Protein AF-A0A932UE34-F1 (afdb_monomer_lite)

Structure (mmCIF, N/CA/C/O backbone):
data_AF-A0A932UE34-F1
#
_entry.id   AF-A0A932UE34-F1
#
loop_
_atom_site.group_PDB
_atom_site.id
_atom_site.type_symbol
_atom_site.label_atom_id
_atom_site.label_alt_id
_atom_site.label_comp_id
_atom_site.label_asym_id
_atom_site.label_entity_id
_atom_site.label_seq_id
_atom_site.pdbx_PDB_ins_code
_atom_site.Cartn_x
_atom_site.Cartn_y
_atom_site.Cartn_z
_atom_site.occupancy
_atom_site.B_iso_or_equiv
_atom_site.auth_seq_id
_atom_site.auth_comp_id
_atom_site.auth_asym_id
_atom_site.auth_atom_id
_atom_site.pdbx_PDB_model_num
ATOM 1 N N . MET A 1 1 ? 6.925 -17.186 6.757 1.00 41.88 1 MET A N 1
ATOM 2 C CA . MET A 1 1 ? 7.679 -16.170 7.536 1.00 41.88 1 MET A CA 1
ATOM 3 C C . MET A 1 1 ? 8.395 -15.288 6.534 1.00 41.88 1 MET A C 1
ATOM 5 O O . MET A 1 1 ? 8.803 -15.824 5.514 1.00 41.88 1 MET A O 1
ATOM 9 N N . SER A 1 2 ? 8.545 -13.986 6.788 1.00 60.91 2 SER A N 1
ATOM 10 C CA . SER A 1 2 ? 9.321 -13.133 5.879 1.00 60.91 2 SER A CA 1
ATOM 11 C C . SER A 1 2 ? 10.778 -13.599 5.805 1.00 60.91 2 SER A C 1
ATOM 13 O O . SER A 1 2 ? 11.312 -14.162 6.768 1.00 60.91 2 SER A O 1
ATOM 15 N N . PHE A 1 3 ? 11.429 -13.376 4.662 1.00 75.12 3 PHE A N 1
ATOM 16 C CA . PHE A 1 3 ? 12.823 -13.772 4.479 1.00 75.12 3 PHE A CA 1
ATOM 17 C C . PHE A 1 3 ? 13.746 -13.122 5.510 1.00 75.12 3 PHE A C 1
ATOM 19 O O . PHE A 1 3 ? 13.679 -11.915 5.777 1.00 75.12 3 PHE A O 1
ATOM 26 N N . ASP A 1 4 ? 14.677 -13.914 6.038 1.00 78.31 4 ASP A N 1
ATOM 27 C CA . ASP A 1 4 ? 15.699 -13.388 6.925 1.00 78.31 4 ASP A CA 1
ATOM 28 C C . ASP A 1 4 ? 16.635 -12.406 6.189 1.00 78.31 4 ASP A C 1
ATOM 30 O O . ASP A 1 4 ? 16.701 -12.305 4.958 1.00 78.31 4 ASP A O 1
ATOM 34 N N . ARG A 1 5 ? 17.352 -11.585 6.958 1.00 79.62 5 ARG A N 1
ATOM 35 C CA . ARG A 1 5 ? 18.240 -10.563 6.388 1.00 79.62 5 ARG A CA 1
ATOM 36 C C . ARG A 1 5 ? 19.370 -11.154 5.518 1.00 79.62 5 ARG A C 1
ATOM 38 O O . ARG A 1 5 ? 19.647 -10.556 4.476 1.00 79.62 5 ARG A O 1
ATOM 45 N N . PRO A 1 6 ? 20.036 -12.266 5.893 1.00 85.50 6 PRO A N 1
ATOM 46 C CA . PRO A 1 6 ? 21.023 -12.926 5.035 1.00 85.50 6 PRO A CA 1
ATOM 47 C C . PRO A 1 6 ? 20.479 -13.319 3.658 1.00 85.50 6 PRO A C 1
ATOM 49 O O . PRO A 1 6 ? 21.094 -12.969 2.647 1.00 85.50 6 PRO A O 1
ATOM 52 N N . THR A 1 7 ? 19.314 -13.965 3.620 1.00 86.50 7 THR A N 1
ATOM 53 C CA . THR A 1 7 ? 18.643 -14.413 2.394 1.00 86.50 7 THR A CA 1
ATOM 54 C C . THR A 1 7 ? 18.316 -13.234 1.490 1.00 86.50 7 THR A C 1
ATOM 56 O O . THR A 1 7 ? 18.667 -13.226 0.311 1.00 86.50 7 THR A O 1
ATOM 59 N N . ARG A 1 8 ? 17.747 -12.170 2.062 1.00 85.56 8 ARG A N 1
ATOM 60 C CA . ARG A 1 8 ? 17.431 -10.935 1.333 1.00 85.56 8 ARG A CA 1
ATOM 61 C C . ARG A 1 8 ? 18.658 -10.255 0.738 1.00 85.56 8 ARG A C 1
ATOM 63 O O . ARG A 1 8 ? 18.631 -9.825 -0.411 1.00 85.56 8 ARG A O 1
ATOM 70 N N . ASN A 1 9 ? 19.763 -10.207 1.482 1.00 88.06 9 ASN A N 1
ATOM 71 C CA . ASN A 1 9 ? 21.021 -9.666 0.967 1.00 88.06 9 ASN A CA 1
ATOM 72 C C . ASN A 1 9 ? 21.596 -10.517 -0.177 1.00 88.06 9 ASN A C 1
ATOM 74 O O . ASN A 1 9 ? 22.230 -9.972 -1.079 1.00 88.06 9 ASN A O 1
ATOM 78 N N . ALA A 1 10 ? 21.427 -11.841 -0.129 1.00 90.44 10 ALA A N 1
ATOM 79 C CA . ALA A 1 10 ? 21.859 -12.737 -1.198 1.00 90.44 10 ALA A CA 1
ATOM 80 C C . ALA A 1 10 ? 21.005 -12.559 -2.461 1.00 90.44 10 ALA A C 1
ATOM 82 O O . ALA A 1 10 ? 21.567 -12.391 -3.543 1.00 90.44 10 ALA A O 1
ATOM 83 N N . LEU A 1 11 ? 19.680 -12.477 -2.308 1.00 90.69 11 LEU A N 1
ATOM 84 C CA . LEU A 1 11 ? 18.759 -12.187 -3.405 1.00 90.69 11 LEU A CA 1
ATOM 85 C C . LEU A 1 11 ? 19.058 -10.824 -4.049 1.00 90.69 11 LEU A C 1
ATOM 87 O O . LEU A 1 11 ? 19.144 -10.728 -5.268 1.00 90.69 11 LEU A O 1
ATOM 91 N N . ALA A 1 12 ? 19.315 -9.783 -3.249 1.00 89.81 12 ALA A N 1
ATOM 92 C CA . ALA A 1 12 ? 19.685 -8.465 -3.766 1.00 89.81 12 ALA A CA 1
ATOM 93 C C . ALA A 1 12 ? 20.965 -8.493 -4.624 1.00 89.81 12 ALA A C 1
ATOM 95 O O . ALA A 1 12 ? 21.042 -7.799 -5.638 1.00 89.81 12 ALA A O 1
ATOM 96 N N . ARG A 1 13 ? 21.962 -9.311 -4.250 1.00 91.94 13 ARG A N 1
ATOM 97 C CA . ARG A 1 13 ? 23.181 -9.500 -5.056 1.00 91.94 13 ARG A CA 1
ATOM 98 C C . ARG A 1 13 ? 22.894 -10.223 -6.369 1.00 91.94 13 ARG A C 1
ATOM 100 O O . ARG A 1 13 ? 23.382 -9.762 -7.395 1.00 91.94 13 ARG A O 1
ATOM 107 N N . LEU A 1 14 ? 22.097 -11.295 -6.338 1.00 94.19 14 LEU A N 1
ATOM 108 C CA . LEU A 1 14 ? 21.679 -12.014 -7.547 1.00 94.19 14 LEU A CA 1
ATOM 109 C C . LEU A 1 14 ? 20.990 -11.063 -8.528 1.00 94.19 14 LEU A C 1
ATOM 111 O O . LEU A 1 14 ? 21.369 -11.001 -9.693 1.00 94.19 14 LEU A O 1
ATOM 115 N N . VAL A 1 15 ? 20.017 -10.284 -8.047 1.00 93.69 15 VAL A N 1
ATOM 116 C CA . VAL A 1 15 ? 19.256 -9.349 -8.888 1.00 93.69 15 VAL A CA 1
ATOM 117 C C . VAL A 1 15 ? 20.168 -8.263 -9.465 1.00 93.69 15 VAL A C 1
ATOM 119 O O . VAL A 1 15 ? 20.062 -7.931 -10.643 1.00 93.69 15 VAL A O 1
ATOM 122 N N . GLY A 1 16 ? 21.102 -7.742 -8.664 1.00 92.75 16 GLY A N 1
ATOM 123 C CA . GLY A 1 16 ? 22.090 -6.767 -9.126 1.00 92.75 16 GLY A CA 1
ATOM 124 C C . GLY A 1 16 ? 23.012 -7.310 -10.222 1.00 92.75 16 GLY A C 1
ATOM 125 O O . GLY A 1 16 ? 23.266 -6.603 -11.195 1.00 92.75 16 GLY A O 1
ATOM 126 N N . GLN A 1 17 ? 23.473 -8.559 -10.091 1.00 94.38 17 GLN A N 1
ATOM 127 C CA . GLN A 1 17 ? 24.291 -9.233 -11.106 1.00 94.38 17 GLN A CA 1
ATOM 128 C C . GLN A 1 17 ? 23.490 -9.480 -12.386 1.00 94.38 17 GLN A C 1
ATOM 130 O O . GLN A 1 17 ? 23.916 -9.059 -13.458 1.00 94.38 17 GLN A O 1
ATOM 135 N N . ALA A 1 18 ? 22.298 -10.075 -12.276 1.00 95.25 18 ALA A N 1
ATOM 136 C CA . ALA A 1 18 ? 21.425 -10.354 -13.417 1.00 95.25 18 ALA A CA 1
ATOM 137 C C . ALA A 1 18 ? 21.089 -9.086 -14.218 1.00 95.25 18 ALA A C 1
ATOM 139 O O . ALA A 1 18 ? 21.174 -9.077 -15.446 1.00 95.25 18 ALA A O 1
ATOM 140 N N . ARG A 1 19 ? 20.778 -7.986 -13.519 1.00 94.25 19 ARG A N 1
ATOM 141 C CA . ARG A 1 19 ? 20.542 -6.675 -14.135 1.00 94.25 19 ARG A CA 1
ATOM 142 C C . ARG A 1 19 ? 21.751 -6.189 -14.929 1.00 94.25 19 ARG A C 1
ATOM 144 O O . ARG A 1 19 ? 21.567 -5.638 -16.008 1.00 94.25 19 ARG A O 1
ATOM 151 N N . GLU A 1 20 ? 22.963 -6.354 -14.405 1.00 93.25 20 GLU A N 1
ATOM 152 C CA . GLU A 1 20 ? 24.178 -5.901 -15.087 1.00 93.25 20 GLU A CA 1
ATOM 153 C C . GLU A 1 20 ? 24.499 -6.753 -16.320 1.00 93.25 20 GLU A C 1
ATOM 155 O O . GLU A 1 20 ? 24.782 -6.183 -17.374 1.00 93.25 20 GLU A O 1
ATOM 160 N N . HIS A 1 21 ? 24.365 -8.084 -16.231 1.00 95.31 21 HIS A N 1
ATOM 161 C CA . HIS A 1 21 ? 24.510 -8.980 -17.387 1.00 95.31 21 HIS A CA 1
ATOM 162 C C . HIS A 1 21 ? 23.549 -8.587 -18.517 1.00 95.31 21 HIS A C 1
ATOM 164 O O . HIS A 1 21 ? 23.974 -8.391 -19.655 1.00 95.31 21 HIS A O 1
ATOM 170 N N . LEU A 1 22 ? 22.269 -8.378 -18.190 1.00 95.50 22 LEU A N 1
ATOM 171 C CA . LEU A 1 22 ? 21.260 -7.950 -19.160 1.00 95.50 22 LEU A CA 1
ATOM 172 C C . LEU A 1 22 ? 21.527 -6.550 -19.707 1.00 95.50 22 LEU A C 1
ATOM 174 O O . LEU A 1 22 ? 21.359 -6.320 -20.899 1.00 95.50 22 LEU A O 1
ATOM 178 N N . ARG A 1 23 ? 21.958 -5.606 -18.865 1.00 94.50 23 ARG A N 1
ATOM 179 C CA . ARG A 1 23 ? 22.273 -4.242 -19.305 1.00 94.50 23 ARG A CA 1
ATOM 180 C C . ARG A 1 23 ? 23.373 -4.250 -20.364 1.00 94.50 23 ARG A C 1
ATOM 182 O O . ARG A 1 23 ? 23.232 -3.570 -21.376 1.00 94.50 23 ARG A O 1
ATOM 189 N N . VAL A 1 24 ? 24.456 -4.991 -20.128 1.00 95.50 24 VAL A N 1
ATOM 190 C CA . VAL A 1 24 ? 25.579 -5.096 -21.072 1.00 95.50 24 VAL A CA 1
ATOM 191 C C . VAL A 1 24 ? 25.132 -5.770 -22.368 1.00 95.50 24 VAL A C 1
ATOM 193 O O . VAL A 1 24 ? 25.333 -5.200 -23.440 1.00 95.50 24 VAL A O 1
ATOM 196 N N . ASP A 1 25 ? 24.461 -6.919 -22.270 1.00 96.88 25 ASP A N 1
ATOM 197 C CA . ASP A 1 25 ? 23.999 -7.681 -23.435 1.00 96.88 25 ASP A CA 1
ATOM 198 C C . ASP A 1 25 ? 23.024 -6.874 -24.308 1.00 96.88 25 ASP A C 1
ATOM 200 O O . ASP A 1 25 ? 23.239 -6.723 -25.511 1.00 96.88 25 ASP A O 1
ATOM 204 N N . VAL A 1 26 ? 22.005 -6.255 -23.701 1.00 95.88 26 VAL A N 1
ATOM 205 C CA . VAL A 1 26 ? 21.026 -5.425 -24.420 1.00 95.88 26 VAL A CA 1
ATOM 206 C C . VAL A 1 26 ? 21.706 -4.238 -25.099 1.00 95.88 26 VAL A C 1
ATOM 208 O O . VAL A 1 26 ? 21.404 -3.946 -26.254 1.00 95.88 26 VAL A O 1
ATOM 211 N N . MET A 1 27 ? 22.649 -3.560 -24.437 1.00 95.56 27 MET A N 1
ATOM 212 C CA . MET A 1 27 ? 23.380 -2.450 -25.058 1.00 95.56 27 MET A CA 1
ATOM 213 C C . MET A 1 27 ? 24.205 -2.895 -26.267 1.00 95.56 27 MET A C 1
ATOM 215 O O . MET A 1 27 ? 24.253 -2.180 -27.268 1.00 95.56 27 MET A O 1
ATOM 219 N N . ASP A 1 28 ? 24.844 -4.060 -26.197 1.00 94.94 28 ASP A N 1
ATOM 220 C CA . ASP A 1 28 ? 25.624 -4.585 -27.316 1.00 94.94 28 ASP A CA 1
ATOM 221 C C . ASP A 1 28 ? 24.727 -5.007 -28.485 1.00 94.94 28 ASP A C 1
ATOM 223 O O . ASP A 1 28 ? 25.059 -4.726 -29.640 1.00 94.94 28 ASP A O 1
ATOM 227 N N . GLN A 1 29 ? 23.564 -5.603 -28.209 1.00 94.25 29 GLN A N 1
ATOM 228 C CA . GLN A 1 29 ? 22.566 -5.922 -29.233 1.00 94.25 29 GLN A CA 1
ATOM 229 C C . GLN A 1 29 ? 21.987 -4.657 -29.884 1.00 94.25 29 GLN A C 1
ATOM 231 O O . GLN A 1 29 ? 21.972 -4.543 -31.111 1.00 94.25 29 GLN A O 1
ATOM 236 N N . LEU A 1 30 ? 21.599 -3.655 -29.089 1.00 94.31 30 LEU A N 1
ATOM 237 C CA . LEU A 1 30 ? 21.126 -2.366 -29.600 1.00 94.31 30 LEU A CA 1
ATOM 238 C C . LEU A 1 30 ? 22.204 -1.654 -30.433 1.00 94.31 30 LEU A C 1
ATOM 240 O O . LEU A 1 30 ? 21.894 -1.087 -31.482 1.00 94.31 30 LEU A O 1
ATOM 244 N N . ARG A 1 31 ? 23.484 -1.739 -30.045 1.00 93.38 31 ARG A N 1
ATOM 245 C CA . ARG A 1 31 ? 24.589 -1.180 -30.840 1.00 93.38 31 ARG A CA 1
ATOM 246 C C . ARG A 1 31 ? 24.705 -1.842 -32.213 1.00 93.38 31 ARG A C 1
ATOM 248 O O . ARG A 1 31 ? 24.907 -1.132 -33.195 1.00 93.38 31 ARG A O 1
ATOM 255 N N . ARG A 1 32 ? 24.548 -3.169 -32.310 1.00 90.69 32 ARG A N 1
ATOM 256 C CA . ARG A 1 32 ? 24.527 -3.885 -33.608 1.00 90.69 32 ARG A CA 1
ATOM 257 C C . ARG A 1 32 ? 23.369 -3.430 -34.482 1.00 90.69 32 ARG A C 1
ATOM 259 O O . ARG A 1 32 ? 23.530 -3.279 -35.686 1.00 90.69 32 ARG A O 1
ATOM 266 N N . LEU A 1 33 ? 22.233 -3.148 -33.853 1.00 91.94 33 LEU A N 1
ATOM 267 C CA . LEU A 1 33 ? 21.087 -2.564 -34.524 1.00 91.94 33 LEU A CA 1
ATOM 268 C C . LEU A 1 33 ? 21.272 -1.073 -34.814 1.00 91.94 33 LEU A C 1
ATOM 270 O O . LEU A 1 33 ? 20.348 -0.497 -35.351 1.00 91.94 33 LEU A O 1
ATOM 274 N N . GLY A 1 34 ? 22.392 -0.417 -34.496 1.00 92.06 34 GLY A N 1
ATOM 275 C CA . GLY A 1 34 ? 22.661 0.986 -34.845 1.00 92.06 34 GLY A CA 1
ATOM 276 C C . GLY A 1 34 ? 22.204 2.037 -33.829 1.00 92.06 34 GLY A C 1
ATOM 277 O O . GLY A 1 34 ? 22.196 3.221 -34.162 1.00 92.06 34 GLY A O 1
ATOM 278 N N . PHE A 1 35 ? 21.831 1.648 -32.609 1.00 93.94 35 PHE A N 1
ATOM 279 C CA . PHE A 1 35 ? 21.580 2.597 -31.519 1.00 93.94 35 PHE A CA 1
ATOM 280 C C . PHE A 1 35 ? 22.884 2.989 -30.810 1.00 93.94 35 PHE A C 1
ATOM 282 O O . PHE A 1 35 ? 23.756 2.151 -30.571 1.00 93.94 35 PHE A O 1
ATOM 289 N N . GLN A 1 36 ? 23.008 4.257 -30.427 1.00 91.81 36 GLN A N 1
ATOM 290 C CA . GLN A 1 36 ? 24.124 4.780 -29.639 1.00 91.81 36 GLN A CA 1
ATOM 291 C C . GLN A 1 36 ? 23.684 5.150 -28.218 1.00 91.81 36 GLN A C 1
ATOM 293 O O . GLN A 1 36 ? 22.515 5.420 -27.957 1.00 91.81 36 GLN A O 1
ATOM 298 N N . ALA A 1 37 ? 24.641 5.169 -27.286 1.00 88.50 37 ALA A N 1
ATOM 299 C CA . ALA A 1 37 ? 24.371 5.387 -25.861 1.00 88.50 37 ALA A CA 1
ATOM 300 C C . ALA A 1 37 ? 23.930 6.821 -25.511 1.00 88.50 37 ALA A C 1
ATOM 302 O O . ALA A 1 37 ? 23.403 7.055 -24.429 1.00 88.50 37 ALA A O 1
ATOM 303 N N . ASP A 1 38 ? 24.144 7.782 -26.408 1.00 86.88 38 ASP A N 1
ATOM 304 C CA . ASP A 1 38 ? 23.615 9.146 -26.309 1.00 86.88 38 ASP A CA 1
ATOM 305 C C . ASP A 1 38 ? 22.178 9.269 -26.861 1.00 86.88 38 ASP A C 1
ATOM 307 O O . ASP A 1 38 ? 21.590 10.350 -26.843 1.00 86.88 38 ASP A O 1
ATOM 311 N N . GLY A 1 39 ? 21.597 8.162 -27.338 1.00 86.81 39 GLY A N 1
ATOM 312 C CA . GLY A 1 39 ? 20.274 8.105 -27.953 1.00 86.81 39 GLY A CA 1
ATOM 313 C C . GLY A 1 39 ? 20.247 8.478 -29.438 1.00 86.81 39 GLY A C 1
ATOM 314 O O . GLY A 1 39 ? 19.159 8.577 -30.016 1.00 86.81 39 GLY A O 1
ATOM 315 N N . ALA A 1 40 ? 21.406 8.680 -30.078 1.00 88.69 40 ALA A N 1
ATOM 316 C CA . ALA A 1 40 ? 21.487 8.778 -31.530 1.00 88.69 40 ALA A CA 1
ATOM 317 C C . ALA A 1 40 ? 21.232 7.410 -32.183 1.00 88.69 40 ALA A C 1
ATOM 319 O O . ALA A 1 40 ? 21.562 6.357 -31.633 1.00 88.69 40 ALA A O 1
ATOM 320 N N . VAL A 1 41 ? 20.642 7.419 -33.378 1.00 91.12 41 VAL A N 1
ATOM 321 C CA . VAL A 1 41 ? 20.302 6.201 -34.119 1.00 91.12 41 VAL A CA 1
ATOM 322 C C . VAL A 1 41 ? 20.813 6.322 -35.546 1.00 91.12 41 VAL A C 1
ATOM 324 O O . VAL A 1 41 ? 20.525 7.308 -36.223 1.00 91.12 41 VAL A O 1
ATOM 327 N N . LEU A 1 42 ? 21.574 5.325 -35.992 1.00 89.88 42 LEU A N 1
ATOM 328 C CA . LEU A 1 42 ? 22.001 5.192 -37.381 1.00 89.88 42 LEU A CA 1
ATOM 329 C C . LEU A 1 42 ? 20.840 4.704 -38.248 1.00 89.88 42 LEU A C 1
ATOM 331 O O . LEU A 1 42 ? 20.012 3.890 -37.813 1.00 89.88 42 LEU A O 1
ATOM 335 N N . ASP A 1 43 ? 20.811 5.193 -39.484 1.00 86.31 43 ASP A N 1
ATOM 336 C CA . ASP A 1 43 ? 19.845 4.744 -40.478 1.00 86.31 43 ASP A CA 1
ATOM 337 C C . ASP A 1 43 ? 20.044 3.246 -40.751 1.00 86.31 43 ASP A C 1
ATOM 339 O O . ASP A 1 43 ? 21.176 2.785 -40.911 1.00 86.31 43 ASP A O 1
ATOM 343 N N . LEU A 1 44 ? 18.952 2.480 -40.765 1.00 87.06 44 LEU A N 1
ATOM 344 C CA . LEU A 1 44 ? 19.007 1.022 -40.910 1.00 87.06 44 LEU A CA 1
ATOM 345 C C . LEU A 1 44 ? 19.611 0.622 -42.258 1.00 87.06 44 LEU A C 1
ATOM 347 O O . LEU A 1 44 ? 20.377 -0.337 -42.317 1.00 87.06 44 LEU A O 1
ATOM 351 N N . ASP A 1 45 ? 19.346 1.403 -43.306 1.00 85.06 45 ASP A N 1
ATOM 352 C CA . ASP A 1 45 ? 19.866 1.155 -44.654 1.00 85.06 45 ASP A CA 1
ATOM 353 C C . ASP A 1 45 ? 21.392 1.369 -44.747 1.00 85.06 45 ASP A C 1
ATOM 355 O O . ASP A 1 45 ? 22.041 0.902 -45.683 1.00 85.06 45 ASP A O 1
ATOM 359 N N . GLN A 1 46 ? 21.993 2.049 -43.761 1.00 84.62 46 GLN A N 1
ATOM 360 C CA . GLN A 1 46 ? 23.445 2.248 -43.663 1.00 84.62 46 GLN A CA 1
ATOM 361 C C . GLN A 1 46 ? 24.159 1.088 -42.951 1.00 84.62 46 GLN A C 1
ATOM 363 O O . GLN A 1 46 ? 25.392 1.051 -42.923 1.00 84.62 46 GLN A O 1
ATOM 368 N N . ILE A 1 47 ? 23.417 0.137 -42.376 1.00 87.75 47 ILE A N 1
ATOM 369 C CA . ILE A 1 47 ? 23.971 -0.998 -41.634 1.00 87.75 47 ILE A CA 1
ATOM 370 C C . ILE A 1 47 ? 24.044 -2.209 -42.569 1.00 87.75 47 ILE A C 1
ATOM 372 O O . ILE A 1 47 ? 23.053 -2.881 -42.851 1.00 87.75 47 ILE A O 1
ATOM 376 N N . ALA A 1 48 ? 25.244 -2.496 -43.071 1.00 79.88 48 ALA A N 1
ATOM 377 C CA . ALA A 1 48 ? 25.457 -3.601 -43.998 1.00 79.88 48 ALA A CA 1
ATOM 378 C C . ALA A 1 48 ? 25.285 -4.972 -43.317 1.00 79.88 48 ALA A C 1
ATOM 380 O O . ALA A 1 48 ? 25.870 -5.229 -42.266 1.00 79.88 48 ALA A O 1
ATOM 381 N N . GLY A 1 49 ? 24.552 -5.882 -43.968 1.00 80.19 49 GLY A N 1
ATOM 382 C CA . GLY A 1 49 ? 24.480 -7.296 -43.581 1.00 80.19 49 GLY A CA 1
ATOM 383 C C . GLY A 1 49 ? 23.479 -7.646 -42.475 1.00 80.19 49 GLY A C 1
ATOM 384 O O . GLY A 1 49 ? 23.606 -8.721 -41.893 1.00 80.19 49 GLY A O 1
ATOM 385 N N . LEU A 1 50 ? 22.499 -6.783 -42.180 1.00 85.50 50 LEU A N 1
ATOM 386 C CA . LEU A 1 50 ? 21.406 -7.124 -41.260 1.00 85.50 50 LEU A CA 1
ATOM 387 C C . LEU A 1 50 ? 20.531 -8.251 -41.824 1.00 85.50 50 LEU A C 1
ATOM 389 O O . LEU A 1 50 ? 20.133 -8.218 -42.990 1.00 85.50 50 LEU A O 1
ATOM 393 N N . ALA A 1 51 ? 20.196 -9.228 -40.980 1.00 85.56 51 ALA A N 1
ATOM 394 C CA . ALA A 1 51 ? 19.170 -10.212 -41.302 1.00 85.56 51 ALA A CA 1
ATOM 395 C C . ALA A 1 51 ? 17.781 -9.548 -41.346 1.00 85.56 51 ALA A C 1
ATOM 397 O O . ALA A 1 51 ? 17.545 -8.536 -40.689 1.00 85.56 51 ALA A O 1
ATOM 398 N N . GLU A 1 52 ? 16.829 -10.140 -42.072 1.00 84.88 52 GLU A N 1
ATOM 399 C CA . GLU A 1 52 ? 15.461 -9.603 -42.192 1.00 84.88 52 GLU A CA 1
ATOM 400 C C . GLU A 1 52 ? 14.776 -9.438 -40.821 1.00 84.88 52 GLU A C 1
ATOM 402 O O . GLU A 1 52 ? 14.132 -8.422 -40.556 1.00 84.88 52 GLU A O 1
ATOM 407 N N . ALA A 1 53 ? 14.987 -10.396 -39.912 1.00 82.81 53 ALA A N 1
ATOM 408 C CA . ALA A 1 53 ? 14.487 -10.332 -38.541 1.00 82.81 53 ALA A CA 1
ATOM 409 C C . ALA A 1 53 ? 15.098 -9.165 -37.741 1.00 82.81 53 ALA A C 1
ATOM 411 O O . ALA A 1 53 ? 14.377 -8.480 -37.016 1.00 82.81 53 ALA A O 1
ATOM 412 N N . ASP A 1 54 ? 16.397 -8.898 -37.914 1.00 86.81 54 ASP A N 1
ATOM 413 C CA . ASP A 1 54 ? 17.093 -7.790 -37.248 1.00 86.81 54 ASP A CA 1
ATOM 414 C C . ASP A 1 54 ? 16.662 -6.435 -37.816 1.00 86.81 54 ASP A C 1
ATOM 416 O O . ASP A 1 54 ? 16.511 -5.469 -37.070 1.00 86.81 54 ASP A O 1
ATOM 420 N N . TYR A 1 55 ? 16.402 -6.360 -39.125 1.00 88.12 55 TYR A N 1
ATOM 421 C CA . TYR A 1 55 ? 15.841 -5.166 -39.755 1.00 88.12 55 TYR A CA 1
ATOM 422 C C . TYR A 1 55 ? 14.447 -4.857 -39.190 1.00 88.12 55 TYR A C 1
ATOM 424 O O . TYR A 1 55 ? 14.185 -3.731 -38.764 1.00 88.12 55 TYR A O 1
ATOM 432 N N . ALA A 1 56 ? 13.570 -5.865 -39.111 1.00 86.19 56 ALA A N 1
ATOM 433 C CA . ALA A 1 56 ? 12.232 -5.720 -38.538 1.00 86.19 56 ALA A CA 1
ATOM 434 C C . ALA A 1 56 ? 12.273 -5.318 -37.051 1.00 86.19 56 ALA A C 1
ATOM 436 O O . ALA A 1 56 ? 11.576 -4.384 -36.646 1.00 86.19 56 ALA A O 1
ATOM 437 N N . ALA A 1 57 ? 13.128 -5.966 -36.251 1.00 88.62 57 ALA A N 1
ATOM 438 C CA . ALA A 1 57 ? 13.366 -5.601 -34.853 1.00 88.62 57 ALA A CA 1
ATOM 439 C C . ALA A 1 57 ? 13.885 -4.162 -34.728 1.00 88.62 57 ALA A C 1
ATOM 441 O O . ALA A 1 57 ? 13.395 -3.392 -33.902 1.00 88.62 57 ALA A O 1
ATOM 442 N N . GLY A 1 58 ? 14.825 -3.776 -35.594 1.00 90.00 58 GLY A N 1
ATOM 443 C CA . GLY A 1 58 ? 15.331 -2.418 -35.718 1.00 90.00 58 GLY A CA 1
ATOM 444 C C . GLY A 1 58 ? 14.193 -1.416 -35.881 1.00 90.00 58 GLY A C 1
ATOM 445 O O . GLY A 1 58 ? 14.059 -0.524 -35.046 1.00 90.00 58 GLY A O 1
ATOM 446 N N . VAL A 1 59 ? 13.337 -1.591 -36.892 1.00 89.06 59 VAL A N 1
ATOM 447 C CA . VAL A 1 59 ? 12.193 -0.700 -37.164 1.00 89.06 59 VAL A CA 1
ATOM 448 C C . VAL A 1 59 ? 11.290 -0.531 -35.937 1.00 89.06 59 VAL A C 1
ATOM 450 O O . VAL A 1 59 ? 10.931 0.598 -35.594 1.00 89.06 59 VAL A O 1
ATOM 453 N N . GLU A 1 60 ? 10.936 -1.620 -35.251 1.00 89.50 60 GLU A N 1
ATOM 454 C CA . GLU A 1 60 ? 10.054 -1.548 -34.080 1.00 89.50 60 GLU A CA 1
ATOM 455 C C . GLU A 1 60 ? 10.707 -0.875 -32.870 1.00 89.50 60 GLU A C 1
ATOM 457 O O . GLU A 1 60 ? 10.072 -0.049 -32.213 1.00 89.50 60 GLU A O 1
ATOM 462 N N . LEU A 1 61 ? 11.985 -1.150 -32.607 1.00 92.00 61 LEU A N 1
ATOM 463 C CA . LEU A 1 61 ? 12.712 -0.531 -31.497 1.00 92.00 61 LEU A CA 1
ATOM 464 C C . LEU A 1 61 ? 12.931 0.973 -31.714 1.00 92.00 61 LEU A C 1
ATOM 466 O O . LEU A 1 61 ? 12.943 1.729 -30.746 1.00 92.00 61 LEU A O 1
ATOM 470 N N . ARG A 1 62 ? 13.072 1.440 -32.967 1.00 91.88 62 ARG A N 1
ATOM 471 C CA . ARG A 1 62 ? 13.085 2.889 -33.261 1.00 91.88 62 ARG A CA 1
ATOM 472 C C . ARG A 1 62 ? 11.743 3.530 -32.950 1.00 91.88 62 ARG A C 1
ATOM 474 O O . ARG A 1 62 ? 11.717 4.588 -32.334 1.00 91.88 62 ARG A O 1
ATOM 481 N N . ALA A 1 63 ? 10.648 2.884 -33.353 1.00 89.44 63 ALA A N 1
ATOM 482 C CA . ALA A 1 63 ? 9.306 3.360 -33.042 1.00 89.44 63 ALA A CA 1
ATOM 483 C C . ALA A 1 63 ? 9.084 3.472 -31.525 1.00 89.44 63 ALA A C 1
ATOM 485 O O . ALA A 1 63 ? 8.521 4.468 -31.077 1.00 89.44 63 ALA A O 1
ATOM 486 N N . LEU A 1 64 ? 9.571 2.497 -30.749 1.00 90.12 64 LEU A N 1
ATOM 487 C CA . LEU A 1 64 ? 9.528 2.531 -29.285 1.00 90.12 64 LEU A CA 1
ATOM 488 C C . LEU A 1 64 ? 10.408 3.649 -28.698 1.00 90.12 64 LEU A C 1
ATOM 490 O O . LEU A 1 64 ? 9.971 4.377 -27.809 1.00 90.12 64 LEU A O 1
ATOM 494 N N . LEU A 1 65 ? 11.628 3.836 -29.213 1.00 91.56 65 LEU A N 1
ATOM 495 C CA . LEU A 1 65 ? 12.504 4.926 -28.775 1.00 91.56 65 LEU A CA 1
ATOM 496 C C . LEU A 1 65 ? 11.861 6.296 -29.033 1.00 91.56 65 LEU A C 1
ATOM 498 O O . LEU A 1 65 ? 11.830 7.132 -28.133 1.00 91.56 65 LEU A O 1
ATOM 502 N N . ASP A 1 66 ? 11.336 6.525 -30.238 1.00 89.31 66 ASP A N 1
ATOM 503 C CA . ASP A 1 66 ? 10.665 7.778 -30.603 1.00 89.31 66 ASP A CA 1
ATOM 504 C C . ASP A 1 66 ? 9.439 8.039 -29.718 1.00 89.31 66 ASP A C 1
ATOM 506 O O . ASP A 1 66 ? 9.207 9.176 -29.300 1.00 89.31 66 ASP A O 1
ATOM 510 N N . HIS A 1 67 ? 8.693 6.983 -29.391 1.00 88.00 67 HIS A N 1
ATOM 511 C CA . HIS A 1 67 ? 7.574 7.036 -28.458 1.00 88.00 67 HIS A CA 1
ATOM 512 C C . HIS A 1 67 ? 8.026 7.486 -27.053 1.00 88.00 67 HIS A C 1
ATOM 514 O O . HIS A 1 67 ? 7.492 8.450 -26.501 1.00 88.00 67 HIS A O 1
ATOM 520 N N . PHE A 1 68 ? 9.100 6.905 -26.504 1.00 88.12 68 PHE A N 1
ATOM 521 C CA . PHE A 1 68 ? 9.668 7.368 -25.230 1.00 88.12 68 PHE A CA 1
ATOM 522 C C . PHE A 1 68 ? 10.180 8.810 -25.291 1.00 88.12 68 PHE A C 1
ATOM 524 O O . PHE A 1 68 ? 9.970 9.575 -24.350 1.00 88.12 68 PHE A O 1
ATOM 531 N N . VAL A 1 69 ? 10.805 9.223 -26.397 1.00 88.50 69 VAL A N 1
ATOM 532 C CA . VAL A 1 69 ? 11.263 10.611 -26.590 1.00 88.50 69 VAL A CA 1
ATOM 533 C C . VAL A 1 69 ? 10.092 11.602 -26.582 1.00 88.50 69 VAL A C 1
ATOM 535 O O . VAL A 1 69 ? 10.254 12.729 -26.098 1.00 88.50 69 VAL A O 1
ATOM 538 N N . ALA A 1 70 ? 8.923 11.206 -27.096 1.00 84.94 70 ALA A N 1
ATOM 539 C CA . ALA A 1 70 ? 7.719 12.036 -27.109 1.00 84.94 70 ALA A CA 1
ATOM 540 C C . ALA A 1 70 ? 7.142 12.276 -25.701 1.00 84.94 70 ALA A C 1
ATOM 542 O O . ALA A 1 70 ? 6.602 13.353 -25.445 1.00 84.94 70 ALA A O 1
ATOM 543 N N . ALA A 1 71 ? 7.301 11.316 -24.785 1.00 78.31 71 ALA A N 1
ATOM 544 C CA . ALA A 1 71 ? 6.864 11.435 -23.392 1.00 78.31 71 ALA A CA 1
ATOM 545 C C . ALA A 1 71 ? 7.827 12.265 -22.513 1.00 78.31 71 ALA A C 1
ATOM 547 O O . ALA A 1 71 ? 7.435 12.805 -21.473 1.00 78.31 71 ALA A O 1
ATOM 548 N N . GLU A 1 72 ? 9.092 12.391 -22.920 1.00 77.88 72 GLU A N 1
ATOM 549 C CA . GLU A 1 72 ? 10.133 13.082 -22.157 1.00 77.88 72 GLU A CA 1
ATOM 550 C C . GLU A 1 72 ? 10.122 14.604 -22.362 1.00 77.88 72 GLU A C 1
ATOM 552 O O . GLU A 1 72 ? 9.689 15.141 -23.383 1.00 77.88 72 GLU A O 1
ATOM 557 N N . SER A 1 73 ? 10.644 15.347 -21.384 1.00 74.69 73 SER A N 1
ATOM 558 C CA . SER A 1 73 ? 10.712 16.814 -21.440 1.00 74.69 73 SER A CA 1
ATOM 559 C C . SER A 1 73 ? 12.129 17.336 -21.254 1.00 74.69 73 SER A C 1
ATOM 561 O O . SER A 1 73 ? 12.877 16.841 -20.419 1.00 74.69 73 SER A O 1
ATOM 563 N N . GLY A 1 74 ? 12.480 18.386 -21.995 1.00 80.75 74 GLY A N 1
ATOM 564 C CA . GLY A 1 74 ? 13.810 18.996 -21.973 1.00 80.75 74 GLY A CA 1
ATOM 565 C C . GLY A 1 74 ? 14.445 19.071 -23.366 1.00 80.75 74 GLY A C 1
ATOM 566 O O . GLY A 1 74 ? 13.771 18.794 -24.361 1.00 80.75 74 GLY A O 1
ATOM 567 N N . PRO A 1 75 ? 15.729 19.467 -23.454 1.00 85.56 75 PRO A N 1
ATOM 568 C CA . PRO A 1 75 ? 16.469 19.511 -24.715 1.00 85.56 75 PRO A CA 1
ATOM 569 C C . PRO A 1 75 ? 16.509 18.143 -25.406 1.00 85.56 75 PRO A C 1
ATOM 571 O O . PRO A 1 75 ? 16.577 17.116 -24.732 1.00 85.56 75 PRO A O 1
ATOM 574 N N . ASP A 1 76 ? 16.519 18.124 -26.742 1.00 85.56 76 ASP A N 1
ATOM 575 C CA . ASP A 1 76 ? 16.398 16.889 -27.533 1.00 85.56 76 ASP A CA 1
ATOM 576 C C . ASP A 1 76 ? 17.429 15.815 -27.161 1.00 85.56 76 ASP A C 1
ATOM 578 O O . ASP A 1 76 ? 17.059 14.675 -26.899 1.00 85.56 76 ASP A O 1
ATOM 582 N N . ALA A 1 77 ? 18.700 16.204 -27.024 1.00 86.38 77 ALA A N 1
ATOM 583 C CA . ALA A 1 77 ? 19.778 15.296 -26.637 1.00 86.38 77 ALA A CA 1
ATOM 584 C C . ALA A 1 77 ? 19.527 14.616 -25.276 1.00 86.38 77 ALA A C 1
ATOM 586 O O . ALA A 1 77 ? 19.746 13.419 -25.129 1.00 86.38 77 ALA A O 1
ATOM 587 N N . VAL A 1 78 ? 19.003 15.357 -24.292 1.00 85.81 78 VAL A N 1
ATOM 588 C CA . VAL A 1 78 ? 18.694 14.813 -22.958 1.00 85.81 78 VAL A CA 1
ATOM 589 C C . VAL A 1 78 ? 17.505 13.854 -23.027 1.00 85.81 78 VAL A C 1
ATOM 591 O O . VAL A 1 78 ? 17.535 12.798 -22.397 1.00 85.81 78 VAL A O 1
ATOM 594 N N . ARG A 1 79 ? 16.473 14.191 -23.813 1.00 88.38 79 ARG A N 1
ATOM 595 C CA . ARG A 1 79 ? 15.303 13.319 -24.008 1.00 88.38 79 ARG A CA 1
ATOM 596 C C . ARG A 1 79 ? 15.691 12.005 -24.678 1.00 88.38 79 ARG A C 1
ATOM 598 O O . ARG A 1 79 ? 15.288 10.951 -24.201 1.00 88.38 79 ARG A O 1
ATOM 605 N N . ARG A 1 80 ? 16.502 12.062 -25.739 1.00 90.69 80 ARG A N 1
ATOM 606 C CA . ARG A 1 80 ? 16.994 10.878 -26.463 1.00 90.69 80 ARG A CA 1
ATOM 607 C C . ARG A 1 80 ? 17.848 9.975 -25.585 1.00 90.69 80 ARG A C 1
ATOM 609 O O . ARG A 1 80 ? 17.620 8.769 -25.570 1.00 90.69 80 ARG A O 1
ATOM 616 N N . GLN A 1 81 ? 18.761 10.550 -24.805 1.00 90.19 81 GLN A N 1
ATOM 617 C CA . GLN A 1 81 ? 19.561 9.784 -23.855 1.00 90.19 81 GLN A CA 1
ATOM 618 C C . GLN A 1 81 ? 18.685 9.121 -22.775 1.00 90.19 81 GLN A C 1
ATOM 620 O O . GLN A 1 81 ? 18.819 7.924 -22.530 1.00 90.19 81 GLN A O 1
ATOM 625 N N . SER A 1 82 ? 17.736 9.861 -22.180 1.00 87.06 82 SER A N 1
ATOM 626 C CA . SER A 1 82 ? 16.785 9.310 -21.194 1.00 87.06 82 SER A CA 1
ATOM 627 C C . SER A 1 82 ? 15.953 8.163 -21.777 1.00 87.06 82 SER A C 1
ATOM 629 O O . SER A 1 82 ? 15.801 7.113 -21.149 1.00 87.06 82 SER A O 1
ATOM 631 N N . ALA A 1 83 ? 15.459 8.338 -23.006 1.00 90.44 83 ALA A N 1
ATOM 632 C CA . ALA A 1 83 ? 14.684 7.335 -23.727 1.00 90.44 83 ALA A CA 1
ATOM 633 C C . ALA A 1 83 ? 15.504 6.072 -24.034 1.00 90.44 83 ALA A C 1
ATOM 635 O O . ALA A 1 83 ? 14.999 4.965 -23.860 1.00 90.44 83 ALA A O 1
ATOM 636 N N . TYR A 1 84 ? 16.778 6.213 -24.418 1.00 93.69 84 TYR A N 1
ATOM 637 C CA . TYR A 1 84 ? 17.681 5.075 -24.613 1.00 93.69 84 TYR A CA 1
ATOM 638 C C . TYR A 1 84 ? 17.925 4.314 -23.301 1.00 93.69 84 TYR A C 1
ATOM 640 O O . TYR A 1 84 ? 17.791 3.089 -23.251 1.00 93.69 84 TYR A O 1
ATOM 648 N N . ASP A 1 85 ? 18.203 5.031 -22.209 1.00 90.50 85 ASP A N 1
ATOM 649 C CA . ASP A 1 85 ? 18.386 4.418 -20.890 1.00 90.50 85 ASP A CA 1
ATOM 650 C C . ASP A 1 85 ? 17.114 3.706 -20.405 1.00 90.50 85 ASP A C 1
ATOM 652 O O . ASP A 1 85 ? 17.188 2.683 -19.714 1.00 90.50 85 ASP A O 1
ATOM 656 N N . ARG A 1 86 ? 15.935 4.253 -20.729 1.00 88.81 86 ARG A N 1
ATOM 657 C CA . ARG A 1 86 ? 14.632 3.624 -20.471 1.00 88.81 86 ARG A CA 1
ATOM 658 C C . ARG A 1 86 ? 14.477 2.339 -21.281 1.00 88.81 86 ARG A C 1
ATOM 660 O O . ARG A 1 86 ? 14.189 1.311 -20.674 1.00 88.81 86 ARG A O 1
ATOM 667 N N . LEU A 1 87 ? 14.769 2.374 -22.580 1.00 92.56 87 LEU A N 1
ATOM 668 C CA . LEU A 1 87 ? 14.700 1.217 -23.476 1.00 92.56 87 LEU A CA 1
ATOM 669 C C . LEU A 1 87 ? 15.551 0.042 -22.974 1.00 92.56 87 LEU A C 1
ATOM 671 O O . LEU A 1 87 ? 15.035 -1.058 -22.787 1.00 92.56 87 LEU A O 1
ATOM 675 N N . VAL A 1 88 ? 16.834 0.280 -22.670 1.00 93.69 88 VAL A N 1
ATOM 676 C CA . VAL A 1 88 ? 17.745 -0.758 -22.143 1.00 93.69 88 VAL A CA 1
ATOM 677 C C . VAL A 1 88 ? 17.188 -1.382 -20.862 1.00 93.69 88 VAL A C 1
ATOM 679 O O . VAL A 1 88 ? 17.216 -2.600 -20.667 1.00 93.69 88 VAL A O 1
ATOM 682 N N . ARG A 1 89 ? 16.674 -0.538 -19.966 1.00 89.69 89 ARG A N 1
ATOM 683 C CA . ARG A 1 89 ? 16.163 -0.958 -18.662 1.00 89.69 89 ARG A CA 1
ATOM 684 C C . ARG A 1 89 ? 14.868 -1.756 -18.767 1.00 89.69 89 ARG A C 1
ATOM 686 O O . ARG A 1 89 ? 14.730 -2.711 -18.008 1.00 89.69 89 ARG A O 1
ATOM 693 N N . GLU A 1 90 ? 13.943 -1.376 -19.643 1.00 88.62 90 GLU A N 1
ATOM 694 C CA . GLU A 1 90 ? 12.657 -2.066 -19.813 1.00 88.62 90 GLU A CA 1
ATOM 695 C C . GLU A 1 90 ? 12.815 -3.426 -20.494 1.00 88.62 90 GLU A C 1
ATOM 697 O O . GLU A 1 90 ? 12.243 -4.405 -20.010 1.00 88.62 90 GLU A O 1
ATOM 702 N N . ILE A 1 91 ? 13.677 -3.528 -21.514 1.00 92.75 91 ILE A N 1
ATOM 703 C CA . ILE A 1 91 ? 14.034 -4.814 -22.138 1.00 92.75 91 ILE A CA 1
ATOM 704 C C . ILE A 1 91 ? 14.646 -5.753 -21.090 1.00 92.75 91 ILE A C 1
ATOM 706 O O . ILE A 1 91 ? 14.187 -6.885 -20.915 1.00 92.75 91 ILE A O 1
ATOM 710 N N . GLY A 1 92 ? 15.651 -5.275 -20.343 1.00 93.38 92 GLY A N 1
ATOM 711 C CA . GLY A 1 92 ? 16.289 -6.070 -19.292 1.00 93.38 92 GLY A CA 1
ATOM 712 C C . GLY A 1 92 ? 15.310 -6.467 -18.183 1.00 93.38 92 GLY A C 1
ATOM 713 O O . GLY A 1 92 ? 15.292 -7.618 -17.752 1.00 93.38 92 GLY A O 1
ATOM 714 N N . PHE A 1 93 ? 14.448 -5.542 -17.749 1.00 90.31 93 PHE A N 1
ATOM 715 C CA . PHE A 1 93 ? 13.482 -5.804 -16.682 1.00 90.31 93 PHE A CA 1
ATOM 716 C C . PHE A 1 93 ? 12.476 -6.876 -17.095 1.00 90.31 93 PHE A C 1
ATOM 718 O O . PHE A 1 93 ? 12.270 -7.841 -16.359 1.00 90.31 93 PHE A O 1
ATOM 725 N N . THR A 1 94 ? 11.874 -6.731 -18.273 1.00 90.44 94 THR A N 1
ATOM 726 C CA . THR A 1 94 ? 10.872 -7.671 -18.791 1.00 90.44 94 THR A CA 1
ATOM 727 C C . THR A 1 94 ? 11.478 -9.060 -18.953 1.00 90.44 94 THR A C 1
ATOM 729 O O . THR A 1 94 ? 10.935 -10.047 -18.459 1.00 90.44 94 THR A O 1
ATOM 732 N N . THR A 1 95 ? 12.666 -9.129 -19.551 1.00 93.19 95 THR A N 1
ATOM 733 C CA . THR A 1 95 ? 13.408 -10.378 -19.742 1.00 93.19 95 THR A CA 1
ATOM 734 C C . THR A 1 95 ? 13.703 -11.084 -18.421 1.00 93.19 95 THR A C 1
ATOM 736 O O . THR A 1 95 ? 13.429 -12.276 -18.276 1.00 93.19 95 THR A O 1
ATOM 739 N N . PHE A 1 96 ? 14.236 -10.358 -17.435 1.00 94.25 96 PHE A N 1
ATOM 740 C CA . PHE A 1 96 ? 14.571 -10.954 -16.147 1.00 94.25 96 PHE A CA 1
ATOM 741 C C . PHE A 1 96 ? 13.329 -11.481 -15.426 1.00 94.25 96 PHE A C 1
ATOM 743 O O . PHE A 1 96 ? 13.334 -12.608 -14.932 1.00 94.25 96 PHE A O 1
ATOM 750 N N . ASN A 1 97 ? 12.244 -10.703 -15.410 1.00 92.38 97 ASN A N 1
ATOM 751 C CA . ASN A 1 97 ? 11.016 -11.115 -14.739 1.00 92.38 97 ASN A CA 1
ATOM 752 C C . ASN A 1 97 ? 10.318 -12.282 -15.438 1.00 92.38 97 ASN A C 1
ATOM 754 O O . ASN A 1 97 ? 9.761 -13.120 -14.738 1.00 92.38 97 ASN A O 1
ATOM 758 N N . ARG A 1 98 ? 10.412 -12.419 -16.769 1.00 93.50 98 ARG A N 1
ATOM 759 C CA . ARG A 1 98 ? 9.961 -13.634 -17.478 1.00 93.50 98 ARG A CA 1
ATOM 760 C C . ARG A 1 98 ? 10.688 -14.876 -16.976 1.00 93.50 98 ARG A C 1
ATOM 762 O O . ARG A 1 98 ? 10.051 -15.880 -16.675 1.00 93.50 98 ARG A O 1
ATOM 769 N N . LEU A 1 99 ? 12.014 -14.811 -16.851 1.00 95.31 99 LEU A N 1
ATOM 770 C CA . LEU A 1 99 ? 12.809 -15.941 -16.364 1.00 95.31 99 LEU A CA 1
ATOM 771 C C . LEU A 1 99 ? 12.519 -16.252 -14.890 1.00 95.31 99 LEU A C 1
ATOM 773 O O . LEU A 1 99 ? 12.373 -17.417 -14.531 1.00 95.31 99 LEU A O 1
ATOM 777 N N . VAL A 1 100 ? 12.375 -15.231 -14.042 1.00 95.19 100 VAL A N 1
ATOM 778 C CA . VAL A 1 100 ? 11.978 -15.419 -12.637 1.00 95.19 100 VAL A CA 1
ATOM 779 C C . VAL A 1 100 ? 10.580 -16.034 -12.541 1.00 95.19 100 VAL A C 1
ATOM 781 O O . VAL A 1 100 ? 10.389 -16.985 -11.787 1.00 95.19 100 VAL A O 1
ATOM 784 N N . ALA A 1 101 ? 9.623 -15.554 -13.336 1.00 94.19 101 ALA A N 1
ATOM 785 C CA . ALA A 1 101 ? 8.267 -16.089 -13.395 1.00 94.19 101 ALA A CA 1
ATOM 786 C C . ALA A 1 101 ? 8.256 -17.565 -13.811 1.00 94.19 101 ALA A C 1
ATOM 788 O O . ALA A 1 101 ? 7.628 -18.379 -13.136 1.00 94.19 101 ALA A O 1
ATOM 789 N N . LEU A 1 102 ? 9.014 -17.933 -14.853 1.00 95.12 102 LEU A N 1
ATOM 790 C CA . LEU A 1 102 ? 9.200 -19.331 -15.246 1.00 95.12 102 LEU A CA 1
ATOM 791 C C . LEU A 1 102 ? 9.835 -20.157 -14.122 1.00 95.12 102 LEU A C 1
ATOM 793 O O . LEU A 1 102 ? 9.387 -21.271 -13.861 1.00 95.12 102 LEU A O 1
ATOM 797 N N . ARG A 1 103 ? 10.844 -19.621 -13.419 1.00 95.38 103 ARG A N 1
ATOM 798 C CA . ARG A 1 103 ? 11.525 -20.343 -12.329 1.00 95.38 103 ARG A CA 1
ATOM 799 C C . ARG A 1 103 ? 10.567 -20.621 -11.177 1.00 95.38 103 ARG A C 1
ATOM 801 O O . ARG A 1 103 ? 10.557 -21.727 -10.645 1.00 95.38 103 ARG A O 1
ATOM 808 N N . MET A 1 104 ? 9.758 -19.628 -10.811 1.00 94.81 104 MET A N 1
ATOM 809 C CA . MET A 1 104 ? 8.730 -19.757 -9.779 1.00 94.81 104 MET A CA 1
ATOM 810 C C . MET A 1 104 ? 7.629 -20.729 -10.203 1.00 94.81 104 MET A C 1
ATOM 812 O O . MET A 1 104 ? 7.258 -21.601 -9.421 1.00 94.81 104 MET A O 1
ATOM 816 N N . ALA A 1 105 ? 7.134 -20.623 -11.438 1.00 92.56 105 ALA A N 1
ATOM 817 C CA . ALA A 1 105 ? 6.124 -21.530 -11.971 1.00 92.56 105 ALA A CA 1
ATOM 818 C C . ALA A 1 105 ? 6.622 -22.984 -11.996 1.00 92.56 105 ALA A C 1
ATOM 820 O O . ALA A 1 105 ? 5.890 -23.891 -11.605 1.00 92.56 105 ALA A O 1
ATOM 821 N N . GLU A 1 106 ? 7.877 -23.207 -12.388 1.00 93.38 106 GLU A N 1
ATOM 822 C CA . GLU A 1 106 ? 8.518 -24.522 -12.369 1.00 93.38 106 GLU A CA 1
ATOM 823 C C . GLU A 1 106 ? 8.616 -25.086 -10.945 1.00 93.38 106 GLU A C 1
ATOM 825 O O . GLU A 1 106 ? 8.174 -26.204 -10.689 1.00 93.38 106 GLU A O 1
ATOM 830 N N . GLU A 1 107 ? 9.158 -24.315 -9.998 1.00 93.31 107 GLU A N 1
ATOM 831 C CA . GLU A 1 107 ? 9.371 -24.780 -8.619 1.00 93.31 107 GLU A CA 1
ATOM 832 C C . GLU A 1 107 ? 8.048 -25.057 -7.875 1.00 93.31 107 GLU A C 1
ATOM 834 O O . GLU A 1 107 ? 7.999 -25.843 -6.924 1.00 93.31 107 GLU A O 1
ATOM 839 N N . ARG A 1 108 ? 6.955 -24.436 -8.334 1.00 91.62 108 ARG A N 1
ATOM 840 C CA . ARG A 1 108 ? 5.584 -24.648 -7.848 1.00 91.62 108 ARG A CA 1
ATOM 841 C C . ARG A 1 108 ? 4.826 -25.730 -8.626 1.00 91.62 108 ARG A C 1
ATOM 843 O O . ARG A 1 108 ? 3.658 -25.971 -8.338 1.00 91.62 108 ARG A O 1
ATOM 850 N N . GLY A 1 109 ? 5.452 -26.375 -9.611 1.00 90.06 109 GLY A N 1
ATOM 851 C CA . GLY A 1 109 ? 4.830 -27.430 -10.417 1.00 90.06 109 GLY A CA 1
ATOM 852 C C . GLY A 1 109 ? 3.674 -26.944 -11.299 1.00 90.06 109 GLY A C 1
ATOM 853 O O . GLY A 1 109 ? 2.739 -27.700 -11.560 1.00 90.06 109 GLY A O 1
ATOM 854 N N . LEU A 1 110 ? 3.698 -25.674 -11.713 1.00 88.81 110 LEU A N 1
ATOM 855 C CA . LEU A 1 110 ? 2.734 -25.097 -12.656 1.00 88.81 110 LEU A CA 1
ATOM 856 C C . LEU A 1 110 ? 3.107 -25.388 -14.107 1.00 88.81 110 LEU A C 1
ATOM 858 O O . LEU A 1 110 ? 2.223 -25.573 -14.936 1.00 88.81 110 LEU A O 1
ATOM 862 N N . ILE A 1 111 ? 4.406 -25.466 -14.385 1.00 90.75 111 ILE A N 1
ATOM 863 C CA . ILE A 1 111 ? 4.955 -25.866 -15.679 1.00 90.75 111 ILE A CA 1
ATOM 864 C C . ILE A 1 111 ? 5.932 -27.025 -15.488 1.00 90.75 111 ILE A C 1
ATOM 866 O O . ILE A 1 111 ? 6.482 -27.226 -14.401 1.00 90.75 111 ILE A O 1
ATOM 870 N N . VAL A 1 112 ? 6.171 -27.781 -16.559 1.00 91.56 112 VAL A N 1
ATOM 871 C CA . VAL A 1 112 ? 7.244 -28.785 -16.590 1.00 91.56 112 VAL A CA 1
ATOM 872 C C . VAL A 1 112 ? 8.589 -28.082 -16.411 1.00 91.56 112 VAL A C 1
ATOM 874 O O . VAL A 1 112 ? 8.759 -26.940 -16.843 1.00 91.56 112 VAL A O 1
ATOM 877 N N . GLN A 1 113 ? 9.563 -28.768 -15.806 1.00 94.50 113 GLN A N 1
ATOM 878 C CA . GLN A 1 113 ? 10.917 -28.244 -15.678 1.00 94.50 113 GLN A CA 1
ATOM 879 C C . GLN A 1 113 ? 11.461 -27.766 -17.022 1.00 94.50 113 GLN A C 1
ATOM 881 O O . GLN A 1 113 ? 11.671 -28.557 -17.940 1.00 94.50 113 GLN A O 1
ATOM 886 N N . SER A 1 114 ? 11.694 -26.460 -17.105 1.00 95.25 114 SER A N 1
ATOM 887 C CA . SER A 1 114 ? 11.962 -25.748 -18.350 1.00 95.25 114 SER A CA 1
ATOM 888 C C . SER A 1 114 ? 13.270 -24.988 -18.293 1.00 95.25 114 SER A C 1
ATOM 890 O O . SER A 1 114 ? 13.992 -24.981 -19.284 1.00 95.25 114 SER A O 1
ATOM 892 N N . ILE A 1 115 ? 13.591 -24.394 -17.140 1.00 95.19 115 ILE A N 1
ATOM 893 C CA . ILE A 1 115 ? 14.800 -23.587 -16.971 1.00 95.19 115 ILE A CA 1
ATOM 894 C C . ILE A 1 115 ? 15.682 -24.043 -15.807 1.00 95.19 115 ILE A C 1
ATOM 896 O O . ILE A 1 115 ? 16.866 -23.707 -15.801 1.00 95.19 115 ILE A O 1
ATOM 900 N N . GLY A 1 116 ? 15.167 -24.845 -14.864 1.00 92.19 116 GLY A N 1
ATOM 901 C CA . GLY A 1 116 ? 15.890 -25.274 -13.656 1.00 92.19 116 GLY A CA 1
ATOM 902 C C . GLY A 1 116 ? 17.173 -26.074 -13.888 1.00 92.19 116 GLY A C 1
ATOM 903 O O . GLY A 1 116 ? 18.029 -26.127 -13.008 1.00 92.19 116 GLY A O 1
ATOM 904 N N . ARG A 1 117 ? 17.340 -26.677 -15.073 1.00 92.75 117 ARG A N 1
ATOM 905 C CA . ARG A 1 117 ? 18.581 -27.346 -15.509 1.00 92.75 117 ARG A CA 1
ATOM 906 C C . ARG A 1 117 ? 19.109 -26.797 -16.840 1.00 92.75 117 ARG A C 1
ATOM 908 O O . ARG A 1 117 ? 19.852 -27.480 -17.544 1.00 92.75 117 ARG A O 1
ATOM 915 N N . GLY A 1 118 ? 18.707 -25.580 -17.213 1.00 91.44 118 GLY A N 1
ATOM 916 C CA . GLY A 1 118 ? 19.038 -24.971 -18.504 1.00 91.44 118 GLY A CA 1
ATOM 917 C C . GLY A 1 118 ? 18.702 -25.901 -19.673 1.00 91.44 118 GLY A C 1
ATOM 918 O O . GLY A 1 118 ? 17.616 -26.476 -19.722 1.00 91.44 118 GLY A O 1
ATOM 919 N N . LEU A 1 119 ? 19.664 -26.133 -20.568 1.00 91.81 119 LEU A N 1
ATOM 920 C CA . LEU A 1 119 ? 19.510 -27.022 -21.729 1.00 91.81 119 LEU A CA 1
ATOM 921 C C . LEU A 1 119 ? 19.354 -28.517 -21.361 1.00 91.81 119 LEU A C 1
ATOM 923 O O . LEU A 1 119 ? 19.147 -29.354 -22.240 1.00 91.81 119 LEU A O 1
ATOM 927 N N . ALA A 1 120 ? 19.482 -28.894 -20.088 1.00 93.62 120 ALA A N 1
ATOM 928 C CA . ALA A 1 120 ? 19.212 -30.247 -19.598 1.00 93.62 120 ALA A CA 1
ATOM 929 C C . ALA A 1 120 ? 17.840 -30.376 -18.907 1.00 93.62 120 ALA A C 1
ATOM 931 O O . ALA A 1 120 ? 17.564 -31.403 -18.289 1.00 93.62 120 ALA A O 1
ATOM 932 N N . SER A 1 121 ? 16.990 -29.350 -18.993 1.00 95.50 121 SER A N 1
ATOM 933 C CA . SER A 1 121 ? 15.636 -29.365 -18.430 1.00 95.50 121 SER A CA 1
ATOM 934 C C . SER A 1 121 ? 14.726 -30.347 -19.174 1.00 95.50 121 SER A C 1
ATOM 936 O O . SER A 1 121 ? 14.761 -30.417 -20.403 1.00 95.50 121 SER A O 1
ATOM 938 N N . ASP A 1 122 ? 13.890 -31.088 -18.439 1.00 94.88 122 ASP A N 1
ATOM 939 C CA . ASP A 1 122 ? 13.071 -32.174 -19.003 1.00 94.88 122 ASP A CA 1
ATOM 940 C C . ASP A 1 122 ? 12.120 -31.695 -20.106 1.00 94.88 122 ASP A C 1
ATOM 942 O O . ASP A 1 122 ? 12.010 -32.336 -21.153 1.00 94.88 122 ASP A O 1
ATOM 946 N N . GLY A 1 123 ? 11.466 -30.549 -19.903 1.00 93.88 123 GLY A N 1
ATOM 947 C CA . GLY A 1 123 ? 10.547 -29.957 -20.873 1.00 93.88 123 GLY A CA 1
ATOM 948 C C . GLY A 1 123 ? 11.248 -29.611 -22.185 1.00 93.88 123 GLY A C 1
ATOM 949 O O . GLY A 1 123 ? 10.775 -29.986 -23.260 1.00 93.88 123 GLY A O 1
ATOM 950 N N . PHE A 1 124 ? 12.446 -29.022 -22.104 1.00 95.75 124 PHE A N 1
ATOM 951 C CA . PHE A 1 124 ? 13.249 -28.762 -23.295 1.00 95.75 124 PHE A CA 1
ATOM 952 C C . PHE A 1 124 ? 13.719 -30.055 -23.969 1.00 95.75 124 PHE A C 1
ATOM 954 O O . PHE A 1 124 ? 13.639 -30.154 -25.186 1.00 95.75 124 PHE A O 1
ATOM 961 N N . GLN A 1 125 ? 14.145 -31.078 -23.222 1.00 95.44 125 GLN A N 1
ATOM 962 C CA . GLN A 1 125 ? 14.554 -32.359 -23.819 1.00 95.44 125 GLN A CA 1
ATOM 963 C C . GLN A 1 125 ? 13.411 -33.077 -24.548 1.00 95.44 125 GLN A C 1
ATOM 965 O O . GLN A 1 125 ? 13.647 -33.847 -25.485 1.00 95.44 125 GLN A O 1
ATOM 970 N N . ILE A 1 126 ? 12.165 -32.888 -24.107 1.00 94.12 126 ILE A N 1
ATOM 971 C CA . ILE A 1 126 ? 10.983 -33.383 -24.822 1.00 94.12 126 ILE A CA 1
ATOM 972 C C . ILE A 1 126 ? 10.803 -32.592 -26.120 1.00 94.12 126 ILE A C 1
ATOM 974 O O . ILE A 1 126 ? 10.702 -33.198 -27.186 1.00 94.12 126 ILE A O 1
ATOM 978 N N . TYR A 1 127 ? 10.832 -31.260 -26.045 1.00 94.12 127 TYR A N 1
ATOM 979 C CA . TYR A 1 127 ? 10.694 -30.390 -27.213 1.00 94.12 127 TYR A CA 1
ATOM 980 C C . TYR A 1 127 ? 11.801 -30.617 -28.253 1.00 94.12 127 TYR A C 1
ATOM 982 O O . TYR A 1 127 ? 11.519 -30.761 -29.438 1.00 94.12 127 TYR A O 1
ATOM 990 N N . GLU A 1 128 ? 13.054 -30.733 -27.814 1.00 94.00 128 GLU A N 1
ATOM 991 C CA . GLU A 1 128 ? 14.234 -30.976 -28.650 1.00 94.00 128 GLU A CA 1
ATOM 992 C C . GLU A 1 128 ? 14.099 -32.270 -29.464 1.00 94.00 128 GLU A C 1
ATOM 994 O O . GLU A 1 128 ? 14.384 -32.287 -30.663 1.00 94.00 128 GLU A O 1
ATOM 999 N N . ARG A 1 129 ? 13.593 -33.345 -28.842 1.00 92.81 129 ARG A N 1
ATOM 1000 C CA . ARG A 1 129 ? 13.328 -34.618 -29.530 1.00 92.81 129 ARG A CA 1
ATOM 1001 C C . ARG A 1 129 ? 12.255 -34.489 -30.609 1.00 92.81 129 ARG A C 1
ATOM 1003 O O . ARG A 1 129 ? 12.367 -35.146 -31.640 1.00 92.81 129 ARG A O 1
ATOM 1010 N N . VAL A 1 130 ? 11.238 -33.659 -30.380 1.00 92.19 130 VAL A N 1
ATOM 1011 C CA . VAL A 1 130 ? 10.166 -33.403 -31.356 1.00 92.19 130 VAL A CA 1
ATOM 1012 C C . VAL A 1 130 ? 10.659 -32.504 -32.491 1.00 92.19 130 VAL A C 1
ATOM 1014 O O . VAL A 1 130 ? 10.386 -32.788 -33.654 1.00 92.19 130 VAL A O 1
ATOM 1017 N N . ALA A 1 131 ? 11.418 -31.453 -32.173 1.00 91.06 131 ALA A N 1
ATOM 1018 C CA . ALA A 1 131 ? 11.988 -30.538 -33.158 1.00 91.06 131 ALA A CA 1
ATOM 1019 C C . ALA A 1 131 ? 13.019 -31.228 -34.069 1.00 91.06 131 ALA A C 1
ATOM 1021 O O . ALA A 1 131 ? 13.176 -30.824 -35.218 1.00 91.06 131 ALA A O 1
ATOM 1022 N N . ASN A 1 132 ? 13.716 -32.260 -33.572 1.00 89.06 132 ASN A N 1
ATOM 1023 C CA . ASN A 1 132 ? 14.623 -33.130 -34.333 1.00 89.06 132 ASN A CA 1
ATOM 1024 C C . ASN A 1 132 ? 15.629 -32.359 -35.223 1.00 89.06 132 ASN A C 1
ATOM 1026 O O . ASN A 1 132 ? 15.861 -32.705 -36.380 1.00 89.06 132 ASN A O 1
ATOM 1030 N N . GLY A 1 133 ? 16.192 -31.267 -34.693 1.00 85.25 133 GLY A N 1
ATOM 1031 C CA . GLY A 1 133 ? 17.172 -30.422 -35.389 1.00 85.25 133 GLY A CA 1
ATOM 1032 C C . GLY A 1 133 ? 16.603 -29.457 -36.439 1.00 85.25 133 GLY A C 1
ATOM 1033 O O . GLY A 1 133 ? 17.373 -28.742 -37.077 1.00 85.25 133 GLY A O 1
ATOM 1034 N N . ALA A 1 134 ? 15.280 -29.380 -36.614 1.00 87.94 134 ALA A N 1
ATOM 1035 C CA . ALA A 1 134 ? 14.649 -28.514 -37.617 1.00 87.94 134 ALA A CA 1
ATOM 1036 C C . ALA A 1 134 ? 14.843 -27.005 -37.360 1.00 87.94 134 ALA A C 1
ATOM 1038 O O . ALA A 1 134 ? 14.722 -26.208 -38.286 1.00 87.94 134 ALA A O 1
ATOM 1039 N N . LEU A 1 135 ? 15.148 -26.610 -36.120 1.00 85.75 135 LEU A N 1
ATOM 1040 C CA . LEU A 1 135 ? 15.240 -25.210 -35.677 1.00 85.75 135 LEU A CA 1
ATOM 1041 C C . LEU A 1 135 ? 16.687 -24.701 -35.552 1.00 85.75 135 LEU A C 1
ATOM 1043 O O . LEU A 1 135 ? 16.946 -23.682 -34.914 1.00 85.75 135 LEU A O 1
ATOM 1047 N N . GLY A 1 136 ? 17.642 -25.399 -36.169 1.00 85.94 136 GLY A N 1
ATOM 1048 C CA . GLY A 1 136 ? 19.052 -25.020 -36.161 1.00 85.94 136 GLY A CA 1
ATOM 1049 C C . GLY A 1 136 ? 19.814 -25.607 -34.974 1.00 85.94 136 GLY A C 1
ATOM 1050 O O . GLY A 1 136 ? 19.680 -26.789 -34.659 1.00 85.94 136 GLY A O 1
ATOM 1051 N N . ASN A 1 137 ? 20.679 -24.804 -34.350 1.00 90.06 137 ASN A N 1
ATOM 1052 C CA . ASN A 1 137 ? 21.490 -25.274 -33.230 1.00 90.06 137 ASN A CA 1
ATOM 1053 C C . ASN A 1 137 ? 20.655 -25.422 -31.942 1.00 90.06 137 ASN A C 1
ATOM 1055 O O . ASN A 1 137 ? 19.495 -25.006 -31.848 1.00 90.06 137 ASN A O 1
ATOM 1059 N N . ARG A 1 138 ? 21.258 -26.036 -30.923 1.00 91.06 138 ARG A N 1
ATOM 1060 C CA . ARG A 1 138 ? 20.580 -26.336 -29.658 1.00 91.06 138 ARG A CA 1
ATOM 1061 C C . ARG A 1 138 ? 20.117 -25.079 -28.915 1.00 91.06 138 ARG A C 1
ATOM 1063 O O . ARG A 1 138 ? 19.020 -25.078 -28.367 1.00 91.06 138 ARG A O 1
ATOM 1070 N N . ALA A 1 139 ? 20.909 -24.007 -28.948 1.00 89.75 139 ALA A N 1
ATOM 1071 C CA . ALA A 1 139 ? 20.560 -22.724 -28.340 1.00 89.75 139 ALA A CA 1
ATOM 1072 C C . ALA A 1 139 ? 19.360 -22.056 -29.038 1.00 89.75 139 ALA A C 1
ATOM 1074 O O . ALA A 1 139 ? 18.435 -21.603 -28.369 1.00 89.75 139 ALA A O 1
ATOM 1075 N N . ALA A 1 140 ? 19.318 -22.069 -30.374 1.00 89.56 140 ALA A N 1
ATOM 1076 C CA . ALA A 1 140 ? 18.189 -21.576 -31.164 1.00 89.56 140 ALA A CA 1
ATOM 1077 C C . ALA A 1 140 ? 16.918 -22.401 -30.911 1.00 89.56 140 ALA A C 1
ATOM 1079 O O . ALA A 1 140 ? 15.839 -21.842 -30.723 1.00 89.56 140 ALA A O 1
ATOM 1080 N N . THR A 1 141 ? 17.060 -23.726 -30.809 1.00 93.81 141 THR A N 1
ATOM 1081 C CA . THR A 1 141 ? 15.958 -24.627 -30.434 1.00 93.81 141 THR A CA 1
ATOM 1082 C C . THR A 1 141 ? 15.446 -24.315 -29.022 1.00 93.81 141 THR A C 1
ATOM 1084 O O . THR A 1 141 ? 14.239 -24.294 -28.795 1.00 93.81 141 THR A O 1
ATOM 1087 N N . TYR A 1 142 ? 16.341 -24.037 -28.067 1.00 94.75 142 TYR A N 1
ATOM 1088 C CA . TYR A 1 142 ? 15.968 -23.680 -26.695 1.00 94.75 142 TYR A CA 1
ATOM 1089 C C . TYR A 1 142 ? 15.274 -22.319 -26.614 1.00 94.75 142 TYR A C 1
ATOM 1091 O O . TYR A 1 142 ? 14.274 -22.183 -25.911 1.00 94.75 142 TYR A O 1
ATOM 1099 N N . ARG A 1 143 ? 15.734 -21.330 -27.386 1.00 93.12 143 ARG A N 1
ATOM 1100 C CA . ARG A 1 143 ? 15.033 -20.050 -27.537 1.00 93.12 143 ARG A CA 1
ATOM 1101 C C . ARG A 1 143 ? 13.609 -20.257 -28.052 1.00 93.12 143 ARG A C 1
ATOM 1103 O O . ARG A 1 143 ? 12.681 -19.756 -27.429 1.00 93.12 143 ARG A O 1
ATOM 1110 N N . ALA A 1 144 ? 13.431 -21.027 -29.127 1.00 93.31 144 ALA A N 1
ATOM 1111 C CA . ALA A 1 144 ? 12.107 -21.314 -29.680 1.00 93.31 144 ALA A CA 1
ATOM 1112 C C . ALA A 1 144 ? 11.193 -22.019 -28.660 1.00 93.31 144 ALA A C 1
ATOM 1114 O O . ALA A 1 144 ? 10.018 -21.683 -28.546 1.00 93.31 144 ALA A O 1
ATOM 1115 N N . TYR A 1 145 ? 11.742 -22.943 -27.862 1.00 95.38 145 TYR A N 1
ATOM 1116 C CA . TYR A 1 145 ? 11.021 -23.577 -26.755 1.00 95.38 145 TYR A CA 1
ATOM 1117 C C . TYR A 1 145 ? 10.529 -22.558 -25.715 1.00 95.38 145 TYR A C 1
ATOM 1119 O O . TYR A 1 145 ? 9.352 -22.567 -25.355 1.00 95.38 145 TYR A O 1
ATOM 1127 N N . LEU A 1 146 ? 11.406 -21.661 -25.252 1.00 95.19 146 LEU A N 1
ATOM 1128 C CA . LEU A 1 146 ? 11.032 -20.618 -24.292 1.00 95.19 146 LEU A CA 1
ATOM 1129 C C . LEU A 1 146 ? 10.008 -19.645 -24.881 1.00 95.19 146 LEU A C 1
ATOM 1131 O O . LEU A 1 146 ? 9.063 -19.271 -24.195 1.00 95.19 146 LEU A O 1
ATOM 1135 N N . GLU A 1 147 ? 10.156 -19.274 -26.151 1.00 93.38 147 GLU A N 1
ATOM 1136 C CA . GLU A 1 147 ? 9.178 -18.444 -26.848 1.00 93.38 147 GLU A CA 1
ATOM 1137 C C . GLU A 1 147 ? 7.809 -19.143 -26.903 1.00 93.38 147 GLU A C 1
ATOM 1139 O O . GLU A 1 147 ? 6.804 -18.483 -26.638 1.00 93.38 147 GLU A O 1
ATOM 1144 N N . CYS A 1 148 ? 7.729 -20.452 -27.176 1.00 93.75 148 CYS A N 1
ATOM 1145 C CA . CYS A 1 148 ? 6.466 -21.202 -27.111 1.00 93.75 148 CYS A CA 1
ATOM 1146 C C . CYS A 1 148 ? 5.839 -21.179 -25.708 1.00 93.75 148 CYS A C 1
ATOM 1148 O O . CYS A 1 148 ? 4.630 -20.995 -25.591 1.00 93.75 148 CYS A O 1
ATOM 1150 N N . LEU A 1 149 ? 6.643 -21.314 -24.646 1.00 93.56 149 LEU A N 1
ATOM 1151 C CA . LEU A 1 149 ? 6.145 -21.170 -23.271 1.00 93.56 149 LEU A CA 1
ATOM 1152 C C . LEU A 1 149 ? 5.622 -19.758 -22.994 1.00 93.56 149 LEU A C 1
ATOM 1154 O O . LEU A 1 149 ? 4.643 -19.594 -22.268 1.00 93.56 149 LEU A O 1
ATOM 1158 N N . TYR A 1 150 ? 6.260 -18.733 -23.563 1.00 93.81 150 TYR A N 1
ATOM 1159 C CA . TYR A 1 150 ? 5.774 -17.362 -23.444 1.00 93.81 150 TYR A CA 1
ATOM 1160 C C . TYR A 1 150 ? 4.400 -17.197 -24.099 1.00 93.81 150 TYR A C 1
ATOM 1162 O O . TYR A 1 150 ? 3.535 -16.593 -23.480 1.00 93.81 150 TYR A O 1
ATOM 1170 N N . ASP A 1 151 ? 4.147 -17.786 -25.273 1.00 92.12 151 ASP A N 1
ATOM 1171 C CA . ASP A 1 151 ? 2.807 -17.740 -25.888 1.00 92.12 151 ASP A CA 1
ATOM 1172 C C . ASP A 1 151 ? 1.737 -18.379 -25.007 1.00 92.12 151 ASP A C 1
ATOM 1174 O O . ASP A 1 151 ? 0.634 -17.849 -24.889 1.00 92.12 151 ASP A O 1
ATOM 1178 N N . GLU A 1 152 ? 2.058 -19.523 -24.400 1.00 89.81 152 GLU A N 1
ATOM 1179 C CA . GLU A 1 152 ? 1.130 -20.237 -23.527 1.00 89.81 152 GLU A CA 1
ATOM 1180 C C . GLU A 1 152 ? 0.770 -19.383 -22.305 1.00 89.81 152 GLU A C 1
ATOM 1182 O O . GLU A 1 152 ? -0.406 -19.201 -21.992 1.00 89.81 152 GLU A O 1
ATOM 1187 N N . LEU A 1 153 ? 1.773 -18.785 -21.655 1.00 89.81 153 LEU A N 1
ATOM 1188 C CA . LEU A 1 153 ? 1.563 -17.932 -20.483 1.00 89.81 153 LEU A CA 1
ATOM 1189 C C . LEU A 1 153 ? 0.976 -16.557 -20.830 1.00 89.81 153 LEU A C 1
ATOM 1191 O O . LEU A 1 153 ? 0.301 -15.959 -19.993 1.00 89.81 153 LEU A O 1
ATOM 1195 N N . ALA A 1 154 ? 1.180 -16.054 -22.050 1.00 89.62 154 ALA A N 1
ATOM 1196 C CA . ALA A 1 154 ? 0.619 -14.783 -22.509 1.00 89.62 154 ALA A CA 1
ATOM 1197 C C . ALA A 1 154 ? -0.915 -14.802 -22.602 1.00 89.62 154 ALA A C 1
ATOM 1199 O O . ALA A 1 154 ? -1.527 -13.736 -22.613 1.00 89.62 154 ALA A O 1
ATOM 1200 N N . VAL A 1 155 ? -1.544 -15.984 -22.624 1.00 86.69 155 VAL A N 1
ATOM 1201 C CA . VAL A 1 155 ? -3.010 -16.120 -22.571 1.00 86.69 155 VAL A CA 1
ATOM 1202 C C . VAL A 1 155 ? -3.580 -15.532 -21.277 1.00 86.69 155 VAL A C 1
ATOM 1204 O O . VAL A 1 155 ? -4.598 -14.841 -21.324 1.00 86.69 155 VAL A O 1
ATOM 1207 N N . ASP A 1 156 ? -2.918 -15.779 -20.144 1.00 84.62 156 ASP A N 1
ATOM 1208 C CA . ASP A 1 156 ? -3.337 -15.276 -18.830 1.00 84.62 156 ASP A CA 1
ATOM 1209 C C . ASP A 1 156 ? -2.562 -14.014 -18.406 1.00 84.62 156 ASP A C 1
ATOM 1211 O O . ASP A 1 156 ? -3.087 -13.161 -17.691 1.00 84.62 156 ASP A O 1
ATOM 1215 N N . LEU A 1 157 ? -1.299 -13.886 -18.829 1.00 86.88 157 LEU A N 1
ATOM 1216 C CA . LEU A 1 157 ? -0.373 -12.820 -18.428 1.00 86.88 157 LEU A CA 1
ATOM 1217 C C . LEU A 1 157 ? 0.229 -12.087 -19.643 1.00 86.88 157 LEU A C 1
ATOM 1219 O O . LEU A 1 157 ? 1.459 -12.027 -19.787 1.00 86.88 157 LEU A O 1
ATOM 1223 N N . PRO A 1 158 ? -0.602 -11.487 -20.518 1.00 84.50 158 PRO A N 1
ATOM 1224 C CA . PRO A 1 158 ? -0.124 -10.840 -21.741 1.00 84.50 158 PRO A CA 1
ATOM 1225 C C . PRO A 1 158 ? 0.847 -9.694 -21.441 1.00 84.50 158 PRO A C 1
ATOM 1227 O O . PRO A 1 158 ? 1.859 -9.551 -22.116 1.00 84.50 158 PRO A O 1
ATOM 1230 N N . SER A 1 159 ? 0.617 -8.937 -20.365 1.00 81.06 159 SER A N 1
ATOM 1231 C CA . SER A 1 159 ? 1.459 -7.799 -19.977 1.00 81.06 159 SER A CA 1
ATOM 1232 C C . SER A 1 159 ? 2.919 -8.164 -19.701 1.00 81.06 159 SER A C 1
ATOM 1234 O O . SER A 1 159 ? 3.778 -7.290 -19.765 1.00 81.06 159 SER A O 1
ATOM 1236 N N . LEU A 1 160 ? 3.201 -9.424 -19.346 1.00 87.44 160 LEU A N 1
ATOM 1237 C CA . LEU A 1 160 ? 4.559 -9.901 -19.099 1.00 87.44 160 LEU A CA 1
ATOM 1238 C C . LEU A 1 160 ? 5.070 -10.772 -20.244 1.00 87.44 160 LEU A C 1
ATOM 1240 O O . LEU A 1 160 ? 6.233 -10.637 -20.604 1.00 87.44 160 LEU A O 1
ATOM 1244 N N . PHE A 1 161 ? 4.255 -11.661 -20.816 1.00 90.88 161 PHE A N 1
ATOM 1245 C CA . PHE A 1 161 ? 4.722 -12.698 -21.744 1.00 90.88 161 PHE A CA 1
ATOM 1246 C C . PHE A 1 161 ? 4.410 -12.447 -23.224 1.00 90.88 161 PHE A C 1
ATOM 1248 O O . PHE A 1 161 ? 4.909 -13.198 -24.060 1.00 90.88 161 PHE A O 1
ATOM 1255 N N . ASP A 1 162 ? 3.666 -11.393 -23.576 1.00 88.06 162 ASP A N 1
ATOM 1256 C CA . ASP A 1 162 ? 3.395 -11.077 -24.981 1.00 88.06 162 ASP A CA 1
ATOM 1257 C C . ASP A 1 162 ? 4.698 -10.809 -25.752 1.00 88.06 162 ASP A C 1
ATOM 1259 O O . ASP A 1 162 ? 5.432 -9.852 -25.488 1.00 88.06 162 ASP A O 1
ATOM 1263 N N . ARG A 1 163 ? 4.986 -11.672 -26.730 1.00 87.56 163 ARG A N 1
ATOM 1264 C CA . ARG A 1 163 ? 6.150 -11.540 -27.614 1.00 87.56 163 ARG A CA 1
ATOM 1265 C C . ARG A 1 163 ? 5.960 -10.500 -28.719 1.00 87.56 163 ARG A C 1
ATOM 1267 O O . ARG A 1 163 ? 6.920 -10.174 -29.415 1.00 87.56 163 ARG A O 1
ATOM 1274 N N . GLY A 1 164 ? 4.727 -10.039 -28.928 1.00 83.19 164 GLY A N 1
ATOM 1275 C CA . GLY A 1 164 ? 4.383 -8.989 -29.882 1.00 83.19 164 GLY A CA 1
ATOM 1276 C C . GLY A 1 164 ? 4.777 -7.592 -29.403 1.00 83.19 164 GLY A C 1
ATOM 1277 O O . GLY A 1 164 ? 4.777 -6.656 -30.206 1.00 83.19 164 GLY A O 1
ATOM 1278 N N . SER A 1 165 ? 5.140 -7.452 -28.123 1.00 83.19 165 SER A N 1
ATOM 1279 C CA . SER A 1 165 ? 5.613 -6.193 -27.556 1.00 83.19 165 SER A CA 1
ATOM 1280 C C . SER A 1 165 ? 6.971 -5.791 -28.168 1.00 83.19 165 SER A C 1
ATOM 1282 O O . SER A 1 165 ? 7.835 -6.656 -28.366 1.00 83.19 165 SER A O 1
ATOM 1284 N N . PRO A 1 166 ? 7.221 -4.502 -28.469 1.00 83.25 166 PRO A N 1
ATOM 1285 C CA . PRO A 1 166 ? 8.489 -4.085 -29.075 1.00 83.25 166 PRO A CA 1
ATOM 1286 C C . PRO A 1 166 ? 9.723 -4.385 -28.205 1.00 83.25 166 PRO A C 1
ATOM 1288 O O . PRO A 1 166 ? 10.800 -4.659 -28.733 1.00 83.25 166 PRO A O 1
ATOM 1291 N N . GLU A 1 167 ? 9.577 -4.410 -26.879 1.00 82.94 167 GLU A N 1
ATOM 1292 C CA . GLU A 1 167 ? 10.637 -4.768 -25.925 1.00 82.94 167 GLU A CA 1
ATOM 1293 C C . GLU A 1 167 ? 11.053 -6.240 -26.061 1.00 82.94 167 GLU A C 1
ATOM 1295 O O . GLU A 1 167 ? 12.192 -6.598 -25.765 1.00 82.94 167 GLU A O 1
ATOM 1300 N N . SER A 1 168 ? 10.149 -7.094 -26.549 1.00 87.31 168 SER A N 1
ATOM 1301 C CA . SER A 1 168 ? 10.382 -8.529 -26.748 1.00 87.31 168 SER A CA 1
ATOM 1302 C C . SER A 1 168 ? 11.185 -8.846 -28.009 1.00 87.31 168 SER A C 1
ATOM 1304 O O . SER A 1 168 ? 11.553 -10.000 -28.229 1.00 87.31 168 SER A O 1
ATOM 1306 N N . ARG A 1 169 ? 11.480 -7.839 -28.844 1.00 87.88 169 ARG A N 1
ATOM 1307 C CA . ARG A 1 169 ? 12.291 -8.008 -30.061 1.00 87.88 169 ARG A CA 1
ATOM 1308 C C . ARG A 1 169 ? 13.757 -8.292 -29.768 1.00 87.88 169 ARG A C 1
ATOM 1310 O O . ARG A 1 169 ? 14.438 -8.869 -30.612 1.00 87.88 169 ARG A O 1
ATOM 1317 N N . VAL A 1 170 ? 14.228 -7.922 -28.580 1.00 90.31 170 VAL A N 1
ATOM 1318 C CA . VAL A 1 170 ? 15.569 -8.248 -28.096 1.00 90.31 170 VAL A CA 1
ATOM 1319 C C . VAL A 1 170 ? 15.455 -9.412 -27.120 1.00 90.31 170 VAL A C 1
ATOM 1321 O O . VAL A 1 170 ? 14.874 -9.284 -26.046 1.00 90.31 170 VAL A O 1
ATOM 1324 N N . PHE A 1 171 ? 16.021 -10.552 -27.501 1.00 91.44 171 PHE A N 1
ATOM 1325 C CA . PHE A 1 171 ? 16.128 -11.733 -26.648 1.00 91.44 171 PHE A CA 1
ATOM 1326 C C . PHE A 1 171 ? 17.576 -11.853 -26.147 1.00 91.44 171 PHE A C 1
ATOM 1328 O O . PHE A 1 171 ? 18.481 -11.519 -26.913 1.00 91.44 171 PHE A O 1
ATOM 1335 N N . PRO A 1 172 ? 17.837 -12.320 -24.913 1.00 93.50 172 PRO A N 1
ATOM 1336 C CA . PRO A 1 172 ? 19.200 -12.489 -24.410 1.00 93.50 172 PRO A CA 1
ATOM 1337 C C . PRO A 1 172 ? 20.125 -13.237 -25.363 1.00 93.50 172 PRO A C 1
ATOM 1339 O O . PRO A 1 172 ? 19.759 -14.286 -25.901 1.00 93.50 172 PRO A O 1
ATOM 1342 N N . GLY A 1 173 ? 21.349 -12.736 -25.519 1.00 92.50 173 GLY A N 1
ATOM 1343 C CA . GLY A 1 173 ? 22.415 -13.506 -26.149 1.00 92.50 173 GLY A CA 1
ATOM 1344 C C . GLY A 1 173 ? 22.679 -14.817 -25.397 1.00 92.50 173 GLY A C 1
ATOM 1345 O O . GLY A 1 173 ? 22.410 -14.923 -24.202 1.00 92.50 173 GLY A O 1
ATOM 1346 N N . GLU A 1 174 ? 23.239 -15.817 -26.083 1.00 91.62 174 GLU A N 1
ATOM 1347 C CA . GLU A 1 174 ? 23.484 -17.161 -25.525 1.00 91.62 174 GLU A CA 1
ATOM 1348 C C . GLU A 1 174 ? 24.263 -17.115 -24.200 1.00 91.62 174 GLU A C 1
ATOM 1350 O O . GLU A 1 174 ? 23.783 -17.622 -23.191 1.00 91.62 174 GLU A O 1
ATOM 1355 N N . SER A 1 175 ? 25.393 -16.399 -24.166 1.00 93.12 175 SER A N 1
ATOM 1356 C CA . SER A 1 175 ? 26.203 -16.229 -22.949 1.00 93.12 175 SER A CA 1
ATOM 1357 C C . SER A 1 175 ? 25.436 -15.530 -21.823 1.00 93.12 175 SER A C 1
ATOM 1359 O O . SER A 1 175 ? 25.547 -15.928 -20.668 1.00 93.12 175 SER A O 1
ATOM 1361 N N . ALA A 1 176 ? 24.646 -14.500 -22.142 1.00 95.06 176 ALA A N 1
ATOM 1362 C CA . ALA A 1 176 ? 23.875 -13.780 -21.135 1.00 95.06 176 ALA A CA 1
ATOM 1363 C C . ALA A 1 176 ? 22.757 -14.664 -20.562 1.00 95.06 176 ALA A C 1
ATOM 1365 O O . ALA A 1 176 ? 22.515 -14.648 -19.357 1.00 95.06 176 ALA A O 1
ATOM 1366 N N . LEU A 1 177 ? 22.095 -15.467 -21.403 1.00 95.38 177 LEU A N 1
ATOM 1367 C CA . LEU A 1 177 ? 21.086 -16.425 -20.961 1.00 95.38 177 LEU A CA 1
ATOM 1368 C C . LEU A 1 177 ? 21.692 -17.501 -20.054 1.00 95.38 177 LEU A C 1
ATOM 1370 O O . LEU A 1 177 ? 21.106 -17.813 -19.020 1.00 95.38 177 LEU A O 1
ATOM 1374 N N . GLU A 1 178 ? 22.854 -18.051 -20.408 1.00 94.50 178 GLU A N 1
ATOM 1375 C CA . GLU A 1 178 ? 23.560 -19.033 -19.578 1.00 94.50 178 GLU A CA 1
ATOM 1376 C C . GLU A 1 178 ? 23.926 -18.466 -18.201 1.00 94.50 178 GLU A C 1
ATOM 1378 O O . GLU A 1 178 ? 23.619 -19.098 -17.186 1.00 94.50 178 GLU A O 1
ATOM 1383 N N . ASP A 1 179 ? 24.483 -17.251 -18.153 1.00 95.19 179 ASP A N 1
ATOM 1384 C CA . ASP A 1 179 ? 24.806 -16.556 -16.901 1.00 95.19 179 ASP A CA 1
ATOM 1385 C C . ASP A 1 179 ? 23.552 -16.348 -16.034 1.00 95.19 179 ASP A C 1
ATOM 1387 O O . ASP A 1 179 ? 23.552 -16.626 -14.830 1.00 95.19 179 ASP A O 1
ATOM 1391 N N . LEU A 1 180 ? 22.445 -15.907 -16.640 1.00 96.06 180 LEU A N 1
ATOM 1392 C CA . LEU A 1 180 ? 21.175 -15.700 -15.937 1.00 96.06 180 LEU A CA 1
ATOM 1393 C C . LEU A 1 180 ? 20.611 -17.005 -15.371 1.00 96.06 180 LEU A C 1
ATOM 1395 O O . LEU A 1 180 ? 20.154 -17.034 -14.226 1.00 96.06 180 LEU A O 1
ATOM 1399 N N . LEU A 1 181 ? 20.651 -18.088 -16.149 1.00 95.62 181 LEU A N 1
ATOM 1400 C CA . LEU A 1 181 ? 20.193 -19.402 -15.704 1.00 95.62 181 LEU A CA 1
ATOM 1401 C C . LEU A 1 181 ? 21.071 -19.940 -14.573 1.00 95.62 181 LEU A C 1
ATOM 1403 O O . LEU A 1 181 ? 20.537 -20.467 -13.598 1.00 95.62 181 LEU A O 1
ATOM 1407 N N . ALA A 1 182 ? 22.391 -19.762 -14.648 1.00 95.12 182 ALA A N 1
ATOM 1408 C CA . ALA A 1 182 ? 23.302 -20.140 -13.571 1.00 95.12 182 ALA A CA 1
ATOM 1409 C C . ALA A 1 182 ? 22.976 -19.396 -12.265 1.00 95.12 182 ALA A C 1
ATOM 1411 O O . ALA A 1 182 ? 22.908 -20.013 -11.199 1.00 95.12 182 ALA A O 1
ATOM 1412 N N . LEU A 1 183 ? 22.690 -18.091 -12.346 1.00 95.50 183 LEU A N 1
ATOM 1413 C CA . LEU A 1 183 ? 22.271 -17.294 -11.192 1.00 95.50 183 LEU A CA 1
ATOM 1414 C C . LEU A 1 183 ? 20.951 -17.807 -10.594 1.00 95.50 183 LEU A C 1
ATOM 1416 O O . LEU A 1 183 ? 20.895 -18.109 -9.398 1.00 95.50 183 LEU A O 1
ATOM 1420 N N . LEU A 1 184 ? 19.900 -17.948 -11.409 1.00 95.06 184 LEU A N 1
ATOM 1421 C CA . LEU A 1 184 ? 18.563 -18.371 -10.959 1.00 95.06 184 LEU A CA 1
ATOM 1422 C C . LEU A 1 184 ? 18.530 -19.801 -10.395 1.00 95.06 184 LEU A C 1
ATOM 1424 O O . LEU A 1 184 ? 17.735 -20.095 -9.494 1.00 95.06 184 LEU A O 1
ATOM 1428 N N . ASN A 1 185 ? 19.408 -20.673 -10.893 1.00 94.81 185 ASN A N 1
ATOM 1429 C CA . ASN A 1 185 ? 19.493 -22.082 -10.504 1.00 94.81 185 ASN A CA 1
ATOM 1430 C C . ASN A 1 185 ? 20.494 -22.345 -9.371 1.00 94.81 185 ASN A C 1
ATOM 1432 O O . ASN A 1 185 ? 20.801 -23.499 -9.076 1.00 94.81 185 ASN A O 1
ATOM 1436 N N . THR A 1 186 ? 20.984 -21.299 -8.699 1.00 93.50 186 THR A N 1
ATOM 1437 C CA . THR A 1 186 ? 21.801 -21.470 -7.492 1.00 93.50 186 THR A CA 1
ATOM 1438 C C . THR A 1 186 ? 20.994 -22.223 -6.427 1.00 93.50 186 THR A C 1
ATOM 1440 O O . THR A 1 186 ? 19.929 -21.768 -6.008 1.00 93.50 186 THR A O 1
ATOM 1443 N N . GLU A 1 187 ? 21.519 -23.354 -5.950 1.00 88.19 187 GLU A N 1
ATOM 1444 C CA . GLU A 1 187 ? 20.817 -24.288 -5.053 1.00 88.19 187 GLU A CA 1
ATOM 1445 C C . GLU A 1 187 ? 20.264 -23.613 -3.786 1.00 88.19 187 GLU A C 1
ATOM 1447 O O . GLU A 1 187 ? 19.137 -23.881 -3.368 1.00 88.19 187 GLU A O 1
ATOM 1452 N N . SER A 1 188 ? 21.000 -22.646 -3.223 1.00 87.88 188 SER A N 1
ATOM 1453 C CA . SER A 1 188 ? 20.563 -21.898 -2.038 1.00 87.88 188 SER A CA 1
ATOM 1454 C C . SER A 1 188 ? 19.262 -21.115 -2.239 1.00 87.88 188 SER A C 1
ATOM 1456 O O . SER A 1 188 ? 18.634 -20.744 -1.251 1.00 87.88 188 SER A O 1
ATOM 1458 N N . PHE A 1 189 ? 18.847 -20.846 -3.480 1.00 89.56 189 PHE A N 1
ATOM 1459 C CA . PHE A 1 189 ? 17.630 -20.094 -3.793 1.00 89.56 189 PHE A CA 1
ATOM 1460 C C . PHE A 1 189 ? 16.420 -20.967 -4.129 1.00 89.56 189 PHE A C 1
ATOM 1462 O O . PHE A 1 189 ? 15.328 -20.423 -4.251 1.00 89.56 189 PHE A O 1
ATOM 1469 N N . ALA A 1 190 ? 16.558 -22.297 -4.215 1.00 87.38 190 ALA A N 1
ATOM 1470 C CA . ALA A 1 190 ? 15.452 -23.184 -4.595 1.00 87.38 190 ALA A CA 1
ATOM 1471 C C . ALA A 1 190 ? 14.193 -22.979 -3.729 1.00 87.38 190 ALA A C 1
ATOM 1473 O O . ALA A 1 190 ? 13.087 -22.861 -4.248 1.00 87.38 190 ALA A O 1
ATOM 1474 N N . HIS A 1 191 ? 14.365 -22.838 -2.412 1.00 89.50 191 HIS A N 1
ATOM 1475 C CA . HIS A 1 191 ? 13.256 -22.591 -1.489 1.00 89.50 191 HIS A CA 1
ATOM 1476 C C . HIS A 1 191 ? 12.571 -21.227 -1.692 1.00 89.50 191 HIS A C 1
ATOM 1478 O O . HIS A 1 191 ? 11.385 -21.106 -1.404 1.00 89.50 191 HIS A O 1
ATOM 1484 N N . LEU A 1 192 ? 13.276 -20.215 -2.215 1.00 90.81 192 LEU A N 1
ATOM 1485 C CA . LEU A 1 192 ? 12.714 -18.876 -2.426 1.00 90.81 192 LEU A CA 1
ATOM 1486 C C . LEU A 1 192 ? 11.667 -18.862 -3.529 1.00 90.81 192 LEU A C 1
ATOM 1488 O O . LEU A 1 192 ? 10.679 -18.147 -3.420 1.00 90.81 192 LEU A O 1
ATOM 1492 N N . TRP A 1 193 ? 11.856 -19.661 -4.578 1.00 92.69 193 TRP A N 1
ATOM 1493 C CA . TRP A 1 193 ? 10.964 -19.655 -5.738 1.00 92.69 193 TRP A CA 1
ATOM 1494 C C . TRP A 1 193 ? 9.565 -20.228 -5.427 1.00 92.69 193 TRP A C 1
ATOM 1496 O O . TRP A 1 193 ? 8.614 -19.988 -6.176 1.00 92.69 193 TRP A O 1
ATOM 1506 N N . LYS A 1 194 ? 9.407 -20.903 -4.278 1.00 90.62 194 LYS A N 1
ATOM 1507 C CA . LYS A 1 194 ? 8.109 -21.347 -3.738 1.00 90.62 194 LYS A CA 1
ATOM 1508 C C . LYS A 1 194 ? 7.341 -20.247 -3.013 1.00 90.62 194 LYS A C 1
ATOM 1510 O O . LYS A 1 194 ? 6.127 -20.339 -2.896 1.00 90.62 194 LYS A O 1
ATOM 1515 N N . GLU A 1 195 ? 8.025 -19.208 -2.552 1.00 87.69 195 GLU A N 1
ATOM 1516 C CA . GLU A 1 195 ? 7.461 -18.180 -1.678 1.00 87.69 195 GLU A CA 1
ATOM 1517 C C . GLU A 1 195 ? 6.911 -17.011 -2.504 1.00 87.69 195 GLU A C 1
ATOM 1519 O O . GLU A 1 195 ? 7.521 -16.583 -3.485 1.00 87.69 195 GLU A O 1
ATOM 1524 N N . ASP A 1 196 ? 5.740 -16.489 -2.139 1.00 80.88 196 ASP A N 1
ATOM 1525 C CA . ASP A 1 196 ? 5.050 -15.441 -2.917 1.00 80.88 196 ASP A CA 1
ATOM 1526 C C . ASP A 1 196 ? 5.763 -14.094 -2.862 1.00 80.88 196 ASP A C 1
ATOM 1528 O O . ASP A 1 196 ? 5.793 -13.350 -3.840 1.00 80.88 196 ASP A O 1
ATOM 1532 N N . GLU A 1 197 ? 6.412 -13.804 -1.736 1.00 80.69 197 GLU A N 1
ATOM 1533 C CA . GLU A 1 197 ? 7.121 -12.542 -1.525 1.00 80.69 197 GLU A CA 1
ATOM 1534 C C . GLU A 1 197 ? 8.353 -12.404 -2.443 1.00 80.69 197 GLU A C 1
ATOM 1536 O O . GLU A 1 197 ? 8.842 -11.289 -2.650 1.00 80.69 197 GLU A O 1
ATOM 1541 N N . ALA A 1 198 ? 8.863 -13.509 -3.013 1.00 88.81 198 ALA A N 1
ATOM 1542 C CA . ALA A 1 198 ? 10.092 -13.535 -3.810 1.00 88.81 198 ALA A CA 1
ATOM 1543 C C . ALA A 1 198 ? 10.059 -12.561 -4.989 1.00 88.81 198 ALA A C 1
ATOM 1545 O O . ALA A 1 198 ? 11.004 -11.788 -5.166 1.00 88.81 198 ALA A O 1
ATOM 1546 N N . ILE A 1 199 ? 8.958 -12.532 -5.743 1.00 88.69 199 ILE A N 1
ATOM 1547 C CA . ILE A 1 199 ? 8.825 -11.636 -6.895 1.00 88.69 199 ILE A CA 1
ATOM 1548 C C . ILE A 1 199 ? 8.774 -10.159 -6.470 1.00 88.69 199 ILE A C 1
ATOM 1550 O O . ILE A 1 199 ? 9.377 -9.299 -7.115 1.00 88.69 199 ILE A O 1
ATOM 1554 N N . GLY A 1 200 ? 8.145 -9.859 -5.328 1.00 86.44 200 GLY A N 1
ATOM 1555 C CA . GLY A 1 200 ? 8.121 -8.511 -4.760 1.00 86.44 200 GLY A CA 1
ATOM 1556 C C . GLY A 1 200 ? 9.515 -8.026 -4.353 1.00 86.44 200 GLY A C 1
ATOM 1557 O O . GLY A 1 200 ? 9.881 -6.878 -4.625 1.00 86.44 200 GLY A O 1
ATOM 1558 N N . TRP A 1 201 ? 10.332 -8.909 -3.769 1.00 87.00 201 TRP A N 1
ATOM 1559 C CA . TRP A 1 201 ? 11.733 -8.613 -3.453 1.00 87.00 201 TRP A CA 1
ATOM 1560 C C . TRP A 1 201 ? 12.597 -8.455 -4.706 1.00 87.00 201 TRP A C 1
ATOM 1562 O O . TRP A 1 201 ? 13.418 -7.537 -4.759 1.00 87.00 201 TRP A O 1
ATOM 1572 N N . VAL A 1 202 ? 12.393 -9.295 -5.725 1.00 90.38 202 VAL A N 1
ATOM 1573 C CA . VAL A 1 202 ? 13.057 -9.165 -7.031 1.00 90.38 202 VAL A CA 1
ATOM 1574 C C . VAL A 1 202 ? 12.781 -7.790 -7.641 1.00 90.38 202 VAL A C 1
ATOM 1576 O O . VAL A 1 202 ? 13.725 -7.079 -7.993 1.00 90.38 202 VAL A O 1
ATOM 1579 N N . TYR A 1 203 ? 11.516 -7.363 -7.669 1.00 87.00 203 TYR A N 1
ATOM 1580 C CA . TYR A 1 203 ? 11.124 -6.033 -8.138 1.00 87.00 203 TYR A CA 1
ATOM 1581 C C . TYR A 1 203 ? 11.799 -4.909 -7.334 1.00 87.00 203 TYR A C 1
ATOM 1583 O O . TYR A 1 203 ? 12.353 -3.971 -7.919 1.00 87.00 203 TYR A O 1
ATOM 1591 N N . GLN A 1 204 ? 11.819 -5.007 -5.998 1.00 83.06 204 GLN A N 1
ATOM 1592 C CA . GLN A 1 204 ? 12.462 -4.003 -5.143 1.00 83.06 204 GLN A CA 1
ATOM 1593 C C . GLN A 1 204 ? 13.970 -3.881 -5.394 1.00 83.06 204 GLN A C 1
ATOM 1595 O O . GLN A 1 204 ? 14.499 -2.765 -5.433 1.00 83.06 204 GLN A O 1
ATOM 1600 N N . TYR A 1 205 ? 14.668 -5.007 -5.542 1.00 86.94 205 TYR A N 1
ATOM 1601 C CA . TYR A 1 205 ? 16.121 -5.032 -5.719 1.00 86.94 205 TYR A CA 1
ATOM 1602 C C . TYR A 1 205 ? 16.575 -4.755 -7.152 1.00 86.94 205 TYR A C 1
ATOM 1604 O O . TYR A 1 205 ? 17.752 -4.458 -7.367 1.00 86.94 205 TYR A O 1
ATOM 1612 N N . TYR A 1 206 ? 15.660 -4.784 -8.124 1.00 85.94 206 TYR A N 1
ATOM 1613 C CA . TYR A 1 206 ? 15.987 -4.436 -9.503 1.00 85.94 206 TYR A CA 1
ATOM 1614 C C . TYR A 1 206 ? 16.365 -2.957 -9.655 1.00 85.94 206 TYR A C 1
ATOM 1616 O O . TYR A 1 206 ? 17.178 -2.607 -10.510 1.00 85.94 206 TYR A O 1
ATOM 1624 N N . SER A 1 207 ? 15.848 -2.075 -8.799 1.00 76.00 207 SER A N 1
ATOM 1625 C CA . SER A 1 207 ? 16.290 -0.677 -8.725 1.00 76.00 207 SER A CA 1
ATOM 1626 C C . SER A 1 207 ? 17.603 -0.566 -7.940 1.00 76.00 207 SER A C 1
ATOM 1628 O O . SER A 1 207 ? 17.726 -1.129 -6.854 1.00 76.00 207 SER A O 1
ATOM 1630 N N . ASP A 1 208 ? 18.591 0.174 -8.452 1.00 69.38 208 ASP A N 1
ATOM 1631 C CA . ASP A 1 208 ? 19.898 0.313 -7.797 1.00 69.38 208 ASP A CA 1
ATOM 1632 C C . ASP A 1 208 ? 19.780 1.094 -6.461 1.00 69.38 208 ASP A C 1
ATOM 1634 O O . ASP A 1 208 ? 19.320 2.244 -6.451 1.00 69.38 208 ASP A O 1
ATOM 1638 N N . PRO A 1 209 ? 20.182 0.508 -5.311 1.00 63.94 209 PRO A N 1
ATOM 1639 C CA . PRO A 1 209 ? 20.194 1.205 -4.024 1.00 63.94 209 PRO A CA 1
ATOM 1640 C C . PRO A 1 209 ? 21.031 2.493 -4.025 1.00 63.94 209 PRO A C 1
ATOM 1642 O O . PRO A 1 209 ? 20.642 3.474 -3.379 1.00 63.94 209 PRO A O 1
ATOM 1645 N N . ASP A 1 210 ? 22.146 2.519 -4.761 1.00 66.19 210 ASP A N 1
ATOM 1646 C CA . ASP A 1 210 ? 23.011 3.697 -4.853 1.00 66.19 210 ASP A CA 1
ATOM 1647 C C . ASP A 1 210 ? 22.382 4.785 -5.721 1.00 66.19 210 ASP A C 1
ATOM 1649 O O . ASP A 1 210 ? 22.488 5.972 -5.404 1.00 66.19 210 ASP A O 1
ATOM 1653 N N . GLU A 1 211 ? 21.655 4.401 -6.770 1.00 68.62 211 GLU A N 1
ATOM 1654 C CA . GLU A 1 211 ? 20.844 5.328 -7.559 1.00 68.62 211 GLU A CA 1
ATOM 1655 C C . GLU A 1 211 ? 19.757 5.976 -6.694 1.00 68.62 211 GLU A C 1
ATOM 1657 O O . GLU A 1 211 ? 19.635 7.201 -6.667 1.00 68.62 211 GLU A O 1
ATOM 1662 N N . ARG A 1 212 ? 19.025 5.186 -5.898 1.00 68.31 212 ARG A N 1
ATOM 1663 C CA . ARG A 1 212 ? 18.002 5.704 -4.973 1.00 68.31 212 ARG A CA 1
ATOM 1664 C C . ARG A 1 212 ? 18.581 6.725 -3.991 1.00 68.31 212 ARG A C 1
ATOM 1666 O O . ARG A 1 212 ? 17.941 7.741 -3.709 1.00 68.31 212 ARG A O 1
ATOM 1673 N N . LYS A 1 213 ? 19.785 6.468 -3.470 1.00 68.44 213 LYS A N 1
ATOM 1674 C CA . LYS A 1 213 ? 20.493 7.387 -2.571 1.00 68.44 213 LYS A CA 1
ATOM 1675 C C . LYS A 1 213 ? 20.929 8.664 -3.295 1.00 68.44 213 LYS A C 1
ATOM 1677 O O . LYS A 1 213 ? 20.608 9.750 -2.821 1.00 68.44 213 LYS A O 1
ATOM 1682 N N . LYS A 1 214 ? 21.570 8.544 -4.463 1.00 71.62 214 LYS A N 1
ATOM 1683 C CA . LYS A 1 214 ? 21.994 9.688 -5.294 1.00 71.62 214 LYS A CA 1
ATOM 1684 C C . LYS A 1 214 ? 20.818 10.590 -5.663 1.00 71.62 214 LYS A C 1
ATOM 1686 O O . LYS A 1 214 ? 20.929 11.807 -5.555 1.00 71.62 214 LYS A O 1
ATOM 1691 N N . LEU A 1 215 ? 19.683 10.002 -6.044 1.00 70.38 215 LEU A N 1
ATOM 1692 C CA . LEU A 1 215 ? 18.457 10.738 -6.349 1.00 70.38 215 LEU A CA 1
ATOM 1693 C C . LEU A 1 215 ? 17.984 11.543 -5.132 1.00 70.38 215 LEU A C 1
ATOM 1695 O O . LEU A 1 215 ? 17.770 12.748 -5.247 1.00 70.38 215 LEU A O 1
ATOM 1699 N N . ARG A 1 216 ? 17.899 10.917 -3.950 1.00 67.25 216 ARG A N 1
ATOM 1700 C CA . ARG A 1 216 ? 17.512 11.591 -2.693 1.00 67.25 216 ARG A CA 1
ATOM 1701 C C . ARG A 1 216 ? 18.464 12.718 -2.293 1.00 67.25 216 ARG A C 1
ATOM 1703 O O . ARG A 1 216 ? 17.998 13.752 -1.820 1.00 67.25 216 ARG A O 1
ATOM 1710 N N . ASP A 1 217 ? 19.764 12.522 -2.484 1.00 70.88 217 ASP A N 1
ATOM 1711 C CA . ASP A 1 217 ? 20.780 13.521 -2.147 1.00 70.88 217 ASP A CA 1
ATOM 1712 C C . ASP A 1 217 ? 20.749 14.713 -3.124 1.00 70.88 217 ASP A C 1
ATOM 1714 O O . ASP A 1 217 ? 21.006 15.846 -2.717 1.00 70.88 217 ASP A O 1
ATOM 1718 N N . ALA A 1 218 ? 20.372 14.489 -4.390 1.00 68.50 218 ALA A N 1
ATOM 1719 C CA . ALA A 1 218 ? 20.312 15.528 -5.419 1.00 68.50 218 ALA A CA 1
ATOM 1720 C C . ALA A 1 218 ? 19.148 16.522 -5.244 1.00 68.50 218 ALA A C 1
ATOM 1722 O O . ALA A 1 218 ? 19.268 17.681 -5.639 1.00 68.50 218 ALA A O 1
ATOM 1723 N N . SER A 1 219 ? 18.010 16.097 -4.681 1.00 63.41 219 SER A N 1
ATOM 1724 C CA . SER A 1 219 ? 16.850 16.975 -4.463 1.00 63.41 219 SER A CA 1
ATOM 1725 C C . SER A 1 219 ? 15.943 16.468 -3.343 1.00 63.41 219 SER A C 1
ATOM 1727 O O . SER A 1 219 ? 15.650 15.278 -3.254 1.00 63.41 219 SER A O 1
ATOM 1729 N N . GLN A 1 220 ? 15.387 17.374 -2.536 1.00 60.34 220 GLN A N 1
ATOM 1730 C CA . GLN A 1 220 ? 14.372 17.007 -1.540 1.00 60.34 220 GLN A CA 1
ATOM 1731 C C . GLN A 1 220 ? 13.036 16.592 -2.185 1.00 60.34 220 GLN A C 1
ATOM 1733 O O . GLN A 1 220 ? 12.381 15.688 -1.675 1.00 60.34 220 GLN A O 1
ATOM 1738 N N . ALA A 1 221 ? 12.668 17.175 -3.332 1.00 67.25 221 ALA A N 1
ATOM 1739 C CA . ALA A 1 221 ? 11.461 16.822 -4.086 1.00 67.25 221 ALA A CA 1
ATOM 1740 C C . ALA A 1 221 ? 11.797 15.947 -5.312 1.00 67.25 221 ALA A C 1
ATOM 1742 O O . ALA A 1 221 ? 12.830 16.185 -5.949 1.00 67.25 221 ALA A O 1
ATOM 1743 N N . PRO A 1 222 ? 10.965 14.948 -5.655 1.00 71.38 222 PRO A N 1
ATOM 1744 C CA . PRO A 1 222 ? 11.161 14.158 -6.866 1.00 71.38 222 PRO A CA 1
ATOM 1745 C C . PRO A 1 222 ? 10.967 15.025 -8.117 1.00 71.38 222 PRO A C 1
ATOM 1747 O O . PRO A 1 222 ? 10.063 15.862 -8.175 1.00 71.38 222 PRO A O 1
ATOM 1750 N N . ARG A 1 223 ? 11.830 14.844 -9.120 1.00 70.94 223 ARG A N 1
ATOM 1751 C CA . ARG A 1 223 ? 11.809 15.631 -10.365 1.00 70.94 223 ARG A CA 1
ATOM 1752 C C . ARG A 1 223 ? 11.021 14.961 -11.488 1.00 70.94 223 ARG A C 1
ATOM 1754 O O . ARG A 1 223 ? 10.651 15.642 -12.435 1.00 70.94 223 ARG A O 1
ATOM 1761 N N . SER A 1 224 ? 10.773 13.658 -11.380 1.00 70.81 224 SER A N 1
ATOM 1762 C CA . SER A 1 224 ? 10.023 12.859 -12.352 1.00 70.81 224 SER A CA 1
ATOM 1763 C C . SER A 1 224 ? 9.223 11.748 -11.669 1.00 70.81 224 SER A C 1
ATOM 1765 O O . SER A 1 224 ? 9.490 11.406 -10.510 1.00 70.81 224 SER A O 1
ATOM 1767 N N . SER A 1 225 ? 8.282 11.154 -12.406 1.00 73.31 225 SER A N 1
ATOM 1768 C CA . SER A 1 225 ? 7.519 9.957 -12.013 1.00 73.31 225 SER A CA 1
ATOM 1769 C C . SER A 1 225 ? 8.430 8.805 -11.585 1.00 73.31 225 SER A C 1
ATOM 1771 O O . SER A 1 225 ? 8.272 8.237 -10.505 1.00 73.31 225 SER A O 1
ATOM 1773 N N . ARG A 1 226 ? 9.477 8.533 -12.373 1.00 75.25 226 ARG A N 1
ATOM 1774 C CA . ARG A 1 226 ? 10.498 7.525 -12.062 1.00 75.25 226 ARG A CA 1
ATOM 1775 C C . ARG A 1 226 ? 11.180 7.794 -10.724 1.00 75.25 226 ARG A C 1
ATOM 1777 O O . ARG A 1 226 ? 11.344 6.885 -9.913 1.00 75.25 226 ARG A O 1
ATOM 1784 N N . GLU A 1 227 ? 11.602 9.035 -10.487 1.00 76.12 227 GLU A N 1
ATOM 1785 C CA . GLU A 1 227 ? 12.258 9.400 -9.232 1.00 76.12 227 GLU A CA 1
ATOM 1786 C C . GLU A 1 227 ? 11.300 9.257 -8.038 1.00 76.12 227 GLU A C 1
ATOM 1788 O O . GLU A 1 227 ? 11.724 8.798 -6.976 1.00 76.12 227 GLU A O 1
ATOM 1793 N N . LEU A 1 228 ? 10.014 9.580 -8.212 1.00 79.62 228 LEU A N 1
ATOM 1794 C CA . LEU A 1 228 ? 8.976 9.372 -7.199 1.00 79.62 228 LEU A CA 1
ATOM 1795 C C . LEU A 1 228 ? 8.784 7.879 -6.872 1.00 79.62 228 LEU A C 1
ATOM 1797 O O . LEU A 1 228 ? 8.824 7.522 -5.689 1.00 79.62 228 LEU A O 1
ATOM 1801 N N . ALA A 1 229 ? 8.653 7.022 -7.890 1.00 77.19 229 ALA A N 1
ATOM 1802 C CA . ALA A 1 229 ? 8.484 5.575 -7.737 1.00 77.19 229 ALA A CA 1
ATOM 1803 C C . ALA A 1 229 ? 9.693 4.934 -7.032 1.00 77.19 229 ALA A C 1
ATOM 1805 O O . ALA A 1 229 ? 9.562 4.313 -5.975 1.00 77.19 229 ALA A O 1
ATOM 1806 N N . VAL A 1 230 ? 10.911 5.182 -7.533 1.00 75.25 230 VAL A N 1
ATOM 1807 C CA . VAL A 1 230 ? 12.150 4.612 -6.969 1.00 75.25 230 VAL A CA 1
ATOM 1808 C C . VAL A 1 230 ? 12.374 5.067 -5.524 1.00 75.25 230 VAL A C 1
ATOM 1810 O O . VAL A 1 230 ? 12.859 4.299 -4.690 1.00 75.25 230 VAL A O 1
ATOM 1813 N N . ARG A 1 231 ? 12.018 6.310 -5.176 1.00 74.25 231 ARG A N 1
ATOM 1814 C CA . ARG A 1 231 ? 12.160 6.809 -3.800 1.00 74.25 231 ARG A CA 1
ATOM 1815 C C . ARG A 1 231 ? 11.195 6.138 -2.826 1.00 74.25 231 ARG A C 1
ATOM 1817 O O . ARG A 1 231 ? 11.580 6.020 -1.662 1.00 74.25 231 ARG A O 1
ATOM 1824 N N . ASN A 1 232 ? 10.009 5.723 -3.267 1.00 77.44 232 ASN A N 1
ATOM 1825 C CA . ASN A 1 232 ? 8.925 5.236 -2.405 1.00 77.44 232 ASN A CA 1
ATOM 1826 C C . ASN A 1 232 ? 8.688 3.721 -2.455 1.00 77.44 232 ASN A C 1
ATOM 1828 O O . ASN A 1 232 ? 7.848 3.221 -1.718 1.00 77.44 232 ASN A O 1
ATOM 1832 N N . GLN A 1 233 ? 9.460 2.979 -3.248 1.00 74.25 233 GLN A N 1
ATOM 1833 C CA . GLN A 1 233 ? 9.371 1.521 -3.352 1.00 74.25 233 GLN A CA 1
ATOM 1834 C C . GLN A 1 233 ? 9.858 0.823 -2.062 1.00 74.25 233 GLN A C 1
ATOM 1836 O O . GLN A 1 233 ? 11.029 0.441 -1.964 1.00 74.25 233 GLN A O 1
ATOM 1841 N N . PHE A 1 234 ? 8.984 0.702 -1.061 1.00 78.50 234 PHE A N 1
ATOM 1842 C CA . PHE A 1 234 ? 9.246 0.038 0.219 1.00 78.50 234 PHE A CA 1
ATOM 1843 C C . PHE A 1 234 ? 8.339 -1.178 0.407 1.00 78.50 234 PHE A C 1
ATOM 1845 O O . PHE A 1 234 ? 7.117 -1.055 0.359 1.00 78.50 234 PHE A O 1
ATOM 1852 N N . PHE A 1 235 ? 8.939 -2.333 0.689 1.00 80.56 235 PHE A N 1
ATOM 1853 C CA . PHE A 1 235 ? 8.206 -3.540 1.052 1.00 80.56 235 PHE A CA 1
ATOM 1854 C C . PHE A 1 235 ? 7.483 -3.383 2.395 1.00 80.56 235 PHE A C 1
ATOM 1856 O O . PHE A 1 235 ? 8.084 -2.953 3.386 1.00 80.56 235 PHE A O 1
ATOM 1863 N N . THR A 1 236 ? 6.211 -3.782 2.435 1.00 87.38 236 THR A N 1
ATOM 1864 C CA . THR A 1 236 ? 5.416 -3.816 3.668 1.00 87.38 236 THR A CA 1
ATOM 1865 C C . THR A 1 236 ? 5.511 -5.209 4.292 1.00 87.38 236 THR A C 1
ATOM 1867 O O . THR A 1 236 ? 5.152 -6.179 3.630 1.00 87.38 236 THR A O 1
ATOM 1870 N N . PRO A 1 237 ? 5.979 -5.354 5.548 1.00 88.06 237 PRO A N 1
ATOM 1871 C CA . PRO A 1 237 ? 6.075 -6.660 6.193 1.00 88.06 237 PRO A CA 1
ATOM 1872 C C . PRO A 1 237 ? 4.724 -7.372 6.290 1.00 88.06 237 PRO A C 1
ATOM 1874 O O . PRO A 1 237 ? 3.716 -6.743 6.613 1.00 88.06 237 PRO A O 1
ATOM 1877 N N . ARG A 1 238 ? 4.733 -8.699 6.131 1.00 89.06 238 ARG A N 1
ATOM 1878 C CA . ARG A 1 238 ? 3.534 -9.548 6.152 1.00 89.06 238 ARG A CA 1
ATOM 1879 C C . ARG A 1 238 ? 2.596 -9.290 7.335 1.00 89.06 238 ARG A C 1
ATOM 1881 O O . ARG A 1 238 ? 1.417 -9.070 7.119 1.00 89.06 238 ARG A O 1
ATOM 1888 N N . TYR A 1 239 ? 3.105 -9.198 8.566 1.00 92.38 239 TYR A N 1
ATOM 1889 C CA . TYR A 1 239 ? 2.251 -8.949 9.740 1.00 92.38 239 TYR A CA 1
ATOM 1890 C C . TYR A 1 239 ? 1.511 -7.597 9.699 1.00 92.38 239 TYR A C 1
ATOM 1892 O O . TYR A 1 239 ? 0.471 -7.445 10.334 1.00 92.38 239 TYR A O 1
ATOM 1900 N N . VAL A 1 240 ? 2.050 -6.596 8.988 1.00 95.00 240 VAL A N 1
ATOM 1901 C CA . VAL A 1 240 ? 1.375 -5.306 8.781 1.00 95.00 240 VAL A CA 1
ATOM 1902 C C . VAL A 1 240 ? 0.277 -5.448 7.733 1.00 95.00 240 VAL A C 1
ATOM 1904 O O . VAL A 1 240 ? -0.806 -4.901 7.925 1.00 95.00 240 VAL A O 1
ATOM 1907 N N . VAL A 1 241 ? 0.558 -6.178 6.649 1.00 95.50 241 VAL A N 1
ATOM 1908 C CA . VAL A 1 241 ? -0.427 -6.503 5.607 1.00 95.50 241 VAL A CA 1
ATOM 1909 C C . VAL A 1 241 ? -1.605 -7.259 6.214 1.00 95.50 241 VAL A C 1
ATOM 1911 O O . VAL A 1 241 ? -2.748 -6.837 6.040 1.00 95.50 241 VAL A O 1
ATOM 1914 N N . GLU A 1 242 ? -1.320 -8.303 6.994 1.00 96.94 242 GLU A N 1
ATOM 1915 C CA . GLU A 1 242 ? -2.330 -9.096 7.695 1.00 96.94 242 GLU A CA 1
ATOM 1916 C C . GLU A 1 242 ? -3.111 -8.225 8.682 1.00 96.94 242 GLU A C 1
ATOM 1918 O O . GLU A 1 242 ? -4.326 -8.139 8.578 1.00 96.94 242 GLU A O 1
ATOM 1923 N N . PHE A 1 243 ? -2.441 -7.450 9.546 1.00 98.00 243 PHE A N 1
ATOM 1924 C CA . PHE A 1 243 ? -3.128 -6.536 10.467 1.00 98.00 243 PHE A CA 1
ATOM 1925 C C . PHE A 1 243 ? -4.090 -5.568 9.762 1.00 98.00 243 PHE A C 1
ATOM 1927 O O . PHE A 1 243 ? -5.218 -5.392 10.223 1.00 98.00 243 PHE A O 1
ATOM 1934 N N . LEU A 1 244 ? -3.664 -4.916 8.677 1.00 98.56 244 LEU A N 1
ATOM 1935 C CA . LEU A 1 244 ? -4.509 -3.941 7.985 1.00 98.56 244 LEU A CA 1
ATOM 1936 C C . LEU A 1 244 ? -5.688 -4.611 7.278 1.00 98.56 244 LEU A C 1
ATOM 1938 O O . LEU A 1 244 ? -6.800 -4.097 7.353 1.00 98.56 244 LEU A O 1
ATOM 1942 N N . THR A 1 245 ? -5.469 -5.756 6.639 1.00 98.38 245 THR A N 1
ATOM 1943 C CA . THR A 1 245 ? -6.512 -6.471 5.888 1.00 98.38 245 THR A CA 1
ATOM 1944 C C . THR A 1 245 ? -7.498 -7.171 6.828 1.00 98.38 245 THR A C 1
ATOM 1946 O O . THR A 1 245 ? -8.709 -7.052 6.644 1.00 98.38 245 THR A O 1
ATOM 1949 N N . ASP A 1 246 ? -7.004 -7.801 7.901 1.00 98.44 246 ASP A N 1
ATOM 1950 C CA . ASP A 1 246 ? -7.818 -8.407 8.962 1.00 98.44 246 ASP A CA 1
ATOM 1951 C C . ASP A 1 246 ? -8.758 -7.367 9.569 1.00 98.44 246 ASP A C 1
ATOM 1953 O O . ASP A 1 246 ? -9.942 -7.618 9.744 1.00 98.44 246 ASP A O 1
ATOM 1957 N N . ASN A 1 247 ? -8.251 -6.163 9.856 1.00 97.81 247 ASN A N 1
ATOM 1958 C CA . ASN A 1 247 ? -9.026 -5.093 10.488 1.00 97.81 247 ASN A CA 1
ATOM 1959 C C . ASN A 1 247 ? -9.765 -4.184 9.493 1.00 97.81 247 ASN A C 1
ATOM 1961 O O . ASN A 1 247 ? -10.219 -3.109 9.891 1.00 97.81 247 ASN A O 1
ATOM 1965 N N . THR A 1 248 ? -9.869 -4.598 8.225 1.00 97.88 248 THR A N 1
ATOM 1966 C CA . THR A 1 248 ? -10.674 -3.928 7.192 1.00 97.88 248 THR A CA 1
ATOM 1967 C C . THR A 1 248 ? -11.622 -4.900 6.493 1.00 97.88 248 THR A C 1
ATOM 1969 O O . THR A 1 248 ? -12.801 -4.954 6.832 1.00 97.88 248 THR A O 1
ATOM 1972 N N . LEU A 1 249 ? -11.130 -5.710 5.553 1.00 98.12 249 LEU A N 1
ATOM 1973 C CA . LEU A 1 249 ? -11.920 -6.726 4.854 1.00 98.12 249 LEU A CA 1
ATOM 1974 C C . LEU A 1 249 ? -12.391 -7.820 5.818 1.00 98.12 249 LEU A C 1
ATOM 1976 O O . LEU A 1 249 ? -13.588 -8.092 5.897 1.00 98.12 249 LEU A O 1
ATOM 1980 N N . GLY A 1 250 ? -11.471 -8.383 6.609 1.00 97.62 250 GLY A N 1
ATOM 1981 C CA . GLY A 1 250 ? -11.812 -9.401 7.605 1.00 97.62 250 GLY A CA 1
ATOM 1982 C C . GLY A 1 250 ? -12.813 -8.876 8.635 1.00 97.62 250 GLY A C 1
ATOM 1983 O O . GLY A 1 250 ? -13.787 -9.549 8.958 1.00 97.62 250 GLY A O 1
ATOM 1984 N N . ARG A 1 251 ? -12.628 -7.630 9.090 1.00 96.00 251 ARG A N 1
ATOM 1985 C CA . ARG A 1 251 ? -13.534 -6.950 10.020 1.00 96.00 251 ARG A CA 1
ATOM 1986 C C . ARG A 1 251 ? -14.901 -6.695 9.400 1.00 96.00 251 ARG A C 1
ATOM 1988 O O . ARG A 1 251 ? -15.901 -6.884 10.077 1.00 96.00 251 ARG A O 1
ATOM 1995 N N . THR A 1 252 ? -14.943 -6.305 8.129 1.00 95.56 252 THR A N 1
ATOM 1996 C CA . THR A 1 252 ? -16.188 -6.094 7.384 1.00 95.56 252 THR A CA 1
ATOM 1997 C C . THR A 1 252 ? -17.025 -7.363 7.342 1.00 95.56 252 THR A C 1
ATOM 1999 O O . THR A 1 252 ? -18.194 -7.320 7.717 1.00 95.56 252 THR A O 1
ATOM 2002 N N . TRP A 1 253 ? -16.416 -8.494 6.984 1.00 96.69 253 TRP A N 1
ATOM 2003 C CA . TRP A 1 253 ? -17.113 -9.777 6.982 1.00 96.69 253 TRP A CA 1
ATOM 2004 C C . TRP A 1 253 ? -17.484 -10.242 8.395 1.00 96.69 253 TRP A C 1
ATOM 2006 O O . TRP A 1 253 ? -18.619 -10.627 8.644 1.00 96.69 253 TRP A O 1
ATOM 2016 N N . TYR A 1 254 ? -16.571 -10.121 9.361 1.00 95.62 254 TYR A N 1
ATOM 2017 C CA . TYR A 1 254 ? -16.833 -10.443 10.768 1.00 95.62 254 TYR A CA 1
ATOM 2018 C C . TYR A 1 254 ? -18.034 -9.675 11.345 1.00 95.62 254 TYR A C 1
ATOM 2020 O O . TYR A 1 254 ? -18.814 -10.241 12.108 1.00 95.62 254 TYR A O 1
ATOM 2028 N N . GLU A 1 255 ? -18.197 -8.402 10.975 1.00 91.94 255 GLU A N 1
ATOM 2029 C CA . GLU A 1 255 ? -19.337 -7.570 11.374 1.00 91.94 255 GLU A CA 1
ATOM 2030 C C . GLU A 1 255 ? -20.644 -7.993 10.696 1.00 91.94 255 GLU A C 1
ATOM 2032 O O . GLU A 1 255 ? -21.651 -8.107 11.394 1.00 91.94 255 GLU A O 1
ATOM 2037 N N . MET A 1 256 ? -20.617 -8.269 9.384 1.00 91.50 256 MET A N 1
ATOM 2038 C CA . MET A 1 256 ? -21.774 -8.784 8.632 1.00 91.50 256 MET A CA 1
ATOM 2039 C C . MET A 1 256 ? -22.274 -10.106 9.222 1.00 91.50 256 MET A C 1
ATOM 2041 O O . MET A 1 256 ? -23.463 -10.278 9.442 1.00 91.50 256 MET A O 1
ATOM 2045 N N . ARG A 1 257 ? -21.349 -11.005 9.575 1.00 91.75 257 ARG A N 1
ATOM 2046 C CA . ARG A 1 257 ? -21.655 -12.336 10.121 1.00 91.75 257 ARG A CA 1
ATOM 2047 C C . ARG A 1 257 ? -21.882 -12.360 11.631 1.00 91.75 257 ARG A C 1
ATOM 2049 O O . ARG A 1 257 ? -21.928 -13.436 12.220 1.00 91.75 257 ARG A O 1
ATOM 2056 N N . HIS A 1 258 ? -21.939 -11.206 12.297 1.00 87.75 258 HIS A N 1
ATOM 2057 C CA . HIS A 1 258 ? -22.110 -11.114 13.756 1.00 87.75 258 HIS A CA 1
ATOM 2058 C C . HIS A 1 258 ? -21.122 -11.989 14.555 1.00 87.75 258 HIS A C 1
ATOM 2060 O O . HIS A 1 258 ? -21.472 -12.640 15.541 1.00 87.75 258 HIS A O 1
ATOM 2066 N N . GLY A 1 259 ? -19.873 -12.048 14.089 1.00 89.50 259 GLY A N 1
ATOM 2067 C CA . GLY A 1 259 ? -18.803 -12.863 14.662 1.00 89.50 259 GLY A CA 1
ATOM 2068 C C . GLY A 1 259 ? -18.831 -14.354 14.302 1.00 89.50 259 GLY A C 1
ATOM 2069 O O . GLY A 1 259 ? -17.893 -15.073 14.653 1.00 89.50 259 GLY A O 1
ATOM 2070 N N . GLN A 1 260 ? -19.847 -14.822 13.574 1.00 91.19 260 GLN A N 1
ATOM 2071 C CA . GLN A 1 260 ? -20.024 -16.215 13.152 1.00 91.19 260 GLN A CA 1
ATOM 2072 C C . GLN A 1 260 ? -19.329 -16.483 11.809 1.00 91.19 260 GLN A C 1
ATOM 2074 O O . GLN A 1 260 ? -19.959 -16.683 10.775 1.00 91.19 260 GLN A O 1
ATOM 2079 N N . THR A 1 261 ? -17.997 -16.464 11.817 1.00 94.94 261 THR A N 1
ATOM 2080 C CA . THR A 1 261 ? -17.161 -16.707 10.630 1.00 94.94 261 THR A CA 1
ATOM 2081 C C . THR A 1 261 ? -15.865 -17.417 11.015 1.00 94.94 261 THR A C 1
ATOM 2083 O O . THR A 1 261 ? -15.316 -17.178 12.097 1.00 94.94 261 THR A O 1
ATOM 2086 N N . ARG A 1 262 ? -15.322 -18.252 10.120 1.00 95.50 262 ARG A N 1
ATOM 2087 C CA . ARG A 1 262 ? -13.991 -18.866 10.279 1.00 95.50 262 ARG A CA 1
ATOM 2088 C C . ARG A 1 262 ? -12.884 -17.816 10.311 1.00 95.50 262 ARG A C 1
ATOM 2090 O O . ARG A 1 262 ? -11.884 -18.008 11.003 1.00 95.50 262 ARG A O 1
ATOM 2097 N N . LEU A 1 263 ? -13.107 -16.651 9.692 1.00 95.88 263 LEU A N 1
ATOM 2098 C CA . LEU A 1 263 ? -12.171 -15.526 9.736 1.00 95.88 263 LEU A CA 1
ATOM 2099 C C . LEU A 1 263 ? -11.873 -15.046 11.161 1.00 95.88 263 LEU A C 1
ATOM 2101 O O . LEU A 1 263 ? -10.804 -14.499 11.409 1.00 95.88 263 LEU A O 1
ATOM 2105 N N . ALA A 1 264 ? -12.758 -15.294 12.131 1.00 93.06 264 ALA A N 1
ATOM 2106 C CA . ALA A 1 264 ? -12.488 -14.988 13.534 1.00 93.06 264 ALA A CA 1
ATOM 2107 C C . ALA A 1 264 ? -11.293 -15.786 14.108 1.00 93.06 264 ALA A C 1
ATOM 2109 O O . ALA A 1 264 ? -10.686 -15.357 15.095 1.00 93.06 264 ALA A O 1
ATOM 2110 N N . ALA A 1 265 ? -10.970 -16.941 13.520 1.00 92.19 265 ALA A N 1
ATOM 2111 C CA . ALA A 1 265 ? -9.809 -17.762 13.855 1.00 92.19 265 ALA A CA 1
ATOM 2112 C C . ALA A 1 265 ? -8.640 -17.547 12.878 1.00 92.19 265 ALA A C 1
ATOM 2114 O O . ALA A 1 265 ? -7.494 -17.471 13.326 1.00 92.19 265 ALA A O 1
ATOM 2115 N N . ASP A 1 266 ? -8.927 -17.412 11.579 1.00 93.50 266 ASP A N 1
ATOM 2116 C CA . ASP A 1 266 ? -7.901 -17.309 10.531 1.00 93.50 266 ASP A CA 1
ATOM 2117 C C . ASP A 1 266 ? -7.196 -15.942 10.521 1.00 93.50 266 ASP A C 1
ATOM 2119 O O . ASP A 1 266 ? -5.978 -15.865 10.340 1.00 93.50 266 ASP A O 1
ATOM 2123 N N . CYS A 1 267 ? -7.933 -14.858 10.792 1.00 96.69 267 CYS A N 1
ATOM 2124 C CA . CYS A 1 267 ? -7.390 -13.502 10.877 1.00 96.69 267 CYS A CA 1
ATOM 2125 C C . CYS A 1 267 ? -6.613 -13.307 12.189 1.00 96.69 267 CYS A C 1
ATOM 2127 O O . CYS A 1 267 ? -7.127 -12.791 13.192 1.00 96.69 267 CYS A O 1
ATOM 2129 N N . ARG A 1 268 ? -5.342 -13.720 12.188 1.00 94.31 268 ARG A N 1
ATOM 2130 C CA . ARG A 1 268 ? -4.433 -13.704 13.349 1.00 94.31 268 ARG A CA 1
ATOM 2131 C C . ARG A 1 268 ? -4.318 -12.338 14.030 1.00 94.31 268 ARG A C 1
ATOM 2133 O O . ARG A 1 268 ? -4.075 -12.276 15.240 1.00 94.31 268 ARG A O 1
ATOM 2140 N N . TYR A 1 269 ? -4.443 -11.252 13.272 1.00 96.88 269 TYR A N 1
ATOM 2141 C CA . TYR A 1 269 ? -4.267 -9.885 13.750 1.00 96.88 269 TYR A CA 1
ATOM 2142 C C . TYR A 1 269 ? -5.581 -9.106 13.861 1.00 96.88 269 TYR A C 1
ATOM 2144 O O . TYR A 1 269 ? -5.544 -7.900 14.129 1.00 96.88 269 TYR A O 1
ATOM 2152 N N . LEU A 1 270 ? -6.733 -9.773 13.731 1.00 96.44 270 LEU A N 1
ATOM 2153 C CA . LEU A 1 270 ? -8.041 -9.166 13.960 1.00 96.44 270 LEU A CA 1
ATOM 2154 C C . LEU A 1 270 ? -8.158 -8.663 15.407 1.00 96.44 270 LEU A C 1
ATOM 2156 O O . LEU A 1 270 ? -8.067 -9.415 16.387 1.00 96.44 270 LEU A O 1
ATOM 2160 N N . VAL A 1 271 ? -8.378 -7.358 15.543 1.00 94.38 271 VAL A N 1
ATOM 2161 C CA . VAL A 1 271 ? -8.615 -6.703 16.824 1.00 94.38 271 VAL A CA 1
ATOM 2162 C C . VAL A 1 271 ? -10.036 -7.038 17.241 1.00 94.38 271 VAL A C 1
ATOM 2164 O O . VAL A 1 271 ? -11.004 -6.528 16.680 1.00 94.38 271 VAL A O 1
ATOM 2167 N N . ARG A 1 272 ? -10.137 -7.898 18.250 1.00 91.00 272 ARG A N 1
ATOM 2168 C CA . ARG A 1 272 ? -11.386 -8.208 18.937 1.00 91.00 272 ARG A CA 1
ATOM 2169 C C . ARG A 1 272 ? -11.261 -7.827 20.391 1.00 91.00 272 ARG A C 1
ATOM 2171 O O . ARG A 1 272 ? -10.202 -7.986 21.010 1.00 91.00 272 ARG A O 1
ATOM 2178 N N . ARG A 1 273 ? -12.348 -7.290 20.916 1.00 85.19 273 ARG A N 1
ATOM 2179 C CA . ARG A 1 273 ? -12.479 -6.960 22.329 1.00 85.19 273 ARG A CA 1
ATOM 2180 C C . ARG A 1 273 ? -13.121 -8.135 23.054 1.00 85.19 273 ARG A C 1
ATOM 2182 O O . ARG A 1 273 ? -13.871 -8.889 22.455 1.00 85.19 273 ARG A O 1
ATOM 2189 N N . TYR A 1 274 ? -12.775 -8.295 24.329 1.00 79.62 274 TYR A N 1
ATOM 2190 C CA . TYR A 1 274 ? -13.246 -9.412 25.152 1.00 79.62 274 TYR A CA 1
ATOM 2191 C C . TYR A 1 274 ? -14.777 -9.552 25.167 1.00 79.62 274 TYR A C 1
ATOM 2193 O O . TYR A 1 274 ? -15.289 -10.664 25.157 1.00 79.62 274 TYR A O 1
ATOM 2201 N N . ASP A 1 275 ? -15.488 -8.425 25.176 1.00 78.56 275 ASP A N 1
ATOM 2202 C CA . ASP A 1 275 ? -16.946 -8.373 25.229 1.00 78.56 275 ASP A CA 1
ATOM 2203 C C . ASP A 1 275 ? -17.456 -7.485 24.084 1.00 78.56 275 ASP A C 1
ATOM 2205 O O . ASP A 1 275 ? -17.557 -6.264 24.222 1.00 78.56 275 ASP A O 1
ATOM 2209 N N . GLU A 1 276 ? -17.658 -8.082 22.907 1.00 81.31 276 GLU A N 1
ATOM 2210 C CA . GLU A 1 276 ? -18.254 -7.429 21.737 1.00 81.31 276 GLU A CA 1
ATOM 2211 C C . GLU A 1 276 ? -19.744 -7.766 21.658 1.00 81.31 276 GLU A C 1
ATOM 2213 O O . GLU A 1 276 ? -20.137 -8.930 21.647 1.00 81.31 276 GLU A O 1
ATOM 2218 N N . VAL A 1 277 ? -20.574 -6.730 21.572 1.00 76.00 277 VAL A N 1
ATOM 2219 C CA . VAL A 1 277 ? -22.027 -6.849 21.460 1.00 76.00 277 VAL A CA 1
ATOM 2220 C C . VAL A 1 277 ? -22.440 -6.350 20.084 1.00 76.00 277 VAL A C 1
ATOM 2222 O O . VAL A 1 277 ? -22.369 -5.149 19.818 1.00 76.00 277 VAL A O 1
ATOM 2225 N N . PHE A 1 278 ? -22.894 -7.258 19.224 1.00 75.69 278 PHE A N 1
ATOM 2226 C CA . PHE A 1 278 ? -23.457 -6.908 17.922 1.00 75.69 278 PHE A CA 1
ATOM 2227 C C . PHE A 1 278 ? -24.864 -6.349 18.097 1.00 75.69 278 PHE A C 1
ATOM 2229 O O . PHE A 1 278 ? -25.715 -6.962 18.740 1.00 75.69 278 PHE A O 1
ATOM 2236 N N . LEU A 1 279 ? -25.086 -5.154 17.560 1.00 68.88 279 LEU A N 1
ATOM 2237 C CA . LEU A 1 279 ? -26.392 -4.517 17.559 1.00 68.88 279 LEU A CA 1
ATOM 2238 C C . LEU A 1 279 ? -27.237 -5.073 16.406 1.00 68.88 279 LEU A C 1
ATOM 2240 O O . LEU A 1 279 ? -26.718 -5.340 15.322 1.00 68.88 279 LEU A O 1
ATOM 2244 N N . ALA A 1 280 ? -28.538 -5.224 16.649 1.00 57.91 280 ALA A N 1
ATOM 2245 C CA . ALA A 1 280 ? -29.518 -5.526 15.611 1.00 57.91 280 ALA A CA 1
ATOM 2246 C C . ALA A 1 280 ? -29.678 -4.330 14.646 1.00 57.91 280 ALA A C 1
ATOM 2248 O O . ALA A 1 280 ? -29.313 -3.205 15.015 1.00 57.91 280 ALA A O 1
ATOM 2249 N N . PRO A 1 281 ? -30.218 -4.541 13.429 1.00 55.72 281 PRO A N 1
ATOM 2250 C CA . PRO A 1 281 ? -30.602 -3.439 12.557 1.00 55.72 281 PRO A CA 1
ATOM 2251 C C . PRO A 1 281 ? -31.515 -2.478 13.320 1.00 55.72 281 PRO A C 1
ATOM 2253 O O . PRO A 1 281 ? -32.470 -2.900 13.974 1.00 55.72 281 PRO A O 1
ATOM 2256 N N . LEU A 1 282 ? -31.220 -1.182 13.250 1.00 47.62 282 LEU A N 1
ATOM 2257 C CA . LEU A 1 282 ? -32.224 -0.181 13.581 1.00 47.62 282 LEU A CA 1
ATOM 2258 C C . LEU A 1 282 ? -33.219 -0.224 12.417 1.00 47.62 282 LEU A C 1
ATOM 2260 O O . LEU A 1 282 ? -32.845 0.131 11.305 1.00 47.62 282 LEU A O 1
ATOM 2264 N N . GLU A 1 283 ? -34.433 -0.735 12.629 1.00 35.91 283 GLU A N 1
ATOM 2265 C CA . GLU A 1 283 ? -35.515 -0.510 11.665 1.00 35.91 283 GLU A CA 1
ATOM 2266 C C . GLU A 1 283 ? -35.675 1.005 11.513 1.00 35.91 283 GLU A C 1
ATOM 2268 O O . GLU A 1 283 ? -35.852 1.696 12.518 1.00 35.91 283 GLU A O 1
ATOM 2273 N N . ASP A 1 284 ? -35.542 1.510 10.286 1.00 30.28 284 ASP A N 1
ATOM 2274 C CA . ASP A 1 284 ? -35.523 2.937 9.975 1.00 30.28 284 ASP A CA 1
ATOM 2275 C C . ASP A 1 284 ? -36.671 3.685 10.677 1.00 30.28 284 ASP A C 1
ATOM 2277 O O . ASP A 1 284 ? -37.847 3.531 10.334 1.00 30.28 284 ASP A O 1
ATOM 2281 N N . ALA A 1 285 ? -36.327 4.559 11.628 1.00 27.64 285 ALA A N 1
ATOM 2282 C CA . ALA A 1 285 ? -37.109 5.765 11.840 1.00 27.64 285 ALA A CA 1
ATOM 2283 C C . ALA A 1 285 ? -36.965 6.565 10.541 1.00 27.64 285 ALA A C 1
ATOM 2285 O O . ALA A 1 285 ? -35.888 7.074 10.227 1.00 27.64 285 ALA A O 1
ATOM 2286 N N . ALA A 1 286 ? -38.014 6.545 9.723 1.00 27.23 286 ALA A N 1
ATOM 2287 C CA . ALA A 1 286 ? -38.043 7.217 8.436 1.00 27.23 286 ALA A CA 1
ATOM 2288 C C . ALA A 1 286 ? -37.576 8.676 8.566 1.00 27.23 286 ALA A C 1
ATOM 2290 O O . ALA A 1 286 ? -37.959 9.366 9.504 1.00 27.23 286 ALA A O 1
ATOM 2291 N N . ASP A 1 287 ? -36.786 9.122 7.586 1.00 29.33 287 ASP A N 1
ATOM 2292 C CA . ASP A 1 287 ? -36.373 10.504 7.333 1.00 29.33 287 ASP A CA 1
ATOM 2293 C C . ASP A 1 287 ? -37.367 11.572 7.858 1.00 29.33 287 ASP A C 1
ATOM 2295 O O . ASP A 1 287 ? -38.304 11.969 7.151 1.00 29.33 287 ASP A O 1
ATOM 2299 N N . GLU A 1 288 ? -37.136 12.109 9.061 1.00 24.94 288 GLU A N 1
ATOM 2300 C CA . GLU A 1 288 ? -37.760 13.355 9.512 1.00 24.94 288 GLU A CA 1
ATOM 2301 C C . GLU A 1 288 ? -36.805 14.543 9.272 1.00 24.94 288 GLU A C 1
ATOM 2303 O O . GLU A 1 288 ? -35.651 14.546 9.715 1.00 24.94 288 GLU A O 1
ATOM 2308 N N . PRO A 1 289 ? -37.239 15.576 8.525 1.00 27.25 289 PRO A N 1
ATOM 2309 C CA . PRO A 1 289 ? -36.416 16.737 8.234 1.00 27.25 289 PRO A CA 1
ATOM 2310 C C . PRO A 1 289 ? -36.342 17.661 9.452 1.00 27.25 289 PRO A C 1
ATOM 2312 O O . PRO A 1 289 ? -37.358 18.181 9.909 1.00 27.25 289 PRO A O 1
ATOM 2315 N N . ALA A 1 290 ? -35.123 17.962 9.904 1.00 26.44 290 ALA A N 1
ATOM 2316 C CA . ALA A 1 290 ? -34.864 19.008 10.889 1.00 26.44 290 ALA A CA 1
ATOM 2317 C C . ALA A 1 290 ? -35.544 20.329 10.472 1.00 26.44 290 ALA A C 1
ATOM 2319 O O . ALA A 1 290 ? -35.155 20.967 9.489 1.00 26.44 290 ALA A O 1
ATOM 2320 N N . SER A 1 291 ? -36.574 20.742 11.211 1.00 28.00 291 SER A N 1
ATOM 2321 C CA . SER A 1 291 ? -37.293 21.987 10.966 1.00 28.00 291 SER A CA 1
ATOM 2322 C C . SER A 1 291 ? -36.381 23.193 11.207 1.00 28.00 291 SER A C 1
ATOM 2324 O O . SER A 1 291 ? -35.831 23.382 12.292 1.00 28.00 291 SER A O 1
ATOM 2326 N N . SER A 1 292 ? -36.247 24.037 10.187 1.00 29.94 292 SER A N 1
ATOM 2327 C CA . SER A 1 292 ? -35.640 25.367 10.241 1.00 29.94 292 SER A CA 1
ATOM 2328 C C . SER A 1 292 ? -36.466 26.335 11.097 1.00 29.94 292 SER A C 1
ATOM 2330 O O . SER A 1 292 ? -37.634 26.565 10.786 1.00 29.94 292 SER A O 1
ATOM 2332 N N . GLY A 1 293 ? -35.846 26.994 12.084 1.00 25.22 293 GLY A N 1
ATOM 2333 C CA . GLY A 1 293 ? -36.475 28.098 12.815 1.00 25.22 293 GLY A CA 1
ATOM 2334 C C . GLY A 1 293 ? -35.555 28.855 13.784 1.00 25.22 293 GLY A C 1
ATOM 2335 O O . GLY A 1 293 ? -35.380 28.441 14.918 1.00 25.22 293 GLY A O 1
ATOM 2336 N N . SER A 1 294 ? -35.042 30.001 13.313 1.00 25.14 294 SER A N 1
ATOM 2337 C CA . SER A 1 294 ? -34.609 31.219 14.037 1.00 25.14 294 SER A CA 1
ATOM 2338 C C . SER A 1 294 ? -33.488 31.190 15.100 1.00 25.14 294 SER A C 1
ATOM 2340 O O . SER A 1 294 ? -33.720 30.796 16.231 1.00 25.14 294 SER A O 1
ATOM 2342 N N . GLY A 1 295 ? -32.362 31.843 14.758 1.00 26.41 295 GLY A N 1
ATOM 2343 C CA . GLY A 1 295 ? -31.663 32.864 15.573 1.00 26.41 295 GLY A CA 1
ATOM 2344 C C . GLY A 1 295 ? -30.906 32.429 16.846 1.00 26.41 295 GLY A C 1
ATOM 2345 O O . GLY A 1 295 ? -31.414 31.631 17.620 1.00 26.41 295 GLY A O 1
ATOM 2346 N N . PRO A 1 296 ? -29.702 32.976 17.125 1.00 30.08 296 PRO A N 1
ATOM 2347 C CA . PRO A 1 296 ? -28.872 32.523 18.236 1.00 30.08 296 PRO A CA 1
ATOM 2348 C C . PRO A 1 296 ? -29.412 33.063 19.566 1.00 30.08 296 PRO A C 1
ATOM 2350 O O . PRO A 1 296 ? -29.213 34.229 19.903 1.00 30.08 296 PRO A O 1
ATOM 2353 N N . GLY A 1 297 ? -30.099 32.208 20.319 1.00 24.30 297 GLY A N 1
ATOM 2354 C CA . GLY A 1 297 ? -30.292 32.378 21.755 1.00 24.30 297 GLY A CA 1
ATOM 2355 C C . GLY A 1 297 ? -29.172 31.653 22.494 1.00 24.30 297 GLY A C 1
ATOM 2356 O O . GLY A 1 297 ? -29.001 30.449 22.323 1.00 24.30 297 GLY A O 1
ATOM 2357 N N . GLU A 1 298 ? -28.388 32.392 23.274 1.00 34.53 298 GLU A N 1
ATOM 2358 C CA . GLU A 1 298 ? -27.407 31.855 24.219 1.00 34.53 298 GLU A CA 1
ATOM 2359 C C . GLU A 1 298 ? -28.055 30.791 25.120 1.00 34.53 298 GLU A C 1
ATOM 2361 O O . GLU A 1 298 ? -29.013 31.070 25.838 1.00 34.53 298 GLU A O 1
ATOM 2366 N N . GLY A 1 299 ? -27.532 29.567 25.082 1.00 26.69 299 GLY A N 1
ATOM 2367 C CA . GLY A 1 299 ? -28.033 28.460 25.888 1.00 26.69 299 GLY A CA 1
ATOM 2368 C C . GLY A 1 299 ? -27.298 27.170 25.559 1.00 26.69 299 GLY A C 1
ATOM 2369 O O . GLY A 1 299 ? -27.699 26.425 24.676 1.00 26.69 299 GLY A O 1
ATOM 2370 N N . ASP A 1 300 ? -26.189 26.956 26.257 1.00 30.75 300 ASP A N 1
ATOM 2371 C CA . ASP A 1 300 ? -25.343 25.765 26.230 1.00 30.75 300 ASP A CA 1
ATOM 2372 C C . ASP A 1 300 ? -26.146 24.460 26.484 1.00 30.75 300 ASP A C 1
ATOM 2374 O O . ASP A 1 300 ? -26.645 24.269 27.599 1.00 30.75 300 ASP A O 1
ATOM 2378 N N . PRO A 1 301 ? -26.274 23.541 25.502 1.00 28.50 301 PRO A N 1
ATOM 2379 C CA . PRO A 1 301 ? -26.915 22.237 25.701 1.00 28.50 301 PRO A CA 1
ATOM 2380 C C . PRO A 1 301 ? -26.122 21.316 26.643 1.00 28.50 301 PRO A C 1
ATOM 2382 O O . PRO A 1 301 ? -26.704 20.398 27.227 1.00 28.50 301 PRO A O 1
ATOM 2385 N N . ASP A 1 302 ? -24.824 21.578 26.853 1.00 29.66 302 ASP A N 1
ATOM 2386 C CA . ASP A 1 302 ? -23.980 20.797 27.764 1.00 29.66 302 ASP A CA 1
ATOM 2387 C C . ASP A 1 302 ? -24.281 21.124 29.244 1.00 29.66 302 ASP A C 1
ATOM 2389 O O . ASP A 1 302 ? -24.000 20.318 30.137 1.00 29.66 302 ASP A O 1
ATOM 2393 N N . ALA A 1 303 ? -24.947 22.252 29.528 1.00 28.09 303 ALA A N 1
ATOM 2394 C CA . ALA A 1 303 ? -25.298 22.663 30.889 1.00 28.09 303 ALA A CA 1
ATOM 2395 C C . ALA A 1 303 ? -26.527 21.929 31.469 1.00 28.09 303 ALA A C 1
ATOM 2397 O O . ALA A 1 303 ? -26.665 21.833 32.691 1.00 28.09 303 ALA A O 1
ATOM 2398 N N . ALA A 1 304 ? -27.397 21.347 30.634 1.00 26.50 304 ALA A N 1
ATOM 2399 C CA . ALA A 1 304 ? -28.567 20.590 31.101 1.00 26.50 304 ALA A CA 1
ATOM 2400 C C . ALA A 1 304 ? -28.241 19.131 31.480 1.00 26.50 304 ALA A C 1
ATOM 2402 O O . ALA A 1 304 ? -29.007 18.495 32.204 1.00 26.50 304 ALA A O 1
ATOM 2403 N N . PHE A 1 305 ? -27.082 18.611 31.060 1.00 32.38 305 PHE A N 1
ATOM 2404 C CA . PHE A 1 305 ? -26.632 17.261 31.419 1.00 32.38 305 PHE A CA 1
ATOM 2405 C C . PHE A 1 305 ? -26.032 17.192 32.839 1.00 32.38 305 PHE A C 1
ATOM 2407 O O . PHE A 1 305 ? -25.934 16.119 33.428 1.00 32.38 305 PHE A O 1
ATOM 2414 N N . ILE A 1 306 ? -25.668 18.340 33.426 1.00 28.81 306 ILE A N 1
ATOM 2415 C CA . ILE A 1 306 ? -24.918 18.422 34.694 1.00 28.81 306 ILE A CA 1
ATOM 2416 C C . ILE A 1 306 ? -25.825 18.619 35.932 1.00 28.81 306 ILE A C 1
ATOM 2418 O O . ILE A 1 306 ? -25.351 18.548 37.064 1.00 28.81 306 ILE A O 1
ATOM 2422 N N . ALA A 1 307 ? -27.145 18.773 35.779 1.00 26.64 307 ALA A N 1
ATOM 2423 C CA . ALA A 1 307 ? -28.052 18.927 36.931 1.00 26.64 307 ALA A CA 1
ATOM 2424 C C . ALA A 1 307 ? -28.677 17.611 37.455 1.00 26.64 307 ALA A C 1
ATOM 2426 O O . ALA A 1 307 ? -29.241 17.587 38.550 1.00 26.64 307 ALA A O 1
ATOM 2427 N N . GLY A 1 308 ? -28.565 16.498 36.724 1.00 31.98 308 GLY A N 1
ATOM 2428 C CA . GLY A 1 308 ? -29.137 15.200 37.106 1.00 31.98 308 GLY A CA 1
ATOM 2429 C C . GLY A 1 308 ? -28.137 14.291 37.818 1.00 31.98 308 GLY A C 1
ATOM 2430 O O . GLY A 1 308 ? -27.639 13.352 37.212 1.00 31.98 308 GLY A O 1
ATOM 2431 N N . ARG A 1 309 ? -27.822 14.612 39.081 1.00 29.16 309 ARG A N 1
ATOM 2432 C CA . ARG A 1 309 ? -27.052 13.831 40.080 1.00 29.16 309 ARG A CA 1
ATOM 2433 C C . ARG A 1 309 ? -26.491 12.475 39.602 1.00 29.16 309 ARG A C 1
ATOM 2435 O O . ARG A 1 309 ? -27.150 11.443 39.707 1.00 29.16 309 ARG A O 1
ATOM 2442 N N . ALA A 1 310 ? -25.210 12.471 39.237 1.00 28.77 310 ALA A N 1
ATOM 2443 C CA . ALA A 1 310 ? -24.416 11.267 38.980 1.00 28.77 310 ALA A CA 1
ATOM 2444 C C . ALA A 1 310 ? -24.091 10.435 40.248 1.00 28.77 310 ALA A C 1
ATOM 2446 O O . ALA A 1 310 ? -23.452 9.392 40.146 1.00 28.77 310 ALA A O 1
ATOM 2447 N N . ASP A 1 311 ? -24.565 10.837 41.432 1.00 27.56 311 ASP A N 1
ATOM 2448 C CA . ASP A 1 311 ? -24.148 10.249 42.715 1.00 27.56 311 ASP A CA 1
ATOM 2449 C C . ASP A 1 311 ? -25.100 9.173 43.279 1.00 27.56 311 ASP A C 1
ATOM 2451 O O . ASP A 1 311 ? -24.970 8.782 44.437 1.00 27.56 311 ASP A O 1
ATOM 2455 N N . THR A 1 312 ? -26.075 8.673 42.507 1.00 27.47 312 THR A N 1
ATOM 2456 C CA . THR A 1 312 ? -27.059 7.685 43.021 1.00 27.47 312 THR A CA 1
ATOM 2457 C C . THR A 1 312 ? -27.332 6.485 42.113 1.00 27.47 312 THR A C 1
ATOM 2459 O O . THR A 1 312 ? -28.390 5.870 42.202 1.00 27.47 312 THR A O 1
ATOM 2462 N N . ILE A 1 313 ? -26.368 6.086 41.281 1.00 31.89 313 ILE A N 1
ATOM 2463 C CA . ILE A 1 313 ? -26.420 4.776 40.616 1.00 31.89 313 ILE A CA 1
ATOM 2464 C C . ILE A 1 313 ? -25.546 3.813 41.432 1.00 31.89 313 ILE A C 1
ATOM 2466 O O . ILE A 1 313 ? -24.326 3.995 41.461 1.00 31.89 313 ILE A O 1
ATOM 2470 N N . PRO A 1 314 ? -26.119 2.815 42.134 1.00 24.27 314 PRO A N 1
ATOM 2471 C CA . PRO A 1 314 ? -25.312 1.848 42.860 1.00 24.27 314 PRO A CA 1
ATOM 2472 C C . PRO A 1 314 ? -24.435 1.063 41.868 1.00 24.27 314 PRO A C 1
ATOM 2474 O O . PRO A 1 314 ? -24.874 0.779 40.748 1.00 24.27 314 PRO A O 1
ATOM 2477 N N . PRO A 1 315 ? -23.192 0.710 42.244 1.00 26.36 315 PRO A N 1
ATOM 2478 C CA . PRO A 1 315 ? -22.340 -0.115 41.403 1.00 26.36 315 PRO A CA 1
ATOM 2479 C C . PRO A 1 315 ? -23.049 -1.436 41.100 1.00 26.36 315 PRO A C 1
ATOM 2481 O O . PRO A 1 315 ? -23.661 -2.041 41.980 1.00 26.36 315 PRO A O 1
ATOM 2484 N N . PHE A 1 316 ? -22.958 -1.878 39.846 1.00 32.25 316 PHE A N 1
ATOM 2485 C CA . PHE A 1 316 ? -23.479 -3.162 39.387 1.00 32.25 316 PHE A CA 1
ATOM 2486 C C . PHE A 1 316 ? -22.687 -4.295 40.063 1.00 32.25 316 PHE A C 1
ATOM 2488 O O . PHE A 1 316 ? -21.706 -4.805 39.528 1.00 32.25 316 PHE A O 1
ATOM 2495 N N . ALA A 1 317 ? -23.086 -4.653 41.279 1.00 25.73 317 ALA A N 1
ATOM 2496 C CA . ALA A 1 317 ? -22.654 -5.848 41.977 1.00 25.73 317 ALA A CA 1
ATOM 2497 C C . ALA A 1 317 ? -23.879 -6.754 42.093 1.00 25.73 317 ALA A C 1
ATOM 2499 O O . ALA A 1 317 ? -24.765 -6.515 42.910 1.00 25.73 317 ALA A O 1
ATOM 2500 N N . LEU A 1 318 ? -23.944 -7.783 41.245 1.00 30.47 318 LEU A N 1
ATOM 2501 C CA . LEU A 1 318 ? -24.831 -8.913 41.502 1.00 30.47 318 LEU A CA 1
ATOM 2502 C C . LEU A 1 318 ? -24.436 -9.497 42.869 1.00 30.47 318 LEU A C 1
ATOM 2504 O O . LEU A 1 318 ? -23.257 -9.827 43.046 1.00 30.47 318 LEU A O 1
ATOM 2508 N N . PRO A 1 319 ? -25.356 -9.635 43.839 1.00 26.09 319 PRO A N 1
ATOM 2509 C CA . PRO A 1 319 ? -25.076 -10.414 45.033 1.00 26.09 319 PRO A CA 1
ATOM 2510 C C . PRO A 1 319 ? -24.767 -11.849 44.593 1.00 26.09 319 PRO A C 1
ATOM 2512 O O . PRO A 1 319 ? -25.628 -12.547 44.067 1.00 26.09 319 PRO A O 1
ATOM 2515 N N . GLN A 1 320 ? -23.526 -12.296 44.790 1.00 32.12 320 GLN A N 1
ATOM 2516 C CA . GLN A 1 320 ? -23.092 -13.669 44.493 1.00 32.12 320 GLN A CA 1
ATOM 2517 C C . GLN A 1 320 ? -23.774 -14.732 45.380 1.00 32.12 320 GLN A C 1
ATOM 2519 O O . GLN A 1 320 ? -23.477 -15.913 45.248 1.00 32.12 320 GLN A O 1
ATOM 2524 N N . SER A 1 321 ? -24.677 -14.347 46.285 1.00 30.80 321 SER A N 1
ATOM 2525 C CA . SER A 1 321 ? -25.234 -15.223 47.319 1.00 30.80 321 SER A CA 1
ATOM 2526 C C . SER A 1 321 ? -26.567 -15.901 46.978 1.00 30.80 321 SER A C 1
ATOM 2528 O O . SER A 1 321 ? -27.136 -16.526 47.862 1.00 30.80 321 SER A O 1
ATOM 2530 N N . GLU A 1 322 ? -27.072 -15.826 45.742 1.00 31.64 322 GLU A N 1
ATOM 2531 C CA . GLU A 1 322 ? -28.329 -16.507 45.352 1.00 31.64 322 GLU A CA 1
ATOM 2532 C C . GLU A 1 322 ? -28.197 -17.368 44.083 1.00 31.64 322 GLU A C 1
ATOM 2534 O O . GLU A 1 322 ? -29.143 -17.554 43.323 1.00 31.64 322 GLU A O 1
ATOM 2539 N N . LEU A 1 323 ? -27.010 -17.932 43.852 1.00 34.25 323 LEU A N 1
ATOM 2540 C CA . LEU A 1 323 ? -26.789 -18.999 42.871 1.00 34.25 323 LEU A CA 1
ATOM 2541 C C . LEU A 1 323 ? -26.417 -20.296 43.599 1.00 34.25 323 LEU A C 1
ATOM 2543 O O . LEU A 1 323 ? -25.312 -20.808 43.444 1.00 34.25 323 LEU A O 1
ATOM 2547 N N . GLU A 1 324 ? -27.335 -20.839 44.400 1.00 28.66 324 GLU A N 1
ATOM 2548 C CA . GLU A 1 324 ? -27.294 -22.269 44.719 1.00 28.66 324 GLU A CA 1
ATOM 2549 C C . GLU A 1 324 ? -28.223 -23.034 43.761 1.00 28.66 324 GLU A C 1
ATOM 2551 O O . GLU A 1 324 ? -29.409 -22.708 43.655 1.00 28.66 324 GLU A O 1
ATOM 2556 N N . PRO A 1 325 ? -27.727 -24.059 43.043 1.00 40.06 325 PRO A N 1
ATOM 2557 C CA . PRO A 1 325 ? -28.561 -24.905 42.206 1.00 40.06 325 PRO A CA 1
ATOM 2558 C C . PRO A 1 325 ? -29.263 -25.934 43.095 1.00 40.06 325 PRO A C 1
ATOM 2560 O O . PRO A 1 325 ? -28.732 -27.012 43.357 1.00 40.06 325 PRO A O 1
ATOM 2563 N N . GLY A 1 326 ? -30.461 -25.620 43.586 1.00 36.06 326 GLY A N 1
ATOM 2564 C CA . GLY A 1 326 ? -31.177 -26.580 44.418 1.00 36.06 326 GLY A CA 1
ATOM 2565 C C . GLY A 1 326 ? -32.527 -26.115 44.939 1.00 36.06 326 GLY A C 1
ATOM 2566 O O . GLY A 1 326 ? -32.595 -25.461 45.970 1.00 36.06 326 GLY A O 1
ATOM 2567 N N . ARG A 1 327 ? -33.580 -26.634 44.294 1.00 27.42 327 ARG A N 1
ATOM 2568 C CA . ARG A 1 327 ? -34.991 -26.700 44.724 1.00 27.42 327 ARG A CA 1
ATOM 2569 C C . ARG A 1 327 ? -35.860 -25.472 44.378 1.00 27.42 327 ARG A C 1
ATOM 2571 O O . ARG A 1 327 ? -35.591 -24.377 44.859 1.00 27.42 327 ARG A O 1
ATOM 2578 N N . PRO A 1 328 ? -36.925 -25.645 43.568 1.00 30.50 328 PRO A N 1
ATOM 2579 C CA . PRO A 1 328 ? -37.880 -24.574 43.314 1.00 30.50 328 PRO A CA 1
ATOM 2580 C C . PRO A 1 328 ? -38.718 -24.318 44.580 1.00 30.50 328 PRO A C 1
ATOM 2582 O O . PRO A 1 328 ? -38.983 -25.267 45.327 1.00 30.50 328 PRO A O 1
ATOM 2585 N N . PRO A 1 329 ? -39.153 -23.074 44.836 1.00 31.00 329 PRO A N 1
ATOM 2586 C CA . PRO A 1 329 ? -40.157 -22.817 45.853 1.00 31.00 329 PRO A CA 1
ATOM 2587 C C . PRO A 1 329 ? -41.482 -23.447 45.405 1.00 31.00 329 PRO A C 1
ATOM 2589 O O . PRO A 1 329 ? -41.978 -23.191 44.309 1.00 31.00 329 PRO A O 1
ATOM 2592 N N . GLU A 1 330 ? -42.023 -24.330 46.240 1.00 34.09 330 GLU A N 1
ATOM 2593 C CA . GLU A 1 330 ? -43.369 -24.874 46.083 1.00 34.09 330 GLU A CA 1
ATOM 2594 C C . GLU A 1 330 ? -44.397 -23.764 46.329 1.00 34.09 330 GLU A C 1
ATOM 2596 O O . GLU A 1 330 ? -44.344 -23.089 47.357 1.00 34.09 330 GLU A O 1
ATOM 2601 N N . GLY A 1 331 ? -45.353 -23.619 45.406 1.00 35.84 331 GLY A N 1
ATOM 2602 C CA . GLY A 1 331 ? -46.541 -22.782 45.596 1.00 35.84 331 GLY A CA 1
ATOM 2603 C C . GLY A 1 331 ? -46.566 -21.498 44.772 1.00 35.84 331 GLY A C 1
ATOM 2604 O O . GLY A 1 331 ? -46.592 -20.419 45.341 1.00 35.84 331 GLY A O 1
ATOM 2605 N N . ASP A 1 332 ? -46.504 -21.638 43.450 1.00 30.47 332 ASP A N 1
ATOM 2606 C CA . ASP A 1 332 ? -47.293 -20.912 42.442 1.00 30.47 332 ASP A CA 1
ATOM 2607 C C . ASP A 1 332 ? -46.604 -21.160 41.102 1.00 30.47 332 ASP A C 1
ATOM 2609 O O . ASP A 1 332 ? -45.486 -20.712 40.865 1.00 30.47 332 ASP A O 1
ATOM 2613 N N . THR A 1 333 ? -47.231 -21.950 40.231 1.00 26.92 333 THR A N 1
ATOM 2614 C CA . THR A 1 333 ? -46.786 -22.105 38.842 1.00 26.92 333 THR A CA 1
ATOM 2615 C C . THR A 1 333 ? -46.754 -20.725 38.185 1.00 26.92 333 THR A C 1
ATOM 2617 O O . THR A 1 333 ? -47.829 -20.154 37.983 1.00 26.92 333 THR A O 1
ATOM 2620 N N . PRO A 1 334 ? -45.581 -20.183 37.804 1.00 30.91 334 PRO A N 1
ATOM 2621 C CA . PRO A 1 334 ? -45.540 -19.023 36.935 1.00 30.91 334 PRO A CA 1
ATOM 2622 C C . PRO A 1 334 ? -46.080 -19.495 35.589 1.00 30.91 334 PRO A C 1
ATOM 2624 O O . PRO A 1 334 ? -45.567 -20.461 35.015 1.00 30.91 334 PRO A O 1
ATOM 2627 N N . GLY A 1 335 ? -47.147 -18.856 35.114 1.00 30.88 335 GLY A N 1
ATOM 2628 C CA . GLY A 1 335 ? -47.659 -19.083 33.770 1.00 30.88 335 GLY A CA 1
ATOM 2629 C C . GLY A 1 335 ? -46.521 -19.007 32.751 1.00 30.88 335 GLY A C 1
ATOM 2630 O O . GLY A 1 335 ? -45.561 -18.258 32.921 1.00 30.88 335 GLY A O 1
ATOM 2631 N N . GLN A 1 336 ? -46.603 -19.821 31.703 1.00 32.84 336 GLN A N 1
ATOM 2632 C CA . GLN A 1 336 ? -45.736 -19.703 30.536 1.00 32.84 336 GLN A CA 1
ATOM 2633 C C . GLN A 1 336 ? -45.888 -18.289 29.958 1.00 32.84 336 GLN A C 1
ATOM 2635 O O . GLN A 1 336 ? -46.848 -17.999 29.253 1.00 32.84 336 GLN A O 1
ATOM 2640 N N . PHE A 1 337 ? -44.967 -17.392 30.305 1.00 37.38 337 PHE A N 1
ATOM 2641 C CA . PHE A 1 337 ? -44.959 -16.026 29.800 1.00 37.38 337 PHE A CA 1
ATOM 2642 C C . PHE A 1 337 ? -44.447 -15.999 28.345 1.00 37.38 337 PHE A C 1
ATOM 2644 O O . PHE A 1 337 ? -43.437 -16.648 28.047 1.00 37.38 337 PHE A O 1
ATOM 2651 N N . PRO A 1 338 ? -45.076 -15.238 27.432 1.00 36.03 338 PRO A N 1
ATOM 2652 C CA . PRO A 1 338 ? -44.702 -15.189 26.022 1.00 36.03 338 PRO A CA 1
ATOM 2653 C C . PRO A 1 338 ? -43.519 -14.227 25.811 1.00 36.03 338 PRO A C 1
ATOM 2655 O O . PRO A 1 338 ? -43.669 -13.145 25.260 1.00 36.03 338 PRO A O 1
ATOM 2658 N N . TYR A 1 339 ? -42.318 -14.592 26.268 1.00 42.06 339 TYR A N 1
ATOM 2659 C CA . TYR A 1 339 ? -41.116 -13.747 26.134 1.00 42.06 339 TYR A CA 1
ATOM 2660 C C . TYR A 1 339 ? -40.262 -14.046 24.885 1.00 42.06 339 TYR A C 1
ATOM 2662 O O . TYR A 1 339 ? -39.098 -13.658 24.833 1.00 42.06 339 TYR A O 1
ATOM 2670 N N . THR A 1 340 ? -40.803 -14.696 23.852 1.00 40.06 340 THR A N 1
ATOM 2671 C CA . THR A 1 340 ? -40.060 -15.051 22.620 1.00 40.06 340 THR A CA 1
ATOM 2672 C C . THR A 1 340 ? -39.702 -13.863 21.711 1.00 40.06 340 THR A C 1
ATOM 2674 O O . THR A 1 340 ? -39.118 -14.078 20.657 1.00 40.06 340 THR A O 1
ATOM 2677 N N . VAL A 1 341 ? -40.047 -12.625 22.088 1.00 41.81 341 VAL A N 1
ATOM 2678 C CA . VAL A 1 341 ? -39.945 -11.419 21.234 1.00 41.81 341 VAL A CA 1
ATOM 2679 C C . VAL A 1 341 ? -38.790 -10.479 21.636 1.00 41.81 341 VAL A C 1
ATOM 2681 O O . VAL A 1 341 ? -38.496 -9.520 20.932 1.00 41.81 341 VAL A O 1
ATOM 2684 N N . TYR A 1 342 ? -38.099 -10.740 22.748 1.00 43.25 342 TYR A N 1
ATOM 2685 C CA . TYR A 1 342 ? -37.101 -9.821 23.308 1.00 43.25 342 TYR A CA 1
ATOM 2686 C C . TYR A 1 342 ? -35.664 -10.332 23.110 1.00 43.25 342 TYR A C 1
ATOM 2688 O O . TYR A 1 342 ? -35.384 -11.507 23.339 1.00 43.25 342 TYR A O 1
ATOM 2696 N N . ASP A 1 343 ? -34.732 -9.435 22.774 1.00 50.34 343 ASP A N 1
ATOM 2697 C CA . ASP A 1 343 ? -33.287 -9.709 22.821 1.00 50.34 343 ASP A CA 1
ATOM 2698 C C . ASP A 1 343 ? -32.842 -9.983 24.280 1.00 50.34 343 ASP A C 1
ATOM 2700 O O . ASP A 1 343 ? -33.271 -9.289 25.211 1.00 50.34 343 ASP A O 1
ATOM 2704 N N . GLU A 1 344 ? -31.995 -10.996 24.509 1.00 51.62 344 GLU A N 1
ATOM 2705 C CA . GLU A 1 344 ? -31.627 -11.525 25.841 1.00 51.62 344 GLU A CA 1
ATOM 2706 C C . GLU A 1 344 ? -31.159 -10.434 26.837 1.00 51.62 344 GLU A C 1
ATOM 2708 O O . GLU A 1 344 ? -31.544 -10.470 28.013 1.00 51.62 344 GLU A O 1
ATOM 2713 N N . PRO A 1 345 ? -30.381 -9.413 26.424 1.00 52.53 345 PRO A N 1
ATOM 2714 C CA . PRO A 1 345 ? -29.951 -8.331 27.307 1.00 52.53 345 PRO A CA 1
ATOM 2715 C C . PRO A 1 345 ? -31.038 -7.286 27.598 1.00 52.53 345 PRO A C 1
ATOM 2717 O O . PRO A 1 345 ? -31.078 -6.757 28.712 1.00 52.53 345 PRO A O 1
ATOM 2720 N N . ALA A 1 346 ? -31.923 -6.990 26.639 1.00 55.72 346 ALA A N 1
ATOM 2721 C CA . ALA A 1 346 ? -33.090 -6.131 26.870 1.00 55.72 346 ALA A CA 1
ATOM 2722 C C . ALA A 1 346 ? -34.025 -6.789 27.892 1.00 55.72 346 ALA A C 1
ATOM 2724 O O . ALA A 1 346 ? -34.463 -6.151 28.850 1.00 55.72 346 ALA A O 1
ATOM 2725 N N . LEU A 1 347 ? -34.203 -8.107 27.768 1.00 63.06 347 LEU A N 1
ATOM 2726 C CA . LEU A 1 347 ? -34.888 -8.968 28.731 1.00 63.06 347 LEU A CA 1
ATOM 2727 C C . LEU A 1 347 ? -34.312 -8.849 30.146 1.00 63.06 347 LEU A C 1
ATOM 2729 O O . LEU A 1 347 ? -35.073 -8.835 31.109 1.00 63.06 347 LEU A O 1
ATOM 2733 N N . ARG A 1 348 ? -32.987 -8.737 30.308 1.00 62.44 348 ARG A N 1
ATOM 2734 C CA . ARG A 1 348 ? -32.360 -8.547 31.632 1.00 62.44 348 ARG A CA 1
ATOM 2735 C C . ARG A 1 348 ? -32.685 -7.183 32.239 1.00 62.44 348 ARG A C 1
ATOM 2737 O O . ARG A 1 348 ? -32.945 -7.119 33.437 1.00 62.44 348 ARG A O 1
ATOM 2744 N N . LEU A 1 349 ? -32.694 -6.118 31.437 1.00 64.62 349 LEU A N 1
ATOM 2745 C CA . LEU A 1 349 ? -33.092 -4.771 31.872 1.00 64.62 349 LEU A CA 1
ATOM 2746 C C . LEU A 1 349 ? -34.576 -4.710 32.243 1.00 64.62 349 LEU A C 1
ATOM 2748 O O . LEU A 1 349 ? -34.927 -4.148 33.279 1.00 64.62 349 LEU A O 1
ATOM 2752 N N . ILE A 1 350 ? -35.427 -5.354 31.445 1.00 65.31 350 ILE A N 1
ATOM 2753 C CA . ILE A 1 350 ? -36.859 -5.503 31.716 1.00 65.31 350 ILE A CA 1
ATOM 2754 C C . ILE A 1 350 ? -37.060 -6.303 33.013 1.00 65.31 350 ILE A C 1
ATOM 2756 O O . ILE A 1 350 ? -37.711 -5.824 33.938 1.00 65.31 350 ILE A O 1
ATOM 2760 N N . ARG A 1 351 ? -36.414 -7.468 33.169 1.00 64.12 351 ARG A N 1
ATOM 2761 C CA . ARG A 1 351 ? -36.443 -8.269 34.413 1.00 64.12 351 ARG A CA 1
ATOM 2762 C C . ARG A 1 351 ? -35.930 -7.498 35.624 1.00 64.12 351 ARG A C 1
ATOM 2764 O O . ARG A 1 351 ? -36.505 -7.613 36.702 1.00 64.12 351 ARG A O 1
ATOM 2771 N N . PHE A 1 352 ? -34.877 -6.701 35.460 1.00 66.94 352 PHE A N 1
ATOM 2772 C CA . PHE A 1 352 ? -34.388 -5.806 36.505 1.00 66.94 352 PHE A CA 1
ATOM 2773 C C . PHE A 1 352 ? -35.462 -4.785 36.899 1.00 66.94 352 PHE A C 1
ATOM 2775 O O . PHE A 1 352 ? -35.756 -4.644 38.085 1.00 66.94 352 PHE A O 1
ATOM 2782 N N . ALA A 1 353 ? -36.115 -4.143 35.929 1.00 66.75 353 ALA A N 1
ATOM 2783 C CA . ALA A 1 353 ? -37.235 -3.243 36.188 1.00 66.75 353 ALA A CA 1
ATOM 2784 C C . ALA A 1 353 ? -38.410 -3.960 36.896 1.00 66.75 353 ALA A C 1
ATOM 2786 O O . ALA A 1 353 ? -39.039 -3.382 37.785 1.00 66.75 353 ALA A O 1
ATOM 2787 N N . HIS A 1 354 ? -38.651 -5.249 36.610 1.00 63.28 354 HIS A N 1
ATOM 2788 C CA . HIS A 1 354 ? -39.594 -6.099 37.361 1.00 63.28 354 HIS A CA 1
ATOM 2789 C C . HIS A 1 354 ? -39.110 -6.498 38.766 1.00 63.28 354 HIS A C 1
ATOM 2791 O O . HIS A 1 354 ? -39.904 -6.972 39.577 1.00 63.28 354 HIS A O 1
ATOM 2797 N N . PHE A 1 355 ? -37.840 -6.300 39.102 1.00 63.47 355 PHE A N 1
ATOM 2798 C CA . PHE A 1 355 ? -37.308 -6.575 40.438 1.00 63.47 355 PHE A CA 1
ATOM 2799 C C . PHE A 1 355 ? -37.323 -5.344 41.347 1.00 63.47 355 PHE A C 1
ATOM 2801 O O . PHE A 1 355 ? -37.528 -5.469 42.556 1.00 63.47 355 PHE A O 1
ATOM 2808 N N . VAL A 1 356 ? -37.166 -4.142 40.786 1.00 59.97 356 VAL A N 1
ATOM 2809 C CA . VAL A 1 356 ? -37.186 -2.892 41.558 1.00 59.97 356 VAL A CA 1
ATOM 2810 C C . VAL A 1 356 ? -38.573 -2.699 42.208 1.00 59.97 356 VAL A C 1
ATOM 2812 O O . VAL A 1 356 ? -39.603 -2.691 41.528 1.00 59.97 356 VAL A O 1
ATOM 2815 N N . ARG A 1 357 ? -38.619 -2.600 43.549 1.00 48.81 357 ARG A N 1
ATOM 2816 C CA . ARG A 1 357 ? -39.818 -2.237 44.343 1.00 48.81 357 ARG A CA 1
ATOM 2817 C C . ARG A 1 357 ? -39.998 -0.707 44.357 1.00 48.81 357 ARG A C 1
ATOM 2819 O O . ARG A 1 357 ? -39.012 0.012 44.247 1.00 48.81 357 ARG A O 1
ATOM 2826 N N . PRO A 1 358 ? -41.230 -0.183 44.456 1.00 46.22 358 PRO A N 1
ATOM 2827 C CA . PRO A 1 358 ? -41.602 0.963 43.643 1.00 46.22 358 PRO A CA 1
ATOM 2828 C C . PRO A 1 358 ? -41.192 2.326 44.194 1.00 46.22 358 PRO A C 1
ATOM 2830 O O . PRO A 1 358 ? -41.392 2.626 45.369 1.00 46.22 358 PRO A O 1
ATOM 2833 N N . PHE A 1 359 ? -40.804 3.192 43.259 1.00 48.88 359 PHE A N 1
ATOM 2834 C CA . PHE A 1 359 ? -41.132 4.616 43.274 1.00 48.88 359 PHE A CA 1
ATOM 2835 C C . PHE A 1 359 ? -42.669 4.785 43.381 1.00 48.88 359 PHE A C 1
ATOM 2837 O O . PHE A 1 359 ? -43.435 4.066 42.725 1.00 48.88 359 PHE A O 1
ATOM 2844 N N . ALA A 1 360 ? -43.144 5.685 44.245 1.00 49.59 360 ALA A N 1
ATOM 2845 C CA . ALA A 1 360 ? -44.571 5.959 44.431 1.00 49.59 360 ALA A CA 1
ATOM 2846 C C . ALA A 1 360 ? -45.076 6.882 43.305 1.00 49.59 360 ALA A C 1
ATOM 2848 O O . ALA A 1 360 ? -44.692 8.043 43.255 1.00 49.59 360 ALA A O 1
ATOM 2849 N N . TRP A 1 361 ? -45.902 6.356 42.393 1.00 50.72 361 TRP A N 1
ATOM 2850 C CA . TRP A 1 361 ? -46.335 7.036 41.156 1.00 50.72 361 TRP A CA 1
ATOM 2851 C C . TRP A 1 361 ? -47.809 7.456 41.142 1.00 50.72 361 TRP A C 1
ATOM 2853 O O . TRP A 1 361 ? -48.235 8.092 40.188 1.00 50.72 361 TRP A O 1
ATOM 2863 N N . MET A 1 362 ? -48.599 7.100 42.163 1.00 45.03 362 MET A N 1
ATOM 2864 C CA . MET A 1 362 ? -50.057 7.303 42.141 1.00 45.03 362 MET A CA 1
ATOM 2865 C C . MET A 1 362 ? -50.490 8.774 42.019 1.00 45.03 362 MET A C 1
ATOM 2867 O O . MET A 1 362 ? -51.642 9.012 41.684 1.00 45.03 362 MET A O 1
ATOM 2871 N N . ASP A 1 363 ? -49.572 9.725 42.210 1.00 52.53 363 ASP A N 1
ATOM 2872 C CA . ASP A 1 363 ? -49.826 11.162 42.092 1.00 52.53 363 ASP A CA 1
ATOM 2873 C C . ASP A 1 363 ? -48.864 11.878 41.111 1.00 52.53 363 ASP A C 1
ATOM 2875 O O . ASP A 1 363 ? -48.752 13.102 41.168 1.00 52.53 363 ASP A O 1
ATOM 2879 N N . ASP A 1 364 ? -48.130 11.167 40.232 1.00 57.00 364 ASP A N 1
ATOM 2880 C CA . ASP A 1 364 ? -47.237 11.837 39.265 1.00 57.00 364 ASP A CA 1
ATOM 2881 C C . ASP A 1 364 ? -48.038 12.349 38.048 1.00 57.00 364 ASP A C 1
ATOM 2883 O O . ASP A 1 364 ? -48.536 11.543 37.256 1.00 57.00 364 ASP A O 1
ATOM 2887 N N . PRO A 1 365 ? -48.138 13.677 37.841 1.00 58.62 365 PRO A N 1
ATOM 2888 C CA . PRO A 1 365 ? -48.925 14.268 36.758 1.00 58.62 365 PRO A CA 1
ATOM 2889 C C . PRO A 1 365 ? -48.412 13.922 35.350 1.00 58.62 365 PRO A C 1
ATOM 2891 O O . PRO A 1 365 ? -49.075 14.239 34.368 1.00 58.62 365 PRO A O 1
ATOM 2894 N N . ARG A 1 366 ? -47.244 13.278 35.222 1.00 59.91 366 ARG A N 1
ATOM 2895 C CA . ARG A 1 366 ? -46.681 12.841 33.935 1.00 59.91 366 ARG A CA 1
ATOM 2896 C C . ARG A 1 366 ? -47.227 11.484 33.461 1.00 59.91 366 ARG A C 1
ATOM 2898 O O . ARG A 1 366 ? -47.016 11.147 32.301 1.00 59.91 366 ARG A O 1
ATOM 2905 N N . ALA A 1 367 ? -47.927 10.722 34.315 1.00 58.44 367 ALA A N 1
ATOM 2906 C CA . ALA A 1 367 ? -48.446 9.364 34.051 1.00 58.44 367 ALA A CA 1
ATOM 2907 C C . ALA A 1 367 ? -49.194 9.213 32.709 1.00 58.44 367 ALA A C 1
ATOM 2909 O O . ALA A 1 367 ? -48.946 8.260 31.968 1.00 58.44 367 ALA A O 1
ATOM 2910 N N . GLU A 1 368 ? -50.068 10.165 32.372 1.00 60.84 368 GLU A N 1
ATOM 2911 C CA . GLU A 1 368 ? -50.824 10.162 31.109 1.00 60.84 368 GLU A CA 1
ATOM 2912 C C . GLU A 1 368 ? -49.922 10.358 29.881 1.00 60.84 368 GLU A C 1
ATOM 2914 O O . GLU A 1 368 ? -50.120 9.701 28.859 1.00 60.84 368 GLU A O 1
ATOM 2919 N N . GLY A 1 369 ? -48.885 11.196 29.995 1.00 64.19 369 GLY A N 1
ATOM 2920 C CA . GLY A 1 369 ? -47.911 11.429 28.926 1.00 64.19 369 GLY A CA 1
ATOM 2921 C C . GLY A 1 369 ? -47.097 10.179 28.584 1.00 64.19 369 GLY A C 1
ATOM 2922 O O . GLY A 1 369 ? -46.854 9.906 27.414 1.00 64.19 369 GLY A O 1
ATOM 2923 N N . TRP A 1 370 ? -46.752 9.358 29.580 1.00 61.72 370 TRP A N 1
ATOM 2924 C CA . TRP A 1 370 ? -46.034 8.094 29.363 1.00 61.72 370 TRP A CA 1
ATOM 2925 C C . TRP A 1 370 ? -46.870 7.043 28.631 1.00 61.72 370 TRP A C 1
ATOM 2927 O O . TRP A 1 370 ? -46.342 6.310 27.799 1.00 61.72 370 TRP A O 1
ATOM 2937 N N . GLN A 1 371 ? -48.171 6.957 28.928 1.00 62.38 371 GLN A N 1
ATOM 2938 C CA . GLN A 1 371 ? -49.081 6.050 28.218 1.00 62.38 371 GLN A CA 1
ATOM 2939 C C . GLN A 1 371 ? -49.315 6.487 26.771 1.00 62.38 371 GLN A C 1
ATOM 2941 O O . GLN A 1 371 ? -49.525 5.643 25.901 1.00 62.38 371 GLN A O 1
ATOM 2946 N N . GLN A 1 372 ? -49.301 7.796 26.516 1.00 65.56 372 GLN A N 1
ATOM 2947 C CA . GLN A 1 372 ? -49.352 8.333 25.161 1.00 65.56 372 GLN A CA 1
ATOM 2948 C C . GLN A 1 372 ? -48.066 7.984 24.398 1.00 65.56 372 GLN A C 1
ATOM 2950 O O . GLN A 1 372 ? -48.146 7.337 23.359 1.00 65.56 372 GLN A O 1
ATOM 2955 N N . LEU A 1 373 ? -46.898 8.246 24.995 1.00 63.91 373 LEU A N 1
ATOM 2956 C CA . LEU A 1 373 ? -45.582 7.906 24.442 1.00 63.91 373 LEU A CA 1
ATOM 2957 C C . LEU A 1 373 ? -45.433 6.404 24.126 1.00 63.91 373 LEU A C 1
ATOM 2959 O O . LEU A 1 373 ? -44.922 6.034 23.076 1.00 63.91 373 LEU A O 1
ATOM 2963 N N . LEU A 1 374 ? -45.920 5.514 24.999 1.00 62.06 374 LEU A N 1
ATOM 2964 C CA . LEU A 1 374 ? -45.936 4.061 24.761 1.00 62.06 374 LEU A CA 1
ATOM 2965 C C . LEU A 1 374 ? -46.802 3.660 23.560 1.00 62.06 374 LEU A C 1
ATOM 2967 O O . LEU A 1 374 ? -46.407 2.775 22.801 1.00 62.06 374 LEU A O 1
ATOM 2971 N N . ARG A 1 375 ? -47.965 4.297 23.386 1.00 64.88 375 ARG A N 1
ATOM 2972 C CA . ARG A 1 375 ? -48.855 4.056 22.240 1.00 64.88 375 ARG A CA 1
ATOM 2973 C C . ARG A 1 375 ? -48.257 4.589 20.941 1.00 64.88 375 ARG A C 1
ATOM 2975 O O . ARG A 1 375 ? -48.310 3.902 19.921 1.00 64.88 375 ARG A O 1
ATOM 2982 N N . ASP A 1 376 ? -47.634 5.759 20.991 1.00 64.19 376 ASP A N 1
ATOM 2983 C CA . ASP A 1 376 ? -46.965 6.360 19.839 1.00 64.19 376 ASP A CA 1
ATOM 2984 C C . ASP A 1 376 ? -45.757 5.500 19.413 1.00 64.19 376 ASP A C 1
ATOM 2986 O O . ASP A 1 376 ? -45.630 5.142 18.243 1.00 64.19 376 ASP A O 1
ATOM 2990 N N . LEU A 1 377 ? -44.953 5.016 20.367 1.00 59.66 377 LEU A N 1
ATOM 2991 C CA . LEU A 1 377 ? -43.841 4.088 20.112 1.00 59.66 377 LEU A CA 1
ATOM 2992 C C . LEU A 1 377 ? -44.286 2.704 19.607 1.00 59.66 377 LEU A C 1
ATOM 2994 O O . LEU A 1 377 ? -43.573 2.087 18.813 1.00 59.66 377 LEU A O 1
ATOM 2998 N N . ALA A 1 378 ? -45.436 2.193 20.063 1.00 55.97 378 ALA A N 1
ATOM 2999 C CA . ALA A 1 378 ? -45.971 0.890 19.649 1.00 55.97 378 ALA A CA 1
ATOM 3000 C C . ALA A 1 378 ? -46.594 0.911 18.243 1.00 55.97 378 ALA A C 1
ATOM 3002 O O . ALA A 1 378 ? -46.584 -0.107 17.553 1.00 55.97 378 ALA A O 1
ATOM 3003 N N . THR A 1 379 ? -47.107 2.063 17.803 1.00 55.38 379 THR A N 1
ATOM 3004 C CA . THR A 1 379 ? -47.719 2.245 16.474 1.00 55.38 379 THR A CA 1
ATOM 3005 C C . THR A 1 379 ? -46.732 2.712 15.398 1.00 55.38 379 THR A C 1
ATOM 3007 O O . THR A 1 379 ? -47.126 2.872 14.243 1.00 55.38 379 THR A O 1
ATOM 3010 N N . GLY A 1 380 ? -45.451 2.895 15.746 1.00 49.81 380 GLY A N 1
ATOM 3011 C CA . GLY A 1 380 ? -44.426 3.412 14.833 1.00 49.81 380 GLY A CA 1
ATOM 3012 C C . GLY A 1 380 ? -44.552 4.916 14.565 1.00 49.81 380 GLY A C 1
ATOM 3013 O O . GLY A 1 380 ? -44.195 5.373 13.482 1.00 49.81 380 GLY A O 1
ATOM 3014 N N . GLY A 1 381 ? -45.101 5.668 15.521 1.00 49.00 381 GLY A N 1
ATOM 3015 C CA . GLY A 1 381 ? -45.210 7.123 15.473 1.00 49.00 381 GLY A CA 1
ATOM 3016 C C . GLY A 1 381 ? -43.850 7.848 15.470 1.00 49.00 381 GLY A C 1
ATOM 3017 O O . GLY A 1 381 ? -42.813 7.225 15.692 1.00 49.00 381 GLY A O 1
ATOM 3018 N N . PRO A 1 382 ? -43.851 9.172 15.222 1.00 41.19 382 PRO A N 1
ATOM 3019 C CA . PRO A 1 382 ? -42.661 9.968 14.886 1.00 41.19 382 PRO A CA 1
ATOM 3020 C C . PRO A 1 382 ? -41.651 10.189 16.027 1.00 41.19 382 PRO A C 1
ATOM 3022 O O . PRO A 1 382 ? -40.599 10.770 15.788 1.00 41.19 382 PRO A O 1
ATOM 3025 N N . GLU A 1 383 ? -41.925 9.747 17.256 1.00 53.16 383 GLU A N 1
ATOM 3026 C CA . GLU A 1 383 ? -41.008 9.964 18.381 1.00 53.16 383 GLU A CA 1
ATOM 3027 C C . GLU A 1 383 ? -39.971 8.829 18.484 1.00 53.16 383 GLU A C 1
ATOM 3029 O O . GLU A 1 383 ? -40.255 7.739 18.981 1.00 53.16 383 GLU A O 1
ATOM 3034 N N . ASP A 1 384 ? -38.746 9.081 18.011 1.00 58.81 384 ASP A N 1
ATOM 3035 C CA . ASP A 1 384 ? -37.593 8.189 18.191 1.00 58.81 384 ASP A CA 1
ATOM 3036 C C . ASP A 1 384 ? -37.183 8.157 19.684 1.00 58.81 384 ASP A C 1
ATOM 3038 O O . ASP A 1 384 ? -36.919 9.213 20.273 1.00 58.81 384 ASP A O 1
ATOM 3042 N N . PRO A 1 385 ? -37.059 6.976 20.333 1.00 59.62 385 PRO A N 1
ATOM 3043 C CA . PRO A 1 385 ? -36.496 6.853 21.681 1.00 59.62 385 PRO A CA 1
ATOM 3044 C C . PRO A 1 385 ? -35.156 7.579 21.873 1.00 59.62 385 PRO A C 1
ATOM 3046 O O . PRO A 1 385 ? -34.820 7.957 22.999 1.00 59.62 385 PRO A O 1
ATOM 3049 N N . ALA A 1 386 ? -34.379 7.785 20.805 1.00 55.72 386 ALA A N 1
ATOM 3050 C CA . ALA A 1 386 ? -33.145 8.563 20.827 1.00 55.72 386 ALA A CA 1
ATOM 3051 C C . ALA A 1 386 ? -33.356 10.040 21.222 1.00 55.72 386 ALA A C 1
ATOM 3053 O O . ALA A 1 386 ? -32.445 10.640 21.797 1.00 55.72 386 ALA A O 1
ATOM 3054 N N . GLU A 1 387 ? -34.540 10.614 20.991 1.00 54.88 387 GLU A N 1
ATOM 3055 C CA . GLU A 1 387 ? -34.858 12.021 21.281 1.00 54.88 387 GLU A CA 1
ATOM 3056 C C . GLU A 1 387 ? -35.411 12.247 22.701 1.00 54.88 387 GLU A C 1
ATOM 3058 O O . GLU A 1 387 ? -35.299 13.344 23.254 1.00 54.88 387 GLU A O 1
ATOM 3063 N N . ALA A 1 388 ? -35.933 11.200 23.349 1.00 62.19 388 ALA A N 1
ATOM 3064 C CA . ALA A 1 388 ? -36.433 11.265 24.724 1.00 62.19 388 ALA A CA 1
ATOM 3065 C C . ALA A 1 388 ? -35.295 11.463 25.748 1.00 62.19 388 ALA A C 1
ATOM 3067 O O . ALA A 1 388 ? -34.156 11.029 25.537 1.00 62.19 388 ALA A O 1
ATOM 3068 N N . LYS A 1 389 ? -35.556 12.071 26.918 1.00 62.72 389 LYS A N 1
ATOM 3069 C CA . LYS A 1 389 ? -34.519 12.180 27.967 1.00 62.72 389 LYS A CA 1
ATOM 3070 C C . LYS A 1 389 ? -34.229 10.807 28.576 1.00 62.72 389 LYS A C 1
ATOM 3072 O O . LYS A 1 389 ? -35.080 9.932 28.645 1.00 62.72 389 LYS A O 1
ATOM 3077 N N . THR A 1 390 ? -33.016 10.603 29.086 1.00 61.69 390 THR A N 1
ATOM 3078 C CA . THR A 1 390 ? -32.630 9.294 29.652 1.00 61.69 390 THR A CA 1
ATOM 3079 C C . THR A 1 390 ? -33.477 8.924 30.867 1.00 61.69 390 THR A C 1
ATOM 3081 O O . THR A 1 390 ? -33.840 7.763 31.023 1.00 61.69 390 THR A O 1
ATOM 3084 N N . GLN A 1 391 ? -33.809 9.911 31.708 1.00 65.75 391 GLN A N 1
ATOM 3085 C CA . GLN A 1 391 ? -34.714 9.715 32.841 1.00 65.75 391 GLN A CA 1
ATOM 3086 C C . GLN A 1 391 ? -36.105 9.294 32.369 1.00 65.75 391 GLN A C 1
ATOM 3088 O O . GLN A 1 391 ? -36.714 8.427 32.979 1.00 65.75 391 GLN A O 1
ATOM 3093 N N . ASP A 1 392 ? -36.551 9.857 31.250 1.00 66.94 392 ASP A N 1
ATOM 3094 C CA . ASP A 1 392 ? -37.869 9.610 30.696 1.00 66.94 392 ASP A CA 1
ATOM 3095 C C . ASP A 1 392 ? -38.010 8.148 30.239 1.00 66.94 392 ASP A C 1
ATOM 3097 O O . ASP A 1 392 ? -38.951 7.445 30.599 1.00 66.94 392 ASP A O 1
ATOM 3101 N N . LEU A 1 393 ? -36.991 7.630 29.553 1.00 72.62 393 LEU A N 1
ATOM 3102 C CA . LEU A 1 393 ? -36.936 6.222 29.160 1.00 72.62 393 LEU A CA 1
ATOM 3103 C C . LEU A 1 393 ? -36.909 5.275 30.374 1.00 72.62 393 LEU A C 1
ATOM 3105 O O . LEU A 1 393 ? -37.590 4.248 30.370 1.00 72.62 393 LEU A O 1
ATOM 3109 N N . TRP A 1 394 ? -36.146 5.608 31.424 1.00 72.06 394 TRP A N 1
ATOM 3110 C CA . TRP A 1 394 ? -36.100 4.817 32.662 1.00 72.06 394 TRP A CA 1
ATOM 3111 C C . TRP A 1 394 ? -37.432 4.810 33.408 1.00 72.06 394 TRP A C 1
ATOM 3113 O O . TRP A 1 394 ? -37.872 3.745 33.845 1.00 72.06 394 TRP A O 1
ATOM 3123 N N . ASP A 1 395 ? -38.062 5.977 33.539 1.00 70.69 395 ASP A N 1
ATOM 3124 C CA . ASP A 1 395 ? -39.370 6.136 34.170 1.00 70.69 395 ASP A CA 1
ATOM 3125 C C . ASP A 1 395 ? -40.418 5.304 33.410 1.00 70.69 395 ASP A C 1
ATOM 3127 O O . ASP A 1 395 ? -41.182 4.566 34.034 1.00 70.69 395 ASP A O 1
ATOM 3131 N N . LEU A 1 396 ? -40.381 5.318 32.071 1.00 73.62 396 LEU A N 1
ATOM 3132 C CA . LEU A 1 396 ? -41.255 4.519 31.206 1.00 73.62 396 LEU A CA 1
ATOM 3133 C C . LEU A 1 396 ? -41.027 3.005 31.359 1.00 73.62 396 LEU A C 1
ATOM 3135 O O . LEU A 1 396 ? -41.989 2.257 31.542 1.00 73.62 396 LEU A O 1
ATOM 3139 N N . LEU A 1 397 ? -39.769 2.545 31.351 1.00 75.56 397 LEU A N 1
ATOM 3140 C CA . LEU A 1 397 ? -39.425 1.128 31.543 1.00 75.56 397 LEU A CA 1
ATOM 3141 C C . LEU A 1 397 ? -39.879 0.613 32.923 1.00 75.56 397 LEU A C 1
ATOM 3143 O O . LEU A 1 397 ? -40.430 -0.485 33.033 1.00 75.56 397 LEU A O 1
ATOM 3147 N N . LEU A 1 398 ? -39.669 1.406 33.980 1.00 71.75 398 LEU A N 1
ATOM 3148 C CA . LEU A 1 398 ? -40.059 1.063 35.353 1.00 71.75 398 LEU A CA 1
ATOM 3149 C C . LEU A 1 398 ? -41.578 1.104 35.559 1.00 71.75 398 LEU A C 1
ATOM 3151 O O . LEU A 1 398 ? -42.126 0.228 36.235 1.00 71.75 398 LEU A O 1
ATOM 3155 N N . ALA A 1 399 ? -42.263 2.093 34.977 1.00 68.44 399 ALA A N 1
ATOM 3156 C CA . ALA A 1 399 ? -43.719 2.197 35.017 1.00 68.44 399 ALA A CA 1
ATOM 3157 C C . ALA A 1 399 ? -44.370 0.986 34.341 1.00 68.44 399 ALA A C 1
ATOM 3159 O O . ALA A 1 399 ? -45.275 0.364 34.904 1.00 68.44 399 ALA A O 1
ATOM 3160 N N . PHE A 1 400 ? -43.847 0.593 33.181 1.00 70.56 400 PHE A N 1
ATOM 3161 C CA . PHE A 1 400 ? -44.350 -0.555 32.445 1.00 70.56 400 PHE A CA 1
ATOM 3162 C C . PHE A 1 400 ? -44.125 -1.879 33.186 1.00 70.56 400 PHE A C 1
ATOM 3164 O O . PHE A 1 400 ? -45.056 -2.663 33.357 1.00 70.56 400 PHE A O 1
ATOM 3171 N N . ALA A 1 401 ? -42.919 -2.110 33.713 1.00 68.94 401 ALA A N 1
ATOM 3172 C CA . ALA A 1 401 ? -42.609 -3.324 34.473 1.00 68.94 401 ALA A CA 1
ATOM 3173 C C . ALA A 1 401 ? -43.446 -3.475 35.763 1.00 68.94 401 ALA A C 1
ATOM 3175 O O . ALA A 1 401 ? -43.514 -4.556 36.364 1.00 68.94 401 ALA A O 1
ATOM 3176 N N . ARG A 1 402 ? -44.069 -2.384 36.229 1.00 65.81 402 ARG A N 1
ATOM 3177 C CA . ARG A 1 402 ? -45.074 -2.411 37.292 1.00 65.81 402 ARG A CA 1
ATOM 3178 C C . ARG A 1 402 ? -46.474 -2.689 36.746 1.00 65.81 402 ARG A C 1
ATOM 3180 O O . ARG A 1 402 ? -47.143 -3.518 37.347 1.00 65.81 402 ARG A O 1
ATOM 3187 N N . LEU A 1 403 ? -46.906 -2.034 35.664 1.00 63.03 403 LEU A N 1
ATOM 3188 C CA . LEU A 1 403 ? -48.197 -2.310 35.012 1.00 63.03 403 LEU A CA 1
ATOM 3189 C C . LEU A 1 403 ? -48.346 -3.801 34.704 1.00 63.03 403 LEU A C 1
ATOM 3191 O O . LEU A 1 403 ? -49.310 -4.406 35.151 1.00 63.03 403 LEU A O 1
ATOM 3195 N N . ASP A 1 404 ? -47.323 -4.411 34.107 1.00 65.00 404 ASP A N 1
ATOM 3196 C CA . ASP A 1 404 ? -47.295 -5.847 33.807 1.00 65.00 404 ASP A CA 1
ATOM 3197 C C . ASP A 1 404 ? -47.446 -6.749 35.039 1.00 65.00 404 ASP A C 1
ATOM 3199 O O . ASP A 1 404 ? -48.067 -7.803 34.980 1.00 65.00 404 ASP A O 1
ATOM 3203 N N . ARG A 1 405 ? -46.946 -6.318 36.206 1.00 63.81 405 ARG A N 1
ATOM 3204 C CA . ARG A 1 405 ? -47.116 -7.069 37.462 1.00 63.81 405 ARG A CA 1
ATOM 3205 C C . ARG A 1 405 ? -48.553 -7.059 37.991 1.00 63.81 405 ARG A C 1
ATOM 3207 O O . ARG A 1 405 ? -48.857 -7.862 38.869 1.00 63.81 405 ARG A O 1
ATOM 3214 N N . PHE A 1 406 ? -49.394 -6.133 37.530 1.00 56.62 406 PHE A N 1
ATOM 3215 C CA . PHE A 1 406 ? -50.746 -5.912 38.053 1.00 56.62 406 PHE A CA 1
ATOM 3216 C C . PHE A 1 406 ? -51.845 -5.939 36.978 1.00 56.62 406 PHE A C 1
ATOM 3218 O O . PHE A 1 406 ? -53.014 -5.797 37.327 1.00 56.62 406 PHE A O 1
ATOM 3225 N N . SER A 1 407 ? -51.496 -6.116 35.702 1.00 52.69 407 SER A N 1
ATOM 3226 C CA . SER A 1 407 ? -52.437 -6.297 34.595 1.00 52.69 407 SER A CA 1
ATOM 3227 C C . SER A 1 407 ? -52.507 -7.773 34.206 1.00 52.69 407 SER A C 1
ATOM 3229 O O . SER A 1 407 ? -51.466 -8.378 33.959 1.00 52.69 407 SER A O 1
ATOM 3231 N N . ASP A 1 408 ? -53.710 -8.336 34.083 1.00 46.16 408 ASP A N 1
ATOM 3232 C CA . ASP A 1 408 ? -53.972 -9.725 33.662 1.00 46.16 408 ASP A CA 1
ATOM 3233 C C . ASP A 1 408 ? -53.662 -9.979 32.160 1.00 46.16 408 ASP A C 1
ATOM 3235 O O . ASP A 1 408 ? -54.457 -10.578 31.438 1.00 46.16 408 ASP A O 1
ATOM 3239 N N . GLY A 1 409 ? -52.505 -9.529 31.655 1.00 46.34 409 GLY A N 1
ATOM 3240 C CA . GLY A 1 409 ? -52.002 -9.883 30.320 1.00 46.34 409 GLY A CA 1
ATOM 3241 C C . GLY A 1 409 ? -52.139 -8.841 29.197 1.00 46.34 409 GLY A C 1
ATOM 3242 O O . GLY A 1 409 ? -51.877 -9.187 28.049 1.00 46.34 409 GLY A O 1
ATOM 3243 N N . GLU A 1 410 ? -52.459 -7.570 29.475 1.00 48.28 410 GLU A N 1
ATOM 3244 C CA . GLU A 1 410 ? -52.526 -6.487 28.454 1.00 48.28 410 GLU A CA 1
ATOM 3245 C C . GLU A 1 410 ? -51.149 -6.041 27.895 1.00 48.28 410 GLU A C 1
ATOM 3247 O O . GLU A 1 410 ? -51.038 -5.168 27.036 1.00 48.28 410 GLU A O 1
ATOM 3252 N N . VAL A 1 411 ? -50.061 -6.643 28.368 1.00 52.69 411 VAL A N 1
ATOM 3253 C CA . VAL A 1 411 ? -48.679 -6.201 28.119 1.00 52.69 411 VAL A CA 1
ATOM 3254 C C . VAL A 1 411 ? -48.089 -6.676 26.797 1.00 52.69 411 VAL A C 1
ATOM 3256 O O . VAL A 1 411 ? -47.203 -6.015 26.249 1.00 52.69 411 VAL A O 1
ATOM 3259 N N . ALA A 1 412 ? -48.608 -7.770 26.238 1.00 55.00 412 ALA A N 1
ATOM 3260 C CA . ALA A 1 412 ? -48.110 -8.324 24.982 1.00 55.00 412 ALA A CA 1
ATOM 3261 C C . ALA A 1 412 ? -48.179 -7.318 23.813 1.00 55.00 412 ALA A C 1
ATOM 3263 O O . ALA A 1 412 ? -47.318 -7.347 22.935 1.00 55.00 412 ALA A O 1
ATOM 3264 N N . GLU A 1 413 ? -49.139 -6.386 23.830 1.00 55.59 413 GLU A N 1
ATOM 3265 C CA . GLU A 1 413 ? -49.330 -5.386 22.769 1.00 55.59 413 GLU A CA 1
ATOM 3266 C C . GLU A 1 413 ? -48.198 -4.345 22.677 1.00 55.59 413 GLU A C 1
ATOM 3268 O O . GLU A 1 413 ? -47.985 -3.764 21.617 1.00 55.59 413 GLU A O 1
ATOM 3273 N N . HIS A 1 414 ? -47.417 -4.139 23.745 1.00 60.97 414 HIS A N 1
ATOM 3274 C CA . HIS A 1 414 ? -46.384 -3.090 23.809 1.00 60.97 414 HIS A CA 1
ATOM 3275 C C . HIS A 1 414 ? -44.946 -3.642 23.804 1.00 60.97 414 HIS A C 1
ATOM 3277 O O . HIS A 1 414 ? -43.979 -2.897 23.992 1.00 60.97 414 HIS A O 1
ATOM 3283 N N . ALA A 1 415 ? -44.777 -4.950 23.575 1.00 61.97 415 ALA A N 1
ATOM 3284 C CA . ALA A 1 415 ? -43.502 -5.657 23.700 1.00 61.97 415 ALA A CA 1
ATOM 3285 C C . ALA A 1 415 ? -42.364 -5.068 22.846 1.00 61.97 415 ALA A C 1
ATOM 3287 O O . ALA A 1 415 ? -41.224 -4.938 23.305 1.00 61.97 415 ALA A O 1
ATOM 3288 N N . LEU A 1 416 ? -42.675 -4.660 21.615 1.00 60.19 416 LEU A N 1
ATOM 3289 C CA . LEU A 1 416 ? -41.707 -4.061 20.698 1.00 60.19 416 LEU A CA 1
ATOM 3290 C C . LEU A 1 416 ? -41.216 -2.690 21.195 1.00 60.19 416 LEU A C 1
ATOM 3292 O O . LEU A 1 416 ? -40.011 -2.437 21.216 1.00 60.19 416 LEU A O 1
ATOM 3296 N N . ALA A 1 417 ? -42.130 -1.836 21.667 1.00 64.88 417 ALA A N 1
ATOM 3297 C CA . ALA A 1 417 ? -41.807 -0.508 22.194 1.00 64.88 417 ALA A CA 1
ATOM 3298 C C . ALA A 1 417 ? -40.887 -0.592 23.425 1.00 64.88 417 ALA A C 1
ATOM 3300 O O . ALA A 1 417 ? -39.923 0.161 23.545 1.00 64.88 417 ALA A O 1
ATOM 3301 N N . LEU A 1 418 ? -41.112 -1.569 24.305 1.00 68.00 418 LEU A N 1
ATOM 3302 C CA . LEU A 1 418 ? -40.250 -1.805 25.470 1.00 68.00 418 LEU A CA 1
ATOM 3303 C C . LEU A 1 418 ? -38.876 -2.318 25.111 1.00 68.00 418 LEU A C 1
ATOM 3305 O O . LEU A 1 418 ? -37.898 -1.907 25.728 1.00 68.00 418 LEU A O 1
ATOM 3309 N N . THR A 1 419 ? -38.794 -3.206 24.123 1.00 65.19 419 THR A N 1
ATOM 3310 C CA . THR A 1 419 ? -37.506 -3.659 23.601 1.00 65.19 419 THR A CA 1
ATOM 3311 C C . THR A 1 419 ? -36.715 -2.472 23.060 1.00 65.19 419 THR A C 1
ATOM 3313 O O . THR A 1 419 ? -35.536 -2.334 23.384 1.00 65.19 419 THR A O 1
ATOM 3316 N N . ARG A 1 420 ? -37.368 -1.570 22.311 1.00 67.38 420 ARG A N 1
ATOM 3317 C CA . ARG A 1 420 ? -36.760 -0.332 21.793 1.00 67.38 420 ARG A CA 1
ATOM 3318 C C . ARG A 1 420 ? -36.260 0.572 22.926 1.00 67.38 420 ARG A C 1
ATOM 3320 O O . ARG A 1 420 ? -35.095 0.962 22.925 1.00 67.38 420 ARG A O 1
ATOM 3327 N N . VAL A 1 421 ? -37.089 0.818 23.940 1.00 71.81 421 VAL A N 1
ATOM 3328 C CA . VAL A 1 421 ? -36.735 1.637 25.114 1.00 71.81 421 VAL A CA 1
ATOM 3329 C C . VAL A 1 421 ? -35.596 1.010 25.923 1.00 71.81 421 VAL A C 1
ATOM 3331 O O . VAL A 1 421 ? -34.624 1.687 26.254 1.00 71.81 421 VAL A O 1
ATOM 3334 N N . ALA A 1 422 ? -35.663 -0.291 26.213 1.00 67.75 422 ALA A N 1
ATOM 3335 C CA . ALA A 1 422 ? -34.634 -1.005 26.963 1.00 67.75 422 ALA A CA 1
ATOM 3336 C C . ALA A 1 422 ? -33.295 -1.044 26.209 1.00 67.75 422 ALA A C 1
ATOM 3338 O O . ALA A 1 422 ? -32.240 -0.868 26.826 1.00 67.75 422 ALA A O 1
ATOM 3339 N N . ASN A 1 423 ? -33.321 -1.227 24.886 1.00 62.09 423 ASN A N 1
ATOM 3340 C CA . ASN A 1 423 ? -32.124 -1.177 24.048 1.00 62.09 423 ASN A CA 1
ATOM 3341 C C . ASN A 1 423 ? -31.521 0.226 23.982 1.00 62.09 423 ASN A C 1
ATOM 3343 O O . ASN A 1 423 ? -30.298 0.352 24.054 1.00 62.09 423 ASN A O 1
ATOM 3347 N N . GLU A 1 424 ? -32.338 1.277 23.934 1.00 68.75 424 GLU A N 1
ATOM 3348 C CA . GLU A 1 424 ? -31.845 2.655 23.961 1.00 68.75 424 GLU A CA 1
ATOM 3349 C C . GLU A 1 424 ? -31.261 3.027 25.335 1.00 68.75 424 GLU A C 1
ATOM 3351 O O . GLU A 1 424 ? -30.156 3.562 25.419 1.00 68.75 424 GLU A O 1
ATOM 3356 N N . ILE A 1 425 ? -31.913 2.645 26.439 1.00 66.50 425 ILE A N 1
ATOM 3357 C CA . ILE A 1 425 ? -31.352 2.790 27.795 1.00 66.50 425 ILE A CA 1
ATOM 3358 C C . ILE A 1 425 ? -30.009 2.068 27.901 1.00 66.50 425 ILE A C 1
ATOM 3360 O O . ILE A 1 425 ? -29.030 2.624 28.405 1.00 66.50 425 ILE A O 1
ATOM 3364 N N . ARG A 1 426 ? -29.940 0.828 27.408 1.00 65.44 426 ARG A N 1
ATOM 3365 C CA . ARG A 1 426 ? -28.709 0.034 27.384 1.00 65.44 426 ARG A CA 1
ATOM 3366 C C . ARG A 1 426 ? -27.628 0.720 26.556 1.00 65.44 426 ARG A C 1
ATOM 3368 O O . ARG A 1 426 ? -26.495 0.823 27.024 1.00 65.44 426 ARG A O 1
ATOM 3375 N N . ARG A 1 427 ? -27.967 1.222 25.366 1.00 60.81 427 ARG A N 1
ATOM 3376 C CA . ARG A 1 427 ? -27.064 2.001 24.513 1.00 60.81 427 ARG A CA 1
ATOM 3377 C C . ARG A 1 427 ? -26.514 3.189 25.290 1.00 60.81 427 ARG A C 1
ATOM 3379 O O . ARG A 1 427 ? -25.298 3.304 25.381 1.00 60.81 427 ARG A O 1
ATOM 3386 N N . ARG A 1 428 ? -27.368 3.999 25.925 1.00 64.81 428 ARG A N 1
ATOM 3387 C CA . ARG A 1 428 ? -26.969 5.167 26.735 1.00 64.81 428 ARG A CA 1
ATOM 3388 C C . ARG A 1 428 ? -26.099 4.801 27.931 1.00 64.81 428 ARG A C 1
ATOM 3390 O O . ARG A 1 428 ? -25.120 5.488 28.197 1.00 64.81 428 ARG A O 1
ATOM 3397 N N . LEU A 1 429 ? -26.402 3.712 28.636 1.00 61.09 429 LEU A N 1
ATOM 3398 C CA . LEU A 1 429 ? -25.573 3.217 29.742 1.00 61.09 429 LEU A CA 1
ATOM 3399 C C . LEU A 1 429 ? -24.178 2.782 29.275 1.00 61.09 429 LEU A C 1
ATOM 3401 O O . LEU A 1 429 ? -23.187 3.018 29.967 1.00 61.09 429 LEU A O 1
ATOM 3405 N N . LEU A 1 430 ? -24.096 2.140 28.109 1.00 51.62 430 LEU A N 1
ATOM 3406 C CA . LEU A 1 430 ? -22.841 1.659 27.532 1.00 51.62 430 LEU A CA 1
ATOM 3407 C C . LEU A 1 430 ? -22.035 2.788 26.869 1.00 51.62 430 LEU A C 1
ATOM 3409 O O . LEU A 1 430 ? -20.802 2.751 26.876 1.00 51.62 430 LEU A O 1
ATOM 3413 N N . THR A 1 431 ? -22.704 3.816 26.343 1.00 48.75 431 THR A N 1
ATOM 3414 C CA . THR A 1 431 ? -22.068 4.999 25.745 1.00 48.75 431 THR A CA 1
ATOM 3415 C C . THR A 1 431 ? -21.776 6.108 26.754 1.00 48.75 431 THR A C 1
ATOM 3417 O O . THR A 1 431 ? -20.932 6.961 26.463 1.00 48.75 431 THR A O 1
ATOM 3420 N N . ALA A 1 432 ? -22.391 6.082 27.946 1.00 52.94 432 ALA A N 1
ATOM 3421 C CA . ALA A 1 432 ? -22.152 7.047 29.014 1.00 52.94 432 ALA A CA 1
ATOM 3422 C C . ALA A 1 432 ? -20.645 7.227 29.233 1.00 52.94 432 ALA A C 1
ATOM 3424 O O . ALA A 1 432 ? -19.882 6.273 29.452 1.00 52.94 432 ALA A O 1
ATOM 3425 N N . ARG A 1 433 ? -20.181 8.479 29.132 1.00 49.72 433 ARG A N 1
ATOM 3426 C CA . ARG A 1 433 ? -18.772 8.808 29.332 1.00 49.72 433 ARG A CA 1
ATOM 3427 C C . ARG A 1 433 ? -18.393 8.483 30.773 1.00 49.72 433 ARG A C 1
ATOM 3429 O O . ARG A 1 433 ? -18.548 9.302 31.664 1.00 49.72 433 ARG A O 1
ATOM 3436 N N . ARG A 1 434 ? -17.795 7.311 30.984 1.00 55.06 434 ARG A N 1
ATOM 3437 C CA . ARG A 1 434 ? -16.918 7.082 32.134 1.00 55.06 434 ARG A CA 1
ATOM 3438 C C . ARG A 1 434 ? -15.682 7.970 31.966 1.00 55.06 434 ARG A C 1
ATOM 3440 O O . ARG A 1 434 ? -14.698 7.547 31.359 1.00 55.06 434 ARG A O 1
ATOM 3447 N N . THR A 1 435 ? -15.783 9.230 32.378 1.00 52.00 435 THR A N 1
ATOM 3448 C CA . THR A 1 435 ? -14.699 10.224 32.316 1.00 52.00 435 THR A CA 1
ATOM 3449 C C . THR A 1 435 ? -13.539 9.850 33.235 1.00 52.00 435 THR A C 1
ATOM 3451 O O . THR A 1 435 ? -12.389 10.104 32.883 1.00 52.00 435 THR A O 1
ATOM 3454 N N . ASP A 1 436 ? -13.838 9.144 34.329 1.00 59.41 436 ASP A N 1
ATOM 3455 C CA . ASP A 1 436 ? -12.866 8.761 35.359 1.00 59.41 436 ASP A CA 1
ATOM 3456 C C . ASP A 1 436 ? -12.449 7.285 35.319 1.00 59.41 436 ASP A C 1
ATOM 3458 O O . ASP A 1 436 ? -11.642 6.853 36.140 1.00 59.41 436 ASP A O 1
ATOM 3462 N N . ALA A 1 437 ? -12.953 6.501 34.357 1.00 69.44 437 ALA A N 1
ATOM 3463 C CA . ALA A 1 437 ? -12.550 5.103 34.237 1.00 69.44 437 ALA A CA 1
ATOM 3464 C C . ALA A 1 437 ? -11.069 4.985 33.863 1.00 69.44 437 ALA A C 1
ATOM 3466 O O . ALA A 1 437 ? -10.564 5.624 32.930 1.00 69.44 437 ALA A O 1
ATOM 3467 N N . SER A 1 438 ? -10.383 4.101 34.577 1.00 81.44 438 SER A N 1
ATOM 3468 C CA . SER A 1 438 ? -9.033 3.670 34.254 1.00 81.44 438 SER A CA 1
ATOM 3469 C C . SER A 1 438 ? -8.983 3.018 32.868 1.00 81.44 438 SER A C 1
ATOM 3471 O O . SER A 1 438 ? -9.980 2.531 32.331 1.00 81.44 438 SER A O 1
ATOM 3473 N N . GLN A 1 439 ? -7.790 2.973 32.269 1.00 84.88 439 GLN A N 1
ATOM 3474 C CA . GLN A 1 439 ? -7.613 2.266 30.998 1.00 84.88 439 GLN A CA 1
ATOM 3475 C C . GLN A 1 439 ? -7.963 0.779 31.128 1.00 84.88 439 GLN A C 1
ATOM 3477 O O . GLN A 1 439 ? -8.563 0.239 30.214 1.00 84.88 439 GLN A O 1
ATOM 3482 N N . GLU A 1 440 ? -7.680 0.139 32.264 1.00 83.44 440 GLU A N 1
ATOM 3483 C CA . GLU A 1 440 ? -8.086 -1.248 32.528 1.00 83.44 440 GLU A CA 1
ATOM 3484 C C . GLU A 1 440 ? -9.609 -1.433 32.448 1.00 83.44 440 GLU A C 1
ATOM 3486 O O . GLU A 1 440 ? -10.087 -2.320 31.741 1.00 83.44 440 GLU A O 1
ATOM 3491 N N . GLU A 1 441 ? -10.382 -0.563 33.098 1.00 82.62 441 GLU A N 1
ATOM 3492 C CA . GLU A 1 441 ? -11.847 -0.626 33.056 1.00 82.62 441 GLU A CA 1
ATOM 3493 C C . GLU A 1 441 ? -12.389 -0.351 31.651 1.00 82.62 441 GLU A C 1
ATOM 3495 O O . GLU A 1 441 ? -13.309 -1.029 31.199 1.00 82.62 441 GLU A O 1
ATOM 3500 N N . LEU A 1 442 ? -11.802 0.610 30.930 1.00 83.50 442 LEU A N 1
ATOM 3501 C CA . LEU A 1 442 ? -12.174 0.901 29.543 1.00 83.50 442 LEU A CA 1
ATOM 3502 C C . LEU A 1 442 ? -11.797 -0.233 28.581 1.00 83.50 442 LEU A C 1
ATOM 3504 O O . LEU A 1 442 ? -12.472 -0.419 27.570 1.00 83.50 442 LEU A O 1
ATOM 3508 N N . LEU A 1 443 ? -10.726 -0.979 28.863 1.00 85.44 443 LEU A N 1
ATOM 3509 C CA . LEU A 1 443 ? -10.295 -2.135 28.075 1.00 85.44 443 LEU A CA 1
ATOM 3510 C C . LEU A 1 443 ? -11.206 -3.363 28.289 1.00 85.44 443 LEU A C 1
ATOM 3512 O O . LEU A 1 443 ? -11.350 -4.176 27.377 1.00 85.44 443 LEU A O 1
ATOM 3516 N N . ARG A 1 444 ? -11.847 -3.479 29.458 1.00 82.19 444 ARG A N 1
ATOM 3517 C CA . ARG A 1 444 ? -12.795 -4.562 29.782 1.00 82.19 444 ARG A CA 1
ATOM 3518 C C . ARG A 1 444 ? -14.262 -4.214 29.546 1.00 82.19 444 ARG A C 1
ATOM 3520 O O . ARG A 1 444 ? -15.102 -5.101 29.613 1.00 82.19 444 ARG A O 1
ATOM 3527 N N . ALA A 1 445 ? -14.576 -2.943 29.313 1.00 76.06 445 ALA A N 1
ATOM 3528 C CA . ALA A 1 445 ? -15.943 -2.520 29.048 1.00 76.06 445 ALA A CA 1
ATOM 3529 C C . ALA A 1 445 ? -16.497 -3.189 27.770 1.00 76.06 445 ALA A C 1
ATOM 3531 O O . ALA A 1 445 ? -15.737 -3.320 26.800 1.00 76.06 445 ALA A O 1
ATOM 3532 N N . PRO A 1 446 ? -17.801 -3.539 27.751 1.00 73.56 446 PRO A N 1
ATOM 3533 C CA . PRO A 1 446 ? -18.465 -4.032 26.552 1.00 73.56 446 PRO A CA 1
ATOM 3534 C C . PRO A 1 446 ? -18.342 -3.025 25.408 1.00 73.56 446 PRO A C 1
ATOM 3536 O O . PRO A 1 446 ? -18.474 -1.813 25.615 1.00 73.56 446 PRO A O 1
ATOM 3539 N N . VAL A 1 447 ? -18.095 -3.522 24.200 1.00 76.69 447 VAL A N 1
ATOM 3540 C CA . VAL A 1 447 ? -17.964 -2.715 22.987 1.00 76.69 447 VAL A CA 1
ATOM 3541 C C . VAL A 1 447 ? -19.136 -3.010 22.069 1.00 76.69 447 VAL A C 1
ATOM 3543 O O . VAL A 1 447 ? -19.343 -4.144 21.652 1.00 76.69 447 VAL A O 1
ATOM 3546 N N . LEU A 1 448 ? -19.901 -1.968 21.759 1.00 73.12 448 LEU A N 1
ATOM 3547 C CA . LEU A 1 448 ? -21.032 -2.057 20.847 1.00 73.12 448 LEU A CA 1
ATOM 3548 C C . LEU A 1 448 ? -20.542 -2.027 19.402 1.00 73.12 448 LEU A C 1
ATOM 3550 O O . LEU A 1 448 ? -19.852 -1.086 19.006 1.00 73.12 448 LEU A O 1
ATOM 3554 N N . ILE A 1 449 ? -20.917 -3.043 18.633 1.00 79.00 449 ILE A N 1
ATOM 3555 C CA . ILE A 1 449 ? -20.621 -3.160 17.210 1.00 79.00 449 ILE A CA 1
ATOM 3556 C C . ILE A 1 449 ? -21.905 -2.838 16.439 1.00 79.00 449 ILE A C 1
ATOM 3558 O O . ILE A 1 449 ? -22.880 -3.580 16.575 1.00 79.00 449 ILE A O 1
ATOM 3562 N N . PRO A 1 450 ? -21.950 -1.729 15.675 1.00 74.06 450 PRO A N 1
ATOM 3563 C CA . PRO A 1 450 ? -23.111 -1.389 14.859 1.00 74.06 450 PRO A CA 1
ATOM 3564 C C . PRO A 1 450 ? -23.471 -2.507 13.878 1.00 74.06 450 PRO A C 1
ATOM 3566 O O . PRO A 1 450 ? -22.582 -3.193 13.372 1.00 74.06 450 PRO A O 1
ATOM 3569 N N . HIS A 1 451 ? -24.766 -2.657 13.591 1.00 77.00 451 HIS A N 1
ATOM 3570 C CA . HIS A 1 451 ? -25.225 -3.576 12.556 1.00 77.00 451 HIS A CA 1
ATOM 3571 C C . HIS A 1 451 ? -24.624 -3.192 11.199 1.00 77.00 451 HIS A C 1
ATOM 3573 O O . HIS A 1 451 ? -24.600 -2.013 10.831 1.00 77.00 451 HIS A O 1
ATOM 3579 N N . ARG A 1 452 ? -24.176 -4.195 10.443 1.00 85.25 452 ARG A N 1
ATOM 3580 C CA . ARG A 1 452 ? -23.672 -4.028 9.086 1.00 85.25 452 ARG A CA 1
ATOM 3581 C C . ARG A 1 452 ? -24.442 -4.949 8.155 1.00 85.25 452 ARG A C 1
ATOM 3583 O O . ARG A 1 452 ? -24.349 -6.160 8.301 1.00 85.25 452 ARG A O 1
ATOM 3590 N N . ALA A 1 453 ? -25.162 -4.352 7.209 1.00 85.44 453 ALA A N 1
ATOM 3591 C CA . ALA A 1 453 ? -25.934 -5.098 6.227 1.00 85.44 453 ALA A CA 1
ATOM 3592 C C . ALA A 1 453 ? -25.029 -6.023 5.409 1.00 85.44 453 ALA A C 1
ATOM 3594 O O . ALA A 1 453 ? -23.917 -5.641 5.025 1.00 85.44 453 ALA A O 1
ATOM 3595 N N . GLU A 1 454 ? -25.525 -7.224 5.145 1.00 88.31 454 GLU A N 1
ATOM 3596 C CA . GLU A 1 454 ? -24.814 -8.217 4.358 1.00 88.31 454 GLU A CA 1
ATOM 3597 C C . GLU A 1 454 ? -24.730 -7.815 2.885 1.00 88.31 454 GLU A C 1
ATOM 3599 O O . GLU A 1 454 ? -25.599 -7.126 2.341 1.00 88.31 454 GLU A O 1
ATOM 3604 N N . LYS A 1 455 ? -23.647 -8.237 2.233 1.00 91.00 455 LYS A N 1
ATOM 3605 C CA . LYS A 1 455 ? -23.349 -7.900 0.843 1.00 91.00 455 LYS A CA 1
ATOM 3606 C C . LYS A 1 455 ? -22.881 -9.150 0.110 1.00 91.00 455 LYS A C 1
ATOM 3608 O O . LYS A 1 455 ? -22.082 -9.908 0.654 1.00 91.00 455 LYS A O 1
ATOM 3613 N N . ASP A 1 456 ? -23.364 -9.345 -1.119 1.00 93.25 456 ASP A N 1
ATOM 3614 C CA . ASP A 1 456 ? -22.882 -10.423 -1.990 1.00 93.25 456 ASP A CA 1
ATOM 3615 C C . ASP A 1 456 ? -21.356 -10.286 -2.144 1.00 93.25 456 ASP A C 1
ATOM 3617 O O . ASP A 1 456 ? -20.878 -9.171 -2.395 1.00 93.25 456 ASP A O 1
ATOM 3621 N N . PRO A 1 457 ? -20.577 -11.374 -1.996 1.00 95.69 457 PRO A N 1
ATOM 3622 C CA . PRO A 1 457 ? -19.128 -11.316 -2.125 1.00 95.69 457 PRO A CA 1
ATOM 3623 C C . PRO A 1 457 ? -18.658 -10.652 -3.412 1.00 95.69 457 PRO A C 1
ATOM 3625 O O . PRO A 1 457 ? -17.668 -9.932 -3.369 1.00 95.69 457 PRO A O 1
ATOM 3628 N N . ARG A 1 458 ? -19.368 -10.817 -4.534 1.00 93.25 458 ARG A N 1
ATOM 3629 C CA . ARG A 1 458 ? -19.004 -10.216 -5.832 1.00 93.25 458 ARG A CA 1
ATOM 3630 C C . ARG A 1 458 ? -19.088 -8.693 -5.834 1.00 93.25 458 ARG A C 1
ATOM 3632 O O . ARG A 1 458 ? -18.420 -8.039 -6.626 1.00 93.25 458 ARG A O 1
ATOM 3639 N N . ASP A 1 459 ? -19.866 -8.119 -4.921 1.00 92.75 459 ASP A N 1
ATOM 3640 C CA . ASP A 1 459 ? -20.017 -6.674 -4.807 1.00 92.75 459 ASP A CA 1
ATOM 3641 C C . ASP A 1 459 ? -19.000 -6.048 -3.828 1.00 92.75 459 ASP A C 1
ATOM 3643 O O . ASP A 1 459 ? -18.946 -4.820 -3.720 1.00 92.75 459 ASP A O 1
ATOM 3647 N N . LEU A 1 460 ? -18.195 -6.843 -3.105 1.00 94.81 460 LEU A N 1
ATOM 3648 C CA . LEU A 1 460 ? -17.148 -6.344 -2.201 1.00 94.81 460 LEU A CA 1
ATOM 3649 C C . LEU A 1 460 ? -15.916 -5.880 -2.987 1.00 94.81 460 LEU A C 1
ATOM 3651 O O . LEU A 1 460 ? -15.084 -6.688 -3.395 1.00 94.81 460 LEU A O 1
ATOM 3655 N N . LYS A 1 461 ? -15.745 -4.570 -3.163 1.00 95.44 461 LYS A N 1
ATOM 3656 C CA . LYS A 1 461 ? -14.636 -4.008 -3.947 1.00 95.44 461 LYS A CA 1
ATOM 3657 C C . LYS A 1 461 ? -13.486 -3.548 -3.062 1.00 95.44 461 LYS A C 1
ATOM 3659 O O . LYS A 1 461 ? -13.674 -2.735 -2.154 1.00 95.44 461 LYS A O 1
ATOM 3664 N N . ILE A 1 462 ? -12.281 -4.020 -3.374 1.00 97.75 462 ILE A N 1
ATOM 3665 C CA . ILE A 1 462 ? -11.042 -3.692 -2.669 1.00 97.75 462 ILE A CA 1
ATOM 3666 C C . ILE A 1 462 ? -10.086 -2.974 -3.614 1.00 97.75 462 ILE A C 1
ATOM 3668 O O . ILE A 1 462 ? -9.830 -3.461 -4.713 1.00 97.75 462 ILE A O 1
ATOM 3672 N N . LEU A 1 463 ? -9.537 -1.846 -3.164 1.00 97.44 463 LEU A N 1
ATOM 3673 C CA . LEU A 1 463 ? -8.532 -1.074 -3.890 1.00 97.44 463 LEU A CA 1
ATOM 3674 C C . LEU A 1 463 ? -7.211 -1.013 -3.127 1.00 97.44 463 LEU A C 1
ATOM 3676 O O . LEU A 1 463 ? -7.181 -0.640 -1.953 1.00 97.44 463 LEU A O 1
ATOM 3680 N N . ASP A 1 464 ? -6.115 -1.253 -3.839 1.00 97.44 464 ASP A N 1
ATOM 3681 C CA . ASP A 1 464 ? -4.794 -0.755 -3.466 1.00 97.44 464 ASP A CA 1
ATOM 3682 C C . ASP A 1 464 ? -4.366 0.386 -4.415 1.00 97.44 464 ASP A C 1
ATOM 3684 O O . ASP A 1 464 ? -4.057 0.136 -5.582 1.00 97.44 464 ASP A O 1
ATOM 3688 N N . PRO A 1 465 ? -4.380 1.658 -3.968 1.00 95.50 465 PRO A N 1
ATOM 3689 C CA . PRO A 1 465 ? -4.174 2.822 -4.832 1.00 95.50 465 PRO A CA 1
ATOM 3690 C C . PRO A 1 465 ? -2.698 3.091 -5.177 1.00 95.50 465 PRO A C 1
ATOM 3692 O O . PRO A 1 465 ? -2.407 4.013 -5.939 1.00 95.50 465 PRO A O 1
ATOM 3695 N N . ALA A 1 466 ? -1.769 2.343 -4.576 1.00 93.38 466 ALA A N 1
ATOM 3696 C CA . ALA A 1 466 ? -0.336 2.399 -4.857 1.00 93.38 466 ALA A CA 1
ATOM 3697 C C . ALA A 1 466 ? 0.245 0.985 -4.700 1.00 93.38 466 ALA A C 1
ATOM 3699 O O . ALA A 1 466 ? 1.014 0.709 -3.772 1.00 93.38 466 ALA A O 1
ATOM 3700 N N . CYS A 1 467 ? -0.207 0.075 -5.567 1.00 92.50 467 CYS A N 1
ATOM 3701 C CA . CYS A 1 467 ? -0.202 -1.350 -5.261 1.00 92.50 467 CYS A CA 1
ATOM 3702 C C . CYS A 1 467 ? 1.172 -2.009 -5.230 1.00 92.50 467 CYS A C 1
ATOM 3704 O O . CYS A 1 467 ? 1.345 -3.047 -4.579 1.00 92.50 467 CYS A O 1
ATOM 3706 N N . GLY A 1 468 ? 2.175 -1.445 -5.903 1.00 90.31 468 GLY A N 1
ATOM 3707 C CA . GLY A 1 468 ? 3.489 -2.061 -5.990 1.00 90.31 468 GLY A CA 1
ATOM 3708 C C . GLY A 1 468 ? 3.376 -3.502 -6.501 1.00 90.31 468 GLY A C 1
ATOM 3709 O O . GLY A 1 468 ? 2.786 -3.768 -7.538 1.00 90.31 468 GLY A O 1
ATOM 3710 N N . SER A 1 469 ? 3.894 -4.456 -5.724 1.00 88.25 469 SER A N 1
ATOM 3711 C CA . SER A 1 469 ? 3.809 -5.898 -6.025 1.00 88.25 469 SER A CA 1
ATOM 3712 C C . SER A 1 469 ? 2.474 -6.562 -5.649 1.00 88.25 469 SER A C 1
ATOM 3714 O O . SER A 1 469 ? 2.364 -7.780 -5.738 1.00 88.25 469 SER A O 1
ATOM 3716 N N . GLY A 1 470 ? 1.475 -5.800 -5.196 1.00 92.19 470 GLY A N 1
ATOM 3717 C CA . GLY A 1 470 ? 0.141 -6.309 -4.869 1.00 92.19 470 GLY A CA 1
ATOM 3718 C C . GLY A 1 470 ? 0.042 -7.042 -3.528 1.00 92.19 470 GLY A C 1
ATOM 3719 O O . GLY A 1 470 ? -0.869 -7.839 -3.346 1.00 92.19 470 GLY A O 1
ATOM 3720 N N . HIS A 1 471 ? 0.947 -6.797 -2.572 1.00 91.25 471 HIS A N 1
ATOM 3721 C CA . HIS A 1 471 ? 0.984 -7.532 -1.294 1.00 91.25 471 HIS A CA 1
ATOM 3722 C C . HIS A 1 471 ? -0.342 -7.517 -0.521 1.00 91.25 471 HIS A C 1
ATOM 3724 O O . HIS A 1 471 ? -0.734 -8.548 0.023 1.00 91.25 471 HIS A O 1
ATOM 3730 N N . PHE A 1 472 ? -1.039 -6.377 -0.482 1.00 95.56 472 PHE A N 1
ATOM 3731 C CA . PHE A 1 472 ? -2.359 -6.287 0.146 1.00 95.56 472 PHE A CA 1
ATOM 3732 C C . PHE A 1 472 ? -3.408 -7.102 -0.614 1.00 95.56 472 PHE A C 1
ATOM 3734 O O . PHE A 1 472 ? -4.184 -7.828 0.002 1.00 95.56 472 PHE A O 1
ATOM 3741 N N . LEU A 1 473 ? -3.381 -7.043 -1.947 1.00 96.69 473 LEU A N 1
ATOM 3742 C CA . LEU A 1 473 ? -4.309 -7.775 -2.807 1.00 96.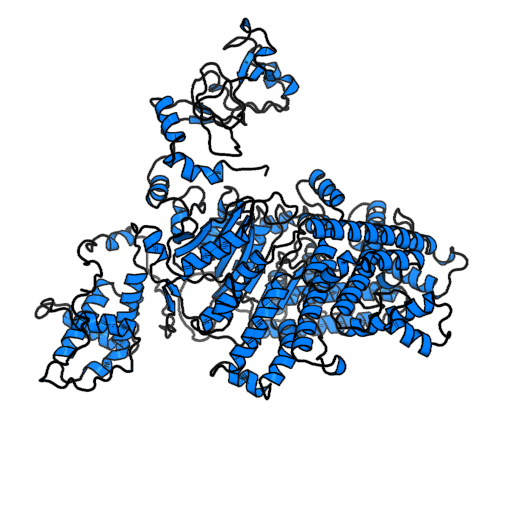69 473 LEU A CA 1
ATOM 3743 C C . LEU A 1 473 ? -4.130 -9.294 -2.689 1.00 96.69 473 LEU A C 1
ATOM 3745 O O . LEU A 1 473 ? -5.118 -10.017 -2.692 1.00 96.69 473 LEU A O 1
ATOM 3749 N N . LEU A 1 474 ? -2.894 -9.779 -2.523 1.00 95.19 474 LEU A N 1
ATOM 3750 C CA . LEU A 1 474 ? -2.608 -11.208 -2.344 1.00 95.19 474 LEU A CA 1
ATOM 3751 C C . LEU A 1 474 ? -3.231 -11.787 -1.076 1.00 95.19 474 LEU A C 1
ATOM 3753 O O . LEU A 1 474 ? -3.698 -12.917 -1.103 1.00 95.19 474 LEU A O 1
ATOM 3757 N N . TYR A 1 475 ? -3.214 -11.040 0.029 1.00 96.44 475 TYR A N 1
ATOM 3758 C CA . TYR A 1 475 ? -3.818 -11.510 1.275 1.00 96.44 475 TYR A CA 1
ATOM 3759 C C . TYR A 1 475 ? -5.334 -11.266 1.298 1.00 96.44 475 TYR A C 1
ATOM 3761 O O . TYR A 1 475 ? -6.084 -12.092 1.809 1.00 96.44 475 TYR A O 1
ATOM 3769 N N . ALA A 1 476 ? -5.812 -10.186 0.669 1.00 98.12 476 ALA A N 1
ATOM 3770 C CA . ALA A 1 476 ? -7.242 -9.985 0.443 1.00 98.12 476 ALA A CA 1
ATOM 3771 C C . ALA A 1 476 ? -7.853 -11.109 -0.413 1.00 98.12 476 ALA A C 1
ATOM 3773 O O . ALA A 1 476 ? -8.966 -11.537 -0.125 1.00 98.12 476 ALA A O 1
ATOM 3774 N N . PHE A 1 477 ? -7.118 -11.620 -1.410 1.00 97.62 477 PHE A N 1
ATOM 3775 C CA . PHE A 1 477 ? -7.502 -12.802 -2.187 1.00 97.62 477 PHE A CA 1
ATOM 3776 C C . PHE A 1 477 ? -7.794 -13.997 -1.271 1.00 97.62 477 PHE A C 1
ATOM 3778 O O . PHE A 1 477 ? -8.864 -14.588 -1.370 1.00 97.62 477 PHE A O 1
ATOM 3785 N N . ASP A 1 478 ? -6.877 -14.306 -0.348 1.00 96.12 478 ASP A N 1
ATOM 3786 C CA . ASP A 1 478 ? -7.010 -15.448 0.564 1.00 96.12 478 ASP A CA 1
ATOM 3787 C C . ASP A 1 478 ? -8.251 -15.313 1.466 1.00 96.12 478 ASP A C 1
ATOM 3789 O O . ASP A 1 478 ? -8.991 -16.278 1.657 1.00 96.12 478 ASP A O 1
ATOM 3793 N N . LEU A 1 479 ? -8.524 -14.108 1.987 1.00 98.12 479 LEU A N 1
ATOM 3794 C CA . LEU A 1 479 ? -9.734 -13.868 2.784 1.00 98.12 479 LEU A CA 1
ATOM 3795 C C . LEU A 1 479 ? -11.008 -13.983 1.942 1.00 98.12 479 LEU A C 1
ATOM 3797 O O . LEU A 1 479 ? -12.011 -14.506 2.426 1.00 98.12 479 LEU A O 1
ATOM 3801 N N . LEU A 1 480 ? -10.980 -13.510 0.693 1.00 98.31 480 LEU A N 1
ATOM 3802 C CA . LEU A 1 480 ? -12.127 -13.604 -0.204 1.00 98.31 480 LEU A CA 1
ATOM 3803 C C . LEU A 1 480 ? -12.482 -15.051 -0.531 1.00 98.31 480 LEU A C 1
ATOM 3805 O O . LEU A 1 480 ? -13.668 -15.349 -0.578 1.00 98.31 480 LEU A O 1
ATOM 3809 N N . GLU A 1 481 ? -11.514 -15.960 -0.691 1.00 97.00 481 GLU A N 1
ATOM 3810 C CA . GLU A 1 481 ? -11.830 -17.386 -0.882 1.00 97.00 481 GLU A CA 1
ATOM 3811 C C . GLU A 1 481 ? -12.731 -17.905 0.246 1.00 97.00 481 GLU A C 1
ATOM 3813 O O . GLU A 1 481 ? -13.778 -18.502 -0.012 1.00 97.00 481 GLU A O 1
ATOM 3818 N N . THR A 1 482 ? -12.376 -17.601 1.497 1.00 96.88 482 THR A N 1
ATOM 3819 C CA . THR A 1 482 ? -13.184 -17.965 2.667 1.00 96.88 482 THR A CA 1
ATOM 3820 C C . THR A 1 482 ? -14.549 -17.275 2.665 1.00 96.88 482 THR A C 1
ATOM 3822 O O . THR A 1 482 ? -15.543 -17.916 3.001 1.00 96.88 482 THR A O 1
ATOM 3825 N N . ILE A 1 483 ? -14.616 -15.998 2.269 1.00 97.88 483 ILE A N 1
ATOM 3826 C CA . ILE A 1 483 ? -15.868 -15.224 2.194 1.00 97.88 483 ILE A CA 1
ATOM 3827 C C . ILE A 1 483 ? -16.828 -15.817 1.155 1.00 97.88 483 ILE A C 1
ATOM 3829 O O . ILE A 1 483 ? -18.003 -16.000 1.457 1.00 97.88 483 ILE A O 1
ATOM 3833 N N . TYR A 1 484 ? -16.347 -16.154 -0.046 1.00 97.50 484 TYR A N 1
ATOM 3834 C CA . TYR A 1 484 ? -17.169 -16.783 -1.086 1.00 97.50 484 TYR A CA 1
ATOM 3835 C C . TYR A 1 484 ? -17.722 -18.134 -0.625 1.00 97.50 484 TYR A C 1
ATOM 3837 O O . TYR A 1 484 ? -18.899 -18.414 -0.841 1.00 97.50 484 TYR A O 1
ATOM 3845 N N . GLU A 1 485 ? -16.897 -18.955 0.032 1.00 95.81 485 GLU A N 1
ATOM 3846 C CA . GLU A 1 485 ? -17.354 -20.229 0.592 1.00 95.81 485 GLU A CA 1
ATOM 3847 C C . GLU A 1 485 ? -18.440 -20.033 1.658 1.00 95.81 485 GLU A C 1
ATOM 3849 O O . GLU A 1 485 ? -19.469 -20.696 1.607 1.00 95.81 485 GLU A O 1
ATOM 3854 N N . GLU A 1 486 ? -18.237 -19.117 2.610 1.00 96.06 486 GLU A N 1
ATOM 3855 C CA . GLU A 1 486 ? -19.207 -18.879 3.688 1.00 96.06 486 GLU A CA 1
ATOM 3856 C C . GLU A 1 486 ? -20.509 -18.251 3.188 1.00 96.06 486 GLU A C 1
ATOM 3858 O O . GLU A 1 486 ? -21.573 -18.556 3.719 1.00 96.06 486 GLU A O 1
ATOM 3863 N N . ALA A 1 487 ? -20.443 -17.409 2.156 1.00 96.00 487 ALA A N 1
ATOM 3864 C CA . ALA A 1 487 ? -21.624 -16.816 1.541 1.00 96.00 487 ALA A CA 1
ATOM 3865 C C . ALA A 1 487 ? -22.479 -17.836 0.777 1.00 96.00 487 ALA A C 1
ATOM 3867 O O . ALA A 1 487 ? -23.676 -17.621 0.629 1.00 96.00 487 ALA A O 1
ATOM 3868 N N . TYR A 1 488 ? -21.897 -18.932 0.278 1.00 95.62 488 TYR A N 1
ATOM 3869 C CA . TYR A 1 488 ? -22.649 -19.963 -0.444 1.00 95.62 488 TYR A CA 1
ATOM 3870 C C . TYR A 1 488 ? -23.620 -20.725 0.463 1.00 95.62 488 TYR A C 1
ATOM 3872 O O . TYR A 1 488 ? -24.728 -21.052 0.038 1.00 95.62 488 TYR A O 1
ATOM 3880 N N . ASP A 1 489 ? -23.205 -20.993 1.702 1.00 91.56 489 ASP A N 1
ATOM 3881 C CA . ASP A 1 489 ? -23.999 -21.718 2.702 1.00 91.56 489 ASP A CA 1
ATOM 3882 C C . ASP A 1 489 ? -24.945 -20.797 3.491 1.00 91.56 489 ASP A C 1
ATOM 3884 O O . ASP A 1 489 ? -25.731 -21.259 4.321 1.00 91.56 489 ASP A O 1
ATOM 3888 N N . ASP A 1 490 ? -24.871 -19.491 3.249 1.00 92.31 490 ASP A N 1
ATOM 3889 C CA . ASP A 1 490 ? -25.675 -18.510 3.951 1.00 92.31 490 ASP A CA 1
ATOM 3890 C C . ASP A 1 490 ? -27.141 -18.477 3.458 1.00 92.31 490 ASP A C 1
ATOM 3892 O O . ASP A 1 490 ? -27.369 -18.504 2.245 1.00 92.31 490 ASP A O 1
ATOM 3896 N N . PRO A 1 491 ? -28.151 -18.382 4.348 1.00 88.62 491 PRO A N 1
ATOM 3897 C CA . PRO A 1 491 ? -29.555 -18.338 3.940 1.00 88.62 491 PRO A CA 1
ATOM 3898 C C . PRO A 1 491 ? -29.946 -17.137 3.067 1.00 88.62 491 PRO A C 1
ATOM 3900 O O . PRO A 1 491 ? -30.825 -17.286 2.214 1.00 88.62 491 PRO A O 1
ATOM 3903 N N . ASP A 1 492 ? -29.313 -15.976 3.258 1.00 87.12 492 ASP A N 1
ATOM 3904 C CA . ASP A 1 492 ? -29.693 -14.719 2.608 1.00 87.12 492 ASP A CA 1
ATOM 3905 C C . ASP A 1 492 ? -28.828 -14.433 1.365 1.00 87.12 492 ASP A C 1
ATOM 3907 O O . ASP A 1 492 ? -29.340 -14.026 0.314 1.00 87.12 492 ASP A O 1
ATOM 3911 N N . LEU A 1 493 ? -27.521 -14.701 1.438 1.00 90.06 493 LEU A N 1
ATOM 3912 C CA . LEU A 1 493 ? -26.567 -14.512 0.338 1.00 90.06 493 LEU A CA 1
ATOM 3913 C C . LEU A 1 493 ? -26.491 -15.723 -0.606 1.00 90.06 493 LEU A C 1
ATOM 3915 O O . LEU A 1 493 ? -26.354 -15.557 -1.826 1.00 90.06 493 LEU A O 1
ATOM 3919 N N . GLY A 1 494 ? -26.618 -16.936 -0.066 1.00 89.62 494 GLY A N 1
ATOM 3920 C CA . GLY A 1 494 ? -26.447 -18.202 -0.781 1.00 89.62 494 GLY A CA 1
ATOM 3921 C C . GLY A 1 494 ? -27.351 -18.383 -2.001 1.00 89.62 494 GLY A C 1
ATOM 3922 O O . GLY A 1 494 ? -26.835 -18.781 -3.050 1.00 89.62 494 GLY A O 1
ATOM 3923 N N . PRO A 1 495 ? -28.656 -18.032 -1.965 1.00 93.19 495 PRO A N 1
ATOM 3924 C CA . PRO A 1 495 ? -29.561 -18.251 -3.094 1.00 93.19 495 PRO A CA 1
ATOM 3925 C C . PRO A 1 495 ? -29.088 -17.647 -4.423 1.00 93.19 495 PRO A C 1
ATOM 3927 O O . PRO A 1 495 ? -29.348 -18.225 -5.477 1.00 93.19 495 PRO A O 1
ATOM 3930 N N . LYS A 1 496 ? -28.378 -16.508 -4.408 1.00 91.31 496 LYS A N 1
ATOM 3931 C CA . LYS A 1 496 ? -27.836 -15.889 -5.632 1.00 91.31 496 LYS A CA 1
ATOM 3932 C C . LYS A 1 496 ? -26.669 -16.679 -6.218 1.00 91.31 496 LYS A C 1
ATOM 3934 O O . LYS A 1 496 ? -26.553 -16.771 -7.436 1.00 91.31 496 LYS A O 1
ATOM 3939 N N . LEU A 1 497 ? -25.803 -17.226 -5.367 1.00 92.88 497 LEU A N 1
ATOM 3940 C CA . LEU A 1 497 ? -24.653 -18.024 -5.793 1.00 92.88 497 LEU A CA 1
ATOM 3941 C C . LEU A 1 497 ? -25.093 -19.430 -6.219 1.00 92.88 497 LEU A C 1
ATOM 3943 O O . LEU A 1 497 ? -24.646 -19.919 -7.249 1.00 92.88 497 LEU A O 1
ATOM 3947 N N . GLN A 1 498 ? -26.032 -20.037 -5.494 1.00 93.69 498 GLN A N 1
ATOM 3948 C CA . GLN A 1 498 ? -26.591 -21.367 -5.779 1.00 93.69 498 GLN A CA 1
ATOM 3949 C C . GLN A 1 498 ? -27.388 -21.425 -7.096 1.00 93.69 498 GLN A C 1
ATOM 3951 O O . GLN A 1 498 ? -27.543 -22.491 -7.689 1.00 93.69 498 GLN A O 1
ATOM 3956 N N . GLN A 1 499 ? -27.897 -20.286 -7.581 1.00 92.25 499 GLN A N 1
ATOM 3957 C CA . GLN A 1 499 ? -28.514 -20.192 -8.911 1.00 92.25 499 GLN A CA 1
ATOM 3958 C C . GLN A 1 499 ? -27.493 -20.312 -10.050 1.00 92.25 499 GLN A C 1
ATOM 3960 O O . GLN A 1 499 ? -27.831 -20.812 -11.123 1.00 92.25 499 GLN A O 1
ATOM 3965 N N . GLU A 1 500 ? -26.264 -19.841 -9.836 1.00 92.75 500 GLU A N 1
ATOM 3966 C CA . GLU A 1 500 ? -25.202 -19.822 -10.849 1.00 92.75 500 GLU A CA 1
ATOM 3967 C C . GLU A 1 500 ? -24.268 -21.037 -10.734 1.00 92.75 500 GLU A C 1
ATOM 3969 O O . GLU A 1 500 ? -23.793 -21.560 -11.743 1.00 92.75 500 GLU A O 1
ATOM 3974 N N . PHE A 1 501 ? -24.053 -21.531 -9.513 1.00 93.88 501 PHE A N 1
ATOM 3975 C CA . PHE A 1 501 ? -23.168 -22.648 -9.201 1.00 93.88 501 PHE A CA 1
ATOM 3976 C C . PHE A 1 501 ? -23.958 -23.775 -8.538 1.00 93.88 501 PHE A C 1
ATOM 3978 O O . PHE A 1 501 ? -24.573 -23.583 -7.497 1.00 93.88 501 PHE A O 1
ATOM 3985 N N . ALA A 1 502 ? -23.923 -24.963 -9.146 1.00 92.56 502 ALA A N 1
ATOM 3986 C CA . ALA A 1 502 ? -24.728 -26.104 -8.707 1.00 92.56 502 ALA A CA 1
ATOM 3987 C C . ALA A 1 502 ? -24.323 -26.662 -7.329 1.00 92.56 502 ALA A C 1
ATOM 3989 O O . ALA A 1 502 ? -25.158 -27.223 -6.622 1.00 92.56 502 ALA A O 1
ATOM 3990 N N . ASP A 1 503 ? -23.044 -26.549 -6.973 1.00 93.88 503 ASP A N 1
ATOM 3991 C CA . ASP A 1 503 ? -22.488 -26.993 -5.700 1.00 93.88 503 ASP A CA 1
ATOM 3992 C C . ASP A 1 503 ? -21.301 -26.107 -5.275 1.00 93.88 503 ASP A C 1
ATOM 3994 O O . ASP A 1 503 ? -20.769 -25.305 -6.054 1.00 93.88 503 ASP A O 1
ATOM 3998 N N . LEU A 1 504 ? -20.874 -26.261 -4.016 1.00 92.50 504 LEU A N 1
ATOM 3999 C CA . LEU A 1 504 ? -19.753 -25.509 -3.451 1.00 92.50 504 LEU A CA 1
ATOM 4000 C C . LEU A 1 504 ? -18.438 -25.777 -4.200 1.00 92.50 504 LEU A C 1
ATOM 4002 O O . LEU A 1 504 ? -17.595 -24.888 -4.301 1.00 92.50 504 LEU A O 1
ATOM 4006 N N . ASP A 1 505 ? -18.249 -26.974 -4.757 1.00 92.06 505 ASP A N 1
ATOM 4007 C CA . ASP A 1 505 ? -17.041 -27.292 -5.517 1.00 92.06 505 ASP A CA 1
ATOM 4008 C C . ASP A 1 505 ? -17.017 -26.554 -6.860 1.00 92.06 505 ASP A C 1
ATOM 4010 O O . ASP A 1 505 ? -15.956 -26.095 -7.283 1.00 92.06 505 ASP A O 1
ATOM 4014 N N . ALA A 1 506 ? -18.162 -26.375 -7.519 1.00 92.69 506 ALA A N 1
ATOM 4015 C CA . ALA A 1 506 ? -18.296 -25.538 -8.704 1.00 92.69 506 ALA A CA 1
ATOM 4016 C C . ALA A 1 506 ? -17.974 -24.073 -8.380 1.00 92.69 506 ALA A C 1
ATOM 4018 O O . ALA A 1 506 ? -17.217 -23.447 -9.128 1.00 92.69 506 ALA A O 1
ATOM 4019 N N . LEU A 1 507 ? -18.455 -23.553 -7.242 1.00 94.50 507 LEU A N 1
ATOM 4020 C CA . LEU A 1 507 ? -18.094 -22.210 -6.786 1.00 94.50 507 LEU A CA 1
ATOM 4021 C C . LEU A 1 507 ? -16.593 -22.099 -6.493 1.00 94.50 507 LEU A C 1
ATOM 4023 O O . LEU A 1 507 ? -15.955 -21.172 -6.980 1.00 94.50 507 LEU A O 1
ATOM 4027 N N . ARG A 1 508 ? -15.995 -23.052 -5.767 1.00 94.06 508 ARG A N 1
ATOM 4028 C CA . ARG A 1 508 ? -14.547 -23.074 -5.477 1.00 94.06 508 ARG A CA 1
ATOM 4029 C C . ARG A 1 508 ? -13.697 -23.033 -6.742 1.00 94.06 508 ARG A C 1
ATOM 4031 O O . ARG A 1 508 ? -12.665 -22.370 -6.767 1.00 94.06 508 ARG A O 1
ATOM 4038 N N . ARG A 1 509 ? -14.131 -23.714 -7.808 1.00 92.81 509 ARG A N 1
ATOM 4039 C CA . ARG A 1 509 ? -13.451 -23.667 -9.114 1.00 92.81 509 ARG A CA 1
ATOM 4040 C C . ARG A 1 509 ? -13.590 -22.308 -9.803 1.00 92.81 509 ARG A C 1
ATOM 4042 O O . ARG A 1 509 ? -12.691 -21.939 -10.548 1.00 92.81 509 ARG A O 1
ATOM 4049 N N . ALA A 1 510 ? -14.684 -21.581 -9.589 1.00 92.31 510 ALA A N 1
ATOM 4050 C CA . ALA A 1 510 ? -14.919 -20.268 -10.194 1.00 92.31 510 ALA A CA 1
ATOM 4051 C C . ALA A 1 510 ? -14.347 -19.101 -9.368 1.00 92.31 510 ALA A C 1
ATOM 4053 O O . ALA A 1 510 ? -13.951 -18.084 -9.941 1.00 92.31 510 ALA A O 1
ATOM 4054 N N . ALA A 1 511 ? -14.272 -19.246 -8.042 1.00 94.31 511 ALA A N 1
ATOM 4055 C CA . ALA A 1 511 ? -13.955 -18.176 -7.101 1.00 94.31 511 ALA A CA 1
ATOM 4056 C C . ALA A 1 511 ? -12.632 -17.452 -7.407 1.00 94.31 511 ALA A C 1
ATOM 4058 O O . ALA A 1 511 ? -12.666 -16.225 -7.468 1.00 94.31 511 ALA A O 1
ATOM 4059 N N . PRO A 1 512 ? -11.498 -18.120 -7.713 1.00 94.44 512 PRO A N 1
ATOM 4060 C CA . PRO A 1 512 ? -10.267 -17.414 -8.076 1.00 94.44 512 PRO A CA 1
ATOM 4061 C C . PRO A 1 512 ? -10.425 -16.449 -9.259 1.00 94.44 512 PRO A C 1
ATOM 4063 O O . PRO A 1 512 ? -9.886 -15.345 -9.227 1.00 94.44 512 PRO A O 1
ATOM 4066 N N . ALA A 1 513 ? -11.183 -16.831 -10.291 1.00 91.38 513 ALA A N 1
ATOM 4067 C CA . ALA A 1 513 ? -11.439 -15.968 -11.442 1.00 91.38 513 ALA A CA 1
ATOM 4068 C C . ALA A 1 513 ? -12.404 -14.819 -11.100 1.00 91.38 513 ALA A C 1
ATOM 4070 O O . ALA A 1 513 ? -12.173 -13.690 -11.531 1.00 91.38 513 ALA A O 1
ATOM 4071 N N . LEU A 1 514 ? -13.445 -15.086 -10.300 1.00 92.94 514 LEU A N 1
ATOM 4072 C CA . LEU A 1 514 ? -14.381 -14.062 -9.817 1.00 92.94 514 LEU A CA 1
ATOM 4073 C C . LEU A 1 514 ? -13.674 -13.024 -8.940 1.00 92.94 514 LEU A C 1
ATOM 4075 O O . LEU A 1 514 ? -13.835 -11.831 -9.158 1.00 92.94 514 LEU A O 1
ATOM 4079 N N . ILE A 1 515 ? -12.805 -13.456 -8.024 1.00 96.00 515 ILE A N 1
ATOM 4080 C CA . ILE A 1 515 ? -12.047 -12.572 -7.130 1.00 96.00 515 ILE A CA 1
ATOM 4081 C C . ILE A 1 515 ? -11.200 -11.564 -7.915 1.00 96.00 515 ILE A C 1
ATOM 4083 O O . ILE A 1 515 ? -11.192 -10.368 -7.613 1.00 96.00 515 ILE A O 1
ATOM 4087 N N . LEU A 1 516 ? -10.489 -12.031 -8.942 1.00 93.69 516 LEU A N 1
ATOM 4088 C CA . LEU A 1 516 ? -9.642 -11.165 -9.767 1.00 93.69 516 LEU A CA 1
ATOM 4089 C C . LEU A 1 516 ? -10.446 -10.205 -10.650 1.00 93.69 516 LEU A C 1
ATOM 4091 O O . LEU A 1 516 ? -9.949 -9.128 -10.982 1.00 93.69 516 LEU A O 1
ATOM 4095 N N . LYS A 1 517 ? -11.665 -10.599 -11.026 1.00 90.12 517 LYS A N 1
ATOM 4096 C CA . LYS A 1 517 ? -12.542 -9.848 -11.924 1.00 90.12 517 LYS A CA 1
ATOM 4097 C C . LYS A 1 517 ? -13.423 -8.838 -11.187 1.00 90.12 517 LYS A C 1
ATOM 4099 O O . LYS A 1 517 ? -13.555 -7.710 -11.647 1.00 90.12 517 LYS A O 1
ATOM 4104 N N . ASP A 1 518 ? -14.027 -9.229 -10.073 1.00 91.38 518 ASP A N 1
ATOM 4105 C CA . ASP A 1 518 ? -15.104 -8.472 -9.431 1.00 91.38 518 ASP A CA 1
ATOM 4106 C C . ASP A 1 518 ? -14.617 -7.743 -8.159 1.00 91.38 518 ASP A C 1
ATOM 4108 O O . ASP A 1 518 ? -15.101 -6.655 -7.838 1.00 91.38 518 ASP A O 1
ATOM 4112 N N . ASN A 1 519 ? -13.603 -8.281 -7.463 1.00 95.81 519 ASN A N 1
ATOM 4113 C CA . ASN A 1 519 ? -13.206 -7.797 -6.136 1.00 95.81 519 ASN A CA 1
ATOM 4114 C C . ASN A 1 519 ? -11.930 -6.946 -6.112 1.00 95.81 519 ASN A C 1
ATOM 4116 O O . ASN A 1 519 ? -11.926 -5.855 -5.535 1.00 95.81 519 ASN A O 1
ATOM 4120 N N . LEU A 1 520 ? -10.825 -7.450 -6.668 1.00 96.88 520 LEU A N 1
ATOM 4121 C CA . LEU A 1 520 ? -9.494 -6.872 -6.446 1.00 96.88 520 LEU A CA 1
ATOM 4122 C C . LEU A 1 520 ? -9.131 -5.836 -7.507 1.00 96.88 520 LEU A C 1
ATOM 4124 O O . LEU A 1 520 ? -9.151 -6.131 -8.699 1.00 96.88 520 LEU A O 1
ATOM 4128 N N . HIS A 1 521 ? -8.749 -4.642 -7.056 1.00 95.75 521 HIS A N 1
ATOM 4129 C CA . HIS A 1 521 ? -8.359 -3.517 -7.901 1.00 95.75 521 HIS A CA 1
ATOM 4130 C C . HIS A 1 521 ? -7.035 -2.924 -7.421 1.00 95.75 521 HIS A C 1
ATOM 4132 O O . HIS A 1 521 ? -6.800 -2.785 -6.219 1.00 95.75 521 HIS A O 1
ATOM 4138 N N . GLY A 1 522 ? -6.167 -2.544 -8.352 1.00 95.38 522 GLY A N 1
ATOM 4139 C CA . GLY A 1 522 ? -4.852 -1.994 -8.033 1.00 95.38 522 GLY A CA 1
ATOM 4140 C C . GLY A 1 522 ? -4.452 -0.897 -9.001 1.00 95.38 522 GLY A C 1
ATOM 4141 O O . GLY A 1 522 ? -4.662 -1.027 -10.203 1.00 95.38 522 GLY A O 1
ATOM 4142 N N . ILE A 1 523 ? -3.870 0.177 -8.476 1.00 94.75 523 ILE A N 1
ATOM 4143 C CA . ILE A 1 523 ? -3.327 1.280 -9.267 1.00 94.75 523 ILE A CA 1
ATOM 4144 C C . ILE A 1 523 ? -1.856 1.451 -8.901 1.00 94.75 523 ILE A C 1
ATOM 4146 O O . ILE A 1 523 ? -1.513 1.517 -7.721 1.00 94.75 523 ILE A O 1
ATOM 4150 N N . ASP A 1 524 ? -0.989 1.589 -9.900 1.00 93.56 524 ASP A N 1
ATOM 4151 C CA . ASP A 1 524 ? 0.379 2.071 -9.695 1.00 93.56 524 ASP A CA 1
ATOM 4152 C C . ASP A 1 524 ? 0.808 2.995 -10.842 1.00 93.56 524 ASP A C 1
ATOM 4154 O O . ASP A 1 524 ? 0.257 2.941 -11.937 1.00 93.56 524 ASP A O 1
ATOM 4158 N N . ILE A 1 525 ? 1.787 3.866 -10.598 1.00 89.69 525 ILE A N 1
ATOM 4159 C CA . ILE A 1 525 ? 2.381 4.716 -11.644 1.00 89.69 525 ILE A CA 1
ATOM 4160 C C . ILE A 1 525 ? 3.502 3.994 -12.406 1.00 89.69 525 ILE A C 1
ATOM 4162 O O . ILE A 1 525 ? 3.928 4.467 -13.457 1.00 89.69 525 ILE A O 1
ATOM 4166 N N . ASP A 1 526 ? 4.034 2.894 -11.862 1.00 86.88 526 ASP A N 1
ATOM 4167 C CA . ASP A 1 526 ? 5.068 2.082 -12.503 1.00 86.88 526 ASP A CA 1
ATOM 4168 C C . ASP A 1 526 ? 4.426 0.864 -13.196 1.00 86.88 526 ASP A C 1
ATOM 4170 O O . ASP A 1 526 ? 3.979 -0.051 -12.499 1.00 86.88 526 ASP A O 1
ATOM 4174 N N . PRO A 1 527 ? 4.423 0.768 -14.541 1.00 85.19 527 PRO A N 1
ATOM 4175 C CA . PRO A 1 527 ? 3.815 -0.367 -15.256 1.00 85.19 527 PRO A CA 1
ATOM 4176 C C . PRO A 1 527 ? 4.438 -1.708 -14.854 1.00 85.19 527 PRO A C 1
ATOM 4178 O O . PRO A 1 527 ? 3.792 -2.755 -14.824 1.00 85.19 527 PRO A O 1
ATOM 4181 N N . ARG A 1 528 ? 5.707 -1.673 -14.447 1.00 85.62 528 ARG A N 1
ATOM 4182 C CA . ARG A 1 528 ? 6.437 -2.829 -13.927 1.00 85.62 528 ARG A CA 1
ATOM 4183 C C . ARG A 1 528 ? 5.860 -3.340 -12.610 1.00 85.62 528 ARG A C 1
ATOM 4185 O O . ARG A 1 528 ? 5.870 -4.540 -12.381 1.00 85.62 528 ARG A O 1
ATOM 4192 N N . ALA A 1 529 ? 5.371 -2.457 -11.741 1.00 87.94 529 ALA A N 1
ATOM 4193 C CA . ALA A 1 529 ? 4.714 -2.858 -10.501 1.00 87.94 529 ALA A CA 1
ATOM 4194 C C . ALA A 1 529 ? 3.417 -3.621 -10.808 1.00 87.94 529 ALA A C 1
ATOM 4196 O O . ALA A 1 529 ? 3.231 -4.737 -10.325 1.00 87.94 529 ALA A O 1
ATOM 4197 N N . VAL A 1 530 ? 2.595 -3.069 -11.706 1.00 90.00 530 VAL A N 1
ATOM 4198 C CA . VAL A 1 530 ? 1.337 -3.666 -12.182 1.00 90.00 530 VAL A CA 1
ATOM 4199 C C . VAL A 1 530 ? 1.564 -5.056 -12.784 1.00 90.00 530 VAL A C 1
ATOM 4201 O O . VAL A 1 530 ? 0.872 -6.004 -12.412 1.00 90.00 530 VAL A O 1
ATOM 4204 N N . GLN A 1 531 ? 2.584 -5.218 -13.635 1.00 88.81 531 GLN A N 1
ATOM 4205 C CA . GLN A 1 531 ? 2.969 -6.524 -14.192 1.00 88.81 531 GLN A CA 1
ATOM 4206 C C . GLN A 1 531 ? 3.305 -7.552 -13.099 1.00 88.81 531 GLN A C 1
ATOM 4208 O O . GLN A 1 531 ? 2.885 -8.707 -13.175 1.00 88.81 531 GLN A O 1
ATOM 4213 N N . ILE A 1 532 ? 4.054 -7.138 -12.072 1.00 90.00 532 ILE A N 1
ATOM 4214 C CA . ILE A 1 532 ? 4.474 -8.015 -10.972 1.00 90.00 532 ILE A CA 1
ATOM 4215 C C . ILE A 1 532 ? 3.299 -8.377 -10.062 1.00 90.00 532 ILE A C 1
ATOM 4217 O O . ILE A 1 532 ? 3.175 -9.538 -9.673 1.00 90.00 532 ILE A O 1
ATOM 4221 N N . ALA A 1 533 ? 2.421 -7.420 -9.761 1.00 92.00 533 ALA A N 1
ATOM 4222 C CA . ALA A 1 533 ? 1.184 -7.678 -9.032 1.00 92.00 533 ALA A CA 1
ATOM 4223 C C . ALA A 1 533 ? 0.278 -8.662 -9.793 1.00 92.00 533 ALA A C 1
ATOM 4225 O O . ALA A 1 533 ? -0.246 -9.599 -9.191 1.00 92.00 533 ALA A O 1
ATOM 4226 N N . GLY A 1 534 ? 0.161 -8.509 -11.118 1.00 91.88 534 GLY A N 1
ATOM 4227 C CA . GLY A 1 534 ? -0.598 -9.422 -11.976 1.00 91.88 534 GLY A CA 1
ATOM 4228 C C . GLY A 1 534 ? -0.046 -10.846 -11.953 1.00 91.88 534 GLY A C 1
ATOM 4229 O O . GLY A 1 534 ? -0.794 -11.793 -11.715 1.00 91.88 534 GLY A O 1
ATOM 4230 N N . LEU A 1 535 ? 1.274 -11.004 -12.105 1.00 91.38 535 LEU A N 1
ATOM 4231 C CA . LEU A 1 535 ? 1.942 -12.303 -11.984 1.00 91.38 535 LEU A CA 1
ATOM 4232 C C . LEU A 1 535 ? 1.731 -12.933 -10.600 1.00 91.38 535 LEU A C 1
ATOM 4234 O O . LEU A 1 535 ? 1.456 -14.128 -10.507 1.00 91.38 535 LEU A O 1
ATOM 4238 N N . ALA A 1 536 ? 1.862 -12.153 -9.525 1.00 92.38 536 ALA A N 1
ATOM 4239 C CA . ALA A 1 536 ? 1.705 -12.662 -8.167 1.00 92.38 536 ALA A CA 1
ATOM 4240 C C . ALA A 1 536 ? 0.269 -13.146 -7.899 1.00 92.38 536 ALA A C 1
ATOM 4242 O O . ALA A 1 536 ? 0.079 -14.218 -7.324 1.00 92.38 536 ALA A O 1
ATOM 4243 N N . LEU A 1 537 ? -0.738 -12.395 -8.358 1.00 93.12 537 LEU A N 1
ATOM 4244 C CA . LEU A 1 537 ? -2.146 -12.786 -8.257 1.00 93.12 537 LEU A CA 1
ATOM 4245 C C . LEU A 1 537 ? -2.465 -14.015 -9.112 1.00 93.12 537 LEU A C 1
ATOM 4247 O O . LEU A 1 537 ? -3.164 -14.914 -8.647 1.00 93.12 537 LEU A O 1
ATOM 4251 N N . TRP A 1 538 ? -1.907 -14.106 -10.322 1.00 92.06 538 TRP A N 1
ATOM 4252 C CA . TRP A 1 538 ? -2.031 -15.307 -11.148 1.00 92.06 538 TRP A CA 1
ATOM 4253 C C . TRP A 1 538 ? -1.425 -16.524 -10.443 1.00 92.06 538 TRP A C 1
ATOM 4255 O O . TRP A 1 538 ? -2.096 -17.542 -10.301 1.00 92.06 538 TRP A O 1
ATOM 4265 N N . LEU A 1 539 ? -0.204 -16.412 -9.906 1.00 91.75 539 LEU A N 1
ATOM 4266 C CA . LEU A 1 539 ? 0.437 -17.478 -9.127 1.00 91.75 539 LEU A CA 1
ATOM 4267 C C . LEU A 1 539 ? -0.414 -17.911 -7.922 1.00 91.75 539 LEU A C 1
ATOM 4269 O O . LEU A 1 539 ? -0.496 -19.108 -7.632 1.00 91.75 539 LEU A O 1
ATOM 4273 N N . ARG A 1 540 ? -1.062 -16.959 -7.238 1.00 92.06 540 ARG A N 1
ATOM 4274 C CA . ARG A 1 540 ? -1.973 -17.237 -6.120 1.00 92.06 540 ARG A CA 1
ATOM 4275 C C . ARG A 1 540 ? -3.218 -18.001 -6.580 1.00 92.06 540 ARG A C 1
ATOM 4277 O O . ARG A 1 540 ? -3.543 -19.027 -5.984 1.00 92.06 540 ARG A O 1
ATOM 4284 N N . ALA A 1 541 ? -3.858 -17.566 -7.664 1.00 92.75 541 ALA A N 1
ATOM 4285 C CA . ALA A 1 541 ? -5.012 -18.255 -8.241 1.00 92.75 541 ALA A CA 1
ATOM 4286 C C . ALA A 1 541 ? -4.657 -19.678 -8.708 1.00 92.75 541 ALA A C 1
ATOM 4288 O O . ALA A 1 541 ? -5.377 -20.633 -8.421 1.00 92.75 541 ALA A O 1
ATOM 4289 N N . GLN A 1 542 ? -3.497 -19.854 -9.347 1.00 91.44 542 GLN A N 1
ATOM 4290 C CA . GLN A 1 542 ? -3.015 -21.172 -9.760 1.00 91.44 542 GLN A CA 1
ATOM 4291 C C . GLN A 1 542 ? -2.763 -22.109 -8.570 1.00 91.44 542 GLN A C 1
ATOM 4293 O O . GLN A 1 542 ? -3.086 -23.296 -8.642 1.00 91.44 542 GLN A O 1
ATOM 4298 N N . HIS A 1 543 ? -2.230 -21.586 -7.464 1.00 90.88 543 HIS A N 1
ATOM 4299 C CA . HIS A 1 543 ? -2.057 -22.352 -6.230 1.00 90.88 543 HIS A CA 1
ATOM 4300 C C . HIS A 1 543 ? -3.403 -22.789 -5.627 1.00 90.88 543 HIS A C 1
ATOM 4302 O O . HIS A 1 543 ? -3.525 -23.919 -5.148 1.00 90.88 543 HIS A O 1
ATOM 4308 N N . SER A 1 544 ? -4.435 -21.941 -5.697 1.00 92.38 544 SER A N 1
ATOM 4309 C CA . SER A 1 544 ? -5.796 -22.326 -5.305 1.00 92.38 544 SER A CA 1
ATOM 4310 C C . SER A 1 544 ? -6.317 -23.499 -6.146 1.00 92.38 544 SER A C 1
ATOM 4312 O O . SER A 1 544 ? -6.701 -24.539 -5.607 1.00 92.38 544 SER A O 1
ATOM 4314 N N . TYR A 1 545 ? -6.192 -23.422 -7.475 1.00 92.50 545 TYR A N 1
ATOM 4315 C CA . TYR A 1 545 ? -6.574 -24.526 -8.361 1.00 92.50 545 TYR A CA 1
ATOM 4316 C C . TYR A 1 545 ? -5.793 -25.823 -8.096 1.00 92.50 545 TYR A C 1
ATOM 4318 O O . TYR A 1 545 ? -6.362 -26.914 -8.176 1.00 92.50 545 TYR A O 1
ATOM 4326 N N . GLN A 1 546 ? -4.505 -25.730 -7.749 1.00 90.69 546 GLN A N 1
ATOM 4327 C CA . GLN A 1 546 ? -3.706 -26.893 -7.347 1.00 90.69 546 GLN A CA 1
ATOM 4328 C C . GLN A 1 546 ? -4.219 -27.536 -6.054 1.00 90.69 546 GLN A C 1
ATOM 4330 O O . GLN A 1 546 ? -4.284 -28.763 -5.984 1.00 90.69 546 GLN A O 1
ATOM 4335 N N . ARG A 1 547 ? -4.622 -26.741 -5.052 1.00 90.88 547 ARG A N 1
ATOM 4336 C CA . ARG A 1 547 ? -5.231 -27.253 -3.808 1.00 90.88 547 ARG A CA 1
ATOM 4337 C C . ARG A 1 547 ? -6.543 -27.995 -4.066 1.00 90.88 547 ARG A C 1
ATOM 4339 O O . ARG A 1 547 ? -6.836 -28.952 -3.357 1.00 90.88 547 ARG A O 1
ATOM 4346 N N . LEU A 1 548 ? -7.289 -27.586 -5.093 1.00 90.00 548 LEU A N 1
ATOM 4347 C CA . LEU A 1 548 ? -8.500 -28.270 -5.561 1.00 90.00 548 LEU A CA 1
ATOM 4348 C C . LEU A 1 548 ? -8.209 -29.519 -6.414 1.00 90.00 548 LEU A C 1
ATOM 4350 O O . LEU A 1 548 ? -9.136 -30.219 -6.812 1.00 90.00 548 LEU A O 1
ATOM 4354 N N . GLY A 1 549 ? -6.940 -29.809 -6.719 1.00 90.00 549 GLY A N 1
ATOM 4355 C CA . GLY A 1 549 ? -6.546 -30.953 -7.541 1.00 90.00 549 GLY A CA 1
ATOM 4356 C C . GLY A 1 549 ? -6.843 -30.795 -9.037 1.00 90.00 549 GLY A C 1
ATOM 4357 O O . GLY A 1 549 ? -6.823 -31.793 -9.758 1.00 90.00 549 GLY A O 1
ATOM 4358 N N . LEU A 1 550 ? -7.101 -29.572 -9.519 1.00 89.12 550 LEU A N 1
ATOM 4359 C CA . LEU A 1 550 ? -7.415 -29.319 -10.928 1.00 89.12 550 LEU A CA 1
ATOM 4360 C C . LEU A 1 550 ? -6.179 -29.434 -11.823 1.00 89.12 550 LEU A C 1
ATOM 4362 O O . LEU A 1 550 ? -5.133 -28.799 -11.589 1.00 89.12 550 LEU A O 1
ATOM 4366 N N . LYS A 1 551 ? -6.331 -30.176 -12.923 1.00 85.94 551 LYS A N 1
ATOM 4367 C CA . LYS A 1 551 ? -5.307 -30.245 -13.973 1.00 85.94 551 LYS A CA 1
ATOM 4368 C C . LYS A 1 551 ? -5.246 -28.919 -14.733 1.00 85.94 551 LYS A C 1
ATOM 4370 O O . LYS A 1 551 ? -6.286 -28.288 -14.888 1.00 85.94 551 LYS A O 1
ATOM 4375 N N . PRO A 1 552 ? -4.083 -28.510 -15.277 1.00 81.12 552 PRO A N 1
ATOM 4376 C CA . PRO A 1 552 ? -3.953 -27.256 -16.028 1.00 81.12 552 PRO A CA 1
ATOM 4377 C C . PRO A 1 552 ? -5.021 -27.050 -17.115 1.00 81.12 552 PRO A C 1
ATOM 4379 O O . PRO A 1 552 ? -5.570 -25.964 -17.230 1.00 81.12 552 PRO A O 1
ATOM 4382 N N . THR A 1 553 ? -5.396 -28.109 -17.839 1.00 81.06 553 THR A N 1
ATOM 4383 C CA . THR A 1 553 ? -6.426 -28.078 -18.896 1.00 81.06 553 THR A CA 1
ATOM 4384 C C . THR A 1 553 ? -7.849 -27.812 -18.398 1.00 81.06 553 THR A C 1
ATOM 4386 O O . THR A 1 553 ? -8.722 -27.495 -19.196 1.00 81.06 553 THR A O 1
ATOM 4389 N N . GLU A 1 554 ? -8.103 -28.005 -17.105 1.00 84.38 554 GLU A N 1
ATOM 4390 C CA . GLU A 1 554 ? -9.413 -27.831 -16.462 1.00 84.38 554 GLU A CA 1
ATOM 4391 C C . GLU A 1 554 ? -9.521 -26.473 -15.753 1.00 84.38 554 GLU A C 1
ATOM 4393 O O . GLU A 1 554 ? -10.591 -26.122 -15.254 1.00 84.38 554 GLU A O 1
ATOM 4398 N N . ARG A 1 555 ? -8.420 -25.715 -15.676 1.00 86.88 555 ARG A N 1
ATOM 4399 C CA . ARG A 1 555 ? -8.382 -24.431 -14.975 1.00 86.88 555 ARG A CA 1
ATOM 4400 C C . ARG A 1 555 ? -9.058 -23.356 -15.826 1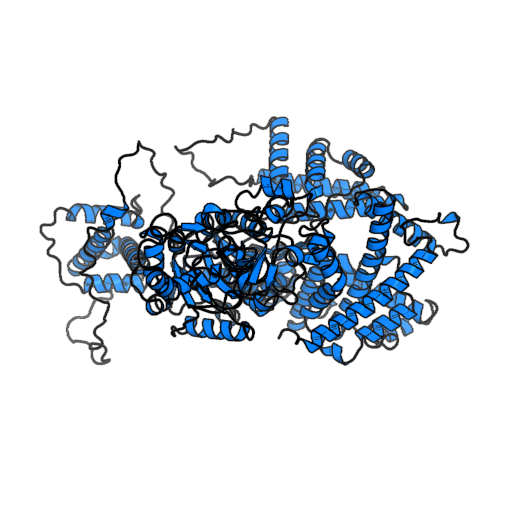.00 86.88 555 ARG A C 1
ATOM 4402 O O . ARG A 1 555 ? -8.733 -23.235 -17.009 1.00 86.88 555 ARG A O 1
ATOM 4409 N N . PRO A 1 556 ? -9.972 -22.558 -15.251 1.00 83.25 556 PRO A N 1
ATOM 4410 C CA . PRO A 1 556 ? -10.542 -21.421 -15.955 1.00 83.25 556 PRO A CA 1
ATOM 4411 C C . PRO A 1 556 ? -9.444 -20.433 -16.378 1.00 83.25 556 PRO A C 1
ATOM 4413 O O . PRO A 1 556 ? -8.568 -20.127 -15.562 1.00 83.25 556 PRO A O 1
ATOM 4416 N N . PRO A 1 557 ? -9.489 -19.906 -17.615 1.00 78.06 557 PRO A N 1
ATOM 4417 C CA . PRO A 1 557 ? -8.550 -18.878 -18.044 1.00 78.06 557 PRO A CA 1
ATOM 4418 C C . PRO A 1 557 ? -8.800 -17.590 -17.256 1.00 78.06 557 PRO A C 1
ATOM 4420 O O . PRO A 1 557 ? -9.950 -17.176 -17.075 1.00 78.06 557 PRO A O 1
ATOM 4423 N N . ILE A 1 558 ? -7.730 -16.928 -16.825 1.00 79.00 558 ILE A N 1
ATOM 4424 C CA . ILE A 1 558 ? -7.826 -15.686 -16.052 1.00 79.00 558 ILE A CA 1
ATOM 4425 C C . ILE A 1 558 ? -7.817 -14.528 -17.049 1.00 79.00 558 ILE A C 1
ATOM 4427 O O . ILE A 1 558 ? -6.773 -14.045 -17.479 1.00 79.00 558 ILE A O 1
ATOM 4431 N N . ARG A 1 559 ? -9.010 -14.105 -17.481 1.00 60.56 559 ARG A N 1
ATOM 4432 C CA . ARG A 1 559 ? -9.171 -13.094 -18.534 1.00 60.56 559 ARG A CA 1
ATOM 4433 C C . ARG A 1 559 ? -9.461 -11.723 -17.926 1.00 60.56 559 ARG A C 1
ATOM 4435 O O . ARG A 1 559 ? -10.619 -11.389 -17.709 1.00 60.56 559 ARG A O 1
ATOM 4442 N N . LYS A 1 560 ? -8.385 -10.945 -17.752 1.00 62.00 560 LYS A N 1
ATOM 4443 C CA . LYS A 1 560 ? -8.334 -9.545 -17.279 1.00 62.00 560 LYS A CA 1
ATOM 4444 C C . LYS A 1 560 ? -8.589 -9.389 -15.768 1.00 62.00 560 LYS A C 1
ATOM 4446 O O . LYS A 1 560 ? -9.634 -9.772 -15.262 1.00 62.00 560 LYS A O 1
ATOM 4451 N N . GLY A 1 561 ? -7.616 -8.806 -15.064 1.00 71.75 561 GLY A N 1
ATOM 4452 C CA . GLY A 1 561 ? -7.777 -8.308 -13.691 1.00 71.75 561 GLY A CA 1
ATOM 4453 C C . GLY A 1 561 ? -7.891 -6.782 -13.670 1.00 71.75 561 GLY A C 1
ATOM 4454 O O . GLY A 1 561 ? -7.550 -6.130 -14.657 1.00 71.75 561 GLY A O 1
ATOM 4455 N N . ASN A 1 562 ? -8.315 -6.202 -12.546 1.00 87.56 562 ASN A N 1
ATOM 4456 C CA . ASN A 1 562 ? -8.482 -4.745 -12.411 1.00 87.56 562 ASN A CA 1
ATOM 4457 C C . ASN A 1 562 ? -7.209 -4.038 -11.909 1.00 87.56 562 ASN A C 1
ATOM 4459 O O . ASN A 1 562 ? -7.262 -3.159 -11.044 1.00 87.56 562 ASN A O 1
ATOM 4463 N N . LEU A 1 563 ? -6.048 -4.456 -12.417 1.00 91.25 563 LEU A N 1
ATOM 4464 C CA . LEU A 1 563 ? -4.775 -3.790 -12.154 1.00 91.25 563 LEU A CA 1
ATOM 4465 C C . LEU A 1 563 ? -4.459 -2.837 -13.303 1.00 91.25 563 LEU A C 1
ATOM 4467 O O . LEU A 1 563 ? -4.367 -3.268 -14.451 1.00 91.25 563 LEU A O 1
ATOM 4471 N N . VAL A 1 564 ? -4.280 -1.558 -12.991 1.00 91.38 564 VAL A N 1
ATOM 4472 C CA . VAL A 1 564 ? -4.124 -0.502 -13.994 1.00 91.38 564 VAL A CA 1
ATOM 4473 C C . VAL A 1 564 ? -2.890 0.339 -13.712 1.00 91.38 564 VAL A C 1
ATOM 4475 O O . VAL A 1 564 ? -2.604 0.706 -12.569 1.00 91.38 564 VAL A O 1
ATOM 4478 N N . THR A 1 565 ? -2.159 0.673 -14.772 1.00 90.19 565 THR A N 1
ATOM 4479 C CA . THR A 1 565 ? -1.090 1.662 -14.679 1.00 90.19 565 THR A CA 1
ATOM 4480 C C . THR A 1 565 ? -1.687 3.046 -14.874 1.00 90.19 565 THR A C 1
ATOM 4482 O O . THR A 1 565 ? -2.384 3.300 -15.854 1.00 90.19 565 THR A O 1
ATOM 4485 N N . ALA A 1 566 ? -1.392 3.969 -13.965 1.00 89.06 566 ALA A N 1
ATOM 4486 C CA . ALA A 1 566 ? -1.701 5.381 -14.139 1.00 89.06 566 ALA A CA 1
ATOM 4487 C C . ALA A 1 566 ? -0.694 6.021 -15.109 1.00 89.06 566 ALA A C 1
ATOM 4489 O O . ALA A 1 566 ? 0.118 6.859 -14.719 1.00 89.06 566 ALA A O 1
ATOM 4490 N N . GLU A 1 567 ? -0.712 5.595 -16.371 1.00 80.69 567 GLU A N 1
ATOM 4491 C CA . GLU A 1 567 ? 0.133 6.165 -17.417 1.00 80.69 567 GLU A CA 1
ATOM 4492 C C . GLU A 1 567 ? -0.447 7.482 -17.943 1.00 80.69 567 GLU A C 1
ATOM 4494 O O . GLU A 1 567 ? -1.669 7.650 -18.032 1.00 80.69 567 GLU A O 1
ATOM 4499 N N . PRO A 1 568 ? 0.414 8.464 -18.264 1.00 80.06 568 PRO A N 1
ATOM 4500 C CA . PRO A 1 568 ? -0.045 9.648 -18.960 1.00 80.06 568 PRO A CA 1
ATOM 4501 C C . PRO A 1 568 ? -0.535 9.268 -20.358 1.00 80.06 568 PRO A C 1
ATOM 4503 O O . PRO A 1 568 ? -0.015 8.339 -20.970 1.00 80.06 568 PRO A O 1
ATOM 4506 N N . MET A 1 569 ? -1.495 10.025 -20.893 1.00 81.75 569 MET A N 1
ATOM 4507 C CA . MET A 1 569 ? -1.864 9.856 -22.300 1.00 81.75 569 MET A CA 1
ATOM 4508 C C . MET A 1 569 ? -0.647 10.125 -23.207 1.00 81.75 569 MET A C 1
ATOM 4510 O O . MET A 1 569 ? 0.203 10.944 -22.828 1.00 81.75 569 MET A O 1
ATOM 4514 N N . PRO A 1 570 ? -0.562 9.474 -24.385 1.00 78.31 570 PRO A N 1
ATOM 4515 C CA . PRO A 1 570 ? 0.581 9.594 -25.290 1.00 78.31 570 PRO A CA 1
ATOM 4516 C C . PRO A 1 570 ? 1.029 11.035 -25.585 1.00 78.31 570 PRO A C 1
ATOM 4518 O O . PRO A 1 570 ? 0.272 12.002 -25.496 1.00 78.31 570 PRO A O 1
ATOM 4521 N N . GLY A 1 571 ? 2.292 11.212 -25.971 1.00 74.94 571 GLY A N 1
ATOM 4522 C CA . GLY A 1 571 ? 2.844 12.537 -26.292 1.00 74.94 571 GLY A CA 1
ATOM 4523 C C . GLY A 1 571 ? 2.576 12.988 -27.733 1.00 74.94 571 GLY A C 1
ATOM 4524 O O . GLY A 1 571 ? 2.681 14.175 -28.059 1.00 74.94 571 GLY A O 1
ATOM 4525 N N . GLU A 1 572 ? 2.245 12.048 -28.615 1.00 85.44 572 GLU A N 1
ATOM 4526 C CA . GLU A 1 572 ? 2.173 12.217 -30.065 1.00 85.44 572 GLU A CA 1
ATOM 4527 C C . GLU A 1 572 ? 0.890 12.930 -30.512 1.00 85.44 572 GLU A C 1
ATOM 4529 O O . GLU A 1 572 ? -0.122 12.313 -30.855 1.00 85.44 572 GLU A O 1
ATOM 4534 N N . ARG A 1 573 ? 0.940 14.265 -30.542 1.00 83.69 573 ARG A N 1
ATOM 4535 C CA . ARG A 1 573 ? -0.188 15.116 -30.962 1.00 83.69 573 ARG A CA 1
ATOM 4536 C C . ARG A 1 573 ? -0.688 14.821 -32.378 1.00 83.69 573 ARG A C 1
ATOM 4538 O O . ARG A 1 573 ? -1.886 14.890 -32.620 1.00 83.69 573 ARG A O 1
ATOM 4545 N N . ASP A 1 574 ? 0.204 14.447 -33.290 1.00 86.56 574 ASP A N 1
ATOM 4546 C CA . ASP A 1 574 ? -0.145 14.061 -34.660 1.00 86.56 574 ASP A CA 1
ATOM 4547 C C . ASP A 1 574 ? -0.979 12.771 -34.714 1.00 86.56 574 ASP A C 1
ATOM 4549 O O . ASP A 1 574 ? -1.868 12.640 -35.558 1.00 86.56 574 ASP A O 1
ATOM 4553 N N . LEU A 1 575 ? -0.716 11.820 -33.812 1.00 85.94 575 LEU A N 1
ATOM 4554 C CA . LEU A 1 575 ? -1.501 10.590 -33.687 1.00 85.94 575 LEU A CA 1
ATOM 4555 C C . LEU A 1 575 ? -2.832 10.851 -32.976 1.00 85.94 575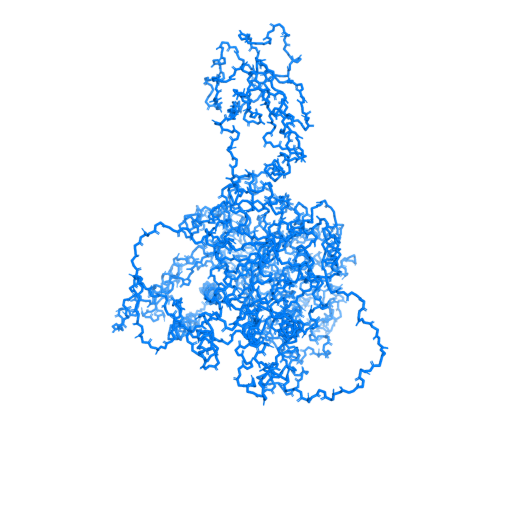 LEU A C 1
ATOM 4557 O O . LEU A 1 575 ? -3.843 10.264 -33.360 1.00 85.94 575 LEU A O 1
ATOM 4561 N N . LEU A 1 576 ? -2.860 11.775 -32.010 1.00 86.62 576 LEU A N 1
ATOM 4562 C CA . LEU A 1 576 ? -4.102 12.227 -31.383 1.00 86.62 576 LEU A CA 1
ATOM 4563 C C . LEU A 1 576 ? -5.053 12.858 -32.404 1.00 86.62 576 LEU A C 1
ATOM 4565 O O . LEU A 1 576 ? -6.230 12.514 -32.421 1.00 86.62 576 LEU A O 1
ATOM 4569 N N . GLU A 1 577 ? -4.566 13.746 -33.272 1.00 87.81 577 GLU A N 1
ATOM 4570 C CA . GLU A 1 577 ? -5.391 14.368 -34.318 1.00 87.81 577 GLU A CA 1
ATOM 4571 C C . GLU A 1 577 ? -5.978 13.324 -35.282 1.00 87.81 577 GLU A C 1
ATOM 4573 O O . GLU A 1 577 ? -7.157 13.394 -35.636 1.00 87.81 577 GLU A O 1
ATOM 4578 N N . GLN A 1 578 ? -5.185 12.312 -35.651 1.00 86.50 578 GLN A N 1
ATOM 4579 C CA . GLN A 1 578 ? -5.655 11.189 -36.470 1.00 86.50 578 GLN A CA 1
ATOM 4580 C C . GLN A 1 578 ? -6.713 10.349 -35.744 1.00 86.50 578 GLN A C 1
ATOM 4582 O O . GLN A 1 578 ? -7.722 9.990 -36.348 1.00 86.50 578 GLN A O 1
ATOM 4587 N N . TYR A 1 579 ? -6.513 10.056 -34.457 1.00 86.12 579 TYR A N 1
ATOM 4588 C CA . TYR A 1 579 ? -7.487 9.326 -33.648 1.00 86.12 579 TYR A CA 1
ATOM 4589 C C . TYR A 1 579 ? -8.789 10.122 -33.484 1.00 86.12 579 TYR A C 1
ATOM 4591 O O . TYR A 1 579 ? -9.870 9.592 -33.733 1.00 86.12 579 TYR A O 1
ATOM 4599 N N . LEU A 1 580 ? -8.713 11.420 -33.175 1.00 88.06 580 LEU A N 1
ATOM 4600 C CA . LEU A 1 580 ? -9.885 12.294 -33.058 1.00 88.06 580 LEU A CA 1
ATOM 4601 C C . LEU A 1 580 ? -10.721 12.330 -34.344 1.00 88.06 580 LEU A C 1
ATOM 4603 O O . LEU A 1 580 ? -11.941 12.460 -34.261 1.00 88.06 580 LEU A O 1
ATOM 4607 N N . ALA A 1 581 ? -10.105 12.157 -35.518 1.00 87.88 581 ALA A N 1
ATOM 4608 C CA . ALA A 1 581 ? -10.833 12.054 -36.781 1.00 87.88 581 ALA A CA 1
ATOM 4609 C C . ALA A 1 581 ? -11.748 10.814 -36.851 1.00 87.88 581 ALA A C 1
ATOM 4611 O O . ALA A 1 581 ? -12.794 10.882 -37.496 1.00 87.88 581 ALA A O 1
ATOM 4612 N N . THR A 1 582 ? -11.390 9.723 -36.163 1.00 85.25 582 THR A N 1
ATOM 4613 C CA . THR A 1 582 ? -12.192 8.484 -36.053 1.00 85.25 582 THR A CA 1
ATOM 4614 C C . THR A 1 582 ? -13.236 8.535 -34.933 1.00 85.25 582 THR A C 1
ATOM 4616 O O . THR A 1 582 ? -14.231 7.818 -34.976 1.00 85.25 582 THR A O 1
ATOM 4619 N N . VAL A 1 583 ? -13.047 9.413 -33.943 1.00 85.81 583 VAL A N 1
ATOM 4620 C CA . VAL A 1 583 ? -13.965 9.577 -32.809 1.00 85.81 583 VAL A CA 1
ATOM 4621 C C . VAL A 1 583 ? -15.187 10.411 -33.210 1.00 85.81 583 VAL A C 1
ATOM 4623 O O . VAL A 1 583 ? -15.067 11.417 -33.919 1.00 85.81 583 VAL A O 1
ATOM 4626 N N . ASP A 1 584 ? -16.361 10.019 -32.700 1.00 82.81 584 ASP A N 1
ATOM 4627 C CA . ASP A 1 584 ? -17.616 10.775 -32.812 1.00 82.81 584 ASP A CA 1
ATOM 4628 C C . ASP A 1 584 ? -17.408 12.237 -32.380 1.00 82.81 584 ASP A C 1
ATOM 4630 O O . ASP A 1 584 ? -16.888 12.511 -31.295 1.00 82.81 584 ASP A O 1
ATOM 4634 N N . GLU A 1 585 ? -17.847 13.184 -33.213 1.00 82.69 585 GLU A N 1
ATOM 4635 C CA . GLU A 1 585 ? -17.746 14.631 -32.978 1.00 82.69 585 GLU A CA 1
ATOM 4636 C C . GLU A 1 585 ? -18.214 15.044 -31.573 1.00 82.69 585 GLU A C 1
ATOM 4638 O O . GLU A 1 585 ? -17.612 15.911 -30.939 1.00 82.69 585 GLU A O 1
ATOM 4643 N N . ARG A 1 586 ? -19.247 14.380 -31.040 1.00 79.12 586 ARG A N 1
ATOM 4644 C CA . ARG A 1 586 ? -19.802 14.663 -29.706 1.00 79.12 586 ARG A CA 1
ATOM 4645 C C . ARG A 1 586 ? -18.841 14.325 -28.566 1.00 79.12 586 ARG A C 1
ATOM 4647 O O . ARG A 1 586 ? -18.965 14.896 -27.485 1.00 79.12 586 ARG A O 1
ATOM 4654 N N . LEU A 1 587 ? -17.914 13.393 -28.790 1.00 80.19 587 LEU A N 1
ATOM 4655 C CA . LEU A 1 587 ? -16.945 12.920 -27.801 1.00 80.19 587 LEU A CA 1
ATOM 4656 C C . LEU A 1 587 ? -15.568 13.577 -27.966 1.00 80.19 587 LEU A C 1
ATOM 4658 O O . LEU A 1 587 ? -14.774 13.537 -27.030 1.00 80.19 587 LEU A O 1
ATOM 4662 N N . ARG A 1 588 ? -15.282 14.241 -29.096 1.00 86.50 588 ARG A N 1
ATOM 4663 C CA . ARG A 1 588 ? -13.963 14.852 -29.365 1.00 86.50 588 ARG A CA 1
ATOM 4664 C C . ARG A 1 588 ? -13.522 15.834 -28.281 1.00 86.50 588 ARG A C 1
ATOM 4666 O O . ARG A 1 588 ? -12.389 15.757 -27.817 1.00 86.50 588 ARG A O 1
ATOM 4673 N N . SER A 1 589 ? -14.410 16.722 -27.823 1.00 83.25 589 SER A N 1
ATOM 4674 C CA . SER A 1 589 ? -14.069 17.679 -26.758 1.00 83.25 589 SER A CA 1
ATOM 4675 C C . SER A 1 589 ? -13.777 16.997 -25.420 1.00 83.25 589 SER A C 1
ATOM 4677 O O . SER A 1 589 ? -12.903 17.448 -24.685 1.00 83.25 589 SER A O 1
ATOM 4679 N N . LEU A 1 590 ? -14.488 15.905 -25.121 1.00 82.25 590 LEU A N 1
ATOM 4680 C CA . LEU A 1 590 ? -14.266 15.097 -23.923 1.00 82.25 590 LEU A CA 1
ATOM 4681 C C . LEU A 1 590 ? -12.909 14.389 -23.994 1.00 82.25 590 LEU A C 1
ATOM 4683 O O . LEU A 1 590 ? -12.153 14.450 -23.031 1.00 82.25 590 LEU A O 1
ATOM 4687 N N . VAL A 1 591 ? -12.569 13.792 -25.143 1.00 84.56 591 VAL A N 1
ATOM 4688 C CA . VAL A 1 591 ? -11.264 13.148 -25.364 1.00 84.56 591 VAL A CA 1
ATOM 4689 C C . VAL A 1 591 ? -10.125 14.149 -25.194 1.00 84.56 591 VAL A C 1
ATOM 4691 O O . VAL A 1 591 ? -9.172 13.847 -24.488 1.00 84.56 591 VAL A O 1
ATOM 4694 N N . VAL A 1 592 ? -10.232 15.354 -25.764 1.00 87.25 592 VAL A N 1
ATOM 4695 C CA . VAL A 1 592 ? -9.204 16.403 -25.611 1.00 87.25 592 VAL A CA 1
ATOM 4696 C C . VAL A 1 592 ? -9.054 16.847 -24.150 1.00 87.25 592 VAL A C 1
ATOM 4698 O O . VAL A 1 592 ? -7.933 17.020 -23.676 1.00 87.25 592 VAL A O 1
ATOM 4701 N N . ALA A 1 593 ? -10.160 17.006 -23.417 1.00 84.44 593 ALA A N 1
ATOM 4702 C CA . ALA A 1 593 ? -10.115 17.382 -22.003 1.00 84.44 593 ALA A CA 1
ATOM 4703 C C . ALA A 1 593 ? -9.483 16.287 -21.129 1.00 84.44 593 ALA A C 1
ATOM 4705 O O . ALA A 1 593 ? -8.631 16.587 -20.293 1.00 84.44 593 ALA A O 1
ATOM 4706 N N . ILE A 1 594 ? -9.861 15.022 -21.351 1.00 84.12 594 ILE A N 1
ATOM 4707 C CA . ILE A 1 594 ? -9.242 13.865 -20.690 1.00 84.12 594 ILE A CA 1
ATOM 4708 C C . ILE A 1 594 ? -7.748 13.825 -21.013 1.00 84.12 594 ILE A C 1
ATOM 4710 O O . ILE A 1 594 ? -6.937 13.657 -20.109 1.00 84.12 594 ILE A O 1
ATOM 4714 N N . TRP A 1 595 ? -7.384 14.028 -22.281 1.00 86.19 595 TRP A N 1
ATOM 4715 C CA . TRP A 1 595 ? -6.003 13.984 -22.748 1.00 86.19 595 TRP A CA 1
ATOM 4716 C C . TRP A 1 595 ? -5.093 14.961 -22.011 1.00 86.19 595 TRP A C 1
ATOM 4718 O O . TRP A 1 595 ? -4.048 14.560 -21.504 1.00 86.19 595 TRP A O 1
ATOM 4728 N N . GLU A 1 596 ? -5.480 16.237 -21.932 1.00 85.12 596 GLU A N 1
ATOM 4729 C CA . GLU A 1 596 ? -4.644 17.260 -21.295 1.00 85.12 596 GLU A CA 1
ATOM 4730 C C . GLU A 1 596 ? -4.523 17.053 -19.777 1.00 85.12 596 GLU A C 1
ATOM 4732 O O . GLU A 1 596 ? -3.441 17.247 -19.223 1.00 85.12 596 GLU A O 1
ATOM 4737 N N . GLU A 1 597 ? -5.580 16.601 -19.100 1.00 84.44 597 GLU A N 1
ATOM 4738 C CA . GLU A 1 597 ? -5.548 16.350 -17.650 1.00 84.44 597 GLU A CA 1
ATOM 4739 C C . GLU A 1 597 ? -4.774 15.073 -17.293 1.00 84.44 597 GLU A C 1
ATOM 4741 O O . GLU A 1 597 ? -3.984 15.052 -16.344 1.00 84.44 597 GLU A O 1
ATOM 4746 N N . MET A 1 598 ? -4.914 14.019 -18.101 1.00 86.12 598 MET A N 1
ATOM 4747 C CA . MET A 1 598 ? -4.186 12.759 -17.930 1.00 86.12 598 MET A CA 1
ATOM 4748 C C . MET A 1 598 ? -2.672 12.906 -18.096 1.00 86.12 598 MET A C 1
ATOM 4750 O O . MET A 1 598 ? -1.931 12.024 -17.678 1.00 86.12 598 MET A O 1
ATOM 4754 N N . ARG A 1 599 ? -2.159 14.033 -18.601 1.00 84.00 599 ARG A N 1
ATOM 4755 C CA . ARG A 1 599 ? -0.710 14.315 -18.610 1.00 84.00 599 ARG A CA 1
ATOM 4756 C C . ARG A 1 599 ? -0.081 14.260 -17.220 1.00 84.00 599 ARG A C 1
ATOM 4758 O O . ARG A 1 599 ? 1.117 14.013 -17.103 1.00 84.00 599 ARG A O 1
ATOM 4765 N N . LEU A 1 600 ? -0.872 14.509 -16.174 1.00 86.38 600 LEU A N 1
ATOM 4766 C CA . LEU A 1 600 ? -0.427 14.405 -14.788 1.00 86.38 600 LEU A CA 1
ATOM 4767 C C . LEU A 1 600 ? -0.553 12.985 -14.219 1.00 86.38 600 LEU A C 1
ATOM 4769 O O . LEU A 1 600 ? -0.001 12.752 -13.147 1.00 86.38 600 LEU A O 1
ATOM 4773 N N . ALA A 1 601 ? -1.227 12.043 -14.892 1.00 87.31 601 ALA A N 1
ATOM 4774 C CA . ALA A 1 601 ? -1.508 10.702 -14.365 1.00 87.31 601 ALA A CA 1
ATOM 4775 C C . ALA A 1 601 ? -0.226 9.953 -13.972 1.00 87.31 601 ALA A C 1
ATOM 4777 O O . ALA A 1 601 ? -0.131 9.480 -12.844 1.00 87.31 601 ALA A O 1
ATOM 4778 N N . GLY A 1 602 ? 0.811 10.000 -14.817 1.00 83.75 602 GLY A N 1
ATOM 4779 C CA . GLY A 1 602 ? 2.111 9.367 -14.546 1.00 83.75 602 GLY A CA 1
ATOM 4780 C C . GLY A 1 602 ? 2.832 9.845 -13.281 1.00 83.75 602 GLY A C 1
ATOM 4781 O O . GLY A 1 602 ? 3.757 9.186 -12.815 1.00 83.75 602 GLY A O 1
ATOM 4782 N N . GLU A 1 603 ? 2.450 10.992 -12.712 1.00 85.81 603 GLU A N 1
ATOM 4783 C CA . GLU A 1 603 ? 3.075 11.557 -11.506 1.00 85.81 603 GLU A CA 1
ATOM 4784 C C . GLU A 1 603 ? 2.100 11.689 -10.330 1.00 85.81 603 GLU A C 1
ATOM 4786 O O . GLU A 1 603 ? 2.496 11.506 -9.179 1.00 85.81 603 GLU A O 1
ATOM 4791 N N . ALA A 1 604 ? 0.837 12.022 -10.599 1.00 88.56 604 ALA A N 1
ATOM 4792 C CA . ALA A 1 604 ? -0.214 12.124 -9.595 1.00 88.56 604 ALA A CA 1
ATOM 4793 C C . ALA A 1 604 ? -0.783 10.746 -9.230 1.00 88.56 604 ALA A C 1
ATOM 4795 O O . ALA A 1 604 ? -1.287 10.574 -8.121 1.00 88.56 604 ALA A O 1
ATOM 4796 N N . GLY A 1 605 ? -0.712 9.776 -10.145 1.00 91.94 605 GLY A N 1
ATOM 4797 C CA . GLY A 1 605 ? -1.298 8.451 -9.999 1.00 91.94 605 GLY A CA 1
ATOM 4798 C C . GLY A 1 605 ? -2.774 8.527 -9.632 1.00 91.94 605 GLY A C 1
ATOM 4799 O O . GLY A 1 605 ? -3.525 9.380 -10.115 1.00 91.94 605 GLY A O 1
ATOM 4800 N N . SER A 1 606 ? -3.159 7.717 -8.652 1.00 92.06 606 SER A N 1
ATOM 4801 C CA . SER A 1 606 ? -4.482 7.754 -8.042 1.00 92.06 606 SER A CA 1
ATOM 4802 C C . SER A 1 606 ? -4.756 9.029 -7.231 1.00 92.06 606 SER A C 1
ATOM 4804 O O . SER A 1 606 ? -5.648 9.005 -6.403 1.00 92.06 606 SER A O 1
ATOM 4806 N N . LEU A 1 607 ? -4.044 10.152 -7.364 1.00 93.38 607 LEU A N 1
ATOM 4807 C CA . LEU A 1 607 ? -4.486 11.465 -6.850 1.00 93.38 607 LEU A CA 1
ATOM 4808 C C . LEU A 1 607 ? -5.138 12.327 -7.939 1.00 93.38 607 LEU A C 1
ATOM 4810 O O . LEU A 1 607 ? -5.775 13.342 -7.628 1.00 93.38 607 LEU A O 1
ATOM 4814 N N . LEU A 1 608 ? -4.994 11.936 -9.209 1.00 91.25 608 LEU A N 1
ATOM 4815 C CA . LEU A 1 608 ? -5.663 12.598 -10.319 1.00 91.25 608 LEU A CA 1
ATOM 4816 C C . LEU A 1 608 ? -7.163 12.299 -10.267 1.00 91.25 608 LEU A C 1
ATOM 4818 O O . LEU A 1 608 ? -7.581 11.152 -10.412 1.00 91.25 608 LEU A O 1
ATOM 4822 N N . LYS A 1 609 ? -7.969 13.337 -10.056 1.00 87.31 609 LYS A N 1
ATOM 4823 C CA . LYS A 1 609 ? -9.424 13.251 -9.948 1.00 87.31 609 LYS A CA 1
ATOM 4824 C C . LYS A 1 609 ? -10.071 13.397 -11.318 1.00 87.31 609 LYS A C 1
ATOM 4826 O O . LYS A 1 609 ? -10.770 14.377 -11.602 1.00 87.31 609 LYS A O 1
ATOM 4831 N N . ILE A 1 610 ? -9.730 12.471 -12.209 1.00 83.06 610 ILE A N 1
ATOM 4832 C CA . ILE A 1 610 ? -10.163 12.495 -13.607 1.00 83.06 610 ILE A CA 1
ATOM 4833 C C . ILE A 1 610 ? -11.687 12.369 -13.721 1.00 83.06 610 ILE A C 1
ATOM 4835 O O . ILE A 1 610 ? -12.315 12.998 -14.574 1.00 83.06 610 ILE A O 1
ATOM 4839 N N . GLU A 1 611 ? -12.305 11.662 -12.779 1.00 81.38 611 GLU A N 1
ATOM 4840 C CA . GLU A 1 611 ? -13.745 11.497 -12.643 1.00 81.38 611 GLU A CA 1
ATOM 4841 C C . GLU A 1 611 ? -14.496 12.831 -12.466 1.00 81.38 611 GLU A C 1
ATOM 4843 O O . GLU A 1 611 ? -15.567 13.015 -13.053 1.00 81.38 611 GLU A O 1
ATOM 4848 N N . GLU A 1 612 ? -13.924 13.806 -11.745 1.00 82.25 612 GLU A N 1
ATOM 4849 C CA . GLU A 1 612 ? -14.508 15.150 -11.575 1.00 82.25 612 GLU A CA 1
ATOM 4850 C C . GLU A 1 612 ? -14.460 15.961 -12.884 1.00 82.25 612 GLU A C 1
ATOM 4852 O O . GLU A 1 612 ? -15.319 16.807 -13.150 1.00 82.25 612 GLU A O 1
ATOM 4857 N N . ILE A 1 613 ? -13.438 15.748 -13.715 1.00 77.19 613 ILE A N 1
ATOM 4858 C CA . ILE A 1 613 ? -13.292 16.421 -15.014 1.00 77.19 613 ILE A CA 1
ATOM 4859 C C . ILE A 1 613 ? -14.293 15.845 -16.006 1.00 77.19 613 ILE A C 1
ATOM 4861 O O . ILE A 1 613 ? -15.063 16.604 -16.595 1.00 77.19 613 ILE A O 1
ATOM 4865 N N . ILE A 1 614 ? -14.327 14.517 -16.129 1.00 75.25 614 ILE A N 1
ATOM 4866 C CA . ILE A 1 614 ? -15.258 13.806 -17.010 1.00 75.25 614 ILE A CA 1
ATOM 4867 C C . ILE A 1 614 ? -16.687 14.215 -16.680 1.00 75.25 614 ILE A C 1
ATOM 4869 O O . ILE A 1 614 ? -17.429 14.626 -17.565 1.00 75.25 614 ILE A O 1
ATOM 4873 N N . SER A 1 615 ? -17.048 14.198 -15.399 1.00 74.56 615 SER A N 1
ATOM 4874 C CA . SER A 1 615 ? -18.376 14.603 -14.943 1.00 74.56 615 SER A CA 1
ATOM 4875 C C . SER A 1 615 ? -18.761 16.012 -15.404 1.00 74.56 615 SER A C 1
ATOM 4877 O O . SER A 1 615 ? -19.839 16.208 -15.962 1.00 74.56 615 SER A O 1
ATOM 4879 N N . ARG A 1 616 ? -17.855 16.989 -15.264 1.00 80.06 616 ARG A N 1
ATOM 4880 C CA . ARG A 1 616 ? -18.092 18.374 -15.705 1.00 80.06 616 ARG A CA 1
ATOM 4881 C C . ARG A 1 616 ? -18.210 18.505 -17.223 1.00 80.06 616 ARG A C 1
ATOM 4883 O O . ARG A 1 616 ? -19.037 19.277 -17.706 1.00 80.06 616 ARG A O 1
ATOM 4890 N N . GLU A 1 617 ? -17.401 17.777 -17.987 1.00 74.50 617 GLU A N 1
ATOM 4891 C CA . GLU A 1 617 ? -17.478 17.799 -19.453 1.00 74.50 617 GLU A CA 1
ATOM 4892 C C . GLU A 1 617 ? -18.747 17.109 -19.972 1.00 74.50 617 GLU A C 1
ATOM 4894 O O . GLU A 1 617 ? -19.394 17.617 -20.892 1.00 74.50 617 GLU A O 1
ATOM 4899 N N . LEU A 1 618 ? -19.174 16.019 -19.329 1.00 70.69 618 LEU A N 1
ATOM 4900 C CA . LEU A 1 618 ? -20.449 15.361 -19.612 1.00 70.69 618 LEU A CA 1
ATOM 4901 C C . LEU A 1 618 ? -21.641 16.283 -19.329 1.00 70.69 618 LEU A C 1
ATOM 4903 O O . LEU A 1 618 ? -22.564 16.363 -20.141 1.00 70.69 618 LEU A O 1
ATOM 4907 N N . GLU A 1 619 ? -21.618 17.036 -18.228 1.00 70.38 619 GLU A N 1
ATOM 4908 C CA . GLU A 1 619 ? -22.643 18.044 -17.930 1.00 70.38 619 GLU A CA 1
ATOM 4909 C C . GLU A 1 619 ? -22.697 19.153 -18.991 1.00 70.38 619 GLU A C 1
ATOM 4911 O O . GLU A 1 619 ? -23.783 19.533 -19.442 1.00 70.38 619 GLU A O 1
ATOM 4916 N N . LYS A 1 620 ? -21.541 19.657 -19.443 1.00 74.50 620 LYS A N 1
ATOM 4917 C CA . LYS A 1 620 ? -21.473 20.649 -20.531 1.00 74.50 620 LYS A CA 1
ATOM 4918 C C . LYS A 1 620 ? -22.037 20.093 -21.838 1.00 74.50 620 LYS A C 1
ATOM 4920 O O . LYS A 1 620 ? -22.775 20.801 -22.528 1.00 74.50 620 LYS A O 1
ATOM 4925 N N . ALA A 1 621 ? -21.711 18.845 -22.175 1.00 66.88 621 ALA A N 1
ATOM 4926 C CA . ALA A 1 621 ? -22.221 18.175 -23.367 1.00 66.88 621 ALA A CA 1
ATOM 4927 C C . ALA A 1 621 ? -23.749 17.996 -23.306 1.00 66.88 621 ALA A C 1
ATOM 4929 O O . ALA A 1 621 ? -24.438 18.310 -24.277 1.00 66.88 621 ALA A O 1
ATOM 4930 N N . ARG A 1 622 ? -24.294 17.600 -22.145 1.00 64.75 622 ARG A N 1
ATOM 4931 C CA . ARG A 1 622 ? -25.747 17.490 -21.907 1.00 64.75 622 ARG A CA 1
ATOM 4932 C C . ARG A 1 622 ? -26.469 18.828 -22.086 1.00 64.75 622 ARG A C 1
ATOM 4934 O O . ARG A 1 622 ? -27.473 18.880 -22.792 1.00 64.75 622 ARG A O 1
ATOM 4941 N N . ARG A 1 623 ? -25.917 19.918 -21.536 1.00 66.31 623 ARG A N 1
ATOM 4942 C CA . ARG A 1 623 ? -26.468 21.278 -21.706 1.00 66.31 623 ARG A CA 1
ATOM 4943 C C . ARG A 1 623 ? -26.484 21.724 -23.171 1.00 66.31 623 ARG A C 1
ATOM 4945 O O . ARG A 1 623 ? -27.446 22.344 -23.608 1.00 66.31 623 ARG A O 1
ATOM 4952 N N . LYS A 1 624 ? -25.445 21.389 -23.947 1.00 65.44 624 LYS A N 1
ATOM 4953 C CA . LYS A 1 624 ? -25.389 21.681 -25.393 1.00 65.44 624 LYS A CA 1
ATOM 4954 C C . LYS A 1 624 ? -26.367 20.839 -26.219 1.00 65.44 624 LYS A C 1
ATOM 4956 O O . LYS A 1 624 ? -26.815 21.303 -27.260 1.00 65.44 624 LYS A O 1
ATOM 4961 N N . ALA A 1 625 ? -26.702 19.632 -25.766 1.00 58.62 625 ALA A N 1
ATOM 4962 C CA . ALA A 1 625 ? -27.640 18.732 -26.437 1.00 58.62 625 ALA A CA 1
ATOM 4963 C C . ALA A 1 625 ? -29.126 19.081 -26.201 1.00 58.62 625 ALA A C 1
ATOM 4965 O O . ALA A 1 625 ? -29.995 18.363 -26.688 1.00 58.62 625 ALA A O 1
ATOM 4966 N N . GLY A 1 626 ? -29.432 20.165 -25.474 1.00 51.22 626 GLY A N 1
ATOM 4967 C CA . GLY A 1 626 ? -30.808 20.621 -25.245 1.00 51.22 626 GLY A CA 1
ATOM 4968 C C . GLY A 1 626 ? -31.595 19.791 -24.227 1.00 51.22 626 GLY A C 1
ATOM 4969 O O . GLY A 1 626 ? -32.817 19.879 -24.193 1.00 51.22 626 GLY A O 1
ATOM 4970 N N . VAL A 1 627 ? -30.916 18.989 -23.400 1.00 53.06 627 VAL A N 1
ATOM 4971 C CA . VAL A 1 627 ? -31.545 18.301 -22.264 1.00 53.06 627 VAL A CA 1
ATOM 4972 C C . VAL A 1 627 ? -31.579 19.277 -21.089 1.00 53.06 627 VAL A C 1
ATOM 4974 O O . VAL A 1 627 ? -30.521 19.717 -20.632 1.00 53.06 627 VAL A O 1
ATOM 4977 N N . GLU A 1 628 ? -32.774 19.638 -20.611 1.00 35.62 628 GLU A N 1
ATOM 4978 C CA . GLU A 1 628 ? -32.929 20.434 -19.390 1.00 35.62 628 GLU A CA 1
ATOM 4979 C C . GLU A 1 628 ? -32.291 19.690 -18.213 1.00 35.62 628 GLU A C 1
ATOM 4981 O O . GLU A 1 628 ? -32.717 18.606 -17.819 1.00 35.62 628 GLU A O 1
ATOM 4986 N N . VAL A 1 629 ? -31.226 20.274 -17.668 1.00 39.75 629 VAL A N 1
ATOM 4987 C CA . VAL A 1 629 ? -30.615 19.842 -16.413 1.00 39.75 629 VAL A CA 1
ATOM 4988 C C . VAL A 1 629 ? -31.132 20.805 -15.348 1.00 39.75 629 VAL A C 1
ATOM 4990 O O . VAL A 1 629 ? -30.874 22.007 -15.490 1.00 39.75 629 VAL A O 1
ATOM 4993 N N . PRO A 1 630 ? -31.845 20.341 -14.304 1.00 37.25 630 PRO A N 1
ATOM 4994 C CA . PRO A 1 630 ? -32.242 21.212 -13.209 1.00 37.25 630 PRO A CA 1
ATOM 4995 C C . PRO A 1 630 ? -31.002 21.911 -12.634 1.00 37.25 630 PRO A C 1
ATOM 4997 O O . PRO A 1 630 ? -29.942 21.283 -12.520 1.00 37.25 630 PRO A O 1
ATOM 5000 N N . PRO A 1 631 ? -31.079 23.206 -12.291 1.00 32.38 631 PRO A N 1
ATOM 5001 C CA . PRO A 1 631 ? -29.967 23.873 -11.641 1.00 32.38 631 PRO A CA 1
ATOM 5002 C C . PRO A 1 631 ? -29.698 23.179 -10.303 1.00 32.38 631 PRO A C 1
ATOM 5004 O O . PRO A 1 631 ? -30.589 23.077 -9.463 1.00 32.38 631 PRO A O 1
ATOM 5007 N N . VAL A 1 632 ? -28.458 22.731 -10.089 1.00 35.88 632 VAL A N 1
ATOM 5008 C CA . VAL A 1 632 ? -27.964 22.392 -8.750 1.00 35.88 632 VAL A CA 1
ATOM 5009 C C . VAL A 1 632 ? -27.991 23.691 -7.944 1.00 35.88 632 VAL A C 1
ATOM 5011 O O . VAL A 1 632 ? -27.078 24.512 -8.038 1.00 35.88 632 VAL A O 1
ATOM 5014 N N . GLN A 1 633 ? -29.091 23.931 -7.230 1.00 29.61 633 GLN A N 1
ATOM 5015 C CA . GLN A 1 633 ? -29.228 25.063 -6.328 1.00 29.61 633 GLN A CA 1
ATOM 5016 C C . GLN A 1 633 ? -28.482 24.754 -5.033 1.00 29.61 633 GLN A C 1
ATOM 5018 O O . GLN A 1 633 ? -28.875 23.918 -4.224 1.00 29.61 633 GLN A O 1
ATOM 5023 N N . THR A 1 634 ? -27.396 25.482 -4.817 1.00 34.53 634 THR A N 1
ATOM 5024 C CA . THR A 1 634 ? -26.848 25.730 -3.490 1.00 34.53 634 THR A CA 1
ATOM 5025 C C . THR A 1 634 ? -27.877 26.545 -2.703 1.00 34.53 634 THR A C 1
ATOM 5027 O O . THR A 1 634 ? -28.011 27.724 -2.998 1.00 34.53 634 THR A O 1
ATOM 5030 N N . THR A 1 635 ? -28.609 25.950 -1.750 1.00 31.12 635 THR A N 1
ATOM 5031 C CA . THR A 1 635 ? -28.830 26.465 -0.374 1.00 31.12 635 THR A CA 1
ATOM 5032 C C . THR A 1 635 ? -29.780 25.585 0.454 1.00 31.12 635 THR A C 1
ATOM 5034 O O . THR A 1 635 ? -30.602 24.851 -0.074 1.00 31.12 635 THR A O 1
ATOM 5037 N N . TYR A 1 636 ? -29.589 25.688 1.772 1.00 33.00 636 TYR A N 1
ATOM 5038 C CA . TYR A 1 636 ? -30.330 25.124 2.903 1.00 33.00 636 TYR A CA 1
ATOM 5039 C C . TYR A 1 636 ? -31.867 25.006 2.764 1.00 33.00 636 TYR A C 1
ATOM 5041 O O . TYR A 1 636 ? -32.524 25.970 2.397 1.00 33.00 636 TYR A O 1
ATOM 5049 N N . LEU A 1 637 ? -32.368 23.858 3.256 1.00 29.88 637 LEU A N 1
ATOM 5050 C CA . LEU A 1 637 ? -33.695 23.535 3.828 1.00 29.88 637 LEU A CA 1
ATOM 5051 C C . LEU A 1 637 ? -34.979 23.769 3.000 1.00 29.88 637 LEU A C 1
ATOM 5053 O O . LEU A 1 637 ? -35.379 24.902 2.766 1.00 29.88 637 LEU A O 1
ATOM 5057 N N . GLY A 1 638 ? -35.729 22.671 2.784 1.00 28.73 638 GLY A N 1
ATOM 5058 C CA . GLY A 1 638 ? -37.198 22.678 2.907 1.00 28.73 638 GLY A CA 1
ATOM 5059 C C . GLY A 1 638 ? -38.037 22.043 1.784 1.00 28.73 638 GLY A C 1
ATOM 5060 O O . GLY A 1 638 ? -38.387 22.722 0.833 1.00 28.73 638 GLY A O 1
ATOM 5061 N N . GLN A 1 639 ? -38.486 20.804 2.035 1.00 27.25 639 GLN A N 1
ATOM 5062 C CA . GLN A 1 639 ? -39.732 20.138 1.585 1.00 27.25 639 GLN A CA 1
ATOM 5063 C C . GLN A 1 639 ? -39.870 19.487 0.185 1.00 27.25 639 GLN A C 1
ATOM 5065 O O . GLN A 1 639 ? -40.179 20.119 -0.816 1.00 27.25 639 GLN A O 1
ATOM 5070 N N . ARG A 1 640 ? -39.774 18.144 0.248 1.00 26.38 640 ARG A N 1
ATOM 5071 C CA . ARG A 1 640 ? -40.652 17.070 -0.277 1.00 26.38 640 ARG A CA 1
ATOM 5072 C C . ARG A 1 640 ? -41.189 17.153 -1.717 1.00 26.38 640 ARG A C 1
ATOM 5074 O O . ARG A 1 640 ? -42.270 17.677 -1.950 1.00 26.38 640 ARG A O 1
ATOM 5081 N N . GLU A 1 641 ? -40.575 16.331 -2.570 1.00 22.52 641 GLU A N 1
ATOM 5082 C CA . GLU A 1 641 ? -41.272 15.239 -3.265 1.00 22.52 641 GLU A CA 1
ATOM 5083 C C . GLU A 1 641 ? -40.533 13.920 -2.979 1.00 22.52 641 GLU A C 1
ATOM 5085 O O . GLU A 1 641 ? -39.305 13.876 -2.906 1.00 22.52 641 GLU A O 1
ATOM 5090 N N . ALA A 1 642 ? -41.291 12.858 -2.719 1.00 25.42 642 ALA A N 1
ATOM 5091 C CA . ALA A 1 642 ? -40.775 11.543 -2.377 1.00 25.42 642 ALA A CA 1
ATOM 5092 C C . ALA A 1 642 ? -40.244 10.818 -3.623 1.00 25.42 642 ALA A C 1
ATOM 5094 O O . ALA A 1 642 ? -41.028 10.494 -4.509 1.00 25.42 642 ALA A O 1
ATOM 5095 N N . ALA A 1 643 ? -38.931 10.563 -3.653 1.00 26.14 643 ALA A N 1
ATOM 5096 C CA . ALA A 1 643 ? -38.254 9.344 -4.128 1.00 26.14 643 ALA A CA 1
ATOM 5097 C C . ALA A 1 643 ? -36.755 9.641 -4.347 1.00 26.14 643 ALA A C 1
ATOM 5099 O O . ALA A 1 643 ? -36.415 10.417 -5.229 1.00 26.14 643 ALA A O 1
ATOM 5100 N N . VAL A 1 644 ? -35.881 8.982 -3.569 1.00 35.94 644 VAL A N 1
ATOM 5101 C CA . VAL A 1 644 ? -34.441 8.744 -3.831 1.00 35.94 644 VAL A CA 1
ATOM 5102 C C . VAL A 1 644 ? -33.580 9.981 -4.164 1.00 35.94 644 VAL A C 1
ATOM 5104 O O . VAL A 1 644 ? -33.580 10.410 -5.306 1.00 35.94 644 VAL A O 1
ATOM 5107 N N . GLN A 1 645 ? -32.743 10.468 -3.227 1.00 30.25 645 GLN A N 1
ATOM 5108 C CA . GLN A 1 645 ? -31.363 10.967 -3.483 1.00 30.25 645 GLN A CA 1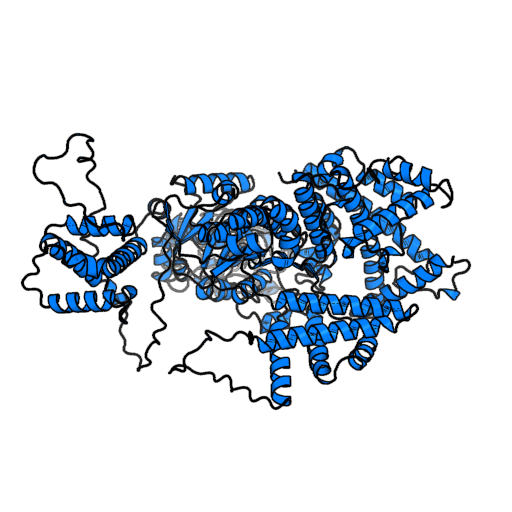
ATOM 5109 C C . GLN A 1 645 ? -30.773 11.734 -2.285 1.00 30.25 645 GLN A C 1
ATOM 5111 O O . GLN A 1 645 ? -30.858 12.957 -2.172 1.00 30.25 645 GLN A O 1
ATOM 5116 N N . THR A 1 646 ? -30.051 11.014 -1.429 1.00 26.42 646 THR A N 1
ATOM 5117 C CA . THR A 1 646 ? -29.116 11.589 -0.454 1.00 26.42 646 THR A CA 1
ATOM 5118 C C . THR A 1 646 ? -27.785 11.856 -1.161 1.00 26.42 646 THR A C 1
ATOM 5120 O O . THR A 1 646 ? -27.117 10.919 -1.578 1.00 26.42 646 THR A O 1
ATOM 5123 N N . LYS A 1 647 ? -27.414 13.138 -1.318 1.00 30.36 647 LYS A N 1
ATOM 5124 C CA . LYS A 1 647 ? -26.153 13.636 -1.919 1.00 30.36 647 LYS A CA 1
ATOM 5125 C C . LYS A 1 647 ? -25.769 12.957 -3.248 1.00 30.36 647 LYS A C 1
ATOM 5127 O O . LYS A 1 647 ? -24.960 12.038 -3.286 1.00 30.36 647 LYS A O 1
ATOM 5132 N N . MET A 1 648 ? -26.290 13.513 -4.347 1.00 29.27 648 MET A N 1
ATOM 5133 C CA . MET A 1 648 ? -25.835 13.285 -5.727 1.00 29.27 648 MET A CA 1
ATOM 5134 C C . MET A 1 648 ? -24.325 13.557 -5.888 1.00 29.27 648 MET A C 1
ATOM 5136 O O . MET A 1 648 ? -23.903 14.634 -6.304 1.00 29.27 648 MET A O 1
ATOM 5140 N N . THR A 1 649 ? -23.498 12.555 -5.608 1.00 34.75 649 THR A N 1
ATOM 5141 C CA . THR A 1 649 ? -22.278 12.288 -6.377 1.00 34.75 649 THR A CA 1
ATOM 5142 C C . THR A 1 649 ? -22.742 11.724 -7.721 1.00 34.75 649 THR A C 1
ATOM 5144 O O . THR A 1 649 ? -23.661 10.910 -7.722 1.00 34.75 649 THR A O 1
ATOM 5147 N N . LEU A 1 650 ? -22.180 12.172 -8.852 1.00 38.97 650 LEU A N 1
ATOM 5148 C CA . LEU A 1 650 ? -22.612 11.876 -10.233 1.00 38.97 650 LEU A CA 1
ATOM 5149 C C . LEU A 1 650 ? -22.819 10.377 -10.549 1.00 38.97 650 LEU A C 1
ATOM 5151 O O . LEU A 1 650 ? -22.019 9.722 -11.212 1.00 38.97 650 LEU A O 1
ATOM 5155 N N . THR A 1 651 ? -23.951 9.850 -10.106 1.00 41.50 651 THR A N 1
ATOM 5156 C CA . THR A 1 651 ? -24.423 8.472 -10.256 1.00 41.50 651 THR A CA 1
ATOM 5157 C C . THR A 1 651 ? -25.847 8.492 -10.790 1.00 41.50 651 THR A C 1
ATOM 5159 O O . THR A 1 651 ? -26.720 7.748 -10.372 1.00 41.50 651 THR A O 1
ATOM 5162 N N . ASP A 1 652 ? -26.084 9.360 -11.767 1.00 50.31 652 ASP A N 1
ATOM 5163 C CA . ASP A 1 652 ? -27.199 9.180 -12.680 1.00 50.31 652 ASP A CA 1
ATOM 5164 C C . ASP A 1 652 ? -26.955 7.824 -13.373 1.00 50.31 652 ASP A C 1
ATOM 5166 O O . ASP A 1 652 ? -25.927 7.661 -14.038 1.00 50.31 652 ASP A O 1
ATOM 5170 N N . GLU A 1 653 ? -27.824 6.820 -13.198 1.00 49.78 653 GLU A N 1
ATOM 5171 C CA . GLU A 1 653 ? -27.730 5.546 -13.938 1.00 49.78 653 GLU A CA 1
ATOM 5172 C C . GLU A 1 653 ? -27.580 5.824 -15.439 1.00 49.78 653 GLU A C 1
ATOM 5174 O O . GLU A 1 653 ? -26.784 5.191 -16.129 1.00 49.78 653 GLU A O 1
ATOM 5179 N N . LYS A 1 654 ? -28.231 6.889 -15.922 1.00 51.81 654 LYS A N 1
ATOM 5180 C CA . LYS A 1 654 ? -28.091 7.414 -17.285 1.00 51.81 654 LYS A CA 1
ATOM 5181 C C . LYS A 1 654 ? -26.693 7.957 -17.597 1.00 51.81 654 LYS A C 1
ATOM 5183 O O . LYS A 1 654 ? -26.262 7.903 -18.742 1.00 51.81 654 LYS A O 1
ATOM 5188 N N . GLY A 1 655 ? -25.976 8.507 -16.619 1.00 55.03 655 GLY A N 1
ATOM 5189 C CA . GLY A 1 655 ? -24.580 8.943 -16.744 1.00 55.03 655 GLY A CA 1
ATOM 5190 C C . GLY A 1 655 ? -23.595 7.776 -16.790 1.00 55.03 655 GLY A C 1
ATOM 5191 O O . GLY A 1 655 ? -22.664 7.804 -17.594 1.00 55.03 655 GLY A O 1
ATOM 5192 N N . ARG A 1 656 ? -23.833 6.722 -15.997 1.00 56.56 656 ARG A N 1
ATOM 5193 C CA . ARG A 1 656 ? -23.073 5.463 -16.101 1.00 56.56 656 ARG A CA 1
ATOM 5194 C C . ARG A 1 656 ? -23.321 4.773 -17.437 1.00 56.56 656 ARG A C 1
ATOM 5196 O O . ARG A 1 656 ? -22.355 4.422 -18.104 1.00 56.56 656 ARG A O 1
ATOM 5203 N N . LEU A 1 657 ? -24.583 4.662 -17.853 1.00 63.16 657 LEU A N 1
ATOM 5204 C CA . LEU A 1 657 ? -24.970 4.121 -19.159 1.00 63.16 657 LEU A CA 1
ATOM 5205 C C . LEU A 1 657 ? -24.354 4.930 -20.303 1.00 63.16 657 LEU A C 1
ATOM 5207 O O . LEU A 1 657 ? -23.799 4.346 -21.227 1.00 63.16 657 LEU A O 1
ATOM 5211 N N . PHE A 1 658 ? -24.380 6.266 -20.216 1.00 70.06 658 PHE A N 1
ATOM 5212 C CA . PHE A 1 658 ? -23.727 7.120 -21.206 1.00 70.06 658 PHE A CA 1
ATOM 5213 C C . PHE A 1 658 ? -22.220 6.885 -21.258 1.00 70.06 658 PHE A C 1
ATOM 5215 O O . PHE A 1 658 ? -21.681 6.770 -22.350 1.00 70.06 658 PHE A O 1
ATOM 5222 N N . TRP A 1 659 ? -21.527 6.834 -20.114 1.00 71.12 659 TRP A N 1
ATOM 5223 C CA . TRP A 1 659 ? -20.086 6.587 -20.129 1.00 71.12 659 TRP A CA 1
ATOM 5224 C C . TRP A 1 659 ? -19.764 5.191 -20.641 1.00 71.12 659 TRP A C 1
ATOM 5226 O O . TRP A 1 659 ? -18.872 5.074 -21.456 1.00 71.12 659 TRP A O 1
ATOM 5236 N N . SER A 1 660 ? -20.491 4.154 -20.225 1.00 69.06 660 SER A N 1
ATOM 5237 C CA . SER A 1 660 ? -20.276 2.803 -20.750 1.00 69.06 660 SER A CA 1
ATOM 5238 C C . SER A 1 660 ? -20.453 2.771 -22.272 1.00 69.06 660 SER A C 1
ATOM 5240 O O . SER A 1 660 ? -19.633 2.201 -22.984 1.00 69.06 660 SER A O 1
ATOM 5242 N N . ASP A 1 661 ? -21.472 3.450 -22.803 1.00 75.12 661 ASP A N 1
ATOM 5243 C CA . ASP A 1 661 ? -21.652 3.615 -24.249 1.00 75.12 661 ASP A CA 1
ATOM 5244 C C . ASP A 1 661 ? -20.521 4.446 -24.889 1.00 75.12 661 ASP A C 1
ATOM 5246 O O . ASP A 1 661 ? -19.988 4.071 -25.932 1.00 75.12 661 ASP A O 1
ATOM 5250 N N . ALA A 1 662 ? -20.102 5.546 -24.260 1.00 76.00 662 ALA A N 1
ATOM 5251 C CA . ALA A 1 662 ? -19.019 6.404 -24.738 1.00 76.00 662 ALA A CA 1
ATOM 5252 C C . ALA A 1 662 ? -17.667 5.681 -24.735 1.00 76.00 662 ALA A C 1
ATOM 5254 O O . ALA A 1 662 ? -16.955 5.732 -25.726 1.00 76.00 662 ALA A O 1
ATOM 5255 N N . GLU A 1 663 ? -17.329 4.973 -23.667 1.00 76.62 663 GLU A N 1
ATOM 5256 C CA . GLU A 1 663 ? -16.134 4.152 -23.528 1.00 76.62 663 GLU A CA 1
ATOM 5257 C C . GLU A 1 663 ? -16.115 3.047 -24.577 1.00 76.62 663 GLU A C 1
ATOM 5259 O O . GLU A 1 663 ? -15.140 2.930 -25.311 1.00 76.62 663 GLU A O 1
ATOM 5264 N N . ASN A 1 664 ? -17.220 2.312 -24.745 1.00 80.00 664 ASN A N 1
ATOM 5265 C CA . ASN A 1 664 ? -17.338 1.314 -25.807 1.00 80.00 664 ASN A CA 1
ATOM 5266 C C . ASN A 1 664 ? -17.135 1.933 -27.199 1.00 80.00 664 ASN A C 1
ATOM 5268 O O . ASN A 1 664 ? -16.485 1.331 -28.052 1.00 80.00 664 ASN A O 1
ATOM 5272 N N . LYS A 1 665 ? -17.657 3.141 -27.444 1.00 82.81 665 LYS A N 1
ATOM 5273 C CA . LYS A 1 665 ? -17.431 3.880 -28.697 1.00 82.81 665 LYS A CA 1
ATOM 5274 C C . LYS A 1 665 ? -15.978 4.319 -28.864 1.00 82.81 665 LYS A C 1
ATOM 5276 O O . LYS A 1 665 ? -15.451 4.204 -29.965 1.00 82.81 665 LYS A O 1
ATOM 5281 N N . LEU A 1 666 ? -15.329 4.790 -27.799 1.00 82.62 666 LEU A N 1
ATOM 5282 C CA . LEU A 1 666 ? -13.917 5.180 -27.811 1.00 82.62 666 LEU A CA 1
ATOM 5283 C C . LEU A 1 666 ? -13.009 3.969 -28.052 1.00 82.62 666 LEU A C 1
ATOM 5285 O O . LEU A 1 666 ? -12.125 4.035 -28.899 1.00 82.62 666 LEU A O 1
ATOM 5289 N N . LEU A 1 667 ? -13.262 2.843 -27.382 1.00 80.19 667 LEU A N 1
ATOM 5290 C CA . LEU A 1 667 ? -12.527 1.593 -27.589 1.00 80.19 667 LEU A CA 1
ATOM 5291 C C . LEU A 1 667 ? -12.706 1.060 -29.014 1.00 80.19 667 LEU A C 1
ATOM 5293 O O . LEU A 1 667 ? -11.721 0.691 -29.646 1.00 80.19 667 LEU A O 1
ATOM 5297 N N . ARG A 1 668 ? -13.927 1.098 -29.564 1.00 83.88 668 ARG A N 1
ATOM 5298 C CA . ARG A 1 668 ? -14.166 0.734 -30.972 1.00 83.88 668 ARG A CA 1
ATOM 5299 C C . ARG A 1 668 ? -13.433 1.658 -31.940 1.00 83.88 668 ARG A C 1
ATOM 5301 O O . ARG A 1 668 ? -12.812 1.166 -32.873 1.00 83.88 668 ARG A O 1
ATOM 5308 N N . ALA A 1 669 ? -13.456 2.970 -31.703 1.00 83.44 669 ALA A N 1
ATOM 5309 C CA . ALA A 1 669 ? -12.704 3.925 -32.516 1.00 83.44 669 ALA A CA 1
ATOM 5310 C C . ALA A 1 669 ? -11.187 3.668 -32.436 1.00 83.44 669 ALA A C 1
ATOM 5312 O O . ALA A 1 669 ? -10.493 3.765 -33.447 1.00 83.44 669 ALA A O 1
ATOM 5313 N N . LEU A 1 670 ? -10.666 3.284 -31.262 1.00 81.00 670 LEU A N 1
ATOM 5314 C CA . LEU A 1 670 ? -9.271 2.858 -31.099 1.00 81.00 670 LEU A CA 1
ATOM 5315 C C . LEU A 1 670 ? -8.974 1.582 -31.898 1.00 81.00 670 LEU A C 1
ATOM 5317 O O . LEU A 1 670 ? -7.971 1.539 -32.607 1.00 81.00 670 LEU A O 1
ATOM 5321 N N . ASP A 1 671 ? -9.837 0.566 -31.830 1.00 80.44 671 ASP A N 1
ATOM 5322 C CA . ASP A 1 671 ? -9.664 -0.684 -32.582 1.00 80.44 671 ASP A CA 1
ATOM 5323 C C . ASP A 1 671 ? -9.694 -0.438 -34.102 1.00 80.44 671 ASP A C 1
ATOM 5325 O O . ASP A 1 671 ? -8.834 -0.935 -34.836 1.00 80.44 671 ASP A O 1
ATOM 5329 N N . GLU A 1 672 ? -10.622 0.395 -34.583 1.00 80.56 672 GLU A N 1
ATOM 5330 C CA . GLU A 1 672 ? -10.689 0.826 -35.985 1.00 80.56 672 GLU A CA 1
ATOM 5331 C C . GLU A 1 672 ? -9.430 1.598 -36.401 1.00 80.56 672 GLU A C 1
ATOM 5333 O O . GLU A 1 672 ? -8.881 1.367 -37.483 1.00 80.56 672 GLU A O 1
ATOM 5338 N N . TYR A 1 673 ? -8.923 2.477 -35.534 1.00 79.50 673 TYR A N 1
ATOM 5339 C CA . TYR A 1 673 ? -7.694 3.230 -35.772 1.00 79.50 673 TYR A CA 1
ATOM 5340 C C . TYR A 1 673 ? -6.460 2.319 -35.910 1.00 79.50 673 TYR A C 1
ATOM 5342 O O . TYR A 1 673 ? -5.615 2.551 -36.785 1.00 79.50 673 TYR A O 1
ATOM 5350 N N . ILE A 1 674 ? -6.369 1.253 -35.104 1.00 79.00 674 ILE A N 1
ATOM 5351 C CA . ILE A 1 674 ? -5.293 0.250 -35.196 1.00 79.00 674 ILE A CA 1
ATOM 5352 C C . ILE A 1 674 ? -5.440 -0.604 -36.463 1.00 79.00 674 ILE A C 1
ATOM 5354 O O . ILE A 1 674 ? -4.440 -0.860 -37.139 1.00 79.00 674 ILE A O 1
ATOM 5358 N N . ALA A 1 675 ? -6.661 -1.026 -36.814 1.00 74.69 675 ALA A N 1
ATOM 5359 C CA . ALA A 1 675 ? -6.922 -1.942 -37.932 1.00 74.69 675 ALA A CA 1
ATOM 5360 C C . ALA A 1 675 ? -6.426 -1.415 -39.293 1.00 74.69 675 ALA A C 1
ATOM 5362 O O . ALA A 1 675 ? -6.062 -2.194 -40.171 1.00 74.69 675 ALA A O 1
ATOM 5363 N N . HIS A 1 676 ? -6.347 -0.091 -39.458 1.00 65.69 676 HIS A N 1
ATOM 5364 C CA . HIS A 1 676 ? -5.876 0.565 -40.683 1.00 65.69 676 HIS A CA 1
ATOM 5365 C C . HIS A 1 676 ? -4.352 0.802 -40.722 1.00 65.69 676 HIS A C 1
ATOM 5367 O O . HIS A 1 676 ? -3.864 1.586 -41.543 1.00 65.69 676 HIS A O 1
ATOM 5373 N N . ALA A 1 677 ? -3.574 0.190 -39.824 1.00 61.00 677 ALA A N 1
ATOM 5374 C CA . ALA A 1 677 ? -2.145 0.455 -39.685 1.00 61.00 677 ALA A CA 1
ATOM 5375 C C . ALA A 1 677 ? -1.262 -0.721 -40.159 1.00 61.00 677 ALA A C 1
ATOM 5377 O O . ALA A 1 677 ? -1.441 -1.863 -39.751 1.00 61.00 677 ALA A O 1
ATOM 5378 N N . SER A 1 678 ? -0.260 -0.449 -41.005 1.00 53.78 678 SER A N 1
ATOM 5379 C CA . SER A 1 678 ? 0.737 -1.437 -41.466 1.00 53.78 678 SER A CA 1
ATOM 5380 C C . SER A 1 678 ? 2.163 -0.862 -41.415 1.00 53.78 678 SER A C 1
ATOM 5382 O O . SER A 1 678 ? 2.357 0.346 -41.578 1.00 53.78 678 SER A O 1
ATOM 5384 N N . GLY A 1 679 ? 3.170 -1.715 -41.184 1.00 57.34 679 GLY A N 1
ATOM 5385 C CA . GLY A 1 679 ? 4.596 -1.337 -41.113 1.00 57.34 679 GLY A CA 1
ATOM 5386 C C . GLY A 1 679 ? 5.005 -0.588 -39.830 1.00 57.34 679 GLY A C 1
ATOM 5387 O O . GLY A 1 679 ? 4.290 -0.629 -38.834 1.00 57.34 679 GLY A O 1
ATOM 5388 N N . GLY A 1 680 ? 6.138 0.133 -39.840 1.00 53.38 680 GLY A N 1
ATOM 5389 C CA . GLY A 1 680 ? 6.653 0.880 -38.670 1.00 53.38 680 GLY A CA 1
ATOM 5390 C C . GLY A 1 680 ? 5.753 2.031 -38.185 1.00 53.38 680 GLY A C 1
ATOM 5391 O O . GLY A 1 680 ? 5.701 2.330 -36.993 1.00 53.38 680 GLY A O 1
ATOM 5392 N N . LYS A 1 681 ? 4.942 2.614 -39.083 1.00 61.25 681 LYS A N 1
ATOM 5393 C CA . LYS A 1 681 ? 3.824 3.503 -38.706 1.00 61.25 681 LYS A CA 1
ATOM 5394 C C . LYS A 1 681 ? 2.734 2.752 -37.924 1.00 61.25 681 LYS A C 1
ATOM 5396 O O . LYS A 1 681 ? 2.061 3.352 -37.094 1.00 61.25 681 LYS A O 1
ATOM 5401 N N . GLY A 1 682 ? 2.594 1.446 -38.152 1.00 74.56 682 GLY A N 1
ATOM 5402 C CA . GLY A 1 682 ? 1.745 0.546 -37.375 1.00 74.56 682 GLY A CA 1
ATOM 5403 C C . GLY A 1 682 ? 2.208 0.365 -35.935 1.00 74.56 682 GLY A C 1
ATOM 5404 O O . GLY A 1 682 ? 1.375 0.432 -35.040 1.00 74.56 682 GLY A O 1
ATOM 5405 N N . THR A 1 683 ? 3.512 0.234 -35.680 1.00 80.38 683 THR A N 1
ATOM 5406 C CA . THR A 1 683 ? 4.034 0.080 -34.309 1.00 80.38 683 THR A CA 1
ATOM 5407 C C . THR A 1 683 ? 3.760 1.312 -33.449 1.00 80.38 683 THR A C 1
ATOM 5409 O O . THR A 1 683 ? 3.212 1.170 -32.362 1.00 80.38 683 THR A O 1
ATOM 5412 N N . ARG A 1 684 ? 4.035 2.526 -33.954 1.00 82.56 684 ARG A N 1
ATOM 5413 C CA . ARG A 1 684 ? 3.722 3.772 -33.222 1.00 82.56 684 ARG A CA 1
ATOM 5414 C C . ARG A 1 684 ? 2.227 3.916 -32.922 1.00 82.56 684 ARG A C 1
ATOM 5416 O O . ARG A 1 684 ? 1.864 4.324 -31.826 1.00 82.56 684 ARG A O 1
ATOM 5423 N N . ARG A 1 685 ? 1.352 3.540 -33.866 1.00 83.56 685 ARG A N 1
ATOM 5424 C CA . ARG A 1 685 ? -0.105 3.536 -33.642 1.00 83.56 685 ARG A CA 1
ATOM 5425 C C . ARG A 1 685 ? -0.545 2.500 -32.607 1.00 83.56 685 ARG A C 1
ATOM 5427 O O . ARG A 1 685 ? -1.427 2.804 -31.813 1.00 83.56 685 ARG A O 1
ATOM 5434 N N . ARG A 1 686 ? 0.064 1.307 -32.594 1.00 83.56 686 ARG A N 1
ATOM 5435 C CA . ARG A 1 686 ? -0.206 0.274 -31.580 1.00 83.56 686 ARG A CA 1
ATOM 5436 C C . ARG A 1 686 ? 0.204 0.730 -30.180 1.00 83.56 686 ARG A C 1
ATOM 5438 O O . ARG A 1 686 ? -0.593 0.563 -29.269 1.00 83.56 686 ARG A O 1
ATOM 5445 N N . LEU A 1 687 ? 1.385 1.336 -30.033 1.00 83.88 687 LEU A N 1
ATOM 5446 C CA . LEU A 1 687 ? 1.851 1.900 -28.758 1.00 83.88 687 LEU A CA 1
ATOM 5447 C C . LEU A 1 687 ? 0.900 2.994 -28.261 1.00 83.88 687 LEU A C 1
ATOM 5449 O O . LEU A 1 687 ? 0.343 2.874 -27.177 1.00 83.88 687 LEU A O 1
ATOM 5453 N N . PHE A 1 688 ? 0.587 3.972 -29.120 1.00 85.00 688 PHE A N 1
ATOM 5454 C CA . PHE A 1 688 ? -0.392 5.022 -28.822 1.00 85.00 688 PHE A CA 1
ATOM 5455 C C . PHE A 1 688 ? -1.737 4.460 -28.338 1.00 85.00 688 PHE A C 1
ATOM 5457 O O . PHE A 1 688 ? -2.319 4.949 -27.372 1.00 85.00 688 PHE A O 1
ATOM 5464 N N . ALA A 1 689 ? -2.261 3.442 -29.026 1.00 82.50 689 ALA A N 1
ATOM 5465 C CA . ALA A 1 689 ? -3.550 2.867 -28.675 1.00 82.50 689 ALA A CA 1
ATOM 5466 C C . ALA A 1 689 ? -3.489 1.990 -27.412 1.00 82.50 689 ALA A C 1
ATOM 5468 O O . ALA A 1 689 ? -4.483 1.905 -26.691 1.00 82.50 689 ALA A O 1
ATOM 5469 N N . GLY A 1 690 ? -2.337 1.371 -27.134 1.00 81.56 690 GLY A N 1
ATOM 5470 C CA . GLY A 1 690 ? -2.063 0.653 -25.891 1.00 81.56 690 GLY A CA 1
ATOM 5471 C C . GLY A 1 690 ? -2.141 1.578 -24.679 1.00 81.56 690 GLY A C 1
ATOM 5472 O O . GLY A 1 690 ? -2.931 1.322 -23.771 1.00 81.56 690 GLY A O 1
ATOM 5473 N N . ASP A 1 691 ? -1.416 2.693 -24.710 1.00 81.25 691 ASP A N 1
ATOM 5474 C CA . ASP A 1 691 ? -1.449 3.718 -23.659 1.00 81.25 691 ASP A CA 1
ATOM 5475 C C . ASP A 1 691 ? -2.852 4.318 -23.494 1.00 81.25 691 ASP A C 1
ATOM 5477 O O . ASP A 1 691 ? -3.340 4.493 -22.380 1.00 81.25 691 ASP A O 1
ATOM 5481 N N . ALA A 1 692 ? -3.548 4.599 -24.604 1.00 82.19 692 ALA A N 1
ATOM 5482 C CA . ALA A 1 692 ? -4.913 5.118 -24.557 1.00 82.19 692 ALA A CA 1
ATOM 5483 C C . ALA A 1 692 ? -5.886 4.124 -23.897 1.00 82.19 692 ALA A C 1
ATOM 5485 O O . ALA A 1 692 ? -6.765 4.538 -23.140 1.00 82.19 692 ALA A O 1
ATOM 5486 N N . ARG A 1 693 ? -5.722 2.816 -24.147 1.00 81.62 693 ARG A N 1
ATOM 5487 C CA . ARG A 1 693 ? -6.510 1.762 -23.492 1.00 81.62 693 ARG A CA 1
ATOM 5488 C C . ARG A 1 693 ? -6.211 1.693 -21.996 1.00 81.62 693 ARG A C 1
ATOM 5490 O O . ARG A 1 693 ? -7.156 1.676 -21.215 1.00 81.62 693 ARG A O 1
ATOM 5497 N N . GLN A 1 694 ? -4.937 1.738 -21.603 1.00 81.31 694 GLN A N 1
ATOM 5498 C CA . GLN A 1 694 ? -4.551 1.811 -20.187 1.00 81.31 694 GLN A CA 1
ATOM 5499 C C . GLN A 1 694 ? -5.137 3.055 -19.504 1.00 81.31 694 GLN A C 1
ATOM 5501 O O . GLN A 1 694 ? -5.656 2.963 -18.393 1.00 81.31 694 GLN A O 1
ATOM 5506 N N . GLY A 1 695 ? -5.128 4.205 -20.185 1.00 83.62 695 GLY A N 1
ATOM 5507 C CA . GLY A 1 695 ? -5.741 5.437 -19.693 1.00 83.62 695 GLY A CA 1
ATOM 5508 C C . GLY A 1 695 ? -7.252 5.313 -19.467 1.00 83.62 695 GLY A C 1
ATOM 5509 O O . GLY A 1 695 ? -7.760 5.830 -18.472 1.00 83.62 695 GLY A O 1
ATOM 5510 N N . LEU A 1 696 ? -7.972 4.605 -20.345 1.00 81.94 696 LEU A N 1
ATOM 5511 C CA . LEU A 1 696 ? -9.402 4.315 -20.172 1.00 81.94 696 LEU A CA 1
ATOM 5512 C C . LEU A 1 696 ? -9.658 3.343 -19.012 1.00 81.94 696 LEU A C 1
ATOM 5514 O O . LEU A 1 696 ? -10.518 3.628 -18.180 1.00 81.94 696 LEU A O 1
ATOM 5518 N N . ASP A 1 697 ? -8.876 2.265 -18.903 1.00 83.19 697 ASP A N 1
ATOM 5519 C CA . ASP A 1 697 ? -8.970 1.323 -17.779 1.00 83.19 697 ASP A CA 1
ATOM 5520 C C . ASP A 1 697 ? -8.703 2.046 -16.435 1.00 83.19 697 ASP A C 1
ATOM 5522 O O . ASP A 1 697 ? -9.425 1.854 -15.454 1.00 83.19 697 ASP A O 1
ATOM 5526 N N . PHE A 1 698 ? -7.721 2.956 -16.388 1.00 86.94 698 PHE A N 1
ATOM 5527 C CA . PHE A 1 698 ? -7.451 3.795 -15.213 1.00 86.94 698 PHE A CA 1
ATOM 5528 C C . PHE A 1 698 ? -8.632 4.704 -14.841 1.00 86.94 698 PHE A C 1
ATOM 5530 O O . PHE A 1 698 ? -8.930 4.888 -13.654 1.00 86.94 698 PHE A O 1
ATOM 5537 N N . ILE A 1 699 ? -9.322 5.269 -15.835 1.00 83.06 699 ILE A N 1
ATOM 5538 C CA . ILE A 1 699 ? -10.520 6.089 -15.621 1.00 83.06 699 ILE A CA 1
ATOM 5539 C C . ILE A 1 699 ? -11.657 5.255 -15.024 1.00 83.06 699 ILE A C 1
ATOM 5541 O O . ILE A 1 699 ? -12.340 5.741 -14.120 1.00 83.06 699 ILE A O 1
ATOM 5545 N N . ASP A 1 700 ? -11.867 4.027 -15.498 1.00 82.56 700 ASP A N 1
ATOM 5546 C CA . ASP A 1 700 ? -12.932 3.154 -14.993 1.00 82.56 700 ASP A CA 1
ATOM 5547 C C . ASP A 1 700 ? -12.713 2.781 -13.516 1.00 82.56 700 ASP A C 1
ATOM 5549 O O . ASP A 1 700 ? -13.598 2.975 -12.671 1.00 82.56 700 ASP A O 1
ATOM 5553 N N . VAL A 1 701 ? -11.484 2.391 -13.157 1.00 85.75 701 VAL A N 1
ATOM 5554 C CA . VAL A 1 701 ? -11.119 2.131 -11.753 1.00 85.75 701 VAL A CA 1
ATOM 5555 C C . VAL A 1 701 ? -11.264 3.398 -10.902 1.00 85.75 701 VAL A C 1
ATOM 5557 O O . VAL A 1 701 ? -11.815 3.337 -9.803 1.00 85.75 701 VAL A O 1
ATOM 5560 N N . SER A 1 702 ? -10.851 4.566 -11.408 1.00 83.50 702 SER A N 1
ATOM 5561 C CA . SER A 1 702 ? -10.945 5.846 -10.678 1.00 83.50 702 SER A CA 1
ATOM 5562 C C . SER A 1 702 ? -12.384 6.322 -10.438 1.00 83.50 702 SER A C 1
ATOM 5564 O O . SER A 1 702 ? -12.620 7.143 -9.553 1.00 83.50 702 SER A O 1
ATOM 5566 N N . ARG A 1 703 ? -13.353 5.826 -11.218 1.00 80.44 703 ARG A N 1
ATOM 5567 C CA . ARG A 1 703 ? -14.787 6.133 -11.068 1.00 80.44 703 ARG A CA 1
ATOM 5568 C C . ARG A 1 703 ? -15.522 5.145 -10.169 1.00 80.44 703 ARG A C 1
ATOM 5570 O O . ARG A 1 703 ? -16.647 5.429 -9.751 1.00 80.44 703 ARG A O 1
ATOM 5577 N N . SER A 1 704 ? -14.912 3.997 -9.889 1.00 82.62 704 SER A N 1
ATOM 5578 C CA . SER A 1 704 ? -15.472 2.984 -9.000 1.00 82.62 704 SER A CA 1
ATOM 5579 C C . SER A 1 704 ? -15.472 3.450 -7.543 1.00 82.62 704 SER A C 1
ATOM 5581 O O . SER A 1 704 ? -14.775 4.388 -7.161 1.00 82.62 704 SER A O 1
ATOM 5583 N N . HIS A 1 705 ? -16.317 2.830 -6.722 1.00 82.94 705 HIS A N 1
ATOM 5584 C CA . HIS A 1 705 ? -16.358 3.058 -5.277 1.00 82.94 705 HIS A CA 1
ATOM 5585 C C . HIS A 1 705 ? -15.999 1.753 -4.582 1.00 82.94 705 HIS A C 1
ATOM 5587 O O . HIS A 1 705 ? -16.355 0.675 -5.067 1.00 82.94 705 HIS A O 1
ATOM 5593 N N . PHE A 1 706 ? -15.293 1.861 -3.463 1.00 91.69 706 PHE A N 1
ATOM 5594 C CA . PHE A 1 706 ? -14.649 0.721 -2.820 1.00 91.69 706 PHE A CA 1
ATOM 5595 C C . PHE A 1 706 ? -15.152 0.541 -1.391 1.00 91.69 706 PHE A C 1
ATOM 5597 O O . PHE A 1 706 ? -15.339 1.520 -0.664 1.00 91.69 706 PHE A O 1
ATOM 5604 N N . ASP A 1 707 ? -15.355 -0.715 -0.997 1.00 95.00 707 ASP A N 1
ATOM 5605 C CA . ASP A 1 707 ? -15.682 -1.118 0.373 1.00 95.00 707 ASP A CA 1
ATOM 5606 C C . ASP A 1 707 ? -14.446 -1.085 1.262 1.00 95.00 707 ASP A C 1
ATOM 5608 O O . ASP A 1 707 ? -14.525 -0.720 2.438 1.00 95.00 707 ASP A O 1
ATOM 5612 N N . VAL A 1 708 ? -13.300 -1.457 0.688 1.00 97.56 708 VAL A N 1
ATOM 5613 C CA . VAL A 1 708 ? -12.019 -1.495 1.383 1.00 97.56 708 VAL A CA 1
ATOM 5614 C C . VAL A 1 708 ? -10.941 -0.823 0.545 1.00 97.56 708 VAL A C 1
ATOM 5616 O O . VAL A 1 708 ? -10.771 -1.133 -0.630 1.00 97.56 708 VAL A O 1
ATOM 5619 N N . VAL A 1 709 ? -10.162 0.065 1.162 1.00 98.12 709 VAL A N 1
ATOM 5620 C CA . VAL A 1 709 ? -8.939 0.606 0.552 1.00 98.12 709 VAL A CA 1
ATOM 5621 C C . VAL A 1 709 ? -7.744 0.266 1.435 1.00 98.12 709 VAL A C 1
ATOM 5623 O O . VAL A 1 709 ? -7.701 0.669 2.594 1.00 98.12 709 VAL A O 1
ATOM 5626 N N . LEU A 1 710 ? -6.762 -0.460 0.905 1.00 98.06 710 LEU A N 1
ATOM 5627 C CA . LEU A 1 710 ? -5.549 -0.872 1.619 1.00 98.06 710 LEU A CA 1
ATOM 5628 C C . LEU A 1 710 ? -4.338 -0.212 0.981 1.00 98.06 710 LEU A C 1
ATOM 5630 O O . LEU A 1 710 ? -4.182 -0.288 -0.227 1.00 98.06 710 LEU A O 1
ATOM 5634 N N . MET A 1 711 ? -3.492 0.460 1.761 1.00 95.75 711 MET A N 1
ATOM 5635 C CA . MET A 1 711 ? -2.418 1.258 1.168 1.00 95.75 711 MET A CA 1
ATOM 5636 C C . MET A 1 711 ? -1.149 1.367 2.019 1.00 95.75 711 MET A C 1
ATOM 5638 O O . MET A 1 711 ? -1.177 1.576 3.238 1.00 95.75 711 MET A O 1
ATOM 5642 N N . ASN A 1 712 ? -0.017 1.351 1.314 1.00 94.56 712 ASN A N 1
ATOM 5643 C CA . ASN A 1 712 ? 1.256 1.931 1.739 1.00 94.56 712 ASN A CA 1
ATOM 5644 C C . ASN A 1 712 ? 1.579 3.121 0.812 1.00 94.56 712 ASN A C 1
ATOM 5646 O O . ASN A 1 712 ? 2.338 2.967 -0.145 1.00 94.56 712 ASN A O 1
ATOM 5650 N N . PRO A 1 713 ? 0.955 4.293 1.025 1.00 93.31 713 PRO A N 1
ATOM 5651 C CA . PRO A 1 713 ? 1.074 5.417 0.108 1.00 93.31 713 PRO A CA 1
ATOM 5652 C C . PRO A 1 713 ? 2.489 6.024 0.119 1.00 93.31 713 PRO A C 1
ATOM 5654 O O . PRO A 1 713 ? 3.202 5.930 1.124 1.00 93.31 713 PRO A O 1
ATOM 5657 N N . PRO A 1 714 ? 2.896 6.719 -0.958 1.00 90.31 714 PRO A N 1
ATOM 5658 C CA . PRO A 1 714 ? 4.196 7.380 -1.024 1.00 90.31 714 PRO A CA 1
ATOM 5659 C C . PRO A 1 714 ? 4.356 8.466 0.054 1.00 90.31 714 PRO A C 1
ATOM 5661 O O . PRO A 1 714 ? 3.408 9.170 0.405 1.00 90.31 714 PRO A O 1
ATOM 5664 N N . PHE A 1 715 ? 5.583 8.638 0.557 1.00 86.88 715 PHE A N 1
ATOM 5665 C CA . PHE A 1 715 ? 5.931 9.633 1.577 1.00 86.88 715 PHE A CA 1
ATOM 5666 C C . PHE A 1 715 ? 6.667 10.836 0.972 1.00 86.88 715 PHE A C 1
ATOM 5668 O O . PHE A 1 715 ? 7.543 10.690 0.115 1.00 86.88 715 PHE A O 1
ATOM 5675 N N . GLY A 1 716 ? 6.397 12.026 1.505 1.00 85.06 716 GLY A N 1
ATOM 5676 C CA . GLY A 1 716 ? 7.066 13.272 1.140 1.00 85.06 716 GLY A CA 1
ATOM 5677 C C . GLY A 1 716 ? 6.241 14.153 0.204 1.00 85.06 716 GLY A C 1
ATOM 5678 O O . GLY A 1 716 ? 5.031 14.005 0.081 1.00 85.06 716 GLY A O 1
ATOM 5679 N N . GLY A 1 717 ? 6.896 15.130 -0.424 1.00 80.69 717 GLY A N 1
ATOM 5680 C CA . GLY A 1 717 ? 6.233 16.059 -1.343 1.00 80.69 717 GLY A CA 1
ATOM 5681 C C . GLY A 1 717 ? 5.975 15.450 -2.723 1.00 80.69 717 GLY A C 1
ATOM 5682 O O . GLY A 1 717 ? 6.739 14.598 -3.180 1.00 80.69 717 GLY A O 1
ATOM 5683 N N . GLY A 1 718 ? 4.930 15.946 -3.392 1.00 79.75 718 GLY A N 1
ATOM 5684 C CA . GLY A 1 718 ? 4.668 15.678 -4.806 1.00 79.75 718 GLY A CA 1
ATOM 5685 C C . GLY A 1 718 ? 5.811 16.115 -5.722 1.00 79.75 718 GLY A C 1
ATOM 5686 O O . GLY A 1 718 ? 6.731 16.835 -5.316 1.00 79.75 718 GLY A O 1
ATOM 5687 N N . SER A 1 719 ? 5.746 15.675 -6.977 1.00 81.06 719 SER A N 1
ATOM 5688 C CA . SER A 1 719 ? 6.658 16.154 -8.013 1.00 81.06 719 SER A CA 1
ATOM 5689 C C . SER A 1 719 ? 6.472 17.655 -8.263 1.00 81.06 719 SER A C 1
ATOM 5691 O O . SER A 1 719 ? 5.446 18.250 -7.921 1.00 81.06 719 SER A O 1
ATOM 5693 N N . LEU A 1 720 ? 7.454 18.285 -8.913 1.00 79.44 720 LEU A N 1
ATOM 5694 C CA . LEU A 1 720 ? 7.359 19.706 -9.260 1.00 79.44 720 LEU A CA 1
ATOM 5695 C C . LEU A 1 720 ? 6.133 20.026 -10.135 1.00 79.44 720 LEU A C 1
ATOM 5697 O O . LEU A 1 720 ? 5.550 21.091 -9.963 1.00 79.44 720 LEU A O 1
ATOM 5701 N N . ARG A 1 721 ? 5.714 19.111 -11.021 1.00 81.56 721 ARG A N 1
ATOM 5702 C CA . ARG A 1 721 ? 4.560 19.314 -11.916 1.00 81.56 721 ARG A CA 1
ATOM 5703 C C . ARG A 1 721 ? 3.216 19.108 -11.234 1.00 81.56 721 ARG A C 1
ATOM 5705 O O . ARG A 1 721 ? 2.255 19.792 -11.556 1.00 81.56 721 ARG A O 1
ATOM 5712 N N . THR A 1 722 ? 3.144 18.177 -10.286 1.00 86.62 722 THR A N 1
ATOM 5713 C CA . THR A 1 722 ? 1.900 17.881 -9.557 1.00 86.62 722 THR A CA 1
ATOM 5714 C C . THR A 1 722 ? 1.668 18.823 -8.384 1.00 86.62 722 THR A C 1
ATOM 5716 O O . THR A 1 722 ? 0.577 18.848 -7.821 1.00 86.62 722 THR A O 1
ATOM 5719 N N . ARG A 1 723 ? 2.669 19.629 -8.015 1.00 85.69 723 ARG A N 1
ATOM 5720 C CA . ARG A 1 723 ? 2.608 20.516 -6.855 1.00 85.69 723 ARG A CA 1
ATOM 5721 C C . ARG A 1 723 ? 1.422 21.480 -6.891 1.00 85.69 723 ARG A C 1
ATOM 5723 O O . ARG A 1 723 ? 0.684 21.540 -5.915 1.00 85.69 723 ARG A O 1
ATOM 5730 N N . GLU A 1 724 ? 1.225 22.208 -7.988 1.00 88.94 724 GLU A N 1
ATOM 5731 C CA . GLU A 1 724 ? 0.118 23.173 -8.110 1.00 88.94 724 GLU A CA 1
ATOM 5732 C C . GLU A 1 724 ? -1.249 22.473 -8.065 1.00 88.94 724 GLU A C 1
ATOM 5734 O O . GLU A 1 724 ? -2.182 22.925 -7.395 1.00 88.94 724 GLU A O 1
ATOM 5739 N N . TYR A 1 725 ? -1.348 21.311 -8.713 1.00 90.62 725 TYR A N 1
ATOM 5740 C CA . TYR A 1 725 ? -2.540 20.471 -8.671 1.00 90.62 725 TYR A CA 1
ATOM 5741 C C . TYR A 1 725 ? -2.859 20.018 -7.233 1.00 90.62 725 TYR A C 1
ATOM 5743 O O . TYR A 1 725 ? -3.981 20.200 -6.757 1.00 90.62 725 TYR A O 1
ATOM 5751 N N . ILE A 1 726 ? -1.864 19.511 -6.498 1.00 91.38 726 ILE A N 1
ATOM 5752 C CA . ILE A 1 726 ? -2.024 19.074 -5.104 1.00 91.38 726 ILE A CA 1
ATOM 5753 C C . ILE A 1 726 ? -2.391 20.255 -4.197 1.00 91.38 726 ILE A C 1
ATOM 5755 O O . ILE A 1 726 ? -3.317 20.155 -3.394 1.00 91.38 726 ILE A O 1
ATOM 5759 N N . GLU A 1 727 ? -1.701 21.389 -4.328 1.00 89.88 727 GLU A N 1
ATOM 5760 C CA . GLU A 1 727 ? -1.957 22.576 -3.505 1.00 89.88 727 GLU A CA 1
ATOM 5761 C C . GLU A 1 727 ? -3.377 23.129 -3.708 1.00 89.88 727 GLU A C 1
ATOM 5763 O O . GLU A 1 727 ? -3.984 23.596 -2.740 1.00 89.88 727 GLU A O 1
ATOM 5768 N N . SER A 1 728 ? -3.928 23.031 -4.924 1.00 90.31 728 SER A N 1
ATOM 5769 C CA . SER A 1 728 ? -5.284 23.500 -5.234 1.00 90.31 728 SER A CA 1
ATOM 5770 C C . SER A 1 728 ? -6.393 22.533 -4.799 1.00 90.31 728 SER A C 1
ATOM 5772 O O . SER A 1 728 ? -7.419 22.991 -4.289 1.00 90.31 728 SER A O 1
ATOM 5774 N N . ARG A 1 729 ? -6.205 21.214 -4.962 1.00 89.75 729 ARG A N 1
ATOM 5775 C CA . ARG A 1 729 ? -7.251 20.195 -4.719 1.00 89.75 729 ARG A CA 1
ATOM 5776 C C . ARG A 1 729 ? -7.228 19.574 -3.322 1.00 89.75 729 ARG A C 1
ATOM 5778 O O . ARG A 1 729 ? -8.267 19.122 -2.853 1.00 89.75 729 ARG A O 1
ATOM 5785 N N . PHE A 1 730 ? -6.082 19.576 -2.644 1.00 92.50 730 PHE A N 1
ATOM 5786 C CA . PHE A 1 730 ? -5.865 18.871 -1.373 1.00 92.50 730 PHE A CA 1
ATOM 5787 C C . PHE A 1 730 ? -5.468 19.836 -0.248 1.00 92.50 730 PHE A C 1
ATOM 5789 O O . PHE A 1 730 ? -4.474 19.653 0.448 1.00 92.50 730 PHE A O 1
ATOM 5796 N N . GLN A 1 731 ? -6.232 20.912 -0.047 1.00 90.19 731 GLN A N 1
ATOM 5797 C CA . GLN A 1 731 ? -5.845 22.025 0.837 1.00 90.19 731 GLN A CA 1
ATOM 5798 C C . GLN A 1 731 ? -5.494 21.599 2.276 1.00 90.19 731 GLN A C 1
ATOM 5800 O O . GLN A 1 731 ? -4.513 22.100 2.840 1.00 90.19 731 GLN A O 1
ATOM 5805 N N . SER A 1 732 ? -6.246 20.651 2.850 1.00 90.81 732 SER A N 1
ATOM 5806 C CA . SER A 1 732 ? -6.026 20.145 4.214 1.00 90.81 732 SER A CA 1
ATOM 5807 C C . SER A 1 732 ? -4.894 19.114 4.312 1.00 90.81 732 SER A C 1
ATOM 5809 O O . SER A 1 732 ? -4.399 18.864 5.410 1.00 90.81 732 SER A O 1
ATOM 5811 N N . SER A 1 733 ? -4.437 18.543 3.194 1.00 94.12 733 SER A N 1
ATOM 5812 C CA . SER A 1 733 ? -3.513 17.395 3.151 1.00 94.12 733 SER A CA 1
ATOM 5813 C C . SER A 1 733 ? -2.253 17.608 2.291 1.00 94.12 733 SER A C 1
ATOM 5815 O O . SER A 1 733 ? -1.311 16.827 2.403 1.00 94.12 733 SER A O 1
ATOM 5817 N N . ARG A 1 734 ? -2.143 18.730 1.562 1.00 92.19 734 ARG A N 1
ATOM 5818 C CA . ARG A 1 734 ? -1.067 19.104 0.610 1.00 92.19 734 ARG A CA 1
ATOM 5819 C C . ARG A 1 734 ? 0.377 19.039 1.113 1.00 92.19 734 ARG A C 1
ATOM 5821 O O . ARG A 1 734 ? 1.308 19.222 0.338 1.00 92.19 734 ARG A O 1
ATOM 5828 N N . GLN A 1 735 ? 0.578 18.892 2.419 1.00 89.38 735 GLN A N 1
ATOM 5829 C CA . GLN A 1 735 ? 1.906 18.918 3.030 1.00 89.38 735 GLN A CA 1
ATOM 5830 C C . GLN A 1 735 ? 2.690 17.625 2.800 1.00 89.38 735 GLN A C 1
ATOM 5832 O O . GLN A 1 735 ? 3.915 17.649 2.901 1.00 89.38 735 GLN A O 1
ATOM 5837 N N . ASP A 1 736 ? 1.999 16.510 2.554 1.00 92.19 736 ASP A N 1
ATOM 5838 C CA . ASP A 1 736 ? 2.615 15.204 2.330 1.00 92.19 736 ASP A CA 1
ATOM 5839 C C . ASP A 1 736 ? 1.701 14.329 1.458 1.00 92.19 736 ASP A C 1
ATOM 5841 O O . ASP A 1 736 ? 0.479 14.338 1.630 1.00 92.19 736 ASP A O 1
ATOM 5845 N N . LEU A 1 737 ? 2.281 13.564 0.534 1.00 92.88 737 LEU A N 1
ATOM 5846 C CA . LEU A 1 737 ? 1.540 12.695 -0.376 1.00 92.88 737 LEU A CA 1
ATOM 5847 C C . LEU A 1 737 ? 0.723 11.650 0.380 1.00 92.88 737 LEU A C 1
ATOM 5849 O O . LEU A 1 737 ? -0.443 11.466 0.043 1.00 92.88 737 LEU A O 1
ATOM 5853 N N . PHE A 1 738 ? 1.256 11.037 1.446 1.00 94.81 738 PHE A N 1
ATOM 5854 C CA . PHE A 1 738 ? 0.488 10.029 2.191 1.00 94.81 738 PHE A CA 1
ATOM 5855 C C . PHE A 1 738 ? -0.824 10.610 2.725 1.00 94.81 738 PHE A C 1
ATOM 5857 O O . PHE A 1 738 ? -1.852 9.941 2.722 1.00 94.81 738 PHE A O 1
ATOM 5864 N N . ALA A 1 739 ? -0.798 11.872 3.162 1.00 96.38 739 ALA A N 1
ATOM 5865 C CA . ALA A 1 739 ? -1.974 12.547 3.679 1.00 96.38 739 ALA A CA 1
ATOM 5866 C C . ALA A 1 739 ? -2.992 12.808 2.560 1.00 96.38 739 ALA A C 1
ATOM 5868 O O . ALA A 1 739 ? -4.189 12.679 2.808 1.00 96.38 739 ALA A O 1
ATOM 5869 N N . CYS A 1 740 ? -2.528 13.126 1.345 1.00 96.69 740 CYS A N 1
ATOM 5870 C CA . CYS A 1 740 ? -3.376 13.306 0.162 1.00 96.69 740 CYS A CA 1
ATOM 5871 C C . CYS A 1 740 ? -4.055 11.993 -0.258 1.00 96.69 740 CYS A C 1
ATOM 5873 O O . CYS A 1 740 ? -5.243 11.998 -0.564 1.00 96.69 740 CYS A O 1
ATOM 5875 N N . PHE A 1 741 ? -3.332 10.867 -0.220 1.00 96.69 741 PHE A N 1
ATOM 5876 C CA . PHE A 1 741 ? -3.894 9.539 -0.508 1.00 96.69 741 PHE A CA 1
ATOM 5877 C C . PHE A 1 741 ? -4.984 9.158 0.499 1.00 96.69 741 PHE A C 1
ATOM 5879 O O . PHE A 1 741 ? -6.057 8.715 0.098 1.00 96.69 741 PHE A O 1
ATOM 5886 N N . VAL A 1 742 ? -4.750 9.394 1.795 1.00 96.88 742 VAL A N 1
ATOM 5887 C CA . VAL A 1 742 ? -5.767 9.141 2.830 1.00 96.88 742 VAL A CA 1
ATOM 5888 C C . VAL A 1 742 ? -6.968 10.076 2.674 1.00 96.88 742 VAL A C 1
ATOM 5890 O O . VAL A 1 742 ? -8.101 9.628 2.795 1.00 96.88 742 VAL A O 1
ATOM 5893 N N . ASP A 1 743 ? -6.743 11.359 2.378 1.00 95.62 743 ASP A N 1
ATOM 5894 C CA . ASP A 1 743 ? -7.812 12.336 2.114 1.00 95.62 743 ASP A CA 1
ATOM 5895 C C . ASP A 1 743 ? -8.669 11.919 0.912 1.00 95.62 743 ASP A C 1
ATOM 5897 O O . ASP A 1 743 ? -9.894 11.937 1.001 1.00 95.62 743 ASP A O 1
ATOM 5901 N N . ARG A 1 744 ? -8.045 11.460 -0.183 1.00 93.44 744 ARG A N 1
ATOM 5902 C CA . ARG A 1 744 ? -8.776 10.908 -1.328 1.00 93.44 744 ARG A CA 1
ATOM 5903 C C . ARG A 1 744 ? -9.577 9.669 -0.935 1.00 93.44 744 ARG A C 1
ATOM 5905 O O . ARG A 1 744 ? -10.782 9.642 -1.150 1.00 93.44 744 ARG A O 1
ATOM 5912 N N . ALA A 1 745 ? -8.937 8.679 -0.317 1.00 93.56 745 ALA A N 1
ATOM 5913 C CA . ALA A 1 745 ? -9.601 7.428 0.035 1.00 93.56 745 ALA A CA 1
ATOM 5914 C C . ALA A 1 745 ? -10.792 7.639 0.979 1.00 93.56 745 ALA A C 1
ATOM 5916 O O . ALA A 1 745 ? -11.817 7.003 0.795 1.00 93.56 745 ALA A O 1
ATOM 5917 N N . VAL A 1 746 ? -10.702 8.565 1.943 1.00 92.31 746 VAL A N 1
ATOM 5918 C CA . VAL A 1 746 ? -11.823 8.911 2.840 1.00 92.31 746 VAL A CA 1
ATOM 5919 C C . VAL A 1 746 ? -13.016 9.507 2.084 1.00 92.31 746 VAL A C 1
ATOM 5921 O O . VAL A 1 746 ? -14.150 9.351 2.530 1.00 92.31 746 VAL A O 1
ATOM 5924 N N . ARG A 1 747 ? -12.784 10.190 0.958 1.00 86.81 747 ARG A N 1
ATOM 5925 C CA . ARG A 1 747 ? -13.844 10.817 0.151 1.00 86.81 747 ARG A CA 1
ATOM 5926 C C . ARG A 1 747 ? -14.475 9.876 -0.866 1.00 86.81 747 ARG A C 1
ATOM 5928 O O . ARG A 1 747 ? -15.651 10.052 -1.166 1.00 86.81 747 ARG A O 1
ATOM 5935 N N . ASP A 1 748 ? -13.701 8.921 -1.371 1.00 80.56 748 ASP A N 1
ATOM 5936 C CA . ASP A 1 748 ? -14.107 8.030 -2.466 1.00 80.56 748 ASP A CA 1
ATOM 5937 C C . ASP A 1 748 ? -14.672 6.683 -1.952 1.00 80.56 748 ASP A C 1
ATOM 5939 O O . ASP A 1 748 ? -15.111 5.836 -2.732 1.00 80.56 748 ASP A O 1
ATOM 5943 N N . LEU A 1 749 ? -14.662 6.469 -0.632 1.00 85.19 749 LEU A N 1
ATOM 5944 C CA . LEU A 1 749 ? -15.152 5.254 0.017 1.00 85.19 749 LEU A CA 1
ATOM 5945 C C . LEU A 1 749 ? -16.683 5.166 0.015 1.00 85.19 749 LEU A C 1
ATOM 5947 O O . LEU A 1 749 ? -17.376 6.172 0.182 1.00 85.19 749 LEU A O 1
ATOM 5951 N N . VAL A 1 750 ? -17.220 3.947 -0.081 1.00 83.94 750 VAL A N 1
ATOM 5952 C CA . VAL A 1 750 ? -18.657 3.712 0.142 1.00 83.94 750 VAL A CA 1
ATOM 5953 C C . VAL A 1 750 ? -19.053 4.004 1.594 1.00 83.94 750 VAL A C 1
ATOM 5955 O O . VAL A 1 750 ? -18.217 4.008 2.504 1.00 83.94 750 VAL A O 1
ATOM 5958 N N . GLN A 1 751 ? -20.351 4.209 1.837 1.00 80.31 751 GLN A N 1
ATOM 5959 C CA . GLN A 1 751 ? -20.866 4.277 3.205 1.00 80.31 751 GLN A CA 1
ATOM 5960 C C . GLN A 1 751 ? -20.545 2.985 3.963 1.00 80.31 751 GLN A C 1
ATOM 5962 O O . GLN A 1 751 ? -20.705 1.887 3.437 1.00 80.31 751 GLN A O 1
ATOM 5967 N N . ASN A 1 752 ? -20.092 3.130 5.204 1.00 82.81 752 ASN A N 1
ATOM 5968 C CA . ASN A 1 752 ? -19.568 2.066 6.062 1.00 82.81 752 ASN A CA 1
ATOM 5969 C C . ASN A 1 752 ? -18.289 1.390 5.552 1.00 82.81 752 ASN A C 1
ATOM 5971 O O . ASN A 1 752 ? -17.858 0.408 6.151 1.00 82.81 752 ASN A O 1
ATOM 5975 N N . GLY A 1 753 ? -17.648 1.892 4.493 1.00 90.81 753 GLY A N 1
ATOM 5976 C CA . GLY A 1 753 ? -16.385 1.336 4.023 1.00 90.81 753 GLY A CA 1
ATOM 5977 C C . GLY A 1 753 ? -15.239 1.543 5.019 1.00 90.81 753 GLY A C 1
ATOM 5978 O O . GLY A 1 753 ? -15.308 2.371 5.939 1.00 90.81 753 GLY A O 1
ATOM 5979 N N . GLN A 1 754 ? -14.159 0.786 4.823 1.00 95.44 754 GLN A N 1
ATOM 5980 C CA . GLN A 1 754 ? -12.981 0.815 5.688 1.00 95.44 754 GLN A CA 1
ATOM 5981 C C . GLN A 1 754 ? -11.684 1.068 4.911 1.00 95.44 754 GLN A C 1
ATOM 5983 O O . GLN A 1 754 ? -11.522 0.673 3.762 1.00 95.44 754 GLN A O 1
ATOM 5988 N N . ILE A 1 755 ? -10.727 1.737 5.547 1.00 98.00 755 ILE A N 1
ATOM 5989 C CA . ILE A 1 755 ? -9.424 2.064 4.961 1.00 98.00 755 ILE A CA 1
ATOM 5990 C C . ILE A 1 755 ? -8.342 1.530 5.882 1.00 98.00 755 ILE A C 1
ATOM 5992 O O . ILE A 1 755 ? -8.362 1.840 7.068 1.00 98.00 755 ILE A O 1
ATOM 5996 N N . GLY A 1 756 ? -7.385 0.777 5.353 1.00 98.31 756 GLY A N 1
ATOM 5997 C CA . GLY A 1 756 ? -6.191 0.325 6.057 1.00 98.31 756 GLY A CA 1
ATOM 5998 C C . GLY A 1 756 ? -4.958 1.047 5.529 1.00 98.31 756 GLY A C 1
ATOM 5999 O O . GLY A 1 756 ? -4.666 1.000 4.338 1.00 98.31 756 GLY A O 1
ATOM 6000 N N . VAL A 1 757 ? -4.217 1.718 6.409 1.00 98.19 757 VAL A N 1
ATOM 6001 C CA . VAL A 1 757 ? -3.086 2.568 6.020 1.00 98.19 757 VAL A CA 1
ATOM 6002 C C . VAL A 1 757 ? -1.862 2.235 6.856 1.00 98.19 757 VAL A C 1
ATOM 6004 O O . VAL A 1 757 ? -1.942 2.214 8.083 1.00 98.19 757 VAL A O 1
ATOM 6007 N N . ILE A 1 758 ? -0.703 2.070 6.218 1.00 96.44 758 ILE A N 1
ATOM 6008 C CA . ILE A 1 758 ? 0.598 2.270 6.871 1.00 96.44 758 ILE A CA 1
ATOM 6009 C C . ILE A 1 758 ? 1.191 3.600 6.409 1.00 96.44 758 ILE A C 1
ATOM 6011 O O . ILE A 1 758 ? 1.384 3.836 5.224 1.00 96.44 758 ILE A O 1
ATOM 6015 N N . SER A 1 759 ? 1.491 4.499 7.346 1.00 94.81 759 SER A N 1
ATOM 6016 C CA . SER A 1 759 ? 2.109 5.787 7.020 1.00 94.81 759 SER A CA 1
ATOM 6017 C C . SER A 1 759 ? 3.154 6.200 8.044 1.00 94.81 759 SER A C 1
ATOM 6019 O O . SER A 1 759 ? 3.352 5.554 9.077 1.00 94.81 759 SER A O 1
ATOM 6021 N N . THR A 1 760 ? 3.844 7.312 7.786 1.00 91.50 760 THR A N 1
ATOM 6022 C CA . THR A 1 760 ? 4.728 7.888 8.800 1.00 91.50 760 THR A CA 1
ATOM 6023 C C . THR A 1 760 ? 3.945 8.352 10.034 1.00 91.50 760 THR A C 1
ATOM 6025 O O . THR A 1 760 ? 2.916 9.019 9.922 1.00 91.50 760 THR A O 1
ATOM 6028 N N . GLU A 1 761 ? 4.478 8.084 11.235 1.00 90.94 761 GLU A N 1
ATOM 6029 C CA . GLU A 1 761 ? 3.879 8.552 12.498 1.00 90.94 761 GLU A CA 1
ATOM 6030 C C . GLU A 1 761 ? 3.848 10.092 12.596 1.00 90.94 761 GLU A C 1
ATOM 6032 O O . GLU A 1 761 ? 3.119 10.671 13.400 1.00 90.94 761 GLU A O 1
ATOM 6037 N N . ALA A 1 762 ? 4.634 10.781 11.761 1.00 88.44 762 ALA A N 1
ATOM 6038 C CA . ALA A 1 762 ? 4.686 12.234 11.701 1.00 88.44 762 ALA A CA 1
ATOM 6039 C C . ALA A 1 762 ? 3.308 12.876 11.450 1.00 88.44 762 ALA A C 1
ATOM 6041 O O . ALA A 1 762 ? 3.070 13.979 11.954 1.00 88.44 762 ALA A O 1
ATOM 6042 N N . GLY A 1 763 ? 2.402 12.186 10.745 1.00 91.69 763 GLY A N 1
ATOM 6043 C CA . GLY A 1 763 ? 1.018 12.622 10.525 1.00 91.69 763 GLY A CA 1
ATOM 6044 C C . GLY A 1 763 ? 0.251 12.930 11.804 1.00 91.69 763 GLY A C 1
ATOM 6045 O O . GLY A 1 763 ? -0.537 13.872 11.846 1.00 91.69 763 GLY A O 1
ATOM 6046 N N . PHE A 1 764 ? 0.561 12.222 12.885 1.00 93.06 764 PHE A N 1
ATOM 6047 C CA . PHE A 1 764 ? -0.161 12.308 14.152 1.00 93.06 764 PHE A CA 1
ATOM 6048 C C . PHE A 1 764 ? 0.347 13.417 15.085 1.00 93.06 764 PHE A C 1
ATOM 6050 O O . PHE A 1 764 ? -0.332 13.773 16.051 1.00 93.06 764 PHE A O 1
ATOM 6057 N N . PHE A 1 765 ? 1.528 13.983 14.790 1.00 88.56 765 PHE A N 1
ATOM 6058 C CA . PHE A 1 765 ? 2.248 14.873 15.713 1.00 88.56 765 PHE A CA 1
ATOM 6059 C C . PHE A 1 765 ? 2.808 16.155 15.073 1.00 88.56 765 PHE A C 1
ATOM 6061 O O . PHE A 1 765 ? 3.095 17.126 15.776 1.00 88.56 765 PHE A O 1
ATOM 6068 N N . ARG A 1 766 ? 3.023 16.211 13.749 1.00 87.75 766 ARG A N 1
ATOM 6069 C CA . ARG A 1 766 ? 3.580 17.414 13.103 1.00 87.75 766 ARG A CA 1
ATOM 6070 C C . ARG A 1 766 ? 2.530 18.525 13.034 1.00 87.75 766 ARG A C 1
ATOM 6072 O O . ARG A 1 766 ? 1.452 18.327 12.481 1.00 87.75 766 ARG A O 1
ATOM 6079 N N . ARG A 1 767 ? 2.893 19.729 13.496 1.00 89.62 767 ARG A N 1
ATOM 6080 C CA . ARG A 1 767 ? 2.059 20.944 13.398 1.00 89.62 767 ARG A CA 1
ATOM 6081 C C . ARG A 1 767 ? 1.554 21.221 11.977 1.00 89.62 767 ARG A C 1
ATOM 6083 O O . ARG A 1 767 ? 0.402 21.568 11.808 1.00 89.62 767 ARG A O 1
ATOM 6090 N N . THR A 1 768 ? 2.390 21.036 10.955 1.00 90.88 768 THR A N 1
ATOM 6091 C CA . THR A 1 768 ? 1.998 21.283 9.554 1.00 90.88 768 THR A CA 1
ATOM 6092 C C . THR A 1 768 ? 0.847 20.391 9.082 1.00 90.88 768 THR A C 1
ATOM 6094 O O . THR A 1 768 ? 0.120 20.791 8.187 1.00 90.88 768 THR A O 1
ATOM 6097 N N . LEU A 1 769 ? 0.652 19.224 9.705 1.00 94.19 769 LEU A N 1
ATOM 6098 C CA . LEU A 1 769 ? -0.405 18.255 9.388 1.00 94.19 769 LEU A CA 1
ATOM 6099 C C . LEU A 1 769 ? -1.626 18.377 10.319 1.00 94.19 769 LEU A C 1
ATOM 6101 O O . LEU A 1 769 ? -2.459 17.480 10.369 1.00 94.19 769 LEU A O 1
ATOM 6105 N N . GLU A 1 770 ? -1.736 19.470 11.079 1.00 94.81 770 GLU A N 1
ATOM 6106 C CA . GLU A 1 770 ? -2.928 19.768 11.885 1.00 94.81 770 GLU A CA 1
ATOM 6107 C C . GLU A 1 770 ? -4.219 19.842 11.052 1.00 94.81 770 GLU A C 1
ATOM 6109 O O . GLU A 1 770 ? -5.180 19.190 11.460 1.00 94.81 770 GLU A O 1
ATOM 6114 N N . PRO A 1 771 ? -4.262 20.523 9.883 1.00 96.00 771 PRO A N 1
ATOM 6115 C CA . PRO A 1 771 ? -5.472 20.544 9.060 1.00 96.00 771 PRO A CA 1
ATOM 6116 C C . PRO A 1 771 ? -5.915 19.137 8.643 1.00 96.00 771 PRO A C 1
ATOM 6118 O O . PRO A 1 771 ? -7.085 18.805 8.771 1.00 96.00 771 PRO A O 1
ATOM 6121 N N . TRP A 1 772 ? -4.975 18.269 8.255 1.00 96.06 772 TRP A N 1
ATOM 6122 C CA . TRP A 1 772 ? -5.270 16.879 7.900 1.00 96.06 772 TRP A CA 1
ATOM 6123 C C . TRP A 1 772 ? -5.872 16.095 9.072 1.00 96.06 772 TRP A C 1
ATOM 6125 O O . TRP A 1 772 ? -6.894 15.433 8.915 1.00 96.06 772 TRP A O 1
ATOM 6135 N N . ARG A 1 773 ? -5.296 16.211 10.278 1.00 95.88 773 ARG A N 1
ATOM 6136 C CA . ARG A 1 773 ? -5.854 15.553 11.473 1.00 95.88 773 ARG A CA 1
ATOM 6137 C C . ARG A 1 773 ? -7.259 16.050 11.798 1.00 95.88 773 ARG A C 1
ATOM 6139 O O . ARG A 1 773 ? -8.133 15.242 12.092 1.00 95.88 773 ARG A O 1
ATOM 6146 N N . ARG A 1 774 ? -7.469 17.366 11.769 1.00 94.88 774 ARG A N 1
ATOM 6147 C CA . ARG A 1 774 ? -8.753 17.985 12.110 1.00 94.88 774 ARG A CA 1
ATOM 6148 C C . ARG A 1 774 ? -9.833 17.635 11.088 1.00 94.88 774 ARG A C 1
ATOM 6150 O O . ARG A 1 774 ? -10.912 17.208 11.481 1.00 94.88 774 ARG A O 1
ATOM 6157 N N . ASP A 1 775 ? -9.533 17.804 9.806 1.00 94.44 775 ASP A N 1
ATOM 6158 C CA . ASP A 1 775 ? -10.536 17.750 8.742 1.00 94.44 775 ASP A CA 1
ATOM 6159 C C . ASP A 1 775 ? -10.751 16.313 8.248 1.00 94.44 775 ASP A C 1
ATOM 6161 O O . ASP A 1 775 ? -11.887 15.879 8.096 1.00 94.44 775 ASP A O 1
ATOM 6165 N N . VAL A 1 776 ? -9.684 15.532 8.060 1.00 94.06 776 VAL A N 1
ATOM 6166 C CA . VAL A 1 776 ? -9.787 14.177 7.491 1.00 94.06 776 VAL A CA 1
ATOM 6167 C C . VAL A 1 776 ? -10.006 13.135 8.590 1.00 94.06 776 VAL A C 1
ATOM 6169 O O . VAL A 1 776 ? -11.001 12.409 8.570 1.00 94.06 776 VAL A O 1
ATOM 6172 N N . LEU A 1 777 ? -9.117 13.077 9.590 1.00 93.88 777 LEU A N 1
ATOM 6173 C CA . LEU A 1 777 ? -9.171 12.023 10.617 1.00 93.88 777 LEU A CA 1
ATOM 6174 C C . LEU A 1 777 ? -10.258 12.230 11.679 1.00 93.88 777 LEU A C 1
ATOM 6176 O O . LEU A 1 777 ? -10.730 11.262 12.268 1.00 93.88 777 LEU A O 1
ATOM 6180 N N . LEU A 1 778 ? -10.612 13.484 11.979 1.00 91.31 778 LEU A N 1
ATOM 6181 C CA . LEU A 1 778 ? -11.546 13.805 13.062 1.00 91.31 778 LEU A CA 1
ATOM 6182 C C . LEU A 1 778 ? -12.889 14.362 12.616 1.00 91.31 778 LEU A C 1
ATOM 6184 O O . LEU A 1 778 ? -13.805 14.333 13.430 1.00 91.31 778 LEU A O 1
ATOM 6188 N N . ALA A 1 779 ? -13.028 14.897 11.404 1.00 90.62 779 ALA A N 1
ATOM 6189 C CA . ALA A 1 779 ? -14.323 15.386 10.931 1.00 90.62 779 ALA A CA 1
ATOM 6190 C C . ALA A 1 779 ? -14.986 14.400 9.963 1.00 90.62 779 ALA A C 1
ATOM 6192 O O . ALA A 1 779 ? -16.178 14.146 10.099 1.00 90.62 779 ALA A O 1
ATOM 6193 N N . MET A 1 780 ? -14.227 13.809 9.034 1.00 89.94 780 MET A N 1
ATOM 6194 C CA . MET A 1 780 ? -14.787 12.947 7.981 1.00 89.94 780 MET A CA 1
ATOM 6195 C C . MET A 1 780 ? -14.789 11.454 8.322 1.00 89.94 780 MET A C 1
ATOM 6197 O O . MET A 1 780 ? -15.664 10.729 7.859 1.00 89.94 780 MET A O 1
ATOM 6201 N N . SER A 1 781 ? -13.836 10.991 9.134 1.00 92.19 781 SER A N 1
ATOM 6202 C CA . SER A 1 781 ? -13.650 9.566 9.426 1.00 92.19 781 SER A CA 1
ATOM 6203 C C . SER A 1 781 ? -13.574 9.262 10.924 1.00 92.19 781 SER A C 1
ATOM 6205 O O . SER A 1 781 ? -13.472 10.160 11.777 1.00 92.19 781 SER A O 1
ATOM 6207 N N . THR A 1 782 ? -13.632 7.969 11.242 1.00 91.06 782 THR A N 1
ATOM 6208 C CA . THR A 1 782 ? -13.341 7.436 12.571 1.00 91.06 782 THR A CA 1
ATOM 6209 C C . THR A 1 782 ? -12.190 6.454 12.513 1.00 91.06 782 THR A C 1
ATOM 6211 O O . THR A 1 782 ? -12.250 5.476 11.785 1.00 91.06 782 THR A O 1
ATOM 6214 N N . MET A 1 783 ? -11.141 6.688 13.302 1.00 94.12 783 MET A N 1
ATOM 6215 C CA . MET A 1 783 ? -10.071 5.712 13.459 1.00 94.12 783 MET A CA 1
ATOM 6216 C C . MET A 1 783 ? -10.554 4.572 14.343 1.00 94.12 783 MET A C 1
ATOM 6218 O O . MET A 1 783 ? -10.797 4.788 15.528 1.00 94.12 783 MET A O 1
ATOM 6222 N N . SER A 1 784 ? -10.699 3.373 13.795 1.00 92.12 784 SER A N 1
ATOM 6223 C CA . SER A 1 784 ? -11.164 2.218 14.567 1.00 92.12 784 SER A CA 1
ATOM 6224 C C . SER A 1 784 ? -10.024 1.680 15.428 1.00 92.12 784 SER A C 1
ATOM 6226 O O . SER A 1 784 ? -10.131 1.627 16.659 1.00 92.12 784 SER A O 1
ATOM 6228 N N . THR A 1 785 ? -8.887 1.384 14.788 1.00 94.94 785 THR A N 1
ATOM 6229 C CA . THR A 1 785 ? -7.680 0.920 15.478 1.00 94.94 785 THR A CA 1
ATOM 6230 C C . THR A 1 785 ? -6.412 1.560 14.919 1.00 94.94 785 THR A C 1
ATOM 6232 O O . THR A 1 785 ? -6.301 1.809 13.724 1.00 94.94 785 THR A O 1
ATOM 6235 N N . MET A 1 786 ? -5.418 1.798 15.777 1.00 96.88 786 MET A N 1
ATOM 6236 C CA . MET A 1 786 ? -4.065 2.209 15.393 1.00 96.88 786 MET A CA 1
ATOM 6237 C C . MET A 1 786 ? -3.020 1.346 16.095 1.00 96.88 786 MET A C 1
ATOM 6239 O O . MET A 1 786 ? -3.038 1.220 17.313 1.00 96.88 786 MET A O 1
ATOM 6243 N N . VAL A 1 78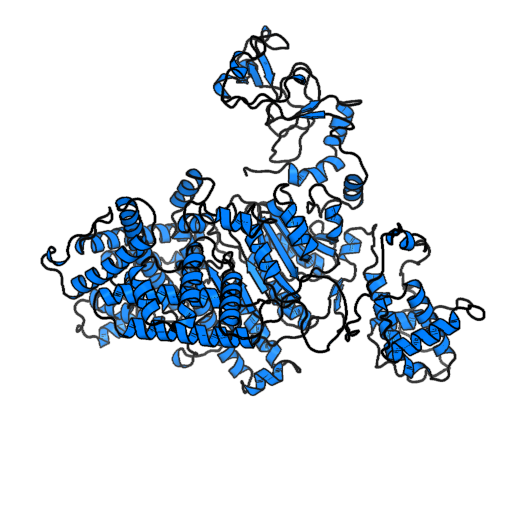7 ? -2.039 0.849 15.351 1.00 97.06 787 VAL A N 1
ATOM 6244 C CA . VAL A 1 787 ? -0.791 0.269 15.847 1.00 97.06 787 VAL A CA 1
ATOM 6245 C C . VAL A 1 787 ? 0.345 1.259 15.608 1.00 97.06 787 VAL A C 1
ATOM 6247 O O . VAL A 1 787 ? 0.772 1.520 14.484 1.00 97.06 787 VAL A O 1
ATOM 6250 N N . HIS A 1 788 ? 0.870 1.819 16.690 1.00 94.88 788 HIS A N 1
ATOM 6251 C CA . HIS A 1 788 ? 2.021 2.711 16.669 1.00 94.88 788 HIS A CA 1
ATOM 6252 C C . HIS A 1 788 ? 3.312 1.887 16.749 1.00 94.88 788 HIS A C 1
ATOM 6254 O O . HIS A 1 788 ? 3.671 1.397 17.822 1.00 94.88 788 HIS A O 1
ATOM 6260 N N . LEU A 1 789 ? 3.996 1.744 15.611 1.00 91.81 789 LEU A N 1
ATOM 6261 C CA . LEU A 1 789 ? 5.132 0.832 15.440 1.00 91.81 789 LEU A CA 1
ATOM 6262 C C . LEU A 1 789 ? 6.491 1.503 15.705 1.00 91.81 789 LEU A C 1
ATOM 6264 O O . LEU A 1 789 ? 7.383 0.922 16.318 1.00 91.81 789 LEU A O 1
ATOM 6268 N N . GLY A 1 790 ? 6.663 2.762 15.300 1.00 87.56 790 GLY A N 1
ATOM 6269 C CA . GLY A 1 790 ? 7.951 3.448 15.400 1.00 87.56 790 GLY A CA 1
ATOM 6270 C C . GLY A 1 790 ? 8.894 3.106 14.240 1.00 87.56 790 GLY A C 1
ATOM 6271 O O . GLY A 1 790 ? 8.461 3.000 13.096 1.00 87.56 790 GLY A O 1
ATOM 6272 N N . GLY A 1 791 ? 10.207 3.052 14.491 1.00 85.50 791 GLY A N 1
ATOM 6273 C CA . GLY A 1 791 ? 11.221 2.874 13.435 1.00 85.50 791 GLY A CA 1
ATOM 6274 C C . GLY A 1 791 ? 11.525 1.406 13.122 1.00 85.50 791 GLY A C 1
ATOM 6275 O O . GLY A 1 791 ? 11.202 0.537 13.918 1.00 85.50 791 GLY A O 1
ATOM 6276 N N . HIS A 1 792 ? 12.228 1.151 12.012 1.00 83.44 792 HIS A N 1
ATOM 6277 C CA . HIS A 1 792 ? 12.696 -0.190 11.605 1.00 83.44 792 HIS A CA 1
ATOM 6278 C C . HIS A 1 792 ? 11.585 -1.187 11.217 1.00 83.44 792 HIS A C 1
ATOM 6280 O O . HIS A 1 792 ? 11.752 -2.390 11.388 1.00 83.44 792 HIS A O 1
ATOM 6286 N N . VAL A 1 793 ? 10.461 -0.690 10.691 1.00 86.44 793 VAL A N 1
ATOM 6287 C CA . VAL A 1 793 ? 9.376 -1.534 10.157 1.00 86.44 793 VAL A CA 1
ATOM 6288 C C . VAL A 1 793 ? 9.531 -1.780 8.662 1.00 86.44 793 VAL A C 1
ATOM 6290 O O . VAL A 1 793 ? 9.521 -2.925 8.235 1.00 86.44 793 VAL A O 1
ATOM 6293 N N . LEU A 1 794 ? 9.687 -0.713 7.876 1.00 83.69 794 LEU A N 1
ATOM 6294 C CA . LEU A 1 794 ? 9.877 -0.799 6.429 1.00 83.69 794 LEU A CA 1
ATOM 6295 C C . LEU A 1 794 ? 11.370 -0.956 6.115 1.00 83.69 794 LEU A C 1
ATOM 6297 O O . LEU A 1 794 ? 12.193 -0.141 6.550 1.00 83.69 794 LEU A O 1
ATOM 6301 N N . ASP A 1 795 ? 11.734 -1.990 5.360 1.00 71.31 795 ASP A N 1
ATOM 6302 C CA . ASP A 1 795 ? 13.137 -2.278 5.060 1.00 71.31 795 ASP A CA 1
ATOM 6303 C C . ASP A 1 795 ? 13.791 -1.192 4.205 1.00 71.31 795 ASP A C 1
ATOM 6305 O O . ASP A 1 795 ? 13.244 -0.713 3.215 1.00 71.31 795 ASP A O 1
ATOM 6309 N N . GLY A 1 796 ? 15.002 -0.789 4.598 1.00 65.00 796 GLY A N 1
ATOM 6310 C CA . GLY A 1 796 ? 15.737 0.292 3.936 1.00 65.00 796 GLY A CA 1
ATOM 6311 C C . GLY A 1 796 ? 15.216 1.700 4.252 1.00 65.00 796 GLY A C 1
ATOM 6312 O O . GLY A 1 796 ? 15.829 2.679 3.823 1.00 65.00 796 GLY A O 1
ATOM 6313 N N . ALA A 1 797 ? 14.143 1.834 5.041 1.00 69.56 797 ALA A N 1
ATOM 6314 C CA . ALA A 1 797 ? 13.607 3.121 5.465 1.00 69.56 797 ALA A CA 1
ATOM 6315 C C . ALA A 1 797 ? 14.029 3.468 6.904 1.00 69.56 797 ALA A C 1
ATOM 6317 O O . ALA A 1 797 ? 13.869 2.691 7.842 1.00 69.56 797 ALA A O 1
ATOM 6318 N N . THR A 1 798 ? 14.515 4.692 7.114 1.00 73.31 798 THR A N 1
ATOM 6319 C CA . THR A 1 798 ? 14.744 5.258 8.461 1.00 73.31 798 THR A CA 1
ATOM 6320 C C . THR A 1 798 ? 13.491 5.921 9.042 1.00 73.31 798 THR A C 1
ATOM 6322 O O . THR A 1 798 ? 13.537 6.506 10.128 1.00 73.31 798 THR A O 1
ATOM 6325 N N . VAL A 1 799 ? 12.374 5.852 8.313 1.00 81.50 799 VAL A N 1
ATOM 6326 C CA . VAL A 1 799 ? 11.100 6.463 8.684 1.00 81.50 799 VAL A CA 1
ATOM 6327 C C . VAL A 1 799 ? 10.477 5.732 9.872 1.00 81.50 799 VAL A C 1
ATOM 6329 O O . VAL A 1 799 ? 10.585 4.514 10.015 1.00 81.50 799 VAL A O 1
ATOM 6332 N N . ARG A 1 800 ? 9.832 6.501 10.747 1.00 88.25 800 ARG A N 1
ATOM 6333 C CA . ARG A 1 800 ? 9.013 5.969 11.835 1.00 88.25 800 ARG A CA 1
ATOM 6334 C C . ARG A 1 800 ? 7.561 5.886 11.371 1.00 88.25 800 ARG A C 1
ATOM 6336 O O . ARG A 1 800 ? 7.080 6.835 10.746 1.00 88.25 800 ARG A O 1
ATOM 6343 N N . THR A 1 801 ? 6.893 4.778 11.663 1.00 92.50 801 THR A N 1
ATOM 6344 C CA . THR A 1 801 ? 5.632 4.358 11.041 1.00 92.50 801 THR A CA 1
ATOM 6345 C C . THR A 1 801 ? 4.537 4.064 12.062 1.00 92.50 801 THR A C 1
ATOM 6347 O O . THR A 1 801 ? 4.802 3.780 13.236 1.00 92.50 801 THR A O 1
ATOM 6350 N N . ALA A 1 802 ? 3.300 4.132 11.589 1.00 95.31 802 ALA A N 1
ATOM 6351 C CA . ALA A 1 802 ? 2.122 3.616 12.259 1.00 95.31 802 ALA A CA 1
ATOM 6352 C C . ALA A 1 802 ? 1.183 2.996 11.219 1.00 95.31 802 ALA A C 1
ATOM 6354 O O . ALA A 1 802 ? 1.107 3.483 10.090 1.00 95.31 802 ALA A O 1
ATOM 6355 N N . SER A 1 803 ? 0.466 1.957 11.632 1.00 97.50 803 SER A N 1
ATOM 6356 C CA . SER A 1 803 ? -0.561 1.285 10.838 1.00 97.50 803 SER A CA 1
ATOM 6357 C C . SER A 1 803 ? -1.914 1.519 11.488 1.00 97.50 803 SER A C 1
ATOM 6359 O O . SER A 1 803 ? -2.021 1.394 12.703 1.00 97.50 803 SER A O 1
ATOM 6361 N N . TYR A 1 804 ? -2.938 1.900 10.741 1.00 98.12 804 TYR A N 1
ATOM 6362 C CA . TYR A 1 804 ? -4.233 2.264 11.310 1.00 98.12 804 TYR A CA 1
ATOM 6363 C C . TYR A 1 804 ? -5.367 1.994 10.338 1.00 98.12 804 TYR A C 1
ATOM 6365 O O . TYR A 1 804 ? -5.162 1.970 9.125 1.00 98.12 804 TYR A O 1
ATOM 6373 N N . THR A 1 805 ? -6.557 1.810 10.898 1.00 97.88 805 THR A N 1
ATOM 6374 C CA . THR A 1 805 ? -7.789 1.630 10.146 1.00 97.88 805 THR A CA 1
ATOM 6375 C C . THR A 1 805 ? -8.742 2.791 10.379 1.00 97.88 805 THR A C 1
ATOM 6377 O O . THR A 1 805 ? -8.865 3.294 11.500 1.00 97.88 805 THR A O 1
ATOM 6380 N N . LEU A 1 806 ? -9.391 3.242 9.309 1.00 96.50 806 LEU A N 1
ATOM 6381 C CA . LEU A 1 806 ? -10.408 4.289 9.323 1.00 96.50 806 LEU A CA 1
ATOM 6382 C C . LEU A 1 806 ? -11.731 3.715 8.818 1.00 96.50 806 LEU A C 1
ATOM 6384 O O . LEU A 1 806 ? -11.729 2.905 7.897 1.00 96.50 806 LEU A O 1
ATOM 6388 N N . ALA A 1 807 ? -12.841 4.170 9.382 1.00 91.25 807 ALA A N 1
ATOM 6389 C CA . ALA A 1 807 ? -14.191 3.916 8.899 1.00 91.25 807 ALA A CA 1
ATOM 6390 C C . ALA A 1 807 ? -14.861 5.237 8.494 1.00 91.25 807 ALA A C 1
ATOM 6392 O O . ALA A 1 807 ? -14.603 6.289 9.098 1.00 91.25 807 ALA A O 1
ATOM 6393 N N . VAL A 1 808 ? -15.712 5.174 7.471 1.00 86.50 808 VAL A N 1
ATOM 6394 C CA . VAL A 1 808 ? -16.510 6.297 6.957 1.00 86.50 808 VAL A CA 1
ATOM 6395 C C . VAL A 1 808 ? -17.980 5.856 6.899 1.00 86.50 808 VAL A C 1
ATOM 6397 O O . VAL A 1 808 ? -18.225 4.745 6.448 1.00 86.50 808 VAL A O 1
ATOM 6400 N N . PRO A 1 809 ? -18.970 6.674 7.309 1.00 80.25 809 PRO A N 1
ATOM 6401 C CA . PRO A 1 809 ? -18.830 8.030 7.836 1.00 80.25 809 PRO A CA 1
ATOM 6402 C C . PRO A 1 809 ? -18.236 8.051 9.246 1.00 80.25 809 PRO A C 1
ATOM 6404 O O . PRO A 1 809 ? -18.062 7.023 9.900 1.00 80.25 809 PRO A O 1
ATOM 6407 N N . ARG A 1 810 ? -17.921 9.255 9.729 1.00 80.94 810 ARG A N 1
ATOM 6408 C CA . ARG A 1 810 ? -17.511 9.452 11.115 1.00 80.94 810 ARG A CA 1
ATOM 6409 C C . ARG A 1 810 ? -18.589 8.942 12.077 1.00 80.94 810 ARG A C 1
ATOM 6411 O O . ARG A 1 810 ? -19.703 9.451 12.099 1.00 80.94 810 ARG A O 1
ATOM 6418 N N . GLN A 1 811 ? -18.188 8.011 12.932 1.00 75.38 811 GLN A N 1
ATOM 6419 C CA . GLN A 1 811 ? -18.966 7.510 14.061 1.00 75.38 811 GLN A CA 1
ATOM 6420 C C . GLN A 1 811 ? -18.401 8.041 15.384 1.00 75.38 811 GLN A C 1
ATOM 6422 O O . GLN A 1 811 ? -17.178 8.109 15.572 1.00 75.38 811 GLN A O 1
ATOM 6427 N N . GLU A 1 812 ? -19.276 8.410 16.318 1.00 68.62 812 GLU A N 1
ATOM 6428 C CA . GLU A 1 812 ? -18.856 8.722 17.682 1.00 68.62 812 GLU A CA 1
ATOM 6429 C C . GLU A 1 812 ? -18.515 7.445 18.450 1.00 68.62 812 GLU A C 1
ATOM 6431 O O . GLU A 1 812 ? -19.223 6.447 18.383 1.00 68.62 812 GLU A O 1
ATOM 6436 N N . GLY A 1 813 ? -17.408 7.466 19.189 1.00 72.12 813 GLY A N 1
ATOM 6437 C CA . GLY A 1 813 ? -16.968 6.292 19.928 1.00 72.12 813 GLY A CA 1
ATOM 6438 C C . GLY A 1 813 ? -15.539 6.394 20.435 1.00 72.12 813 GLY A C 1
ATOM 6439 O O . GLY A 1 813 ? -14.833 7.393 20.230 1.00 72.12 813 GLY A O 1
ATOM 6440 N N . ARG A 1 814 ? -15.116 5.335 21.130 1.00 83.69 814 ARG A N 1
ATOM 6441 C CA . ARG A 1 814 ? -13.732 5.164 21.571 1.00 83.69 814 ARG A CA 1
ATOM 6442 C C . ARG A 1 814 ? -12.968 4.312 20.564 1.00 83.69 814 ARG A C 1
ATOM 6444 O O . ARG A 1 814 ? -13.441 3.265 20.146 1.00 83.69 814 ARG A O 1
ATOM 6451 N N . SER A 1 815 ? -11.763 4.754 20.243 1.00 91.12 815 SER A N 1
ATOM 6452 C CA . SER A 1 815 ? -10.833 4.065 19.351 1.00 91.12 815 SER A CA 1
ATOM 6453 C C . SER A 1 815 ? -9.827 3.252 20.155 1.00 91.12 815 SER A C 1
ATOM 6455 O O . SER A 1 815 ? -9.493 3.621 21.289 1.00 91.12 815 SER A O 1
ATOM 6457 N N . THR A 1 816 ? -9.302 2.183 19.558 1.00 93.06 816 THR A N 1
ATOM 6458 C CA . THR A 1 816 ? -8.260 1.349 20.173 1.00 93.06 816 THR A CA 1
ATOM 6459 C C . THR A 1 816 ? -6.876 1.726 19.640 1.00 93.06 816 THR A C 1
ATOM 6461 O O . THR A 1 816 ? -6.644 1.767 18.436 1.00 93.06 816 THR A O 1
ATOM 6464 N N . PHE A 1 817 ? -5.920 1.982 20.530 1.00 95.50 817 PHE A N 1
ATOM 6465 C CA . PHE A 1 817 ? -4.540 2.331 20.185 1.00 95.50 817 PHE A CA 1
ATOM 6466 C C . PHE A 1 817 ? -3.570 1.325 20.799 1.00 95.50 817 PHE A C 1
ATOM 6468 O O . PHE A 1 817 ? -3.543 1.145 22.013 1.00 95.50 817 PHE A O 1
ATOM 6475 N N . LEU A 1 818 ? -2.735 0.705 19.972 1.00 95.38 818 LEU A N 1
ATOM 6476 C CA . LEU A 1 818 ? -1.743 -0.296 20.344 1.00 95.38 818 LEU A CA 1
ATOM 6477 C C . LEU A 1 818 ? -0.342 0.304 20.200 1.00 95.38 818 LEU A C 1
ATOM 6479 O O . LEU A 1 818 ? 0.099 0.663 19.110 1.00 95.38 818 LEU A O 1
ATOM 6483 N N . ARG A 1 819 ? 0.387 0.447 21.304 1.00 93.06 819 ARG A N 1
ATOM 6484 C CA . ARG A 1 819 ? 1.732 1.032 21.350 1.00 93.06 819 ARG A CA 1
ATOM 6485 C C . ARG A 1 819 ? 2.795 -0.063 21.274 1.00 93.06 819 ARG A C 1
ATOM 6487 O O . ARG A 1 819 ? 3.283 -0.549 22.288 1.00 93.06 819 ARG A O 1
ATOM 6494 N N . VAL A 1 820 ? 3.215 -0.401 20.061 1.00 91.81 820 VAL A N 1
ATOM 6495 C CA . VAL A 1 820 ? 4.172 -1.481 19.774 1.00 91.81 820 VAL A CA 1
ATOM 6496 C C . VAL A 1 820 ? 5.534 -0.885 19.398 1.00 91.81 820 VAL A C 1
ATOM 6498 O O . VAL A 1 820 ? 6.052 -1.101 18.313 1.00 91.81 820 VAL A O 1
ATOM 6501 N N . LEU A 1 821 ? 6.126 -0.093 20.299 1.00 86.44 821 LEU A N 1
ATOM 6502 C CA . LEU A 1 821 ? 7.401 0.594 20.038 1.00 86.44 821 LEU A CA 1
ATOM 6503 C C . LEU A 1 821 ? 8.614 -0.272 20.408 1.00 86.44 821 LEU A C 1
ATOM 6505 O O . LEU A 1 821 ? 8.725 -0.726 21.547 1.00 86.44 821 LEU A O 1
ATOM 6509 N N . GLY A 1 822 ? 9.595 -0.410 19.520 1.00 74.19 822 GLY A N 1
ATOM 6510 C CA . GLY A 1 822 ? 10.831 -1.144 19.808 1.00 74.19 822 GLY A CA 1
ATOM 6511 C C . GLY A 1 822 ? 11.861 -1.021 18.692 1.00 74.19 822 GLY A C 1
ATOM 6512 O O . GLY A 1 822 ? 11.657 -0.268 17.747 1.00 74.19 822 GLY A O 1
ATOM 6513 N N . ARG A 1 823 ? 13.001 -1.709 18.833 1.00 65.19 823 ARG A N 1
ATOM 6514 C CA . ARG A 1 823 ? 13.908 -1.959 17.699 1.00 65.19 823 ARG A CA 1
ATOM 6515 C C . ARG A 1 823 ? 13.640 -3.316 17.049 1.00 65.19 823 ARG A C 1
ATOM 6517 O O . ARG A 1 823 ? 13.747 -3.405 15.836 1.00 65.19 823 ARG A O 1
ATOM 6524 N N . ASP A 1 824 ? 13.222 -4.307 17.839 1.00 66.75 824 ASP A N 1
ATOM 6525 C CA . ASP A 1 824 ? 13.062 -5.693 17.402 1.00 66.75 824 ASP A CA 1
ATOM 6526 C C . ASP A 1 824 ? 11.706 -6.278 17.845 1.00 66.75 824 ASP A C 1
ATOM 6528 O O . ASP A 1 824 ? 11.099 -5.813 18.817 1.00 66.75 824 ASP A O 1
ATOM 6532 N N . ALA A 1 825 ? 11.261 -7.325 17.140 1.00 79.50 825 ALA A N 1
ATOM 6533 C CA . ALA A 1 825 ? 10.096 -8.158 17.471 1.00 79.50 825 ALA A CA 1
ATOM 6534 C C . ALA A 1 825 ? 8.725 -7.441 17.502 1.00 79.50 825 ALA A C 1
ATOM 6536 O O . ALA A 1 825 ? 7.866 -7.772 18.325 1.00 79.50 825 ALA A O 1
ATOM 6537 N N . HIS A 1 826 ? 8.499 -6.486 16.589 1.00 89.25 826 HIS A N 1
ATOM 6538 C CA . HIS A 1 826 ? 7.204 -5.806 16.420 1.00 89.25 826 HIS A CA 1
ATOM 6539 C C . HIS A 1 826 ? 6.039 -6.802 16.289 1.00 89.25 826 HIS A C 1
ATOM 6541 O O . HIS A 1 826 ? 5.059 -6.689 17.021 1.00 89.25 826 HIS A O 1
ATOM 6547 N N . GLU A 1 827 ? 6.191 -7.821 15.438 1.00 90.50 827 GLU A N 1
ATOM 6548 C CA . GLU A 1 827 ? 5.187 -8.867 15.204 1.00 90.50 827 GLU A CA 1
ATOM 6549 C C . GLU A 1 827 ? 4.790 -9.601 16.495 1.00 90.50 827 GLU A C 1
ATOM 6551 O O . GLU A 1 827 ? 3.611 -9.683 16.837 1.00 90.50 827 GLU A O 1
ATOM 6556 N N . ILE A 1 828 ? 5.781 -10.096 17.244 1.00 90.75 828 ILE A N 1
ATOM 6557 C CA . ILE A 1 828 ? 5.561 -10.867 18.476 1.00 90.75 828 ILE A CA 1
ATOM 6558 C C . ILE A 1 828 ? 4.853 -10.001 19.520 1.00 90.75 828 ILE A C 1
ATOM 6560 O O . ILE A 1 828 ? 3.928 -10.452 20.197 1.00 90.75 828 ILE A O 1
ATOM 6564 N N . ARG A 1 829 ? 5.270 -8.737 19.655 1.00 91.81 829 ARG A N 1
ATOM 6565 C CA . ARG A 1 829 ? 4.660 -7.817 20.618 1.00 91.81 829 ARG A CA 1
ATOM 6566 C C . ARG A 1 829 ? 3.230 -7.447 20.228 1.00 91.81 829 ARG A C 1
ATOM 6568 O O . ARG A 1 829 ? 2.388 -7.351 21.123 1.00 91.81 829 ARG A O 1
ATOM 6575 N N . LEU A 1 830 ? 2.954 -7.256 18.938 1.00 94.44 830 LEU A N 1
ATOM 6576 C CA . LEU A 1 830 ? 1.597 -7.029 18.446 1.00 94.44 830 LEU A CA 1
ATOM 6577 C C . LEU A 1 830 ? 0.711 -8.238 18.761 1.00 94.44 830 LEU A C 1
ATOM 6579 O O . LEU A 1 830 ? -0.284 -8.075 19.462 1.00 94.44 830 LEU A O 1
ATOM 6583 N N . ALA A 1 831 ? 1.124 -9.443 18.358 1.00 93.38 831 ALA A N 1
ATOM 6584 C CA . ALA A 1 831 ? 0.375 -10.677 18.606 1.00 93.38 831 ALA A CA 1
ATOM 6585 C C . ALA A 1 831 ? 0.085 -10.888 20.104 1.00 93.38 831 ALA A C 1
ATOM 6587 O O . ALA A 1 831 ? -1.049 -11.157 20.493 1.00 93.38 831 ALA A O 1
ATOM 6588 N N . LYS A 1 832 ? 1.085 -10.671 20.969 1.00 92.75 832 LYS A N 1
ATOM 6589 C CA . LYS A 1 832 ? 0.914 -10.752 22.428 1.00 92.75 832 LYS A CA 1
ATOM 6590 C C . LYS A 1 832 ? -0.092 -9.725 22.960 1.00 92.75 832 LYS A C 1
ATOM 6592 O O . LYS A 1 832 ? -0.889 -10.042 23.836 1.00 92.75 832 LYS A O 1
ATOM 6597 N N . THR A 1 833 ? -0.050 -8.495 22.447 1.00 93.75 833 THR A N 1
ATOM 6598 C CA . THR A 1 833 ? -0.971 -7.425 22.865 1.00 93.75 833 THR A CA 1
ATOM 6599 C C . THR A 1 833 ? -2.409 -7.741 22.457 1.00 93.75 833 THR A C 1
ATOM 6601 O O . THR A 1 833 ? -3.316 -7.533 23.257 1.00 93.75 833 THR A O 1
ATOM 6604 N N . LEU A 1 834 ? -2.613 -8.275 21.250 1.00 94.06 834 LEU A N 1
ATOM 6605 C CA . LEU A 1 834 ? -3.929 -8.707 20.777 1.00 94.06 834 LEU A CA 1
ATOM 6606 C C . LEU A 1 834 ? -4.475 -9.876 21.598 1.00 94.06 834 LEU A C 1
ATOM 6608 O O . LEU A 1 834 ? -5.630 -9.825 22.006 1.00 94.06 834 LEU A O 1
ATOM 6612 N N . GLY A 1 835 ? -3.634 -10.862 21.929 1.00 91.88 835 GLY A N 1
ATOM 6613 C CA . GLY A 1 835 ? -4.027 -11.966 22.807 1.00 91.88 835 GLY A CA 1
ATOM 6614 C C . GLY A 1 835 ? -4.550 -11.479 24.162 1.00 91.88 835 GLY A C 1
ATOM 6615 O O . GLY A 1 835 ? -5.591 -11.941 24.616 1.00 91.88 835 GLY A O 1
ATOM 6616 N N . TYR A 1 836 ? -3.894 -10.481 24.769 1.00 91.69 836 TYR A N 1
ATOM 6617 C CA . TYR A 1 836 ? -4.377 -9.879 26.018 1.00 91.69 836 TYR A CA 1
ATOM 6618 C C . TYR A 1 836 ? -5.715 -9.152 25.872 1.00 91.69 836 TYR A C 1
ATOM 6620 O O . TYR A 1 836 ? -6.558 -9.259 26.760 1.00 91.69 836 TYR A O 1
ATOM 6628 N N . LEU A 1 837 ? -5.932 -8.442 24.761 1.00 90.00 837 LEU A N 1
ATOM 6629 C CA . LEU A 1 837 ? -7.205 -7.763 24.498 1.00 90.00 837 LEU A CA 1
ATOM 6630 C C . LEU A 1 837 ? -8.362 -8.744 24.317 1.00 90.00 837 LEU A C 1
ATOM 6632 O O . LEU A 1 837 ? -9.434 -8.530 24.881 1.00 90.00 837 LEU A O 1
ATOM 6636 N N . GLN A 1 838 ? -8.124 -9.821 23.570 1.00 89.44 838 GLN A N 1
ATOM 6637 C CA . GLN A 1 838 ? -9.110 -10.868 23.312 1.00 89.44 838 GLN A CA 1
ATOM 6638 C C . GLN A 1 838 ? -9.480 -11.622 24.596 1.00 89.44 838 GLN A C 1
ATOM 6640 O O . GLN A 1 838 ? -10.633 -11.988 24.781 1.00 89.44 838 GLN A O 1
ATOM 6645 N N . SER A 1 839 ? -8.529 -11.806 25.517 1.00 86.44 839 SER A N 1
ATOM 6646 C CA . SER A 1 839 ? -8.757 -12.504 26.786 1.00 86.44 839 SER A CA 1
ATOM 6647 C C . SER A 1 839 ? -9.173 -11.593 27.951 1.00 86.44 839 SER A C 1
ATOM 6649 O O . SER A 1 839 ? -9.203 -12.053 29.090 1.00 86.44 839 SER A O 1
ATOM 6651 N N . GLY A 1 840 ? -9.385 -10.291 27.723 1.00 82.56 840 GLY A N 1
ATOM 6652 C CA . GLY A 1 840 ? -9.722 -9.324 28.783 1.00 82.56 840 GLY A CA 1
ATOM 6653 C C . GLY A 1 840 ? -8.606 -9.087 29.817 1.00 82.56 840 GLY A C 1
ATOM 6654 O O . GLY A 1 840 ? -8.849 -8.530 30.895 1.00 82.56 840 GLY A O 1
ATOM 6655 N N . MET A 1 841 ? -7.375 -9.508 29.507 1.00 84.38 841 MET A N 1
ATOM 6656 C CA . MET A 1 841 ? -6.210 -9.323 30.370 1.00 84.38 841 MET A CA 1
ATOM 6657 C C . MET A 1 841 ? -5.648 -7.908 30.234 1.00 84.38 841 MET A C 1
ATOM 6659 O O . MET A 1 841 ? -5.704 -7.274 29.180 1.00 84.38 841 MET A O 1
ATOM 6663 N N . ASN A 1 842 ? -5.040 -7.421 31.313 1.00 82.06 842 ASN A N 1
ATOM 6664 C CA . ASN A 1 842 ? -4.422 -6.102 31.308 1.00 82.06 842 ASN A CA 1
ATOM 6665 C C . ASN A 1 842 ? -3.187 -6.065 30.418 1.00 82.06 842 ASN A C 1
ATOM 6667 O O . ASN A 1 842 ? -2.342 -6.960 30.441 1.00 82.06 842 ASN A O 1
ATOM 6671 N N . THR A 1 843 ? -3.040 -4.959 29.701 1.00 86.75 843 THR A N 1
ATOM 6672 C CA . THR A 1 843 ? -1.853 -4.673 28.908 1.00 86.75 843 THR A CA 1
ATOM 6673 C C . THR A 1 843 ? -1.511 -3.195 29.007 1.00 86.75 843 THR A C 1
ATOM 6675 O O . THR A 1 843 ? -2.368 -2.329 28.882 1.00 86.75 843 THR A O 1
ATOM 6678 N N . GLU A 1 844 ? -0.230 -2.898 29.207 1.00 86.38 844 GLU A N 1
ATOM 6679 C CA . GLU A 1 844 ? 0.298 -1.527 29.175 1.00 86.38 844 GLU A CA 1
ATOM 6680 C C . GLU A 1 844 ? 0.448 -0.981 27.744 1.00 86.38 844 GLU A C 1
ATOM 6682 O O . GLU A 1 844 ? 0.719 0.204 27.543 1.00 86.38 844 GLU A O 1
ATOM 6687 N N . ASN A 1 845 ? 0.294 -1.852 26.740 1.00 90.88 845 ASN A N 1
ATOM 6688 C CA . ASN A 1 845 ? 0.483 -1.513 25.335 1.00 90.88 845 ASN A CA 1
ATOM 6689 C C . ASN A 1 845 ? -0.828 -1.189 24.615 1.00 90.88 845 ASN A C 1
ATOM 6691 O O . ASN A 1 845 ? -0.757 -0.829 23.445 1.00 90.88 845 ASN A O 1
ATOM 6695 N N . ALA A 1 846 ? -1.995 -1.300 25.254 1.00 92.94 846 ALA A N 1
ATOM 6696 C CA . ALA A 1 846 ? -3.270 -0.938 24.640 1.00 92.94 846 ALA A CA 1
ATOM 6697 C C . ALA A 1 846 ? -3.941 0.213 25.387 1.00 92.94 846 ALA A C 1
ATOM 6699 O O . ALA A 1 846 ? -3.885 0.303 26.610 1.00 92.94 846 ALA A O 1
ATOM 6700 N N . PHE A 1 847 ? -4.580 1.088 24.622 1.00 92.56 847 PHE A N 1
ATOM 6701 C CA . PHE A 1 847 ? -5.279 2.259 25.120 1.00 92.56 847 PHE A CA 1
ATOM 6702 C C . PHE A 1 847 ? -6.615 2.381 24.401 1.00 92.56 847 PHE A C 1
ATOM 6704 O O . PHE A 1 847 ? -6.713 2.100 23.206 1.00 92.56 847 PHE A O 1
ATOM 6711 N N . THR A 1 848 ? -7.627 2.860 25.109 1.00 90.62 848 THR A N 1
ATOM 6712 C CA . THR A 1 848 ? -8.941 3.158 24.550 1.00 90.62 848 THR A CA 1
ATOM 6713 C C . THR A 1 848 ? -9.283 4.612 24.856 1.00 90.62 848 THR A C 1
ATOM 6715 O O . THR A 1 848 ? -9.361 5.022 26.017 1.00 90.62 848 THR A O 1
ATOM 6718 N N . VAL A 1 849 ? -9.435 5.418 23.800 1.00 89.50 849 VAL A N 1
ATOM 6719 C CA . VAL A 1 849 ? -9.605 6.877 23.903 1.00 89.50 849 VAL A CA 1
ATOM 6720 C C . VAL A 1 849 ? -10.642 7.352 22.890 1.00 89.50 849 VAL A C 1
ATOM 6722 O O . VAL A 1 849 ? -10.610 6.950 21.730 1.00 89.50 849 VAL A O 1
ATOM 6725 N N . ALA A 1 850 ? -11.558 8.224 23.315 1.00 87.50 850 ALA A N 1
ATOM 6726 C CA . ALA A 1 850 ? -12.476 8.899 22.401 1.00 87.50 850 ALA A CA 1
ATOM 6727 C C . ALA A 1 850 ? -11.714 9.923 21.553 1.00 87.50 850 ALA A C 1
ATOM 6729 O O . ALA A 1 850 ? -10.998 10.766 22.092 1.00 87.50 850 ALA A O 1
ATOM 6730 N N . GLN A 1 851 ? -11.881 9.890 20.230 1.00 88.62 851 GLN A N 1
ATOM 6731 C CA . GLN A 1 851 ? -11.103 10.761 19.341 1.00 88.62 851 GLN A CA 1
ATOM 6732 C C . GLN A 1 851 ? -11.352 12.262 19.571 1.00 88.62 851 GLN A C 1
ATOM 6734 O O . GLN A 1 851 ? -10.481 13.087 19.295 1.00 88.62 851 GLN A O 1
ATOM 6739 N N . SER A 1 852 ? -12.525 12.629 20.100 1.00 87.94 852 SER A N 1
ATOM 6740 C CA . SER A 1 852 ? -12.851 14.007 20.488 1.00 87.94 852 SER A CA 1
ATOM 6741 C C . SER A 1 852 ? -11.869 14.579 21.513 1.00 87.94 852 SER A C 1
ATOM 6743 O O . SER A 1 852 ? -11.598 15.777 21.495 1.00 87.94 852 SER A O 1
ATOM 6745 N N . GLU A 1 853 ? -11.278 13.730 22.358 1.00 89.12 853 GLU A N 1
ATOM 6746 C CA . GLU A 1 853 ? -10.326 14.135 23.395 1.00 89.12 853 GLU A CA 1
ATOM 6747 C C . GLU A 1 853 ? -9.025 14.699 22.817 1.00 89.12 853 GLU A C 1
ATOM 6749 O O . GLU A 1 853 ? -8.340 15.478 23.478 1.00 89.12 853 GLU A O 1
ATOM 6754 N N . PHE A 1 854 ? -8.680 14.366 21.569 1.00 90.94 854 PHE A N 1
ATOM 6755 C CA . PHE A 1 854 ? -7.491 14.919 20.922 1.00 90.94 854 PHE A CA 1
ATOM 6756 C C . PHE A 1 854 ? -7.643 16.401 20.572 1.00 90.94 854 PHE A C 1
ATOM 6758 O O . PHE A 1 854 ? -6.629 17.083 20.442 1.00 90.94 854 PHE A O 1
ATOM 6765 N N . LYS A 1 855 ? -8.874 16.935 20.499 1.00 91.25 855 LYS A N 1
ATOM 6766 C CA . LYS A 1 855 ? -9.117 18.378 20.310 1.00 91.25 855 LYS A CA 1
ATOM 6767 C C . LYS A 1 855 ? -8.587 19.217 21.480 1.00 91.25 855 LYS A C 1
ATOM 6769 O O . LYS A 1 855 ? -8.224 20.367 21.268 1.00 91.25 855 LYS A O 1
ATOM 6774 N N . LYS A 1 856 ? -8.492 18.632 22.682 1.00 90.31 856 LYS A N 1
ATOM 6775 C CA . LYS A 1 856 ? -7.942 19.278 23.888 1.00 90.31 856 LYS A CA 1
ATOM 6776 C C . LYS A 1 856 ? -6.420 19.448 23.831 1.00 90.31 856 LYS A C 1
ATOM 6778 O O . LYS A 1 856 ? -5.855 20.240 24.578 1.00 90.31 856 LYS A O 1
ATOM 6783 N N . LEU A 1 857 ? -5.737 18.684 22.976 1.00 89.62 857 LEU A N 1
ATOM 6784 C CA . LEU A 1 857 ? -4.285 18.743 22.845 1.00 89.62 857 LEU A CA 1
ATOM 6785 C C . LEU A 1 857 ? -3.867 19.780 21.791 1.00 89.62 857 LEU A C 1
ATOM 6787 O O . LEU A 1 857 ? -4.508 19.878 20.740 1.00 89.62 857 LEU A O 1
ATOM 6791 N N . PRO A 1 858 ? -2.741 20.494 21.996 1.00 86.94 858 PRO A N 1
ATOM 6792 C CA . PRO A 1 858 ? -2.220 21.440 21.017 1.00 86.94 858 PRO A CA 1
ATOM 6793 C C . PRO A 1 858 ? -2.056 20.805 19.638 1.00 86.94 858 PRO A C 1
ATOM 6795 O O . PRO A 1 858 ? -1.535 19.690 19.510 1.00 86.94 858 PRO A O 1
ATOM 6798 N N . HIS A 1 859 ? -2.484 21.536 18.607 1.00 89.44 859 HIS A N 1
ATOM 6799 C CA . HIS A 1 859 ? -2.465 21.099 17.209 1.00 89.44 859 HIS A CA 1
ATOM 6800 C C . HIS A 1 859 ? -3.203 19.778 16.954 1.00 89.44 859 HIS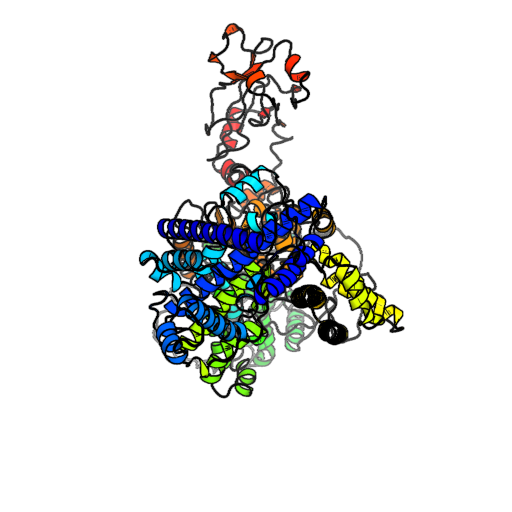 A C 1
ATOM 6802 O O . HIS A 1 859 ? -2.877 19.063 16.001 1.00 89.44 859 HIS A O 1
ATOM 6808 N N . THR A 1 860 ? -4.144 19.411 17.826 1.00 91.88 860 THR A N 1
ATOM 6809 C CA . THR A 1 860 ? -4.970 18.210 17.686 1.00 91.88 860 THR A CA 1
ATOM 6810 C C . THR A 1 860 ? -4.127 16.942 17.523 1.00 91.88 860 THR A C 1
ATOM 6812 O O . THR A 1 860 ? -4.285 16.162 16.585 1.00 91.88 860 THR A O 1
ATOM 6815 N N . THR A 1 861 ? -3.118 16.784 18.378 1.00 91.88 861 THR A N 1
ATOM 6816 C CA . THR A 1 861 ? -2.194 15.643 18.313 1.00 91.88 861 THR A CA 1
ATOM 6817 C C . THR A 1 861 ? -2.783 14.391 18.954 1.00 91.88 861 THR A C 1
ATOM 6819 O O . THR A 1 861 ? -3.497 14.464 19.953 1.00 91.88 861 THR A O 1
ATOM 6822 N N . PHE A 1 862 ? -2.455 13.215 18.409 1.00 92.06 862 PHE A N 1
ATOM 6823 C CA . PHE A 1 862 ? -2.992 11.931 18.886 1.00 92.06 862 PHE A CA 1
ATOM 6824 C C . PHE A 1 862 ? -2.200 11.413 20.099 1.00 92.06 862 PHE A C 1
ATOM 6826 O O . PHE A 1 862 ? -1.518 10.389 20.055 1.00 92.06 862 PHE A O 1
ATOM 6833 N N . GLY A 1 863 ? -2.259 12.158 21.205 1.00 89.62 863 GLY A N 1
ATOM 6834 C CA . GLY A 1 863 ? -1.643 11.804 22.488 1.00 89.62 863 GLY A CA 1
ATOM 6835 C C . GLY A 1 863 ? -2.455 10.773 23.275 1.00 89.62 863 GLY A C 1
ATOM 6836 O O . GLY A 1 863 ? -2.898 11.059 24.386 1.00 89.62 863 GLY A O 1
ATOM 6837 N N . TYR A 1 864 ? -2.682 9.583 22.712 1.00 90.38 864 TYR A N 1
ATOM 6838 C CA . TYR A 1 864 ? -3.559 8.555 23.302 1.00 90.38 864 TYR A CA 1
ATOM 6839 C C . TYR A 1 864 ? -3.038 7.973 24.630 1.00 90.38 864 TYR A C 1
ATOM 6841 O O . TYR A 1 864 ? -3.823 7.496 25.440 1.00 90.38 864 TYR A O 1
ATOM 6849 N N . TRP A 1 865 ? -1.730 8.054 24.893 1.00 88.44 865 TRP A N 1
ATOM 6850 C CA . TRP A 1 865 ? -1.127 7.633 26.168 1.00 88.44 865 TRP A CA 1
ATOM 6851 C C . TRP A 1 865 ? -1.193 8.715 27.258 1.00 88.44 865 TRP A C 1
ATOM 6853 O O . TRP A 1 865 ? -0.776 8.466 28.389 1.00 88.44 865 TRP A O 1
ATOM 6863 N N . CYS A 1 866 ? -1.644 9.933 26.933 1.00 85.94 866 CYS A N 1
ATOM 6864 C CA . CYS A 1 866 ? -1.884 10.955 27.948 1.00 85.94 866 CYS A CA 1
ATOM 6865 C C . CYS A 1 866 ? -3.075 10.526 28.813 1.00 85.94 866 CYS A C 1
ATOM 6867 O O . CYS A 1 866 ? -4.041 9.954 28.308 1.00 85.94 866 CYS A O 1
ATOM 6869 N N . SER A 1 867 ? -3.038 10.809 30.113 1.00 83.88 867 SER A N 1
ATOM 6870 C CA . SER A 1 867 ? -4.219 10.612 30.954 1.00 83.88 867 SER A CA 1
ATOM 6871 C C . SER A 1 867 ? -5.276 11.691 30.659 1.00 83.88 867 SER A C 1
ATOM 6873 O O . SER A 1 867 ? -4.925 12.736 30.093 1.00 83.88 867 SER A O 1
ATOM 6875 N N . PRO A 1 868 ? -6.553 11.480 31.035 1.00 83.75 868 PRO A N 1
ATOM 6876 C CA . PRO A 1 868 ? -7.583 12.519 30.951 1.00 83.75 868 PRO A CA 1
ATOM 6877 C C . PRO A 1 868 ? -7.142 13.828 31.618 1.00 83.75 868 PRO A C 1
ATOM 6879 O O . PRO A 1 868 ? -7.133 14.867 30.969 1.00 83.75 868 PRO A O 1
ATOM 6882 N N . GLN A 1 869 ? -6.583 13.748 32.829 1.00 84.06 869 GLN A N 1
ATOM 6883 C CA . GLN A 1 869 ? -6.131 14.909 33.606 1.00 84.06 869 GLN A CA 1
ATOM 6884 C C . GLN A 1 869 ? -5.043 15.716 32.885 1.00 84.06 869 GLN A C 1
ATOM 6886 O O . GLN A 1 869 ? -5.031 16.941 32.942 1.00 84.06 869 GLN A O 1
ATOM 6891 N N . ILE A 1 870 ? -4.125 15.042 32.181 1.00 85.06 870 ILE A N 1
ATOM 6892 C CA . ILE A 1 870 ? -3.103 15.723 31.377 1.00 85.06 870 ILE A CA 1
ATOM 6893 C C . ILE A 1 870 ? -3.752 16.460 30.200 1.00 85.06 870 ILE A C 1
ATOM 6895 O O . ILE A 1 870 ? -3.358 17.585 29.906 1.00 85.06 870 ILE A O 1
ATOM 6899 N N . ARG A 1 871 ? -4.722 15.842 29.512 1.00 87.25 871 ARG A N 1
ATOM 6900 C CA . ARG A 1 871 ? -5.429 16.483 28.390 1.00 87.25 871 ARG A CA 1
ATOM 6901 C C . ARG A 1 871 ? -6.247 17.683 28.853 1.00 87.25 871 ARG A C 1
ATOM 6903 O O . ARG A 1 871 ? -6.175 18.728 28.217 1.00 87.25 871 ARG A O 1
ATOM 6910 N N . ASP A 1 872 ? -6.957 17.551 29.967 1.00 87.75 872 ASP A N 1
ATOM 6911 C CA . ASP A 1 872 ? -7.757 18.636 30.535 1.00 87.75 872 ASP A CA 1
ATOM 6912 C C . ASP A 1 872 ? -6.868 19.794 30.995 1.00 87.75 872 ASP A C 1
ATOM 6914 O O . ASP A 1 872 ? -7.191 20.953 30.750 1.00 87.75 872 ASP A O 1
ATOM 6918 N N . ALA A 1 873 ? -5.683 19.501 31.544 1.00 87.31 873 ALA A N 1
ATOM 6919 C CA . ALA A 1 873 ? -4.703 20.530 31.871 1.00 87.31 873 ALA A CA 1
ATOM 6920 C C . ALA A 1 873 ? -4.235 21.319 30.634 1.00 87.31 873 ALA A C 1
ATOM 6922 O O . ALA A 1 873 ? -4.059 22.527 30.735 1.00 87.31 873 ALA A O 1
ATOM 6923 N N . PHE A 1 874 ? -4.066 20.689 29.463 1.00 87.19 874 PHE A N 1
ATOM 6924 C CA . PHE A 1 874 ? -3.736 21.421 28.227 1.00 87.19 874 PHE A CA 1
ATOM 6925 C C . PHE A 1 874 ? -4.865 22.335 27.741 1.00 87.19 874 PHE A C 1
ATOM 6927 O O . PHE A 1 874 ? -4.573 23.343 27.101 1.00 87.19 874 PHE A O 1
ATOM 6934 N N . ALA A 1 875 ? -6.122 21.988 28.026 1.00 86.88 875 ALA A N 1
ATOM 6935 C CA . ALA A 1 875 ? -7.277 22.797 27.653 1.00 86.88 875 ALA A CA 1
ATOM 6936 C C . ALA A 1 875 ? -7.541 23.942 28.647 1.00 86.88 875 ALA A C 1
ATOM 6938 O O . ALA A 1 875 ? -7.909 25.036 28.229 1.00 86.88 875 ALA A O 1
ATOM 6939 N N . ALA A 1 876 ? -7.354 23.696 29.948 1.00 89.06 876 ALA A N 1
ATOM 6940 C CA . ALA A 1 876 ? -7.718 24.632 31.011 1.00 89.06 876 ALA A CA 1
ATOM 6941 C C . ALA A 1 876 ? -6.575 25.562 31.454 1.00 89.06 876 ALA A C 1
ATOM 6943 O O . ALA A 1 876 ? -6.832 26.676 31.910 1.00 89.06 876 ALA A O 1
ATOM 6944 N N . MET A 1 877 ? -5.316 25.118 31.367 1.00 87.81 877 MET A N 1
ATOM 6945 C CA . MET A 1 877 ? -4.178 25.870 31.905 1.00 87.81 877 MET A CA 1
ATOM 6946 C C . MET A 1 877 ? -3.550 26.791 30.847 1.00 87.81 877 MET A C 1
ATOM 6948 O O . MET A 1 877 ? -3.417 26.395 29.687 1.00 87.81 877 MET A O 1
ATOM 6952 N N . PRO A 1 878 ? -3.079 27.993 31.232 1.00 87.94 878 PRO A N 1
ATOM 6953 C CA . PRO A 1 878 ? -2.371 28.882 30.317 1.00 87.94 878 PRO A CA 1
ATOM 6954 C C . PRO A 1 878 ? -1.014 28.302 29.887 1.00 87.94 878 PRO A C 1
ATOM 6956 O O . PRO A 1 878 ? -0.378 27.521 30.602 1.00 87.94 878 PRO A O 1
ATOM 6959 N N . SER A 1 879 ? -0.534 28.719 28.713 1.00 87.31 879 SER A N 1
ATOM 6960 C CA . SER A 1 879 ? 0.785 28.325 28.220 1.00 87.31 879 SER A CA 1
ATOM 6961 C C . SER A 1 879 ? 1.916 28.902 29.074 1.00 87.31 879 SER A C 1
ATOM 6963 O O . SER A 1 879 ? 1.836 30.016 29.580 1.00 87.31 879 SER A O 1
ATOM 6965 N N . LEU A 1 880 ? 3.035 28.172 29.163 1.00 87.75 880 LEU A N 1
ATOM 6966 C CA . LEU A 1 880 ? 4.265 28.691 29.775 1.00 87.75 880 LEU A CA 1
ATOM 6967 C C . LEU A 1 880 ? 4.722 29.994 29.096 1.00 87.75 880 LEU A C 1
ATOM 6969 O O . LEU A 1 880 ? 5.053 30.962 29.780 1.00 87.75 880 LEU A O 1
ATOM 6973 N N . GLU A 1 881 ? 4.717 29.993 27.759 1.00 89.44 881 GLU A N 1
ATOM 6974 C CA . GLU A 1 881 ? 5.021 31.154 26.922 1.00 89.44 881 GLU A CA 1
ATOM 6975 C C . GLU A 1 881 ? 4.011 32.276 27.169 1.00 89.44 881 GLU A C 1
ATOM 6977 O O . GLU A 1 881 ? 2.806 32.057 27.052 1.00 89.44 881 GLU A O 1
ATOM 6982 N N . GLY A 1 882 ? 4.511 33.474 27.472 1.00 83.38 882 GLY A N 1
ATOM 6983 C CA . GLY A 1 882 ? 3.701 34.688 27.607 1.00 83.38 882 GLY A CA 1
ATOM 6984 C C . GLY A 1 882 ? 3.041 34.877 28.975 1.00 83.38 882 GLY A C 1
ATOM 6985 O O . GLY A 1 882 ? 2.679 36.002 29.305 1.00 83.38 882 GLY A O 1
ATOM 6986 N N . THR A 1 883 ? 2.935 33.827 29.796 1.00 87.19 883 THR A N 1
ATOM 6987 C CA . THR A 1 883 ? 2.356 33.915 31.152 1.00 87.19 883 THR A CA 1
ATOM 6988 C C . THR A 1 883 ? 3.410 33.784 32.250 1.00 87.19 883 THR A C 1
ATOM 6990 O O . THR A 1 883 ? 3.461 34.595 33.175 1.00 87.19 883 THR A O 1
ATOM 6993 N N . HIS A 1 884 ? 4.276 32.772 32.162 1.00 89.25 884 HIS A N 1
ATOM 6994 C CA . HIS A 1 884 ? 5.232 32.448 33.229 1.00 89.25 884 HIS A CA 1
ATOM 6995 C C . HIS A 1 884 ? 6.695 32.540 32.792 1.00 89.25 884 HIS A C 1
ATOM 6997 O O . HIS A 1 884 ? 7.574 32.647 33.647 1.00 89.25 884 HIS A O 1
ATOM 7003 N N . ALA A 1 885 ? 6.970 32.490 31.488 1.00 94.25 885 ALA A N 1
ATOM 7004 C CA . ALA A 1 885 ? 8.296 32.717 30.937 1.00 94.25 885 ALA A CA 1
ATOM 7005 C C . ALA A 1 885 ? 8.243 33.096 29.448 1.00 94.25 885 ALA A C 1
ATOM 7007 O O . ALA A 1 885 ? 7.220 32.947 28.777 1.00 94.25 885 ALA A O 1
ATOM 7008 N N . THR A 1 886 ? 9.392 33.514 28.924 1.00 94.44 886 THR A N 1
ATOM 7009 C CA . THR A 1 886 ? 9.604 33.862 27.518 1.00 94.44 886 THR A CA 1
ATOM 7010 C C . THR A 1 886 ? 10.517 32.822 26.854 1.00 94.44 886 THR A C 1
ATOM 7012 O O . THR A 1 886 ? 11.698 32.704 27.171 1.00 94.44 886 THR A O 1
ATOM 7015 N N . VAL A 1 887 ? 9.997 32.055 25.902 1.00 93.12 887 VAL A N 1
ATOM 7016 C CA . VAL A 1 887 ? 10.680 30.998 25.145 1.00 93.12 887 VAL A CA 1
ATOM 7017 C C . VAL A 1 887 ? 11.131 31.543 23.793 1.00 93.12 887 VAL A C 1
ATOM 7019 O O . VAL A 1 887 ? 10.330 31.974 22.961 1.00 93.12 887 VAL A O 1
ATOM 7022 N N . ARG A 1 888 ? 12.438 31.535 23.527 1.00 93.62 888 ARG A N 1
ATOM 7023 C CA . ARG A 1 888 ? 13.022 32.138 22.320 1.00 93.62 888 ARG A CA 1
ATOM 7024 C C . ARG A 1 888 ? 14.026 31.218 21.642 1.00 93.62 888 ARG A C 1
ATOM 7026 O O . ARG A 1 888 ? 14.821 30.531 22.277 1.00 93.62 888 ARG A O 1
ATOM 7033 N N . VAL A 1 889 ? 14.005 31.251 20.312 1.00 92.31 889 VAL A N 1
ATOM 7034 C CA . VAL A 1 889 ? 15.019 30.622 19.457 1.00 92.31 889 VAL A CA 1
ATOM 7035 C C . VAL A 1 889 ? 16.165 31.608 19.260 1.00 92.31 889 VAL A C 1
ATOM 7037 O O . VAL A 1 889 ? 15.919 32.785 18.992 1.00 92.31 889 VAL A O 1
ATOM 7040 N N . GLY A 1 890 ? 17.393 31.128 19.422 1.00 91.56 890 GLY A N 1
ATOM 7041 C CA . GLY A 1 890 ? 18.590 31.953 19.351 1.00 91.56 890 GLY A CA 1
ATOM 7042 C C . GLY A 1 890 ? 19.161 32.119 17.945 1.00 91.56 890 GLY A C 1
ATOM 7043 O O . GLY A 1 890 ? 18.466 31.967 16.940 1.00 91.56 890 GLY A O 1
ATOM 7044 N N . LEU A 1 891 ? 20.452 32.429 17.900 1.00 92.19 891 LEU A N 1
ATOM 7045 C CA . LEU A 1 891 ? 21.224 32.671 16.683 1.00 92.19 891 LEU A CA 1
ATOM 7046 C C . LEU A 1 891 ? 21.473 31.383 15.881 1.00 92.19 891 LEU A C 1
ATOM 7048 O O . LEU A 1 891 ? 21.870 30.361 16.441 1.00 92.19 891 LEU A O 1
ATOM 7052 N N . GLN A 1 892 ? 21.351 31.470 14.556 1.00 92.12 892 GLN A N 1
ATOM 7053 C CA . GLN A 1 892 ? 21.952 30.509 13.632 1.00 92.12 892 GLN A CA 1
ATOM 7054 C C . GLN A 1 892 ? 23.240 31.113 13.054 1.00 92.12 892 GLN A C 1
ATOM 7056 O O . GLN A 1 892 ? 23.193 32.119 12.351 1.00 92.12 892 GLN A O 1
ATOM 7061 N N . THR A 1 893 ? 24.387 30.512 13.368 1.00 88.56 893 THR A N 1
ATOM 7062 C CA . THR A 1 893 ? 25.719 30.944 12.902 1.00 88.56 893 THR A CA 1
ATOM 7063 C C . THR A 1 893 ? 25.922 30.713 11.408 1.00 88.56 893 THR A C 1
ATOM 7065 O O . THR A 1 893 ? 26.586 31.513 10.762 1.00 88.56 893 THR A O 1
ATOM 7068 N N . SER A 1 894 ? 25.378 29.614 10.873 1.00 87.50 894 SER A N 1
ATOM 7069 C CA . SER A 1 894 ? 25.522 29.136 9.483 1.00 87.50 894 SER A CA 1
ATOM 7070 C C . SER A 1 894 ? 26.961 28.860 9.002 1.00 87.50 894 SER A C 1
ATOM 7072 O O . SER A 1 894 ? 27.122 28.195 7.987 1.00 87.50 894 SER A O 1
ATOM 7074 N N . ASP A 1 895 ? 27.985 29.268 9.754 1.00 88.75 895 ASP A N 1
ATOM 7075 C CA . ASP A 1 895 ? 29.395 28.906 9.582 1.00 88.75 895 ASP A CA 1
ATOM 7076 C C . ASP A 1 895 ? 30.040 28.666 10.959 1.00 88.75 895 ASP A C 1
ATOM 7078 O O . ASP A 1 895 ? 30.547 29.567 11.632 1.00 88.75 895 ASP A O 1
ATOM 7082 N N . ASP A 1 896 ? 29.954 27.424 11.426 1.00 90.88 896 ASP A N 1
ATOM 7083 C CA . ASP A 1 896 ? 30.439 27.055 12.756 1.00 90.88 896 ASP A CA 1
ATOM 7084 C C . ASP A 1 896 ? 31.960 27.116 12.872 1.00 90.88 896 ASP A C 1
ATOM 7086 O O . ASP A 1 896 ? 32.471 27.515 13.917 1.00 90.88 896 ASP A O 1
ATOM 7090 N N . PHE A 1 897 ? 32.678 26.763 11.802 1.00 90.31 897 PHE A N 1
ATOM 7091 C CA . PHE A 1 897 ? 34.140 26.778 11.780 1.00 90.31 897 PHE A CA 1
ATOM 7092 C C . PHE A 1 897 ? 34.695 28.191 11.934 1.00 90.31 897 PHE A C 1
ATOM 7094 O O . PHE A 1 897 ? 35.739 28.381 12.562 1.00 90.31 897 PHE A O 1
ATOM 7101 N N . ARG A 1 898 ? 33.996 29.193 11.401 1.00 91.19 898 ARG A N 1
ATOM 7102 C CA . ARG A 1 898 ? 34.392 30.591 11.551 1.00 91.19 898 ARG A CA 1
ATOM 7103 C C . ARG A 1 898 ? 34.053 31.163 12.925 1.00 91.19 898 ARG A C 1
ATOM 7105 O O . ARG A 1 898 ? 34.879 31.862 13.509 1.00 91.19 898 ARG A O 1
ATOM 7112 N N . PHE A 1 899 ? 32.854 30.886 13.442 1.00 94.56 899 PHE A N 1
ATOM 7113 C CA . PHE A 1 899 ? 32.306 31.648 14.573 1.00 94.56 899 PHE A CA 1
ATOM 7114 C C . PHE A 1 899 ? 32.315 30.936 15.925 1.00 94.56 899 PHE A C 1
ATOM 7116 O O . PHE A 1 899 ? 32.124 31.606 16.941 1.00 94.56 899 PHE A O 1
ATOM 7123 N N . LEU A 1 900 ? 32.519 29.619 15.969 1.00 95.44 900 LEU A N 1
ATOM 7124 C CA . LEU A 1 900 ? 32.498 28.850 17.212 1.00 95.44 900 LEU A CA 1
ATOM 7125 C C . LEU A 1 900 ? 33.876 28.288 17.545 1.00 95.44 900 LEU A C 1
ATOM 7127 O O . LEU A 1 900 ? 34.608 27.823 16.673 1.00 95.44 900 LEU A O 1
ATOM 7131 N N . ARG A 1 901 ? 34.211 28.296 18.831 1.00 96.69 901 ARG A N 1
ATOM 7132 C CA . ARG A 1 901 ? 35.363 27.584 19.390 1.00 96.69 901 ARG A CA 1
ATOM 7133 C C . ARG A 1 901 ? 34.930 26.775 20.596 1.00 96.69 901 ARG A C 1
ATOM 7135 O O . ARG A 1 901 ? 33.938 27.098 21.254 1.00 96.69 901 ARG A O 1
ATOM 7142 N N . LEU A 1 902 ? 35.674 25.725 20.893 1.00 95.75 902 LEU A N 1
ATOM 7143 C CA . LEU A 1 902 ? 35.592 25.053 22.177 1.00 95.75 902 LEU A CA 1
ATOM 7144 C C . LEU A 1 902 ? 36.223 25.958 23.237 1.00 95.75 902 LEU A C 1
ATOM 7146 O O . LEU A 1 902 ? 37.189 26.675 22.983 1.00 95.75 902 LEU A O 1
ATOM 7150 N N . ARG A 1 903 ? 35.676 25.936 24.451 1.00 94.12 903 ARG A N 1
ATOM 7151 C CA . ARG A 1 903 ? 36.084 26.826 25.547 1.00 94.12 903 ARG A CA 1
ATOM 7152 C C . ARG A 1 903 ? 37.583 26.724 25.863 1.00 94.12 903 ARG A C 1
ATOM 7154 O O . ARG A 1 903 ? 38.174 27.709 26.285 1.00 94.12 903 ARG A O 1
ATOM 7161 N N . TRP A 1 904 ? 38.183 25.551 25.653 1.00 95.06 904 TRP A N 1
ATOM 7162 C CA . TRP A 1 904 ? 39.610 25.282 25.867 1.00 95.06 904 TRP A CA 1
ATOM 7163 C C . TRP A 1 904 ? 40.514 25.648 24.679 1.00 95.06 904 TRP A C 1
ATOM 7165 O O . TRP A 1 904 ? 41.731 25.606 24.819 1.00 95.06 904 TRP A O 1
ATOM 7175 N N . GLU A 1 905 ? 39.956 26.016 23.523 1.00 96.75 905 GLU A N 1
ATOM 7176 C CA . GLU A 1 905 ? 40.732 26.505 22.371 1.00 96.75 905 GLU A CA 1
ATOM 7177 C C . GLU A 1 905 ? 41.101 27.990 22.500 1.00 96.75 905 GLU A C 1
ATOM 7179 O O . GLU A 1 905 ? 41.892 28.506 21.713 1.00 96.75 905 GLU A O 1
ATOM 7184 N N . VAL A 1 906 ? 40.513 28.700 23.467 1.00 95.81 906 VAL A N 1
ATOM 7185 C CA . VAL A 1 906 ? 40.666 30.149 23.636 1.00 95.81 906 VAL A CA 1
ATOM 7186 C C . VAL A 1 906 ? 41.149 30.493 25.042 1.00 95.81 906 VAL A C 1
ATOM 7188 O O . VAL A 1 906 ? 40.962 29.737 25.993 1.00 95.81 906 VAL A O 1
ATOM 7191 N N . CYS A 1 907 ? 41.769 31.665 25.194 1.00 94.81 907 CYS A N 1
ATOM 7192 C CA . CYS A 1 907 ? 42.271 32.113 26.490 1.00 94.81 907 CYS A CA 1
ATOM 7193 C C . CYS A 1 907 ? 41.105 32.364 27.474 1.00 94.81 907 CYS A C 1
ATOM 7195 O O . CYS A 1 907 ? 40.220 33.164 27.149 1.00 94.81 907 CYS A O 1
ATOM 7197 N N . PRO A 1 908 ? 41.094 31.771 28.687 1.00 93.00 908 PRO A N 1
ATOM 7198 C CA . PRO A 1 908 ? 39.981 31.909 29.632 1.00 93.00 908 PRO A CA 1
ATOM 7199 C C . PRO A 1 908 ? 39.627 33.355 30.005 1.00 93.00 908 PRO A C 1
ATOM 7201 O O . PRO A 1 908 ? 38.454 33.663 30.198 1.00 93.00 908 PRO A O 1
ATOM 7204 N N . SER A 1 909 ? 40.612 34.260 30.044 1.00 94.38 909 SER A N 1
ATOM 7205 C CA . SER A 1 909 ? 40.403 35.686 30.347 1.00 94.38 909 SER A CA 1
ATOM 7206 C C . SER A 1 909 ? 39.671 36.455 29.243 1.00 94.38 909 SER A C 1
ATOM 7208 O O . SER A 1 909 ? 39.279 37.600 29.449 1.00 94.38 909 SER A O 1
ATOM 7210 N N . THR A 1 910 ? 39.471 35.842 28.073 1.00 94.38 910 THR A N 1
ATOM 7211 C CA . THR A 1 910 ? 38.768 36.443 26.929 1.00 94.38 910 THR A CA 1
ATOM 7212 C C . THR A 1 910 ? 37.308 35.997 26.815 1.00 94.38 910 THR A C 1
ATOM 7214 O O . THR A 1 910 ? 36.625 36.402 25.872 1.00 94.38 910 THR A O 1
ATOM 7217 N N . ILE A 1 911 ? 36.823 35.182 27.763 1.00 93.06 911 ILE A N 1
ATOM 7218 C CA . ILE A 1 911 ? 35.480 34.591 27.759 1.00 93.06 911 ILE A CA 1
ATOM 7219 C C . ILE A 1 911 ? 34.583 35.296 28.778 1.00 93.06 911 ILE A C 1
ATOM 7221 O O . ILE A 1 911 ? 34.841 35.242 29.978 1.00 93.06 911 ILE A O 1
ATOM 7225 N N . GLY A 1 912 ? 33.486 35.897 28.320 1.00 86.75 912 GLY A N 1
ATOM 7226 C CA . GLY A 1 912 ? 32.480 36.509 29.186 1.00 86.75 912 GLY A CA 1
ATOM 7227 C C . GLY A 1 912 ? 31.742 37.688 28.545 1.00 86.75 912 GLY A C 1
ATOM 7228 O O . GLY A 1 912 ? 32.037 38.079 27.414 1.00 86.75 912 GLY A O 1
ATOM 7229 N N . PRO A 1 913 ? 30.762 38.274 29.254 1.00 84.88 913 PRO A N 1
ATOM 7230 C CA . PRO A 1 913 ? 30.024 39.439 28.772 1.00 84.88 913 PRO A CA 1
ATOM 7231 C C . PRO A 1 913 ? 30.961 40.617 28.477 1.00 84.88 913 PRO A C 1
ATOM 7233 O O . PRO A 1 913 ? 31.787 40.974 29.309 1.00 84.88 913 PRO A O 1
ATOM 7236 N N . GLY A 1 914 ? 30.832 41.223 27.294 1.00 83.44 914 GLY A N 1
ATOM 7237 C CA . GLY A 1 914 ? 31.672 42.353 26.872 1.00 83.44 914 GLY A CA 1
ATOM 7238 C C . GLY A 1 914 ? 33.103 41.984 26.456 1.00 83.44 914 GLY A C 1
ATOM 7239 O O . GLY A 1 914 ? 33.859 42.870 26.066 1.00 83.44 914 GLY A O 1
ATOM 7240 N N . LEU A 1 915 ? 33.470 40.699 26.504 1.00 89.44 915 LEU A N 1
ATOM 7241 C CA . LEU A 1 915 ? 34.768 40.194 26.060 1.00 89.44 915 LEU A CA 1
ATOM 7242 C C . LEU A 1 915 ? 34.692 39.641 24.627 1.00 89.44 915 LEU A C 1
ATOM 7244 O O . LEU A 1 915 ? 33.676 39.756 23.942 1.00 89.44 915 LEU A O 1
ATOM 7248 N N . PHE A 1 916 ? 35.800 39.070 24.149 1.00 92.31 916 PHE A N 1
ATOM 7249 C CA . PHE A 1 916 ? 35.912 38.563 22.780 1.00 92.31 916 PHE A CA 1
ATOM 7250 C C . PHE A 1 916 ? 34.977 37.373 22.528 1.00 92.31 916 PHE A C 1
ATOM 7252 O O . PHE A 1 916 ? 34.342 37.290 21.478 1.00 92.31 916 PHE A O 1
ATOM 7259 N N . TRP A 1 917 ? 34.897 36.452 23.486 1.00 94.75 917 TRP A N 1
ATOM 7260 C CA . TRP A 1 917 ? 34.155 35.203 23.365 1.00 94.75 917 TRP A CA 1
ATOM 7261 C C . TRP A 1 917 ? 32.992 35.168 24.352 1.00 94.75 917 TRP A C 1
ATOM 7263 O O . TRP A 1 917 ? 33.159 35.474 25.531 1.00 94.75 917 TRP A O 1
ATOM 7273 N N . LEU A 1 918 ? 31.817 34.742 23.893 1.00 94.31 918 LEU A N 1
ATOM 7274 C CA . LEU A 1 918 ? 30.623 34.605 24.728 1.00 94.31 918 LEU A CA 1
ATOM 7275 C C . LEU A 1 918 ? 30.204 33.135 24.807 1.00 94.31 918 LEU A C 1
ATOM 7277 O O . LEU A 1 918 ? 30.128 32.470 23.779 1.00 94.31 918 LEU A O 1
ATOM 7281 N N . SER A 1 919 ? 29.917 32.610 26.002 1.00 94.94 919 SER A N 1
ATOM 7282 C CA . SER A 1 919 ? 29.463 31.216 26.162 1.00 94.94 919 SER A CA 1
ATOM 7283 C C . SER A 1 919 ? 28.205 30.959 25.321 1.00 94.94 919 SER A C 1
ATOM 7285 O O . SER A 1 919 ? 27.311 31.805 25.287 1.00 94.94 919 SER A O 1
ATOM 7287 N N . PHE A 1 920 ? 28.133 29.819 24.631 1.00 94.69 920 PHE A N 1
ATOM 7288 C CA . PHE A 1 920 ? 27.119 29.574 23.605 1.00 94.69 920 PHE A CA 1
ATOM 7289 C C . PHE A 1 920 ? 26.508 28.176 23.696 1.00 94.69 920 PHE A C 1
ATOM 7291 O O . PHE A 1 920 ? 27.025 27.206 23.142 1.00 94.69 920 PHE A O 1
ATOM 7298 N N . ALA A 1 921 ? 25.359 28.063 24.362 1.00 92.75 921 ALA A N 1
ATOM 7299 C CA . ALA A 1 921 ? 24.609 26.812 24.361 1.00 92.75 921 ALA A CA 1
ATOM 7300 C C . ALA A 1 921 ? 24.002 26.566 22.968 1.00 92.75 921 ALA A C 1
ATOM 7302 O O . ALA A 1 921 ? 23.200 27.360 22.467 1.00 92.75 921 ALA A O 1
ATOM 7303 N N . LYS A 1 922 ? 24.361 25.441 22.343 1.00 90.50 922 LYS A N 1
ATOM 7304 C CA . LYS A 1 922 ? 23.931 25.079 20.982 1.00 90.50 922 LYS A CA 1
ATOM 7305 C C . LYS A 1 922 ? 23.213 23.729 20.937 1.00 90.50 922 LYS A C 1
ATOM 7307 O O . LYS A 1 922 ? 23.382 22.925 20.021 1.00 90.50 922 LYS A O 1
ATOM 7312 N N . GLY A 1 923 ? 22.412 23.472 21.965 1.00 80.81 923 GLY A N 1
ATOM 7313 C CA . GLY A 1 923 ? 21.951 22.123 22.267 1.00 80.81 923 GLY A CA 1
ATOM 7314 C C . GLY A 1 923 ? 23.115 21.289 22.797 1.00 80.81 923 GLY A C 1
ATOM 7315 O O . GLY A 1 923 ? 24.032 21.829 23.408 1.00 80.81 923 GLY A O 1
ATOM 7316 N N . GLY A 1 924 ? 23.051 19.974 22.626 1.00 80.69 924 GLY A N 1
ATOM 7317 C CA . GLY A 1 924 ? 24.057 19.035 23.121 1.00 80.69 924 GLY A CA 1
ATOM 7318 C C . GLY A 1 924 ? 23.440 17.669 23.385 1.00 80.69 924 GLY A C 1
ATOM 7319 O O . GLY A 1 924 ? 22.267 17.444 23.064 1.00 80.69 924 GLY A O 1
ATOM 7320 N N . ASP A 1 925 ? 24.222 16.786 23.994 1.00 82.69 925 ASP A N 1
ATOM 7321 C CA . ASP A 1 925 ? 23.763 15.456 24.369 1.00 82.69 925 ASP A CA 1
ATOM 7322 C C . ASP A 1 925 ? 22.672 15.497 25.450 1.00 82.69 925 ASP A C 1
ATOM 7324 O O . ASP A 1 925 ? 22.330 16.533 26.037 1.00 82.69 925 ASP A O 1
ATOM 7328 N N . TYR A 1 926 ? 22.059 14.336 25.677 1.00 85.06 926 TYR A N 1
ATOM 7329 C CA . TYR A 1 926 ? 21.062 14.173 26.725 1.00 85.06 926 TYR A CA 1
ATOM 7330 C C . TYR A 1 926 ? 21.723 14.307 28.104 1.00 85.06 926 TYR A C 1
ATOM 7332 O O . TYR A 1 926 ? 22.272 13.337 28.621 1.00 85.06 926 TYR A O 1
ATOM 7340 N N . SER A 1 927 ? 21.606 15.494 28.700 1.00 86.62 927 SER A N 1
ATOM 7341 C CA . SER A 1 927 ? 22.044 15.784 30.066 1.00 86.62 927 SER A CA 1
ATOM 7342 C C . SER A 1 927 ? 20.982 16.620 30.794 1.00 86.62 927 SER A C 1
ATOM 7344 O O . SER A 1 927 ? 20.887 17.832 30.572 1.00 86.62 927 SER A O 1
ATOM 7346 N N . PRO A 1 928 ? 20.080 15.989 31.571 1.00 82.94 928 PRO A N 1
ATOM 7347 C CA . PRO A 1 928 ? 19.072 16.716 32.328 1.00 82.94 928 PRO A CA 1
ATOM 7348 C C . PRO A 1 928 ? 19.681 17.450 33.525 1.00 82.94 928 PRO A C 1
ATOM 7350 O O . PRO A 1 928 ? 20.671 17.023 34.113 1.00 82.94 928 PRO A O 1
ATOM 7353 N N . PHE A 1 929 ? 19.009 18.538 33.895 1.00 89.06 929 PHE A N 1
ATOM 7354 C CA . PHE A 1 929 ? 19.363 19.510 34.934 1.00 89.06 929 PHE A CA 1
ATOM 7355 C C . PHE A 1 929 ? 20.575 20.390 34.607 1.00 89.06 929 PHE A C 1
ATOM 7357 O O . PHE A 1 929 ? 20.454 21.612 34.696 1.00 89.06 929 PHE A O 1
ATOM 7364 N N . HIS A 1 930 ? 21.698 19.818 34.173 1.00 89.94 930 HIS A N 1
ATOM 7365 C CA . HIS A 1 930 ? 22.938 20.560 33.934 1.00 89.94 930 HIS A CA 1
ATOM 7366 C C . HIS A 1 930 ? 23.742 19.992 32.755 1.00 89.94 930 HIS A C 1
ATOM 7368 O O . HIS A 1 930 ? 23.721 18.789 32.512 1.00 89.94 930 HIS A O 1
ATOM 7374 N N . ASP A 1 931 ? 24.452 20.859 32.034 1.00 87.94 931 ASP A N 1
ATOM 7375 C CA . ASP A 1 931 ? 25.427 20.519 30.989 1.00 87.94 931 ASP A CA 1
ATOM 7376 C C . ASP A 1 931 ? 26.478 21.632 30.936 1.00 87.94 931 ASP A C 1
ATOM 7378 O O . ASP A 1 931 ? 26.118 22.812 31.013 1.00 87.94 931 ASP A O 1
ATOM 7382 N N . ASP A 1 932 ? 27.752 21.277 30.785 1.00 87.69 932 ASP A N 1
ATOM 7383 C CA . ASP A 1 932 ? 28.819 22.270 30.685 1.00 87.69 932 ASP A CA 1
ATOM 7384 C C . ASP A 1 932 ? 28.766 22.967 29.320 1.00 87.69 932 ASP A C 1
ATOM 7386 O O . ASP A 1 932 ? 28.841 22.341 28.255 1.00 87.69 932 ASP A O 1
ATOM 7390 N N . VAL A 1 933 ? 28.662 24.302 29.334 1.00 90.00 933 VAL A N 1
ATOM 7391 C CA . VAL A 1 933 ? 28.674 25.110 28.106 1.00 90.00 933 VAL A CA 1
ATOM 7392 C C . VAL A 1 933 ? 30.100 25.156 27.551 1.00 90.00 933 VAL A C 1
ATOM 7394 O O . VAL A 1 933 ? 30.896 26.049 27.851 1.00 90.00 933 VAL A O 1
ATOM 7397 N N . HIS A 1 934 ? 30.411 24.149 26.740 1.00 92.06 934 HIS A N 1
ATOM 7398 C CA . HIS A 1 934 ? 31.729 23.906 26.158 1.00 92.06 934 HIS A CA 1
ATOM 7399 C C . HIS A 1 934 ? 32.001 24.716 24.886 1.00 92.06 934 HIS A C 1
ATOM 7401 O O . HIS A 1 934 ? 33.147 24.770 24.451 1.00 92.06 934 HIS A O 1
ATOM 7407 N N . LEU A 1 935 ? 30.989 25.354 24.291 1.00 95.06 935 LEU A N 1
ATOM 7408 C CA . LEU A 1 935 ? 31.144 26.208 23.112 1.00 95.06 935 LEU A CA 1
ATOM 7409 C C . LEU A 1 935 ? 31.160 27.688 23.490 1.00 95.06 935 LEU A C 1
ATOM 7411 O O . LEU A 1 935 ? 30.407 28.137 24.359 1.00 95.06 935 LEU A O 1
ATOM 7415 N N . VAL A 1 936 ? 31.979 28.453 22.775 1.00 95.75 936 VAL A N 1
ATOM 7416 C CA . VAL A 1 936 ? 32.004 29.912 22.811 1.00 95.75 936 VAL A CA 1
ATOM 7417 C C . VAL A 1 936 ? 31.815 30.490 21.408 1.00 95.75 936 VAL A C 1
ATOM 7419 O O . VAL A 1 936 ? 32.311 29.952 20.419 1.00 95.75 936 VAL A O 1
ATOM 7422 N N . LEU A 1 937 ? 31.069 31.586 21.330 1.00 95.50 937 LEU A N 1
ATOM 7423 C CA . LEU A 1 937 ? 30.746 32.334 20.123 1.00 95.50 937 LEU A CA 1
ATOM 7424 C C . LEU A 1 937 ? 31.668 33.546 20.005 1.00 95.50 937 LEU A C 1
ATOM 7426 O O . LEU A 1 937 ? 31.841 34.277 20.983 1.00 95.50 937 LEU A O 1
ATOM 7430 N N . ASN A 1 938 ? 32.214 33.785 18.811 1.00 94.31 938 ASN A N 1
ATOM 7431 C CA . ASN A 1 938 ? 32.925 35.024 18.508 1.00 94.31 938 ASN A CA 1
ATOM 7432 C C . ASN A 1 938 ? 31.946 36.198 18.646 1.00 94.31 938 ASN A C 1
ATOM 7434 O O . ASN A 1 938 ? 31.030 36.369 17.839 1.00 94.31 938 ASN A O 1
ATOM 7438 N N . TRP A 1 939 ? 32.140 36.987 19.699 1.00 92.12 939 TRP A N 1
ATOM 7439 C CA . TRP A 1 939 ? 31.303 38.127 20.052 1.00 92.12 939 TRP A CA 1
ATOM 7440 C C . TRP A 1 939 ? 32.106 39.426 20.148 1.00 92.12 939 TRP A C 1
ATOM 7442 O O . TRP A 1 939 ? 31.654 40.414 20.737 1.00 92.12 939 TRP A O 1
ATOM 7452 N N . ARG A 1 940 ? 33.290 39.452 19.519 1.00 89.00 940 ARG A N 1
ATOM 7453 C CA . ARG A 1 940 ? 34.146 40.636 19.428 1.00 89.00 940 ARG A CA 1
ATOM 7454 C C . ARG A 1 940 ? 33.347 41.816 18.880 1.00 89.00 940 ARG A C 1
ATOM 7456 O O . ARG A 1 940 ? 32.605 41.676 17.908 1.00 89.00 940 ARG A O 1
ATOM 7463 N N . SER A 1 941 ? 33.507 42.982 19.505 1.00 88.75 941 SER A N 1
ATOM 7464 C CA . SER A 1 941 ? 32.798 44.208 19.113 1.00 88.75 941 SER A CA 1
ATOM 7465 C C . SER A 1 941 ? 31.280 43.987 19.004 1.00 88.75 941 SER A C 1
ATOM 7467 O O . SER A 1 941 ? 30.658 44.372 18.018 1.00 88.75 941 SER A O 1
ATOM 7469 N N . ALA A 1 942 ? 30.701 43.295 19.994 1.00 86.00 942 ALA A N 1
ATOM 7470 C CA . ALA A 1 942 ? 29.287 42.908 20.042 1.00 86.00 942 ALA A CA 1
ATOM 7471 C C . ALA A 1 942 ? 28.811 42.054 18.845 1.00 86.00 942 ALA A C 1
ATOM 7473 O O . ALA A 1 942 ? 27.648 42.128 18.439 1.00 86.00 942 ALA A O 1
ATOM 7474 N N . GLY A 1 943 ? 29.712 41.238 18.290 1.00 87.75 943 GLY A N 1
ATOM 7475 C CA . GLY A 1 943 ? 29.434 40.324 17.184 1.00 87.75 943 GLY A CA 1
ATOM 7476 C C . GLY A 1 943 ? 29.412 40.988 15.807 1.00 87.75 943 GLY A C 1
ATOM 7477 O O . GLY A 1 943 ? 28.822 40.420 14.894 1.00 87.75 943 GLY A O 1
ATOM 7478 N N . ALA A 1 944 ? 30.028 42.165 15.634 1.00 90.06 944 ALA A N 1
ATOM 7479 C CA . ALA A 1 944 ? 29.992 42.934 14.381 1.00 90.06 944 ALA A CA 1
ATOM 7480 C C . ALA A 1 944 ? 30.334 42.099 13.132 1.00 90.06 944 ALA A C 1
ATOM 7482 O O . ALA A 1 944 ? 29.636 42.188 12.128 1.00 90.06 944 ALA A O 1
ATOM 7483 N N . GLU A 1 945 ? 31.356 41.242 13.214 1.00 90.69 945 GLU A N 1
ATOM 7484 C CA . GLU A 1 945 ? 31.751 40.354 12.112 1.00 90.69 945 GLU A CA 1
ATOM 7485 C C . GLU A 1 945 ? 30.647 39.350 11.747 1.00 90.69 945 GLU A C 1
ATOM 7487 O O . GLU A 1 945 ? 30.336 39.153 10.576 1.00 90.69 945 GLU A O 1
ATOM 7492 N N . LEU A 1 946 ? 30.038 38.726 12.755 1.00 90.50 946 LEU A N 1
ATOM 7493 C CA . LEU A 1 946 ? 28.978 37.745 12.561 1.00 90.50 946 LEU A CA 1
ATOM 7494 C C . LEU A 1 946 ? 27.708 38.400 12.020 1.00 90.50 946 LEU A C 1
ATOM 7496 O O . LEU A 1 946 ? 27.049 37.844 11.151 1.00 90.50 946 LEU A O 1
ATOM 7500 N N . LEU A 1 947 ? 27.371 39.586 12.524 1.00 88.81 947 LEU A N 1
ATOM 7501 C CA . LEU A 1 947 ? 26.192 40.340 12.102 1.00 88.81 947 LEU A CA 1
ATOM 7502 C C . LEU A 1 947 ? 26.330 40.907 10.687 1.00 88.81 947 LEU A C 1
ATOM 7504 O O . LEU A 1 947 ? 25.316 41.128 10.035 1.00 88.81 947 LEU A O 1
ATOM 7508 N N . ALA A 1 948 ? 27.560 41.132 10.224 1.00 89.75 948 ALA A N 1
ATOM 7509 C CA . ALA A 1 948 ? 27.848 41.507 8.845 1.00 89.75 948 ALA A CA 1
ATOM 7510 C C . ALA A 1 948 ? 27.816 40.308 7.877 1.00 89.75 948 ALA A C 1
ATOM 7512 O O . ALA A 1 948 ? 27.871 40.505 6.666 1.00 89.75 948 ALA A O 1
ATOM 7513 N N . SER A 1 949 ? 27.747 39.068 8.376 1.00 87.88 949 SER A N 1
ATOM 7514 C CA . SER A 1 949 ? 27.646 37.884 7.523 1.00 87.88 949 SER A CA 1
ATOM 7515 C C . SER A 1 949 ? 26.240 37.746 6.944 1.00 87.88 949 SER A C 1
ATOM 7517 O O . SER A 1 949 ? 25.272 37.615 7.687 1.00 87.88 949 SER A O 1
ATOM 7519 N N . GLU A 1 950 ? 26.140 37.658 5.618 1.00 86.12 950 GLU A N 1
ATOM 7520 C CA . GLU A 1 950 ? 24.872 37.408 4.916 1.00 86.12 950 GLU A CA 1
ATOM 7521 C C . GLU A 1 950 ? 24.274 36.021 5.217 1.00 86.12 950 GLU A C 1
ATOM 7523 O O . GLU A 1 950 ? 23.083 35.794 5.014 1.00 86.12 950 GLU A O 1
ATOM 7528 N N . MET A 1 951 ? 25.084 35.082 5.725 1.00 86.94 951 MET A N 1
ATOM 7529 C CA . MET A 1 951 ? 24.643 33.719 6.041 1.00 86.94 951 MET A CA 1
ATOM 7530 C C . MET A 1 951 ? 24.099 33.570 7.466 1.00 86.94 951 MET A C 1
ATOM 7532 O O . MET A 1 951 ? 23.315 32.653 7.739 1.00 86.94 951 MET A O 1
ATOM 7536 N N . ALA A 1 952 ? 24.540 34.417 8.399 1.00 87.38 952 ALA A N 1
ATOM 7537 C CA . ALA A 1 952 ? 24.135 34.321 9.794 1.00 87.38 952 ALA A CA 1
ATOM 7538 C C . ALA A 1 952 ? 22.701 34.840 9.973 1.00 87.38 952 ALA A C 1
ATOM 7540 O O . ALA A 1 952 ? 22.319 35.872 9.429 1.00 87.38 952 ALA A O 1
ATOM 7541 N N . VAL A 1 953 ? 21.901 34.154 10.792 1.00 89.62 953 VAL A N 1
ATOM 7542 C CA . VAL A 1 953 ? 20.519 34.560 11.098 1.00 89.62 953 VAL A CA 1
ATOM 7543 C C . VAL A 1 953 ? 20.414 34.901 12.588 1.00 89.62 953 VAL A C 1
ATOM 7545 O O . VAL A 1 953 ? 20.016 34.051 13.397 1.00 89.62 953 VAL A O 1
ATOM 7548 N N . PRO A 1 954 ? 20.799 36.125 12.997 1.00 86.62 954 PRO A N 1
ATOM 7549 C CA . PRO A 1 954 ? 20.665 36.574 14.375 1.00 86.62 954 PRO A CA 1
ATOM 7550 C C . PRO A 1 954 ? 19.196 36.776 14.746 1.00 86.62 954 PRO A C 1
ATOM 7552 O O . PRO A 1 954 ? 18.460 37.503 14.085 1.00 86.62 954 PRO A O 1
ATOM 7555 N N . ARG A 1 955 ? 18.766 36.163 15.851 1.00 89.56 955 ARG A N 1
ATOM 7556 C CA . ARG A 1 955 ? 17.419 36.325 16.413 1.00 89.56 955 ARG A CA 1
ATOM 7557 C C . ARG A 1 955 ? 17.512 36.577 17.908 1.00 89.56 955 ARG A C 1
ATOM 7559 O O . ARG A 1 955 ? 18.406 36.049 18.562 1.00 89.56 955 ARG A O 1
ATOM 7566 N N . ASN A 1 956 ? 16.565 37.348 18.446 1.00 91.38 956 ASN A N 1
ATOM 7567 C CA . ASN A 1 956 ? 16.335 37.459 19.892 1.00 91.38 956 ASN A CA 1
ATOM 7568 C C . ASN A 1 956 ? 17.573 37.897 20.708 1.00 91.38 956 ASN A C 1
ATOM 7570 O O . ASN A 1 956 ? 17.750 37.506 21.862 1.00 91.38 956 ASN A O 1
ATOM 7574 N N . ARG A 1 957 ? 18.432 38.734 20.110 1.00 91.19 957 ARG A N 1
ATOM 7575 C CA . ARG A 1 957 ? 19.700 39.213 20.693 1.00 91.19 957 ARG A CA 1
ATOM 7576 C C . ARG A 1 957 ? 19.516 39.992 21.992 1.00 91.19 957 ARG A C 1
ATOM 7578 O O . ARG A 1 957 ? 20.398 39.967 22.839 1.00 91.19 957 ARG A O 1
ATOM 7585 N N . GLN A 1 958 ? 18.371 40.646 22.166 1.00 91.69 958 GLN A N 1
ATOM 7586 C CA . GLN A 1 958 ? 18.019 41.378 23.383 1.00 91.69 958 GLN A CA 1
ATOM 7587 C C . GLN A 1 958 ? 17.953 40.487 24.638 1.00 91.69 958 GLN A C 1
ATOM 7589 O O . GLN A 1 958 ? 17.935 40.995 25.755 1.00 91.69 958 GLN A O 1
ATOM 7594 N N . PHE A 1 959 ? 17.924 39.160 24.470 1.00 92.75 959 PHE A N 1
ATOM 7595 C CA . PHE A 1 959 ? 17.949 38.199 25.573 1.00 92.75 959 PHE A CA 1
ATOM 7596 C C . PHE A 1 959 ? 19.338 37.600 25.830 1.00 92.75 959 PHE A C 1
ATOM 7598 O O . PHE A 1 959 ? 19.490 36.805 26.755 1.00 92.75 959 PHE A O 1
ATOM 7605 N N . PHE A 1 960 ? 20.356 37.949 25.037 1.00 92.31 960 PHE A N 1
ATOM 7606 C CA . PHE A 1 960 ? 21.711 37.445 25.259 1.00 92.31 960 PHE A CA 1
ATOM 7607 C C . PHE A 1 960 ? 22.268 38.009 26.566 1.00 92.31 960 PHE A C 1
ATOM 7609 O O . PHE A 1 960 ? 22.050 39.168 26.910 1.00 92.31 960 PHE A O 1
ATOM 7616 N N . GLY A 1 961 ? 22.968 37.164 27.315 1.00 89.44 961 GLY A N 1
ATOM 7617 C CA . GLY A 1 961 ? 23.482 37.477 28.644 1.00 89.44 961 GLY A CA 1
ATOM 7618 C C . GLY A 1 961 ? 22.495 37.221 29.786 1.00 89.44 961 GLY A C 1
ATOM 7619 O O . GLY A 1 961 ? 22.936 37.148 30.934 1.00 89.44 961 GLY A O 1
ATOM 7620 N N . LYS A 1 962 ? 21.198 37.018 29.515 1.00 91.94 962 LYS A N 1
ATOM 7621 C CA . LYS A 1 962 ? 20.221 36.659 30.556 1.00 91.94 962 LYS A CA 1
ATOM 7622 C C . LYS A 1 962 ? 20.417 35.205 31.001 1.00 91.94 962 LYS A C 1
ATOM 7624 O O . LYS A 1 962 ? 20.666 34.333 30.175 1.00 91.94 962 LYS A O 1
ATOM 7629 N N . ALA A 1 963 ? 20.280 34.944 32.301 1.00 93.19 963 ALA A N 1
ATOM 7630 C CA . ALA A 1 963 ? 20.175 33.580 32.820 1.00 93.19 963 ALA A CA 1
ATOM 7631 C C . ALA A 1 963 ? 18.804 32.973 32.486 1.00 93.19 963 ALA A C 1
ATOM 7633 O O . ALA A 1 963 ? 17.826 33.696 32.277 1.00 93.19 963 ALA A O 1
ATOM 7634 N N . GLY A 1 964 ? 18.718 31.645 32.474 1.00 94.69 964 GLY A N 1
ATOM 7635 C CA . GLY A 1 964 ? 17.462 30.951 32.225 1.00 94.69 964 GLY A CA 1
ATOM 7636 C C . GLY A 1 964 ? 17.613 29.437 32.157 1.00 94.69 964 GLY A C 1
ATOM 7637 O O . GLY A 1 964 ? 18.430 28.838 32.854 1.00 94.69 964 GLY A O 1
ATOM 7638 N N . ILE A 1 965 ? 16.816 28.817 31.294 1.00 95.44 965 ILE A N 1
ATOM 7639 C CA . ILE A 1 965 ? 16.855 27.382 30.994 1.00 95.44 965 ILE A CA 1
ATOM 7640 C C . ILE A 1 965 ? 17.115 27.226 29.499 1.00 95.44 965 ILE A C 1
ATOM 7642 O O . ILE A 1 965 ? 16.478 27.896 28.697 1.00 95.44 965 ILE A O 1
ATOM 7646 N N . THR A 1 966 ? 18.001 26.322 29.100 1.00 93.94 966 THR A N 1
ATOM 7647 C CA . THR A 1 966 ? 18.173 25.919 27.698 1.00 93.94 966 THR A CA 1
ATOM 7648 C C . THR A 1 966 ? 17.814 24.451 27.527 1.00 93.94 966 THR A C 1
ATOM 7650 O O . THR A 1 966 ? 17.776 23.680 28.489 1.00 93.94 966 THR A O 1
ATOM 7653 N N . TYR A 1 967 ? 17.504 24.047 26.304 1.00 91.75 967 TYR A N 1
ATOM 7654 C CA . TYR A 1 967 ? 17.177 22.666 25.985 1.00 91.75 967 TYR A CA 1
ATOM 7655 C C . TYR A 1 967 ? 17.579 22.339 24.547 1.00 91.75 967 TYR A C 1
ATOM 7657 O O . TYR A 1 967 ? 17.546 23.210 23.676 1.00 91.75 967 TYR A O 1
ATOM 7665 N N . PRO A 1 968 ? 17.943 21.082 24.250 1.00 88.62 968 PRO A N 1
ATOM 7666 C CA . PRO A 1 968 ? 18.220 20.678 22.885 1.00 88.62 968 PRO A CA 1
ATOM 7667 C C . PRO A 1 968 ? 16.914 20.655 22.086 1.00 88.62 968 PRO A C 1
ATOM 7669 O O . PRO A 1 968 ? 15.925 20.042 22.495 1.00 88.62 968 PRO A O 1
ATOM 7672 N N . ARG A 1 969 ? 16.911 21.285 20.907 1.00 81.19 969 ARG A N 1
ATOM 7673 C CA . ARG A 1 969 ? 15.741 21.293 20.008 1.00 81.19 969 ARG A CA 1
ATOM 7674 C C . ARG A 1 969 ? 15.378 19.893 19.487 1.00 81.19 969 ARG A C 1
ATOM 7676 O O . ARG A 1 969 ? 14.244 19.666 19.075 1.00 81.19 969 ARG A O 1
ATOM 7683 N N . ARG A 1 970 ? 16.343 18.967 19.466 1.00 74.06 970 ARG A N 1
ATOM 7684 C CA . ARG A 1 970 ? 16.188 17.562 19.053 1.00 74.06 970 ARG A CA 1
ATOM 7685 C C . ARG A 1 970 ? 16.953 16.661 20.018 1.00 74.06 970 ARG A C 1
ATOM 7687 O O . ARG A 1 970 ? 18.071 16.994 20.395 1.00 74.06 970 ARG A O 1
ATOM 7694 N N . THR A 1 971 ? 16.374 15.523 20.387 1.00 72.25 971 THR A N 1
ATOM 7695 C CA . THR A 1 971 ? 16.977 14.559 21.321 1.00 72.25 971 THR A CA 1
ATOM 7696 C C . THR A 1 971 ? 16.626 13.132 20.917 1.00 72.25 971 THR A C 1
ATOM 7698 O O . THR A 1 971 ? 15.509 12.849 20.488 1.00 72.25 971 THR A O 1
ATOM 7701 N N . ASN A 1 972 ? 17.581 12.215 21.077 1.00 64.00 972 ASN A N 1
ATOM 7702 C CA . ASN A 1 972 ? 17.387 10.790 20.789 1.00 64.00 972 ASN A CA 1
ATOM 7703 C C . ASN A 1 972 ? 16.828 10.010 21.993 1.00 64.00 972 ASN A C 1
ATOM 7705 O O . ASN A 1 972 ? 16.555 8.817 21.875 1.00 64.00 972 ASN A O 1
ATOM 7709 N N . LYS A 1 973 ? 16.683 10.660 23.159 1.00 70.50 973 LYS A N 1
ATOM 7710 C CA . LYS A 1 973 ? 16.164 10.047 24.392 1.00 70.50 973 LYS A CA 1
ATOM 7711 C C . LYS A 1 973 ? 14.863 10.719 24.833 1.00 70.50 973 LYS A C 1
ATOM 7713 O O . LYS A 1 973 ? 13.778 10.274 24.464 1.00 70.50 973 LYS A O 1
ATOM 7718 N N . ARG A 1 974 ? 14.966 11.772 25.646 1.00 77.81 974 ARG A N 1
ATOM 7719 C CA . ARG A 1 974 ? 13.832 12.518 26.215 1.00 77.81 974 ARG A CA 1
ATOM 7720 C C . ARG A 1 974 ? 14.132 14.011 26.193 1.00 77.81 974 ARG A C 1
ATOM 7722 O O . ARG A 1 974 ? 15.302 14.395 26.102 1.00 77.81 974 ARG A O 1
ATOM 7729 N N . PHE A 1 975 ? 13.087 14.831 26.297 1.00 84.31 975 PHE A N 1
ATOM 7730 C CA . PHE A 1 975 ? 13.219 16.267 26.531 1.00 84.31 975 PHE A CA 1
ATOM 7731 C C . PHE A 1 975 ? 14.119 16.521 27.753 1.00 84.31 975 PHE A C 1
ATOM 7733 O O . PHE A 1 975 ? 13.882 15.962 28.828 1.00 84.31 975 PHE A O 1
ATOM 7740 N N . ALA A 1 976 ? 15.181 17.304 27.554 1.00 87.56 976 ALA A N 1
ATOM 7741 C CA . ALA A 1 976 ? 16.264 17.494 28.521 1.00 87.56 976 ALA A CA 1
ATOM 7742 C C . ALA A 1 976 ? 16.554 18.988 28.748 1.00 87.56 976 ALA A C 1
ATOM 7744 O O . ALA A 1 976 ? 17.581 19.493 28.289 1.00 87.56 976 ALA A O 1
ATOM 7745 N N . PRO A 1 977 ? 15.636 19.713 29.406 1.00 91.75 977 PRO A N 1
ATOM 7746 C CA . PRO A 1 977 ? 15.888 21.077 29.830 1.00 91.75 977 PRO A CA 1
ATOM 7747 C C . PRO A 1 977 ? 16.928 21.103 30.949 1.00 91.75 977 PRO A C 1
ATOM 7749 O O . PRO A 1 977 ? 16.988 20.204 31.797 1.00 91.75 977 PRO A O 1
ATOM 7752 N N . ARG A 1 978 ? 17.745 22.152 30.934 1.00 92.94 978 ARG A N 1
ATOM 7753 C CA . ARG A 1 978 ? 18.906 22.336 31.807 1.00 92.94 978 ARG A CA 1
ATOM 7754 C C . ARG A 1 978 ? 19.189 23.813 32.046 1.00 92.94 978 ARG A C 1
ATOM 7756 O O . ARG A 1 978 ? 18.744 24.664 31.277 1.00 92.94 978 ARG A O 1
ATOM 7763 N N . VAL A 1 979 ? 19.917 24.118 33.114 1.00 94.06 979 VAL A N 1
ATOM 7764 C CA . VAL A 1 979 ? 20.270 25.500 33.465 1.00 94.06 979 VAL A CA 1
ATOM 7765 C C . VAL A 1 979 ? 21.063 26.162 32.333 1.00 94.06 979 VAL A C 1
ATOM 7767 O O . VAL A 1 979 ? 21.970 25.560 31.763 1.00 94.06 979 VAL A O 1
ATOM 7770 N N . MET A 1 980 ? 20.725 27.414 32.025 1.00 93.75 980 MET A N 1
ATOM 7771 C CA . MET A 1 980 ? 21.525 28.311 31.196 1.00 93.75 980 MET A CA 1
ATOM 7772 C C . MET A 1 980 ? 22.078 29.439 32.085 1.00 93.75 980 MET A C 1
ATOM 7774 O O . MET A 1 980 ? 21.297 30.278 32.547 1.00 93.75 980 MET A O 1
ATOM 7778 N N . PRO A 1 981 ? 23.396 29.475 32.349 1.00 91.19 981 PRO A N 1
ATOM 7779 C CA . PRO A 1 981 ? 24.007 30.523 33.165 1.00 91.19 981 PRO A CA 1
ATOM 7780 C C . PRO A 1 981 ? 23.846 31.926 32.561 1.00 91.19 981 PRO A C 1
ATOM 7782 O O . PRO A 1 981 ? 23.725 32.082 31.343 1.00 91.19 981 PRO A O 1
ATOM 7785 N N . ALA A 1 982 ? 23.908 32.960 33.406 1.00 91.50 982 ALA A N 1
ATOM 7786 C CA . ALA A 1 982 ? 24.026 34.343 32.939 1.00 91.50 982 ALA A CA 1
ATOM 7787 C C . ALA A 1 982 ? 25.290 34.525 32.080 1.00 91.50 982 ALA A C 1
ATOM 7789 O O . ALA A 1 982 ? 26.279 33.809 32.237 1.00 91.50 982 ALA A O 1
ATOM 7790 N N . GLY A 1 983 ? 25.269 35.502 31.176 1.00 90.38 983 GLY A N 1
ATOM 7791 C CA . GLY A 1 983 ? 26.400 35.781 30.292 1.00 90.38 983 GLY A CA 1
ATOM 7792 C C . GLY A 1 983 ? 26.545 34.821 29.108 1.00 90.38 983 GLY A C 1
ATOM 7793 O O . GLY A 1 983 ? 27.612 34.774 28.501 1.00 90.38 983 GLY A O 1
ATOM 7794 N N . CYS A 1 984 ? 25.496 34.067 28.763 1.00 93.50 984 CYS A N 1
ATOM 7795 C CA . CYS A 1 984 ? 25.468 33.228 27.565 1.00 93.50 984 CYS A CA 1
ATOM 7796 C C . CYS A 1 984 ? 24.727 33.909 26.403 1.00 93.50 984 CYS A C 1
ATOM 7798 O O . CYS A 1 984 ? 23.692 34.548 26.597 1.00 93.50 984 CYS A O 1
ATOM 7800 N N . ALA A 1 985 ? 25.206 33.704 25.179 1.00 94.19 985 ALA A N 1
ATOM 7801 C CA . ALA A 1 985 ? 24.338 33.683 24.005 1.00 94.19 985 ALA A CA 1
ATOM 7802 C C . ALA A 1 985 ? 23.767 32.267 23.825 1.00 94.19 985 ALA A C 1
ATOM 7804 O O . ALA A 1 985 ? 24.261 31.294 24.398 1.00 94.19 985 ALA A O 1
ATOM 7805 N N . PHE A 1 986 ? 22.721 32.140 23.016 1.00 94.62 986 PHE A N 1
ATOM 7806 C CA . PHE A 1 986 ? 22.092 30.850 22.744 1.00 94.62 986 PHE A CA 1
ATOM 7807 C C . PHE A 1 986 ? 21.776 30.697 21.259 1.00 94.62 986 PHE A C 1
ATOM 7809 O O . PHE A 1 986 ? 21.573 31.685 20.543 1.00 94.62 986 PHE A O 1
ATOM 7816 N N . GLY A 1 987 ? 21.792 29.449 20.794 1.00 93.00 987 GLY A N 1
ATOM 7817 C CA . GLY A 1 987 ? 21.632 29.101 19.386 1.00 93.00 987 GLY A CA 1
ATOM 7818 C C . GLY A 1 987 ? 20.233 28.623 19.008 1.00 93.00 987 GLY A C 1
ATOM 7819 O O . GLY A 1 987 ? 19.380 28.350 19.851 1.00 93.00 987 GLY A O 1
ATOM 7820 N N . ASP A 1 988 ? 19.997 28.445 17.712 1.00 89.81 988 ASP A N 1
ATOM 7821 C CA . ASP A 1 988 ? 18.749 27.885 17.181 1.00 89.81 988 ASP A CA 1
ATOM 7822 C C . ASP A 1 988 ? 18.524 26.408 17.585 1.00 89.81 988 ASP A C 1
ATOM 7824 O O . ASP A 1 988 ? 17.386 25.959 17.764 1.00 89.81 988 ASP A O 1
ATOM 7828 N N . LYS A 1 989 ? 19.618 25.651 17.751 1.00 89.31 989 LYS A N 1
ATOM 7829 C CA . LYS A 1 989 ? 19.625 24.252 18.220 1.00 89.31 989 LYS A CA 1
ATOM 7830 C C . LYS A 1 989 ? 19.577 24.113 19.746 1.00 89.31 989 LYS A C 1
ATOM 7832 O O . LYS A 1 989 ? 19.298 23.015 20.233 1.00 89.31 989 LYS A O 1
ATOM 7837 N N . GLY A 1 990 ? 19.793 25.208 20.475 1.00 91.44 990 GLY A N 1
ATOM 7838 C CA . GLY A 1 990 ? 19.647 25.306 21.928 1.00 91.44 990 GLY A CA 1
ATOM 7839 C C . GLY A 1 990 ? 18.781 26.500 22.328 1.00 91.44 990 GLY A C 1
ATOM 7840 O O . GLY A 1 990 ? 19.331 27.463 22.859 1.00 91.44 990 GLY A O 1
ATOM 7841 N N . PRO A 1 991 ? 17.459 26.482 22.058 1.00 93.12 991 PRO A N 1
ATOM 7842 C CA . PRO A 1 991 ? 16.568 27.563 22.467 1.00 93.12 991 PRO A CA 1
ATOM 7843 C C . PRO A 1 991 ? 16.635 27.824 23.974 1.00 93.12 991 PRO A C 1
ATOM 7845 O O . PRO A 1 991 ? 17.035 26.951 24.753 1.00 93.12 991 PRO A O 1
ATOM 7848 N N . ALA A 1 992 ? 16.213 29.018 24.380 1.00 94.38 992 ALA A N 1
ATOM 7849 C CA . ALA A 1 992 ? 16.235 29.447 25.770 1.00 94.38 992 ALA A CA 1
ATOM 7850 C C . ALA A 1 992 ? 14.835 29.809 26.277 1.00 94.38 992 ALA A C 1
ATOM 7852 O O . ALA A 1 992 ? 14.017 30.366 25.547 1.00 94.38 992 ALA A O 1
ATOM 7853 N N . ILE A 1 993 ? 14.585 29.501 27.544 1.00 95.75 993 ILE A N 1
ATOM 7854 C CA . ILE A 1 993 ? 13.490 30.011 28.363 1.00 95.75 993 ILE A CA 1
ATOM 7855 C C . ILE A 1 993 ? 14.114 31.063 29.276 1.00 95.75 993 ILE A C 1
ATOM 7857 O O . ILE A 1 993 ? 14.955 30.742 30.118 1.00 95.75 993 ILE A O 1
ATOM 7861 N N . VAL A 1 994 ? 13.738 32.313 29.067 1.00 94.50 994 VAL A N 1
ATOM 7862 C CA . VAL A 1 994 ? 14.248 33.501 29.756 1.00 94.50 994 VAL A CA 1
ATOM 7863 C C . VAL A 1 994 ? 13.081 34.265 30.373 1.00 94.50 994 VAL A C 1
ATOM 7865 O O . VAL A 1 994 ? 11.929 33.924 30.127 1.00 94.50 994 VAL A O 1
ATOM 7868 N N . GLU A 1 995 ? 13.376 35.280 31.190 1.00 93.75 995 GLU A N 1
ATOM 7869 C CA . GLU A 1 995 ? 12.339 36.097 31.853 1.00 93.75 995 GLU A CA 1
ATOM 7870 C C . GLU A 1 995 ? 11.344 35.235 32.642 1.00 93.75 995 GLU A C 1
ATOM 7872 O O . GLU A 1 995 ? 10.132 35.367 32.523 1.00 93.75 995 GLU A O 1
ATOM 7877 N N . ILE A 1 996 ? 11.883 34.285 33.407 1.00 94.25 996 ILE A N 1
ATOM 7878 C CA . ILE A 1 996 ? 11.088 33.344 34.191 1.00 94.25 996 ILE A CA 1
ATOM 7879 C C . ILE A 1 996 ? 10.519 34.076 35.409 1.00 94.25 996 ILE A C 1
ATOM 7881 O O . ILE A 1 996 ? 11.273 34.592 36.235 1.00 94.25 996 ILE A O 1
ATOM 7885 N N . ASN A 1 997 ? 9.195 34.064 35.541 1.00 89.25 997 ASN A N 1
ATOM 7886 C CA . ASN A 1 997 ? 8.495 34.564 36.716 1.00 89.25 997 ASN A CA 1
ATOM 7887 C C . ASN A 1 997 ? 8.657 33.548 37.859 1.00 89.25 997 ASN A C 1
ATOM 7889 O O . ASN A 1 997 ? 8.092 32.455 37.823 1.00 89.25 997 ASN A O 1
ATOM 7893 N N . GLY A 1 998 ? 9.453 33.894 38.873 1.00 87.94 998 GLY A N 1
ATOM 7894 C CA . GLY A 1 998 ? 9.749 33.024 40.015 1.00 87.94 998 GLY A CA 1
ATOM 7895 C C . GLY A 1 998 ? 11.060 32.243 39.869 1.00 87.94 998 GLY A C 1
ATOM 7896 O O . GLY A 1 998 ? 12.030 32.717 39.281 1.00 87.94 998 GLY A O 1
ATOM 7897 N N . SER A 1 999 ? 11.132 31.047 40.461 1.00 90.75 999 SER A N 1
ATOM 7898 C CA . SER A 1 999 ? 12.378 30.269 40.514 1.00 90.75 999 SER A CA 1
ATOM 7899 C C . SER A 1 999 ? 12.629 29.479 39.226 1.00 90.75 999 SER A C 1
ATOM 7901 O O . SER A 1 999 ? 11.913 28.525 38.913 1.00 90.75 999 SER A O 1
ATOM 7903 N N . ALA A 1 1000 ? 13.720 29.808 38.526 1.00 90.44 1000 ALA A N 1
ATOM 7904 C CA . ALA A 1 1000 ? 14.181 29.056 37.358 1.00 90.44 1000 ALA A CA 1
ATOM 7905 C C . ALA A 1 1000 ? 14.485 27.582 37.687 1.00 90.44 1000 ALA A C 1
ATOM 7907 O O . ALA A 1 1000 ? 14.204 26.702 36.879 1.00 90.44 1000 ALA A O 1
ATOM 7908 N N . LEU A 1 1001 ? 15.003 27.289 38.887 1.00 91.25 1001 LEU A N 1
ATOM 7909 C CA . LEU A 1 1001 ? 15.261 25.914 39.328 1.00 91.25 1001 LEU A CA 1
ATOM 7910 C C . LEU A 1 1001 ? 13.964 25.141 39.602 1.00 91.25 1001 LEU A C 1
ATOM 7912 O O . LEU A 1 1001 ? 13.883 23.952 39.286 1.00 91.25 1001 LEU A O 1
ATOM 7916 N N . ALA A 1 1002 ? 12.933 25.804 40.136 1.00 91.75 1002 ALA A N 1
ATOM 7917 C CA . ALA A 1 1002 ? 11.622 25.185 40.324 1.00 91.75 1002 ALA A CA 1
ATOM 7918 C C . ALA A 1 1002 ? 10.982 24.845 38.971 1.00 91.75 1002 ALA A C 1
ATOM 7920 O O . ALA A 1 1002 ? 10.590 23.697 38.749 1.00 91.75 1002 ALA A O 1
ATOM 7921 N N . LEU A 1 1003 ? 10.974 25.796 38.027 1.00 92.31 1003 LEU A N 1
ATOM 7922 C CA . LEU A 1 1003 ? 10.495 25.552 36.665 1.00 92.31 1003 LEU A CA 1
ATOM 7923 C C . LEU A 1 1003 ? 11.288 24.426 35.989 1.00 92.31 1003 LEU A C 1
ATOM 7925 O O . LEU A 1 1003 ? 10.701 23.517 35.408 1.00 92.31 1003 LEU A O 1
ATOM 7929 N N . LEU A 1 1004 ? 12.616 24.427 36.111 1.00 93.38 1004 LEU A N 1
ATOM 7930 C CA . LEU A 1 1004 ? 13.472 23.370 35.577 1.00 93.38 1004 LEU A CA 1
ATOM 7931 C C . LEU A 1 1004 ? 13.130 21.990 36.154 1.00 93.38 1004 LEU A C 1
ATOM 7933 O O . LEU A 1 1004 ? 13.129 20.998 35.420 1.00 93.38 1004 LEU A O 1
ATOM 7937 N N . THR A 1 1005 ? 12.835 21.922 37.451 1.00 91.38 1005 THR A N 1
ATOM 7938 C CA . THR A 1 1005 ? 12.430 20.684 38.132 1.00 91.38 1005 THR A CA 1
ATOM 7939 C C . THR A 1 1005 ? 11.093 20.186 37.588 1.00 91.38 1005 THR A C 1
ATOM 7941 O O . THR A 1 1005 ? 10.979 19.012 37.229 1.00 91.38 1005 THR A O 1
ATOM 7944 N N . ILE A 1 1006 ? 10.115 21.084 37.420 1.00 89.38 1006 ILE A N 1
ATOM 7945 C CA . ILE A 1 1006 ? 8.812 20.771 36.815 1.00 89.38 1006 ILE A CA 1
ATOM 7946 C C . ILE A 1 1006 ? 8.992 20.263 35.383 1.00 89.38 1006 ILE A C 1
ATOM 7948 O O . ILE A 1 1006 ? 8.479 19.196 35.050 1.00 89.38 1006 ILE A O 1
ATOM 7952 N N . LEU A 1 1007 ? 9.769 20.960 34.548 1.00 89.69 1007 LEU A N 1
ATOM 7953 C CA . LEU A 1 1007 ? 10.013 20.574 33.153 1.00 89.69 1007 LEU A CA 1
ATOM 7954 C C . LEU A 1 1007 ? 10.754 19.230 33.016 1.00 89.69 1007 LEU A C 1
ATOM 7956 O O . LEU A 1 1007 ? 10.639 18.555 31.992 1.00 89.69 1007 LEU A O 1
ATOM 7960 N N . ASN A 1 1008 ? 11.500 18.815 34.045 1.00 88.81 1008 ASN A N 1
ATOM 7961 C CA . ASN A 1 1008 ? 12.152 17.506 34.117 1.00 88.81 1008 ASN A CA 1
ATOM 7962 C C . ASN A 1 1008 ? 11.295 16.418 34.804 1.00 88.81 1008 ASN A C 1
ATOM 7964 O O . ASN A 1 1008 ? 11.698 15.248 34.821 1.00 88.81 1008 ASN A O 1
ATOM 7968 N N . SER A 1 1009 ? 10.117 16.759 35.336 1.00 87.94 1009 SER A N 1
ATOM 7969 C CA . SER A 1 1009 ? 9.193 15.802 35.955 1.00 87.94 1009 SER A CA 1
ATOM 7970 C C . SER A 1 1009 ? 8.607 14.821 34.930 1.00 87.94 1009 SER A C 1
ATOM 7972 O O . SER A 1 1009 ? 8.595 15.069 33.721 1.00 87.94 1009 SER A O 1
ATOM 7974 N N . ARG A 1 1010 ? 8.083 13.680 35.404 1.00 80.88 1010 ARG A N 1
ATOM 7975 C CA . ARG A 1 1010 ? 7.382 12.720 34.530 1.00 80.88 1010 ARG A CA 1
ATOM 7976 C C . ARG A 1 1010 ? 6.155 13.354 33.870 1.00 80.88 1010 ARG A C 1
ATOM 7978 O O . ARG A 1 1010 ? 5.937 13.121 32.686 1.00 80.88 1010 ARG A O 1
ATOM 7985 N N . VAL A 1 1011 ? 5.424 14.193 34.606 1.00 78.81 1011 VAL A N 1
ATOM 7986 C CA . VAL A 1 1011 ? 4.204 14.869 34.139 1.00 78.81 1011 VAL A CA 1
ATOM 7987 C C . VAL A 1 1011 ? 4.493 15.801 32.961 1.00 78.81 1011 VAL A C 1
ATOM 7989 O O . VAL A 1 1011 ? 3.776 15.750 31.972 1.00 78.81 1011 VAL A O 1
ATOM 7992 N N . ALA A 1 1012 ? 5.579 16.581 33.001 1.00 80.50 1012 ALA A N 1
ATOM 7993 C CA . ALA A 1 1012 ? 5.946 17.460 31.885 1.00 80.50 1012 ALA A CA 1
ATOM 7994 C C . ALA A 1 1012 ? 6.581 16.708 30.700 1.00 80.50 1012 ALA A C 1
ATOM 7996 O O . ALA A 1 1012 ? 6.445 17.113 29.545 1.00 80.50 1012 ALA A O 1
ATOM 7997 N N . ARG A 1 1013 ? 7.281 15.595 30.961 1.00 75.94 1013 ARG A N 1
ATOM 7998 C CA . ARG A 1 1013 ? 7.977 14.819 29.919 1.00 75.94 1013 ARG A CA 1
ATOM 7999 C C . ARG A 1 1013 ? 7.062 13.881 29.130 1.00 75.94 1013 ARG A C 1
ATOM 8001 O O . ARG A 1 1013 ? 7.323 13.678 27.946 1.00 75.94 1013 ARG A O 1
ATOM 8008 N N . LEU A 1 1014 ? 6.031 13.308 29.757 1.00 70.00 1014 LEU A N 1
ATOM 8009 C CA . LEU A 1 1014 ? 5.096 12.366 29.121 1.00 70.00 1014 LEU A CA 1
ATOM 8010 C C . LEU A 1 1014 ? 4.394 12.960 27.881 1.00 70.00 1014 LEU A C 1
ATOM 8012 O O . LEU A 1 1014 ? 4.392 12.303 26.836 1.00 70.00 1014 LEU A O 1
ATOM 8016 N N . PRO A 1 1015 ? 3.872 14.202 27.925 1.00 67.06 1015 PRO A N 1
ATOM 8017 C CA . PRO A 1 1015 ? 3.313 14.859 26.748 1.00 67.06 1015 PRO A CA 1
ATOM 8018 C C . PRO A 1 1015 ? 4.378 15.283 25.741 1.00 67.06 1015 PRO A C 1
ATOM 8020 O O . PRO A 1 1015 ? 4.102 15.294 24.550 1.00 67.06 1015 PRO A O 1
ATOM 8023 N N . ALA A 1 1016 ? 5.589 15.627 26.197 1.00 63.41 1016 ALA A N 1
ATOM 8024 C CA . ALA A 1 1016 ? 6.674 16.161 25.366 1.00 63.41 1016 ALA A CA 1
ATOM 8025 C C . ALA A 1 1016 ? 7.436 15.089 24.555 1.00 63.41 1016 ALA A C 1
ATOM 8027 O O . ALA A 1 1016 ? 8.251 15.418 23.685 1.00 63.41 1016 ALA A O 1
ATOM 8028 N N . GLU A 1 1017 ? 7.211 13.801 24.824 1.00 64.31 1017 GLU A N 1
ATOM 8029 C CA . GLU A 1 1017 ? 7.966 12.697 24.219 1.00 64.31 1017 GLU A CA 1
ATOM 8030 C C . GLU A 1 1017 ? 7.860 12.627 22.675 1.00 64.31 1017 GLU A C 1
ATOM 8032 O O . GLU A 1 1017 ? 8.912 12.547 22.032 1.00 64.31 1017 GLU A O 1
ATOM 8037 N N . PRO A 1 1018 ? 6.678 12.763 22.036 1.00 57.19 1018 PRO A N 1
ATOM 8038 C CA . PRO A 1 1018 ? 6.575 12.776 20.568 1.00 57.19 1018 PRO A CA 1
ATOM 8039 C C . PRO A 1 1018 ? 7.169 14.034 19.936 1.00 57.19 1018 PRO A C 1
ATOM 8041 O O . PRO A 1 1018 ? 7.683 14.001 18.821 1.00 57.19 1018 PRO A O 1
ATOM 8044 N N . TRP A 1 1019 ? 7.113 15.162 20.648 1.00 55.88 1019 TRP A N 1
ATOM 8045 C CA . TRP A 1 1019 ? 7.586 16.457 20.154 1.00 55.88 1019 TRP A CA 1
ATOM 8046 C C . TRP A 1 1019 ? 9.114 16.559 20.174 1.00 55.88 1019 TRP A C 1
ATOM 8048 O O . TRP A 1 1019 ? 9.697 17.282 19.366 1.00 55.88 1019 TRP A O 1
ATOM 8058 N N . SER A 1 1020 ? 9.761 15.823 21.084 1.00 49.59 1020 SER A N 1
ATOM 8059 C CA . SER A 1 1020 ? 11.208 15.872 21.324 1.00 49.59 1020 SER A CA 1
ATOM 8060 C C . SER A 1 1020 ? 12.007 14.824 20.533 1.00 49.59 1020 SER A C 1
ATOM 8062 O O . SER A 1 1020 ? 13.159 15.081 20.166 1.00 49.59 1020 SER A O 1
ATOM 8064 N N . ARG A 1 1021 ? 11.397 13.677 20.194 1.00 50.34 1021 ARG A N 1
ATOM 8065 C CA . ARG A 1 1021 ? 12.014 12.592 19.410 1.00 50.34 1021 ARG A CA 1
ATOM 8066 C C . ARG A 1 1021 ? 11.868 12.808 17.896 1.00 50.34 1021 ARG A C 1
ATOM 8068 O O . ARG A 1 1021 ? 11.203 12.038 17.213 1.00 50.34 1021 ARG A O 1
ATOM 8075 N N . ARG A 1 1022 ? 12.520 13.829 17.332 1.00 48.06 1022 ARG A N 1
ATOM 8076 C CA . ARG A 1 1022 ? 12.713 13.915 15.869 1.00 48.06 1022 ARG A CA 1
ATOM 8077 C C . ARG A 1 1022 ? 14.136 13.531 15.476 1.00 48.06 1022 ARG A C 1
ATOM 8079 O O . ARG A 1 1022 ? 15.056 14.343 15.575 1.00 48.06 1022 ARG A O 1
ATOM 8086 N N . GLY A 1 1023 ? 14.281 12.305 14.968 1.00 33.72 1023 GLY A N 1
ATOM 8087 C CA . GLY A 1 1023 ? 15.313 11.979 13.981 1.00 33.72 1023 GLY A CA 1
ATOM 8088 C C . GLY A 1 1023 ? 15.080 12.801 12.707 1.00 33.72 1023 GLY A C 1
ATOM 8089 O O . GLY A 1 1023 ? 13.960 13.242 12.460 1.00 33.72 1023 GLY A O 1
ATOM 8090 N N . ARG A 1 1024 ? 16.158 13.084 11.968 1.00 27.16 1024 ARG A N 1
ATOM 8091 C CA . ARG A 1 1024 ? 16.215 13.996 10.810 1.00 27.16 1024 ARG A CA 1
ATOM 8092 C C . ARG A 1 1024 ? 14.957 13.910 9.932 1.00 27.16 1024 ARG A C 1
ATOM 8094 O O . ARG A 1 1024 ? 14.688 12.870 9.348 1.00 27.16 1024 ARG A O 1
ATOM 8101 N N . GLY A 1 1025 ? 14.231 15.019 9.846 1.00 25.36 1025 GLY A N 1
ATOM 8102 C CA . GLY A 1 1025 ? 13.098 15.214 8.954 1.00 25.36 1025 GLY A CA 1
ATOM 8103 C C . GLY A 1 1025 ? 12.515 16.602 9.093 1.00 25.36 1025 GLY A C 1
ATOM 8104 O O . GLY A 1 1025 ? 12.729 17.242 10.154 1.00 25.36 1025 GLY A O 1
#

Foldseek 3Di:
DDDDPVVLVLLLVLLVVLLVLLLVQLQVLVVLLAADLLLDGDDNVPRPDDDPLSSQLSLLLVLQLVLQLLLDDDDSSVSSNVSSVVLSLVLSLLQLLLVLLLLLCCLQVVDQQQLLVNLPGPQLVVQCVVCVCVQPDSLSSSVVSSLVVLVVCCLQQVLRSVCPASSNSDHGDPVSSVSSSCSSNDVVCSVVSPDLCNLLSSLLSNDPPVVLVVLVVVDVFHAFLVNLCNVFSFDFDLLQLLLQCCQFVVVQLCQQCVNPAPSVVVSLNRFDFQFEDEDDDDPDLPDDDDDDDDDDDDDDPVVVVPPPDPPPDPPPDDPPPPPDPDDDDPDDPDPPDPPPPADPQLVVLLVVLLVDDDDDCPPPPCVVVLVVVLVCLLVSHNDQLLPDDLVSLVVSSNVLSVCVVVDPPPNVSRSNSSNRSSVVNVVCVLFPDPLPDDQLCVLNRYDYRYRDHDDQLLQAAEEAQAQQLNSSLLVNLVVSLSVQLVLCPDPPSNVVVCVVAVDSLSSLLCSLLSCQARYYAYEHLDSSRLSNNSSSSVVSSVVSCVVSVDDPVRHDRNDDGRYFHLYQQGSDVVLLVVLLVLADPLCSVVVVQLNVQSSCSSFCPLLRLSVVSSLVSVVVSCVVVVNDDPPPDDDDDDDDDDDDDDDDPPPPVVVVVVVVVNLVRSLVSLVVQLVPDDDSSSSSSVVNSVSVVSSSSSVVSSLDAHLEYEYAWRWAATHPVCLVVLVVPVVLQRGIRLLSVLQSNLVRHDAFGKYKYKDFLCCQPPLSNLSSCVPRDPQAKDWAEKEQEFADSIPPDRGGIMITMITPGHDWAKHKYFDQYDNDDSSVSSSVVSVCSNNSHDDPGMAIGTLVLLVLPPSSHPLRVDRSVLSVCSNPPDDCDPPFWPWDAFKDQQDCVPWKDFCVVDDVVQEFPPGQWFQECQADAQDAAADDSGMITGCVVHCVVSVPDPRMDGDPSVCAQFWAWWWAQAYQPWTHIYTDDGRHGYHNRIIGTGPGHDDRSVVSVVCPDPSNTSVCGVSHHDDDD

Secondary structure (DSSP, 8-state):
-PPPHHHHHHHHHHHHHHHHHHHHHHHHHHHHTTB-TTS-B--GGGSTT--HHHHHHHHHHHHHHHHHHHH--S-HHHHHHHHHHHHHHHHHHHHHHHHHHHHHHHHTTSS-SSSTTGGG-HHHHHHHHHHTTTTSSHHHHHHHHHHHHHHHHHTT-HHHH-TTSGGGG----HHHHHHHHHHHT-GGGTTGGGSTHHHHHHHHHHS-HHHHHHHHHH-SS-SSHHHHHHHH--PPPHHHHHHHHIIIIIHHHHHHTTT-STHHHH-TT----SSEEEPPP-------------------GGGSSSSS-TT--------GGG-----PPSS--------TTS-HHHHHHHHHHHHSPPP--TT-TTHHHHHHHHHHHHTT-S--TTTS-HHHHHHHHHHHHHHHHHSSSGGGGGHHHHHHHHHHHHHHHHHS--SS--HHHHHHS-EEE-------GGG--EEETT-TTTHHHHHHHHHHHHHHHHHHS-TTTHHHHHHH-SSHHHHHHHHHHHIIIIIEEEEES-HHHHHHHHHHHHHHHHHHHHHTT--GGGSPP----EEEE-PPPPS-HHHHHHHHHHS-HHHHHHHHHHHHHHTTHHHHGGG--HHHHHHHHHHHHHHHTT--PPP-----------S--SS--S--HHHHHHHHHHHHHHHHHHHHHHHT--SHHHHHHHHHHHHHHHHHHHHHHHH--EEEEEE-PPPSPPPTTTHHHHHHH-TTTTT-HHHHHHHHHHHHEEEEEEEEEEEEGGGGT-GGGHHHIIIIIIII-EEEEEEEEESS-STT----EEEEEEESS---SEEEEEE---SS-HHHHHHHHHHHHHTT---TTEEEEEGGGGGGSGGG---TTS-HHHHHHHHHSPPHHHHTBEEE--BB-S-HHHHEEEGGGS-GGGBSTTSSEEEEE---SS-SB-----EEEE-GGGGHHHHT-TT-B---GGGTT--EEE--SS-SSS---EEE-TTEEEBTTS-EEES-SS-HHHHHHHHHSHHHHHHHHHHH-----

pLDDT: mean 79.82, std 18.99, range [22.52, 98.56]

Sequence (1025 aa):
MSFDRPTRNALARLVGQAREHLRVDVMDQLRRLGFQADGAVLDLDQIAGLAEADYAAGVELRALLDHFVAAESGPDAVRRQSAYDRLVREIGFTTFNRLVALRMAEERGLIVQSIGRGLASDGFQIYERVANGALGNRAATYRAYLECLYDELAVDLPSLFDRGSPESRVFPGESALEDLLALLNTESFAHLWKEDEAIGWVYQYYSDPDERKKLRDASQAPRSSRELAVRNQFFTPRYVVEFLTDNTLGRTWYEMRHGQTRLAADCRYLVRRYDEVFLAPLEDAADEPASSGSGPGEGDPDAAFIAGRADTIPPFALPQSELEPGRPPEGDTPGQFPYTVYDEPALRLIRFAHFVRPFAWMDDPRAEGWQQLLRDLATGGPEDPAEAKTQDLWDLLLAFARLDRFSDGEVAEHALALTRVANEIRRRLLTARRTDASQEELLRAPVLIPHRAEKDPRDLKILDPACGSGHFLLYAFDLLETIYEEAYDDPDLGPKLQQEFADLDALRRAAPALILKDNLHGIDIDPRAVQIAGLALWLRAQHSYQRLGLKPTERPPIRKGNLVTAEPMPGERDLLEQYLATVDERLRSLVVAIWEEMRLAGEAGSLLKIEEIISRELEKARRKAGVEVPPVQTTYLGQREAAVQTKMTLTDEKGRLFWSDAENKLLRALDEYIAHASGGKGTRRRLFAGDARQGLDFIDVSRSHFDVVLMNPPFGGGSLRTREYIESRFQSSRQDLFACFVDRAVRDLVQNGQIGVISTEAGFFRRTLEPWRRDVLLAMSTMSTMVHLGGHVLDGATVRTASYTLAVPRQEGRSTFLRVLGRDAHEIRLAKTLGYLQSGMNTENAFTVAQSEFKKLPHTTFGYWCSPQIRDAFAAMPSLEGTHATVRVGLQTSDDFRFLRLRWEVCPSTIGPGLFWLSFAKGGDYSPFHDDVHLVLNWRSAGAELLASEMAVPRNRQFFGKAGITYPRRTNKRFAPRVMPAGCAFGDKGPAIVEINGSALALLTILNSRVARLPAEPWSRRGRG

Radius of gyration: 34.73 Å; chains: 1; bounding box: 96×79×92 Å